Protein AF-A0A2S6C9X0-F1 (afdb_monomer_lite)

InterPro domains:
  IPR000760 Inositol monophosphatase-like [PF00459] (546-853)
  IPR011701 Major facilitator superfamily [PF07690] (64-456)
  IPR020846 Major facilitator superfamily domain [PS50850] (59-496)
  IPR036259 MFS transporter superfamily [G3DSA:1.20.1250.20] (53-494)
  IPR036259 MFS transporter superfamily [SSF103473] (44-491)

Foldseek 3Di:
DDDDDDPPDDDDDDDDDDPDDDDDPDQDAPPVGHGFPPGFQPPDPQQLQPDDPVLLVLLLVLLLLLLLLLQLLLQLLQLVLVVVCVQAVDDLLLSLLLNQLLLLLLLCQLQQQQQLCLFFFLLQSLLQLLVQLLVLLVQLLPDNHSVSNSVSSNSNSNSSNSSQQSVLVLLVLRDIPVCSVVSVLSSVVSNLCSNLVSLLVSLVLCVVNSSVSSVVSSVSSVVSSVSSLPRNWTRDFLRVQSVCVVDPPQDDDPVLPPDDDDQQGTPRDPSDTSGTRRNADRDDSNVLVVLLVVVVLLVLLCLLLCLLQQLALLCVSLVSNCLCVLPVVDGSNVSSVLSVLLVLLQVCLSVPPLPPVQVVQQCVVCVVVVNDRDLLSLLVQLQQLLVLLLQLLLQLLVCSVVVHDSVSNSPSSSSNSNSSNSSVSSSLSSQCRLCVQANSSSSSSSSSSNSNSSSVNSNVSVVQCVVPHRNVSSNVSSCSSNVPSVVSSVCCSVCVVVSSVVSDDDDDGPSVNPPPCVVSVLVCVVPPPPDPDDDDDQDPCNVLVQLLVLLQLLLLVLLLVLLCVLQVPPDPDDPPDDDSQLLSQLLSQQQNQQFNCLQVVPDDDDGAAALVVCVVDVPSLVSSVVSNVVSQVLQCVQDVRGHGQPDSVRSSVRGDHHDGAPLSSVSWWEWDWDFDDDPQDTQKIKIFTQFADQPDPDGARVRTDNPARAKMWMDGPPPFIWIFGRHSSSDTGDIDGAALVLQPDDLVPDQAEEAPPDDQAPQVLVVQLCVVSVHDPPRGHDRHPCPHQWGQQDQCVSVHSSQRNQVRSQKDKAALVRHRQGSVCDRRSVVGGTMGMGGNNCSVVSSVSSNVSCVPDPDDDRDD

pLDDT: mean 76.99, std 19.54, range [21.64, 98.31]

Secondary structure (DSSP, 8-state):
--------PPPP-PPP--SS--------B-TTSPBPSSPP-TT-TTSGGGS-HHHHHHHHHHHHHHHHHHHHHHHTTSTTHHHHHHHHT--HHHHHHHHHHHHHHHHHHHHHHHHHHHHH-HHHHHHHHHHHHHHHHHHHHT--SHHHHHHHHHHHHHHHTHHHHHHHHHHHHHS-HHHHHHHHHHHHHHHHHHHHHHHHHHHHHTTT-HHHHHHHHHHHHHHHHHHHHHH-------HHHHHHHHSTT----TTS-SS-SS---GGGS-SS--SPPTTS-PPPTTHHHHHHHHHTTSTHHHHHHHHHIIIIITHHHHHHHHHHHHTTTS-HHHHHHTTHHHHHHHHHIIIIIIIIIHHHHHHHHHHHTTT---GGGGGGGHHHHHHHHHHHHHHHHHHHHTT--HHHHHHHHHHHHHHHHHHHHHHHHHHHHH-GGGHHHHHHHHHHHHHHHHHHTHHHHHHHHHHHHHHHHHHHHHHHIIIIIHHHHHHHHHHHHHHHHHT---S---TTT--THHHHHHHHHTT---PPPPPPPPPTTHHHHHHHHHHHHHHHHHHHHHHHHHHHSTT---TTS--HHHHHHHHHHHHHHHHHHHH-TT-----SS-HHHHHH-HHHHHHHHHHHHHHHHHHHHH-TT----SSHHHHTTS-------TTGGGT----EEEEEEETTEEEEEEEEETT--TT-SS-BTTB--SSS--EEEEEETTTEEEEEE--TTSPPPPPEEPP-GGGG--GGGPPPEE-TT-SSS-HHHHHHHHHHTT--SSSEE---GGG-SEESS--GGGGTTHHHHHHHTTEEEE-TTSPPP-TTSTTTTTT---EEEEETTTHHHHHHHHHHHHTTSPPPPPP-

Radius of gyration: 34.02 Å; chains: 1; bounding box: 78×55×102 Å

Sequence (864 aa):
MVDDKSEKKSSIVEGPDTEAGLVSSEVLVDKNGFILFPVPVQGDALDPLNWSSFQKHTILGIVMALYFMFTYITTTTVPAFPELQEQFDATLEQINWTVAIPALGLAIGPLIWSSPADIVGRRPIMIIGTIMAIAATIGAAEANDYSGYMAARFFQGLGCSPAASVGLAIINDMFFEYERGQKVGLWVLALDLGLLLGPLIGGFIDLVSSTWIQWLTAILLGVILVAEVAFMPETLYPRDLMLSKKTPGMVVSEKVSATQEEVRRTKSLPFVNVTPLPGMKHPKVWDTVIRFCKTFKFAVVPISIMVYCFGWYWWMLSVITLIPVAYASYSPQIQGLLFIGLIVGTLFSEIFCSGRLSDWLVAKLAARANSTKTPEMRIWLLYPAAVLTSVGLVLWGVSIENNYHWMVGQVAFALFGAGIQMGNTIVAAYVLDAYPMQSMSVIVFYAVLLNLSAFIDPFFIVPWVNSVGFTWTFAGHAMITASFCIPAFALLQKFGGGLRAWSGKLDWVNPEFDHEIVETIAERTALSASIDYIPTMSSRLQAELDVACAAVQHCAMLTKQLQRQTVSQDSQISKSDFSPVTVGDFASQALLTSAVHAVFSSDNFLAEESADDLRENAALLDKVWELTESAKPAFEANTPALSTPGSKDELLKFLDWGDGTATFLRGQQYAINCAMLIDGREEIGIIGCPNVVLDSSTVREDVIDELGLGLMIYAVRGEGTFVRPMQANGELAAATKIERHGDETSLDSLIWSDCSTYTSTILELHQKVAAKLNSPWPGVDLFSSLMKYTSWRSNLWDHAGGILVFEESGGKVTDLEGKPIDFTTGRKMASNYGLVCAPSSVHGQVLQLAQDVIKGHPPIPYSK

Structure (mmCIF, N/CA/C/O backbone):
data_AF-A0A2S6C9X0-F1
#
_entry.id   AF-A0A2S6C9X0-F1
#
loop_
_atom_site.group_PDB
_atom_site.id
_atom_site.type_symbol
_atom_site.label_atom_id
_atom_site.label_alt_id
_atom_site.label_comp_id
_atom_site.label_asym_id
_atom_site.label_entity_id
_atom_site.label_seq_id
_atom_site.pdbx_PDB_ins_code
_atom_site.Cartn_x
_atom_site.Cartn_y
_atom_site.Cartn_z
_atom_site.occupancy
_atom_site.B_iso_or_equiv
_atom_site.auth_seq_id
_atom_site.auth_comp_id
_atom_site.auth_asym_id
_atom_site.auth_atom_id
_atom_site.pdbx_PDB_model_num
ATOM 1 N N . MET A 1 1 ? -8.395 -31.772 -11.621 1.00 34.84 1 MET A N 1
ATOM 2 C CA . MET A 1 1 ? -9.368 -32.744 -11.086 1.00 34.84 1 MET A CA 1
ATOM 3 C C . MET A 1 1 ? -8.788 -33.331 -9.803 1.00 34.84 1 MET A C 1
ATOM 5 O O . MET A 1 1 ? -8.206 -34.400 -9.855 1.00 34.84 1 MET A O 1
ATOM 9 N N . VAL A 1 2 ? -8.851 -32.575 -8.702 1.00 22.75 2 VAL A N 1
ATOM 10 C CA . VAL A 1 2 ? -8.657 -33.035 -7.314 1.00 22.75 2 VAL A CA 1
ATOM 11 C C . VAL A 1 2 ? -9.437 -32.050 -6.430 1.00 22.75 2 VAL A C 1
ATOM 13 O O . VAL A 1 2 ? -9.105 -30.870 -6.391 1.00 22.75 2 VAL A O 1
ATOM 16 N N . ASP A 1 3 ? -10.515 -32.573 -5.850 1.00 21.64 3 ASP A N 1
ATOM 17 C CA . ASP A 1 3 ? -11.286 -32.175 -4.663 1.00 21.64 3 ASP A CA 1
ATOM 18 C C . ASP A 1 3 ? -11.790 -30.736 -4.474 1.00 21.64 3 ASP A C 1
ATOM 20 O O . ASP A 1 3 ? -11.310 -29.935 -3.675 1.00 21.64 3 ASP A O 1
ATOM 24 N N . ASP A 1 4 ? -12.919 -30.519 -5.142 1.00 26.50 4 ASP A N 1
ATOM 25 C CA . ASP A 1 4 ? -13.954 -29.522 -4.900 1.00 26.50 4 ASP A CA 1
ATOM 26 C C . ASP A 1 4 ? -14.881 -29.967 -3.743 1.00 26.50 4 ASP A C 1
ATOM 28 O O . ASP A 1 4 ? -15.932 -30.556 -3.980 1.00 26.50 4 ASP A O 1
ATOM 32 N N . LYS A 1 5 ? -14.462 -29.778 -2.478 1.00 23.80 5 LYS A N 1
ATOM 33 C CA . LYS A 1 5 ? -15.326 -29.857 -1.272 1.00 23.80 5 LYS A CA 1
ATOM 34 C C . LYS A 1 5 ? -14.754 -29.042 -0.102 1.00 23.80 5 LYS A C 1
ATOM 36 O O . LYS A 1 5 ? -14.202 -29.598 0.843 1.00 23.80 5 LYS A O 1
ATOM 41 N N . SER A 1 6 ? -14.921 -27.720 -0.116 1.00 24.42 6 SER A N 1
ATOM 42 C CA . SER A 1 6 ? -14.942 -26.939 1.136 1.00 24.42 6 SER A CA 1
ATOM 43 C C . SER A 1 6 ? -15.765 -25.650 1.019 1.00 24.42 6 SER A C 1
ATOM 45 O O . SER A 1 6 ? -15.303 -24.558 1.337 1.00 24.42 6 SER A O 1
ATOM 47 N N . GLU A 1 7 ? -17.033 -25.773 0.617 1.00 27.70 7 GLU A N 1
ATOM 48 C CA . GLU A 1 7 ? -18.043 -24.772 0.981 1.00 27.70 7 GLU A CA 1
ATOM 49 C C . GLU A 1 7 ? -18.211 -24.780 2.509 1.00 27.70 7 GLU A C 1
ATOM 51 O O . GLU A 1 7 ? -18.922 -25.592 3.101 1.00 27.70 7 GLU A O 1
ATOM 56 N N . LYS A 1 8 ? -17.467 -23.897 3.175 1.00 28.12 8 LYS A N 1
ATOM 57 C CA . LYS A 1 8 ? -17.522 -23.677 4.620 1.00 28.12 8 LYS A CA 1
ATOM 58 C C . LYS A 1 8 ? -18.750 -22.818 4.942 1.00 28.12 8 LYS A C 1
ATOM 60 O O . LYS A 1 8 ? -18.651 -21.598 4.941 1.00 28.12 8 LYS A O 1
ATOM 65 N N . LYS A 1 9 ? -19.881 -23.467 5.239 1.00 23.17 9 LYS A N 1
ATOM 66 C CA . LYS A 1 9 ? -21.084 -22.832 5.807 1.00 23.17 9 LYS A CA 1
ATOM 67 C C . LYS A 1 9 ? -20.733 -22.007 7.057 1.00 23.17 9 LYS A C 1
ATOM 69 O O . LYS A 1 9 ? -20.018 -22.499 7.935 1.00 23.17 9 LYS A O 1
ATOM 74 N N . SER A 1 10 ? -21.221 -20.770 7.110 1.00 27.06 10 SER A N 1
ATOM 75 C CA . SER A 1 10 ? -21.378 -19.979 8.331 1.00 27.06 10 SER A CA 1
ATOM 76 C C . SER A 1 10 ? -22.458 -20.630 9.200 1.00 27.06 10 SER A C 1
ATOM 78 O O . SER A 1 10 ? -23.474 -21.096 8.683 1.00 27.06 10 SER A O 1
ATOM 80 N N . SER A 1 11 ? -22.220 -20.739 10.504 1.00 23.69 11 SER A N 1
ATOM 81 C CA . SER A 1 11 ? -23.207 -21.247 11.458 1.00 23.69 11 SER A CA 1
ATOM 82 C C . SER A 1 11 ? -24.067 -20.093 11.959 1.00 23.69 11 SER A C 1
ATOM 84 O O . SER A 1 11 ? -23.537 -19.132 12.508 1.00 23.69 11 SER A O 1
ATOM 86 N N . ILE A 1 12 ? -25.376 -20.216 11.762 1.00 26.98 12 ILE A N 1
ATOM 87 C CA . ILE A 1 12 ? -26.405 -19.402 12.408 1.00 26.98 12 ILE A CA 1
ATOM 88 C C . ILE A 1 12 ? -26.583 -19.990 13.811 1.00 26.98 12 ILE A C 1
ATOM 90 O O . ILE A 1 12 ? -26.762 -21.203 13.939 1.00 26.98 12 ILE A O 1
ATOM 94 N N . VAL A 1 13 ? -26.474 -19.170 14.854 1.00 25.27 13 VAL A N 1
ATOM 95 C CA . VAL A 1 13 ? -26.898 -19.560 16.203 1.00 25.27 13 VAL A CA 1
ATOM 96 C C . VAL A 1 13 ? -28.331 -19.067 16.346 1.00 25.27 13 VAL A C 1
ATOM 98 O O . VAL A 1 13 ? -28.554 -17.890 16.603 1.00 25.27 13 VAL A O 1
ATOM 101 N N . GLU A 1 14 ? -29.296 -19.952 16.103 1.00 23.58 14 GLU A N 1
ATOM 102 C CA . GLU A 1 14 ? -30.698 -19.687 16.430 1.00 23.58 14 GLU A CA 1
ATOM 103 C C . GLU A 1 14 ? -30.837 -19.720 17.959 1.00 23.58 14 GLU A C 1
ATOM 105 O O . GLU A 1 14 ? -30.531 -20.728 18.603 1.00 23.58 14 GLU A O 1
ATOM 110 N N . GLY A 1 15 ? -31.242 -18.596 18.552 1.00 26.34 15 GLY A N 1
ATOM 111 C CA . GLY A 1 15 ? -31.710 -18.566 19.937 1.00 26.34 15 GLY A CA 1
ATOM 112 C C . GLY A 1 15 ? -33.043 -19.319 20.070 1.00 26.34 15 GLY A C 1
ATOM 113 O O . GLY A 1 15 ? -33.746 -19.486 19.074 1.00 26.34 15 GLY A O 1
ATOM 114 N N . PRO A 1 16 ? -33.402 -19.802 21.271 1.00 24.20 16 PRO A N 1
ATOM 115 C CA . PRO A 1 16 ? -34.617 -20.584 21.460 1.00 24.20 16 PRO A CA 1
ATOM 116 C C . PRO A 1 16 ? -35.869 -19.752 21.151 1.00 24.20 16 PRO A C 1
ATOM 118 O O . PRO A 1 16 ? -36.017 -18.628 21.639 1.00 24.20 16 PRO A O 1
ATOM 121 N N . ASP A 1 17 ? -36.767 -20.346 20.361 1.00 26.38 17 ASP A N 1
ATOM 122 C CA . ASP A 1 17 ? -38.061 -19.797 19.959 1.00 26.38 17 ASP A CA 1
ATOM 123 C C . ASP A 1 17 ? -38.821 -19.218 21.160 1.00 26.38 17 ASP A C 1
ATOM 125 O O . ASP A 1 17 ? -39.280 -19.941 22.048 1.00 26.38 17 ASP A O 1
ATOM 129 N N . THR A 1 18 ? -38.984 -17.897 21.176 1.00 26.91 18 THR A N 1
ATOM 130 C CA . THR A 1 18 ? -39.890 -17.197 22.088 1.00 26.91 18 THR A CA 1
ATOM 131 C C . THR A 1 18 ? -40.857 -16.351 21.266 1.00 26.91 18 THR A C 1
ATOM 133 O O . THR A 1 18 ? -40.469 -15.520 20.448 1.00 26.91 18 THR A O 1
ATOM 136 N N . GLU A 1 19 ? -42.150 -16.622 21.449 1.00 28.06 19 GLU A N 1
ATOM 137 C CA . GLU A 1 19 ? -43.272 -15.945 20.803 1.00 28.06 19 GLU A CA 1
ATOM 138 C C . GLU A 1 19 ? -43.364 -14.471 21.246 1.00 28.06 19 GLU A C 1
ATOM 140 O O . GLU A 1 19 ? -44.147 -14.125 22.122 1.00 28.06 19 GLU A O 1
ATOM 145 N N . ALA A 1 20 ? -42.581 -13.579 20.640 1.00 25.59 20 ALA A N 1
ATOM 146 C CA . ALA A 1 20 ? -42.848 -12.140 20.597 1.00 25.59 20 ALA A CA 1
ATOM 147 C C . ALA A 1 20 ? -41.994 -11.500 19.492 1.00 25.59 20 ALA A C 1
ATOM 149 O O . ALA A 1 20 ? -40.774 -11.614 19.488 1.00 25.59 20 ALA A O 1
ATOM 150 N N . GLY A 1 21 ? -42.634 -10.836 18.526 1.00 26.52 21 GLY A N 1
ATOM 151 C CA . GLY A 1 21 ? -41.985 -10.270 17.341 1.00 26.52 21 GLY A CA 1
ATOM 152 C C . GLY A 1 21 ? -41.055 -9.084 17.621 1.00 26.52 21 GLY A C 1
ATOM 153 O O . GLY A 1 21 ? -41.432 -7.940 17.374 1.00 26.52 21 GLY A O 1
ATOM 154 N N . LEU A 1 22 ? -39.824 -9.362 18.049 1.00 23.64 22 LEU A N 1
ATOM 155 C CA . LEU A 1 22 ? -38.699 -8.428 18.065 1.00 23.64 22 LEU A CA 1
ATOM 156 C C . LEU A 1 22 ? -37.602 -8.974 17.145 1.00 23.64 22 LEU A C 1
ATOM 158 O O . LEU A 1 22 ? -37.009 -10.016 17.400 1.00 23.64 22 LEU A O 1
ATOM 162 N N . VAL A 1 23 ? -37.370 -8.279 16.031 1.00 22.80 23 VAL A N 1
ATOM 163 C CA . VAL A 1 23 ? -36.321 -8.610 15.059 1.00 22.80 23 VAL A CA 1
ATOM 164 C C . VAL A 1 23 ? -34.971 -8.290 15.702 1.00 22.80 23 VAL A C 1
ATOM 166 O O . VAL A 1 23 ? -34.564 -7.131 15.741 1.00 22.80 23 VAL A O 1
ATOM 169 N N . SER A 1 24 ? -34.291 -9.303 16.237 1.00 24.12 24 SER A N 1
ATOM 170 C CA . SER A 1 24 ? -32.910 -9.195 16.705 1.00 24.12 24 SER A CA 1
ATOM 171 C C . SER A 1 24 ? -32.002 -8.819 15.533 1.00 24.12 24 SER A C 1
ATOM 173 O O . SER A 1 24 ? -31.955 -9.531 14.530 1.00 24.12 24 SER A O 1
ATOM 175 N N . SER A 1 25 ? -31.266 -7.712 15.635 1.00 31.23 25 SER A N 1
ATOM 176 C CA . SER A 1 25 ? -30.176 -7.415 14.705 1.00 31.23 25 SER A CA 1
ATOM 177 C C . SER A 1 25 ? -29.037 -8.404 14.953 1.00 31.23 25 SER A C 1
ATOM 179 O O . SER A 1 25 ? -28.223 -8.216 15.854 1.00 31.23 25 SER A O 1
ATOM 181 N N . GLU A 1 26 ? -29.011 -9.484 14.179 1.00 36.56 26 GLU A N 1
ATOM 182 C CA . GLU A 1 26 ? -27.964 -10.503 14.207 1.00 36.56 26 GLU A CA 1
ATOM 183 C C . GLU A 1 26 ? -26.608 -9.880 13.816 1.00 36.56 26 GLU A C 1
ATOM 185 O O . GLU A 1 26 ? -26.361 -9.537 12.657 1.00 36.56 26 GLU A O 1
ATOM 190 N N . VAL A 1 27 ? -25.701 -9.711 14.780 1.00 40.56 27 VAL A N 1
ATOM 191 C CA . VAL A 1 27 ? -24.323 -9.278 14.506 1.00 40.56 27 VAL A CA 1
ATOM 192 C C . VAL A 1 27 ? -23.575 -10.456 13.885 1.00 40.56 27 VAL A C 1
ATOM 194 O O . VAL A 1 27 ? -23.504 -11.532 14.474 1.00 40.56 27 VAL A O 1
ATOM 197 N N . LEU A 1 28 ? -23.038 -10.281 12.675 1.00 43.66 28 LEU A N 1
ATOM 198 C CA . LEU A 1 28 ? -22.287 -11.337 11.997 1.00 43.66 28 LEU A CA 1
ATOM 199 C C . LEU A 1 28 ? -20.870 -11.431 12.555 1.00 43.66 28 LEU A C 1
ATOM 201 O O . LEU A 1 28 ? -20.101 -10.466 12.535 1.00 43.66 28 LEU A O 1
ATOM 205 N N . VAL A 1 29 ? -20.540 -12.634 13.005 1.00 41.12 29 VAL A N 1
ATOM 206 C CA . VAL A 1 29 ? -19.302 -12.956 13.697 1.00 41.12 29 VAL A CA 1
ATOM 207 C C . VAL A 1 29 ? -18.523 -13.994 12.878 1.00 41.12 29 VAL A C 1
ATOM 209 O O . VAL A 1 29 ? -19.108 -14.944 12.354 1.00 41.12 29 VAL A O 1
ATOM 212 N N . ASP A 1 30 ? -17.208 -13.826 12.726 1.00 37.47 30 ASP A N 1
ATOM 213 C CA . ASP A 1 30 ? -16.324 -14.854 12.166 1.00 37.47 30 ASP A CA 1
ATOM 214 C C . ASP A 1 30 ? -16.319 -16.106 13.069 1.00 37.47 30 ASP A C 1
ATOM 216 O O . ASP A 1 30 ? -16.697 -16.065 14.238 1.00 37.47 30 ASP A O 1
ATOM 220 N N . LYS A 1 31 ? -15.824 -17.236 12.556 1.00 32.28 31 LYS A N 1
ATOM 221 C CA . LYS A 1 31 ? -15.702 -18.530 13.257 1.00 32.28 31 LYS A CA 1
ATOM 222 C C . LYS A 1 31 ? -14.973 -18.459 14.600 1.00 32.28 31 LYS A C 1
ATOM 224 O O . LYS A 1 31 ? -15.088 -19.385 15.395 1.00 32.28 31 LYS A O 1
ATOM 229 N N . ASN A 1 32 ? -14.216 -17.389 14.818 1.00 30.72 32 ASN A N 1
ATOM 230 C CA . ASN A 1 32 ? -13.437 -17.132 16.020 1.00 30.72 32 ASN A CA 1
ATOM 231 C C . ASN A 1 32 ? -14.095 -16.126 16.982 1.00 30.72 32 ASN A C 1
ATOM 233 O O . ASN A 1 32 ? -13.467 -15.762 17.970 1.00 30.72 32 ASN A O 1
ATOM 237 N N . GLY A 1 33 ? -15.316 -15.652 16.715 1.00 31.66 33 GLY A N 1
ATOM 238 C CA . GLY A 1 33 ? -15.999 -14.724 17.620 1.00 31.66 33 GLY A CA 1
ATOM 239 C C . GLY A 1 33 ? -15.795 -13.228 17.318 1.00 31.66 33 GLY A C 1
ATOM 240 O O . GLY A 1 33 ? -16.262 -12.401 18.092 1.00 31.66 33 GLY A O 1
ATOM 241 N N . PHE A 1 34 ? -15.148 -12.855 16.203 1.00 36.00 34 PHE A N 1
ATOM 242 C CA . PHE A 1 34 ? -14.900 -11.448 15.840 1.00 36.00 34 PHE A CA 1
ATOM 243 C C . PHE A 1 34 ? -15.981 -10.856 14.931 1.00 36.00 34 PHE A C 1
ATOM 245 O O . PHE A 1 34 ? -16.369 -11.482 13.948 1.00 36.00 34 PHE A O 1
ATOM 252 N N . ILE A 1 35 ? -16.420 -9.629 15.214 1.00 45.12 35 ILE A N 1
ATOM 253 C CA . ILE A 1 35 ? -17.378 -8.888 14.380 1.00 45.12 35 ILE A CA 1
ATOM 254 C C . ILE A 1 35 ? -16.759 -8.623 13.000 1.00 45.12 35 ILE A C 1
ATOM 256 O O . ILE A 1 35 ? -15.622 -8.161 12.896 1.00 45.12 35 ILE A O 1
ATOM 260 N N . LEU A 1 36 ? -17.501 -8.911 11.929 1.00 54.44 36 LEU A N 1
ATOM 261 C CA . LEU A 1 36 ? -17.053 -8.616 10.567 1.00 54.44 36 LEU A CA 1
ATOM 262 C C . LEU A 1 36 ? -17.067 -7.102 10.307 1.00 54.44 36 LEU A C 1
ATOM 264 O O . LEU A 1 36 ? -18.121 -6.470 10.367 1.00 54.44 36 LEU A O 1
ATOM 268 N N . PHE A 1 37 ? -15.908 -6.539 9.953 1.00 52.69 37 PHE A N 1
ATOM 269 C CA . PHE A 1 37 ? -15.769 -5.146 9.529 1.00 52.69 37 PHE A CA 1
ATOM 270 C C . PHE A 1 37 ? -15.320 -5.067 8.054 1.00 52.69 37 PHE A C 1
ATOM 272 O O . PHE A 1 37 ? -14.370 -5.761 7.660 1.00 52.69 37 PHE A O 1
ATOM 279 N N . PRO A 1 38 ? -15.976 -4.255 7.199 1.00 64.88 38 PRO A N 1
ATOM 280 C CA . PRO A 1 38 ? -17.223 -3.519 7.439 1.00 64.88 38 PRO A CA 1
ATOM 281 C C . PRO A 1 38 ? -18.454 -4.439 7.566 1.00 64.88 38 PRO A C 1
ATOM 283 O O . PRO A 1 38 ? -18.488 -5.528 6.990 1.00 64.88 38 PRO A O 1
ATOM 286 N N . VAL A 1 39 ? -19.475 -3.980 8.302 1.00 67.44 39 VAL A N 1
ATOM 287 C CA . VAL A 1 39 ? -20.704 -4.749 8.573 1.00 67.44 39 VAL A CA 1
ATOM 288 C C . VAL A 1 39 ? -21.544 -4.870 7.291 1.00 67.44 39 VAL A C 1
ATOM 290 O O . VAL A 1 39 ? -21.937 -3.846 6.721 1.00 67.44 39 VAL A O 1
ATOM 293 N N . PRO A 1 40 ? -21.841 -6.090 6.808 1.00 77.00 40 PRO A N 1
ATOM 294 C CA . PRO A 1 40 ? -22.650 -6.272 5.611 1.00 77.00 40 PRO A CA 1
ATOM 295 C C . PRO A 1 40 ? -24.136 -6.033 5.904 1.00 77.00 40 PRO A C 1
ATOM 297 O O . PRO A 1 40 ? -24.645 -6.359 6.977 1.00 77.00 40 PRO A O 1
ATOM 300 N N . VAL A 1 41 ? -24.873 -5.517 4.918 1.00 74.00 41 VAL A N 1
ATOM 301 C CA . VAL A 1 41 ? -26.328 -5.362 5.037 1.00 74.00 41 VAL A CA 1
ATOM 302 C C . VAL A 1 41 ? -27.001 -6.724 4.844 1.00 74.00 41 VAL A C 1
ATOM 304 O O . VAL A 1 41 ? -27.122 -7.218 3.722 1.00 74.00 41 VAL A O 1
ATOM 307 N N . GLN A 1 42 ? -27.465 -7.338 5.934 1.00 66.25 42 GLN A N 1
ATOM 308 C CA . GLN A 1 42 ? -28.049 -8.685 5.913 1.00 66.25 42 GLN A CA 1
ATOM 309 C C . GLN A 1 42 ? -29.235 -8.817 4.950 1.00 66.25 42 GLN A C 1
ATOM 311 O O . GLN A 1 42 ? -30.137 -7.982 4.946 1.00 66.25 42 GLN A O 1
ATOM 316 N N . GLY A 1 43 ? -29.255 -9.874 4.136 1.00 65.94 43 GLY A N 1
ATOM 317 C CA . GLY A 1 43 ? -30.356 -10.171 3.213 1.00 65.94 43 GLY A CA 1
ATOM 318 C C . GLY A 1 43 ? -30.457 -9.256 1.985 1.00 65.94 43 GLY A C 1
ATOM 319 O O . GLY A 1 43 ? -31.348 -9.460 1.164 1.00 65.94 43 GLY A O 1
ATOM 320 N N . ASP A 1 44 ? -29.564 -8.269 1.819 1.00 78.12 44 ASP A N 1
ATOM 321 C CA . ASP A 1 44 ? -29.490 -7.487 0.582 1.00 78.12 44 ASP A CA 1
ATOM 322 C C . ASP A 1 44 ? -28.477 -8.111 -0.395 1.00 78.12 44 ASP A C 1
ATOM 324 O O . ASP A 1 44 ? -27.261 -8.042 -0.201 1.00 78.12 44 ASP A O 1
ATOM 328 N N . ALA A 1 45 ? -28.987 -8.724 -1.468 1.00 78.69 45 ALA A N 1
ATOM 329 C CA . ALA A 1 45 ? -28.180 -9.313 -2.542 1.00 78.69 45 ALA A CA 1
ATOM 330 C C . ALA A 1 45 ? -27.440 -8.260 -3.400 1.00 78.69 45 ALA A C 1
ATOM 332 O O . ALA A 1 45 ? -26.595 -8.609 -4.236 1.00 78.69 45 ALA A O 1
ATOM 333 N N . LEU A 1 46 ? -27.771 -6.976 -3.226 1.00 84.19 46 LEU A N 1
ATOM 334 C CA . LEU A 1 46 ? -27.140 -5.845 -3.899 1.00 84.19 46 LEU A CA 1
ATOM 335 C C . LEU A 1 46 ? -25.876 -5.353 -3.180 1.00 84.19 46 LEU A C 1
ATOM 337 O O . LEU A 1 46 ? -25.089 -4.656 -3.824 1.00 84.19 46 LEU A O 1
ATOM 341 N N . ASP A 1 47 ? -25.639 -5.736 -1.919 1.00 85.81 47 ASP A N 1
ATOM 342 C CA . ASP A 1 47 ? -24.396 -5.416 -1.203 1.00 85.81 47 ASP A CA 1
ATOM 343 C C . ASP A 1 47 ? -23.226 -6.258 -1.759 1.00 85.81 47 ASP A C 1
ATOM 345 O O . ASP A 1 47 ? -23.292 -7.494 -1.725 1.00 85.81 47 ASP A O 1
ATOM 349 N N . PRO A 1 48 ? -22.141 -5.632 -2.257 1.00 86.62 48 PRO A N 1
ATOM 350 C CA . PRO A 1 48 ? -20.973 -6.347 -2.763 1.00 86.62 48 PRO A CA 1
ATOM 351 C C . PRO A 1 48 ? -20.321 -7.301 -1.759 1.00 86.62 48 PRO A C 1
ATOM 353 O O . PRO A 1 48 ? -19.736 -8.304 -2.173 1.00 86.62 48 PRO A O 1
ATOM 356 N N . LEU A 1 49 ? -20.448 -7.045 -0.451 1.00 86.50 49 LEU A N 1
ATOM 357 C CA . LEU A 1 49 ? -19.924 -7.942 0.585 1.00 86.50 49 LEU A CA 1
ATOM 358 C C . LEU A 1 49 ? -20.636 -9.302 0.590 1.00 86.50 49 LEU A C 1
ATOM 360 O O . LEU A 1 49 ? -20.002 -10.310 0.899 1.00 86.50 49 LEU A O 1
ATOM 364 N N . ASN A 1 50 ? -21.902 -9.352 0.166 1.00 86.50 50 ASN A N 1
ATOM 365 C CA . ASN A 1 50 ? -22.717 -10.568 0.131 1.00 86.50 50 ASN A CA 1
ATOM 366 C C . ASN A 1 50 ? -22.599 -11.353 -1.189 1.00 86.50 50 ASN A C 1
ATOM 368 O O . ASN A 1 50 ? -23.244 -12.388 -1.356 1.00 86.50 50 ASN A O 1
ATOM 372 N N . TRP A 1 51 ? -21.817 -10.879 -2.166 1.00 89.69 51 TRP A N 1
ATOM 373 C CA . TRP A 1 51 ? -21.678 -11.573 -3.449 1.00 89.69 51 TRP A CA 1
ATOM 374 C C . TRP A 1 51 ? -20.919 -12.897 -3.331 1.00 89.69 51 TRP A C 1
ATOM 376 O O . TRP A 1 51 ? -20.070 -13.083 -2.459 1.00 89.69 51 TRP A O 1
ATOM 386 N N . SER A 1 52 ? -21.195 -13.820 -4.259 1.00 90.62 52 SER A N 1
ATOM 387 C CA . SER A 1 52 ? -20.524 -15.120 -4.287 1.00 90.62 52 SER A CA 1
ATOM 388 C C . SER A 1 52 ? -19.016 -14.967 -4.498 1.00 90.62 52 SER A C 1
ATOM 390 O O . SER A 1 52 ? -18.551 -14.070 -5.208 1.00 90.62 52 SER A O 1
ATOM 392 N N . SER A 1 53 ? -18.239 -15.887 -3.919 1.00 87.81 53 SER A N 1
ATOM 393 C CA . SER A 1 53 ? -16.776 -15.878 -4.041 1.00 87.81 53 SER A CA 1
ATOM 394 C C . SER A 1 53 ? -16.322 -15.868 -5.505 1.00 87.81 53 SER A C 1
ATOM 396 O O . SER A 1 53 ? -15.430 -15.102 -5.865 1.00 87.81 53 SER A O 1
ATOM 398 N N . PHE A 1 54 ? -16.985 -16.639 -6.375 1.00 91.12 54 PHE A N 1
ATOM 399 C CA . PHE A 1 54 ? -16.693 -16.653 -7.810 1.00 91.12 54 PHE A CA 1
ATOM 400 C C . PHE A 1 54 ? -16.867 -15.270 -8.452 1.00 91.12 54 PHE A C 1
ATOM 402 O O . PHE A 1 54 ? -15.998 -14.825 -9.203 1.00 91.12 54 PHE A O 1
ATOM 409 N N . GLN A 1 55 ? -17.944 -14.553 -8.114 1.00 92.69 55 GLN A N 1
ATOM 410 C CA . GLN A 1 55 ? -18.188 -13.208 -8.632 1.00 92.69 55 GLN A CA 1
ATOM 411 C C . GLN A 1 55 ? -17.111 -12.225 -8.143 1.00 92.69 55 GLN A C 1
ATOM 413 O O . GLN A 1 55 ? -16.520 -11.520 -8.959 1.00 92.69 55 GLN A O 1
ATOM 418 N N . LYS A 1 56 ? -16.798 -12.218 -6.838 1.00 93.00 56 LYS A N 1
ATOM 419 C CA . LYS A 1 56 ? -15.765 -11.336 -6.262 1.00 93.00 56 LYS A CA 1
ATOM 420 C C . LYS A 1 56 ? -14.387 -11.566 -6.890 1.00 93.00 56 LYS A C 1
ATOM 422 O O . LYS A 1 56 ? -13.705 -10.610 -7.247 1.00 93.00 56 LYS A O 1
ATOM 427 N N . HIS A 1 57 ? -13.987 -12.827 -7.062 1.00 94.06 57 HIS A N 1
ATOM 428 C CA . HIS A 1 57 ? -12.689 -13.172 -7.651 1.00 94.06 57 HIS A CA 1
ATOM 429 C C . HIS A 1 57 ? -12.632 -12.906 -9.160 1.00 94.06 57 HIS A C 1
ATOM 431 O O . HIS A 1 57 ? -11.568 -12.557 -9.665 1.00 94.06 57 HIS A O 1
ATOM 437 N N . THR A 1 58 ? -13.759 -12.997 -9.872 1.00 95.56 58 THR A N 1
ATOM 438 C CA . THR A 1 58 ? -13.833 -12.593 -11.285 1.00 95.56 58 THR A CA 1
ATOM 439 C C . THR A 1 58 ? -13.594 -11.089 -11.429 1.00 95.56 58 THR A C 1
ATOM 441 O O . THR A 1 58 ? -12.764 -10.678 -12.235 1.00 95.56 58 THR A O 1
ATOM 444 N N . ILE A 1 59 ? -14.254 -10.266 -10.603 1.00 95.38 59 ILE A N 1
ATOM 445 C CA . ILE A 1 59 ? -14.060 -8.806 -10.608 1.00 95.38 59 ILE A CA 1
ATOM 446 C C . ILE A 1 59 ? -12.624 -8.454 -10.207 1.00 95.38 59 ILE A C 1
ATOM 448 O O . ILE A 1 59 ? -11.987 -7.642 -10.873 1.00 95.38 59 ILE A O 1
ATOM 452 N N . LEU A 1 60 ? -12.086 -9.107 -9.172 1.00 95.19 60 LEU A N 1
ATOM 453 C CA . LEU A 1 60 ? -10.687 -8.946 -8.776 1.00 95.19 60 LEU A CA 1
ATOM 454 C C . LEU A 1 60 ? -9.734 -9.254 -9.941 1.00 95.19 60 LEU A C 1
ATOM 456 O O . LEU A 1 60 ? -8.826 -8.472 -10.194 1.00 95.19 60 LEU A O 1
ATOM 460 N N . GLY A 1 61 ? -9.961 -10.344 -10.679 1.00 96.31 61 GLY A N 1
ATOM 461 C CA . GLY A 1 61 ? -9.155 -10.706 -11.846 1.00 96.31 61 GLY A CA 1
ATOM 462 C C . GLY A 1 61 ? -9.184 -9.649 -12.955 1.00 96.31 61 GLY A C 1
ATOM 463 O O . GLY A 1 61 ? -8.144 -9.360 -13.537 1.00 96.31 61 GLY A O 1
ATOM 464 N N . ILE A 1 62 ? -10.340 -9.027 -13.206 1.00 96.50 62 ILE A N 1
ATOM 465 C CA . ILE A 1 62 ? -10.483 -7.932 -14.184 1.00 96.50 62 ILE A CA 1
ATOM 466 C C . ILE A 1 62 ? -9.695 -6.698 -13.734 1.00 96.50 62 ILE A C 1
ATOM 468 O O . ILE A 1 62 ? -8.901 -6.158 -14.502 1.00 96.50 62 ILE A O 1
ATOM 472 N N . VAL A 1 63 ? -9.862 -6.289 -12.472 1.00 95.44 63 VAL A N 1
ATOM 473 C CA . VAL A 1 63 ? -9.143 -5.144 -11.892 1.00 95.44 63 VAL A CA 1
ATOM 474 C C . VAL A 1 63 ? -7.630 -5.382 -11.906 1.00 95.44 63 VAL A C 1
ATOM 476 O O . VAL A 1 63 ? -6.867 -4.491 -12.275 1.00 95.44 63 VAL A O 1
ATOM 479 N N . MET A 1 64 ? -7.188 -6.595 -11.565 1.00 95.94 64 MET A N 1
ATOM 480 C CA . MET A 1 64 ? -5.785 -7.005 -11.650 1.00 95.94 64 MET A CA 1
ATOM 481 C C . MET A 1 64 ? -5.268 -6.995 -13.090 1.00 95.94 64 MET A C 1
ATOM 483 O O . MET A 1 64 ? -4.155 -6.538 -13.318 1.00 95.94 64 MET A O 1
ATOM 487 N N . ALA A 1 65 ? -6.053 -7.458 -14.066 1.00 96.94 65 ALA A N 1
ATOM 488 C CA . ALA A 1 65 ? -5.652 -7.454 -15.471 1.00 96.94 65 ALA A CA 1
ATOM 489 C C . ALA A 1 65 ? -5.472 -6.027 -16.010 1.00 96.94 65 ALA A C 1
ATOM 491 O O . ALA A 1 65 ? -4.487 -5.754 -16.692 1.00 96.94 65 ALA A O 1
ATOM 492 N N . LEU A 1 66 ? -6.361 -5.090 -15.664 1.00 96.31 66 LEU A N 1
ATOM 493 C CA . LEU A 1 66 ? -6.174 -3.689 -16.049 1.00 96.31 66 LEU A CA 1
ATOM 494 C C . LEU A 1 66 ? -4.974 -3.057 -15.326 1.00 96.31 66 LEU A C 1
ATOM 496 O O . LEU A 1 66 ? -4.234 -2.276 -15.923 1.00 96.31 66 LEU A O 1
ATOM 500 N N . TYR A 1 67 ? -4.727 -3.424 -14.066 1.00 94.81 67 TYR A N 1
ATOM 501 C CA . TYR A 1 67 ? -3.566 -2.928 -13.325 1.00 94.81 67 TYR A CA 1
ATOM 502 C C . TYR A 1 67 ? -2.240 -3.541 -13.793 1.00 94.81 67 TYR A C 1
ATOM 504 O O . TYR A 1 67 ? -1.212 -2.877 -13.761 1.00 94.81 67 TYR A O 1
ATOM 512 N N . PHE A 1 68 ? -2.259 -4.755 -14.343 1.00 96.44 68 PHE A N 1
ATOM 513 C CA . PHE A 1 68 ? -1.148 -5.289 -15.129 1.00 96.44 68 PHE A CA 1
ATOM 514 C C . PHE A 1 68 ? -0.907 -4.435 -16.380 1.00 96.44 68 PHE A C 1
ATOM 516 O O . PHE A 1 68 ? 0.230 -4.060 -16.670 1.00 96.44 68 PHE A O 1
ATOM 523 N N . MET A 1 69 ? -1.976 -4.056 -17.094 1.00 96.81 69 MET A N 1
ATOM 524 C CA . MET A 1 69 ? -1.853 -3.182 -18.265 1.00 96.81 69 MET A CA 1
ATOM 525 C C . MET A 1 69 ? -1.279 -1.802 -17.916 1.00 96.81 69 MET A C 1
ATOM 527 O O . MET A 1 69 ? -0.576 -1.232 -18.744 1.00 96.81 69 MET A O 1
ATOM 531 N N . PHE A 1 70 ? -1.512 -1.292 -16.701 1.00 93.56 70 PHE A N 1
ATOM 532 C CA . PHE A 1 70 ? -1.009 -0.001 -16.211 1.00 93.56 70 PHE A CA 1
ATOM 533 C C . PHE A 1 70 ? 0.503 0.179 -16.432 1.00 93.56 70 PHE A C 1
ATOM 535 O O . PHE A 1 70 ? 0.922 1.202 -16.961 1.00 93.56 70 PHE A O 1
ATOM 542 N N . THR A 1 71 ? 1.326 -0.806 -16.069 1.00 92.00 71 THR A N 1
ATOM 543 C CA . THR A 1 71 ? 2.793 -0.769 -16.254 1.00 92.00 71 THR A CA 1
ATOM 544 C C . THR A 1 71 ? 3.266 -1.521 -17.493 1.00 92.00 71 THR A C 1
ATOM 546 O O . THR A 1 71 ? 4.326 -1.207 -18.033 1.00 92.00 71 THR A O 1
ATOM 549 N N . TYR A 1 72 ? 2.484 -2.476 -17.999 1.00 95.62 72 TYR A N 1
ATOM 550 C CA . TYR A 1 72 ? 2.791 -3.161 -19.255 1.00 95.62 72 TYR A CA 1
ATOM 551 C C . TYR A 1 72 ? 2.897 -2.174 -20.422 1.00 95.62 72 TYR A C 1
ATOM 553 O O . TYR A 1 72 ? 3.863 -2.219 -21.184 1.00 95.62 72 TYR A O 1
ATOM 561 N N . ILE A 1 73 ? 1.957 -1.224 -20.530 1.00 94.75 73 ILE A N 1
ATOM 562 C CA . ILE A 1 73 ? 1.978 -0.237 -21.618 1.00 94.75 73 ILE A CA 1
ATOM 563 C C . ILE A 1 73 ? 3.248 0.613 -21.600 1.00 94.75 73 ILE A C 1
ATOM 565 O O . ILE A 1 73 ? 3.711 1.031 -22.657 1.00 94.75 73 ILE A O 1
ATOM 569 N N . THR A 1 74 ? 3.829 0.898 -20.432 1.00 92.38 74 THR A N 1
ATOM 570 C CA . THR A 1 74 ? 4.984 1.798 -20.356 1.00 92.38 74 THR A CA 1
ATOM 571 C C . THR A 1 74 ? 6.225 1.115 -20.915 1.00 92.38 74 THR A C 1
ATOM 573 O O . THR A 1 74 ? 6.964 1.735 -21.671 1.00 92.38 74 THR A O 1
ATOM 576 N N . THR A 1 75 ? 6.401 -0.174 -20.632 1.00 93.19 75 THR A N 1
ATOM 577 C CA . THR A 1 75 ? 7.652 -0.911 -20.857 1.00 93.19 75 THR A CA 1
ATOM 578 C C . THR A 1 75 ? 7.622 -1.879 -22.037 1.00 93.19 75 THR A C 1
ATOM 580 O O . THR A 1 75 ? 8.680 -2.265 -22.530 1.00 93.19 75 THR A O 1
ATOM 583 N N . THR A 1 76 ? 6.449 -2.257 -22.552 1.00 94.25 76 THR A N 1
ATOM 584 C CA . THR A 1 76 ? 6.344 -3.258 -23.627 1.00 94.25 76 THR A CA 1
ATOM 585 C C . THR A 1 76 ? 7.070 -2.888 -24.923 1.00 94.25 76 THR A C 1
ATOM 587 O O . THR A 1 76 ? 7.404 -3.779 -25.697 1.00 94.25 76 THR A O 1
ATOM 590 N N . THR A 1 77 ? 7.331 -1.605 -25.177 1.00 92.19 77 THR A N 1
ATOM 591 C CA . THR A 1 77 ? 8.006 -1.126 -26.396 1.00 92.19 77 THR A CA 1
ATOM 592 C C . THR A 1 77 ? 9.525 -1.055 -26.263 1.00 92.19 77 THR A C 1
ATOM 594 O O . THR A 1 77 ? 10.193 -0.688 -27.221 1.00 92.19 77 THR A O 1
ATOM 597 N N . VAL A 1 78 ? 10.081 -1.371 -25.089 1.00 93.00 78 VAL A N 1
ATOM 598 C CA . VAL A 1 78 ? 11.513 -1.202 -24.793 1.00 93.00 78 VAL A CA 1
ATOM 599 C C . VAL A 1 78 ? 12.421 -1.994 -25.745 1.00 93.00 78 VAL A C 1
ATOM 601 O O . VAL A 1 78 ? 13.338 -1.394 -26.300 1.00 93.00 78 VAL A O 1
ATOM 604 N N . PRO A 1 79 ? 12.187 -3.291 -26.018 1.00 91.62 79 PRO A N 1
ATOM 605 C CA . PRO A 1 79 ? 13.025 -4.036 -26.966 1.00 91.62 79 PRO A CA 1
ATOM 606 C C . PRO A 1 79 ? 12.980 -3.490 -28.402 1.00 91.62 79 PRO A C 1
ATOM 608 O O . PRO A 1 79 ? 13.964 -3.614 -29.120 1.00 91.62 79 PRO A O 1
ATOM 611 N N . ALA A 1 80 ? 11.883 -2.822 -28.774 1.00 90.69 80 ALA A N 1
ATOM 612 C CA . ALA A 1 80 ? 11.658 -2.240 -30.098 1.00 90.69 80 ALA A CA 1
ATOM 613 C C . ALA A 1 80 ? 12.314 -0.860 -30.287 1.00 90.69 80 ALA A C 1
ATOM 615 O O . ALA A 1 80 ? 12.099 -0.196 -31.300 1.00 90.69 80 ALA A O 1
ATOM 616 N N . PHE A 1 81 ? 13.085 -0.372 -29.307 1.00 91.69 81 PHE A N 1
ATOM 617 C CA . PHE A 1 81 ? 13.717 0.947 -29.371 1.00 91.69 81 PHE A CA 1
ATOM 618 C C . PHE A 1 81 ? 14.543 1.192 -30.643 1.00 91.69 81 PHE A C 1
ATOM 620 O O . PHE A 1 81 ? 14.373 2.268 -31.217 1.00 91.69 81 PHE A O 1
ATOM 627 N N . PRO A 1 82 ? 15.386 0.254 -31.124 1.00 88.56 82 PRO A N 1
ATOM 628 C CA . PRO A 1 82 ? 16.132 0.462 -32.365 1.00 88.56 82 PRO A CA 1
ATOM 629 C C . PRO A 1 82 ? 15.218 0.665 -33.581 1.00 88.56 82 PRO A C 1
ATOM 631 O O . PRO A 1 82 ? 15.460 1.553 -34.394 1.00 88.56 82 PRO A O 1
ATOM 634 N N . GLU A 1 83 ? 14.135 -0.108 -33.675 1.00 88.56 83 GLU A N 1
ATOM 635 C CA . GLU A 1 83 ? 13.177 -0.033 -34.784 1.00 88.56 83 GLU A CA 1
ATOM 636 C C . GLU A 1 83 ? 12.359 1.260 -34.736 1.00 88.56 83 GLU A C 1
ATOM 638 O O . GLU A 1 83 ? 12.155 1.909 -35.758 1.00 88.56 83 GLU A O 1
ATOM 643 N N . LEU A 1 84 ? 11.937 1.683 -33.540 1.00 90.62 84 LEU A N 1
ATOM 644 C CA . LEU A 1 84 ? 11.254 2.964 -33.343 1.00 90.62 84 LEU A CA 1
ATOM 645 C C . LEU A 1 84 ? 12.175 4.151 -33.654 1.00 90.62 84 LEU A C 1
ATOM 647 O O . LEU A 1 84 ? 11.705 5.175 -34.154 1.00 90.62 84 LEU A O 1
ATOM 651 N N . GLN A 1 85 ? 13.475 4.020 -33.373 1.00 91.25 85 GLN A N 1
ATOM 652 C CA . GLN A 1 85 ? 14.476 5.028 -33.709 1.00 91.25 85 GLN A CA 1
ATOM 653 C C . GLN A 1 85 ? 14.576 5.227 -35.224 1.00 91.25 85 GLN A C 1
ATOM 655 O O . GLN A 1 85 ? 14.580 6.365 -35.689 1.00 91.25 85 GLN A O 1
ATOM 660 N N . GLU A 1 86 ? 14.609 4.127 -35.980 1.00 90.19 86 GLU A N 1
ATOM 661 C CA . GLU A 1 86 ? 14.623 4.144 -37.444 1.00 90.19 86 GLU A CA 1
ATOM 662 C C . GLU A 1 86 ? 13.290 4.642 -38.022 1.00 90.19 86 GLU A C 1
ATOM 664 O O . GLU A 1 86 ? 13.284 5.497 -38.905 1.00 90.19 86 GLU A O 1
ATOM 669 N N . GLN A 1 87 ? 12.158 4.166 -37.492 1.00 90.56 87 GLN A N 1
ATOM 670 C CA . GLN A 1 87 ? 10.820 4.523 -37.970 1.00 90.56 87 GLN A CA 1
ATOM 671 C C . GLN A 1 87 ? 10.542 6.027 -37.882 1.00 90.56 87 GLN A C 1
ATOM 673 O O . GLN A 1 87 ? 9.950 6.600 -38.797 1.00 90.56 87 GLN A O 1
ATOM 678 N N . PHE A 1 88 ? 10.929 6.659 -36.773 1.00 92.69 88 PHE A N 1
ATOM 679 C CA . PHE A 1 88 ? 10.622 8.064 -36.506 1.00 92.69 88 PHE A CA 1
ATOM 680 C C . PHE A 1 88 ? 11.789 9.021 -36.770 1.00 92.69 88 PHE A C 1
ATOM 682 O O . PHE A 1 88 ? 11.626 10.218 -36.531 1.00 92.69 88 PHE A O 1
ATOM 689 N N . ASP A 1 89 ? 12.937 8.515 -37.239 1.00 92.69 89 ASP A N 1
ATOM 690 C CA . ASP A 1 89 ? 14.187 9.278 -37.391 1.00 92.69 89 ASP A CA 1
ATOM 691 C C . ASP A 1 89 ? 14.507 10.106 -36.129 1.00 92.69 89 ASP A C 1
ATOM 693 O O . ASP A 1 89 ? 14.748 11.315 -36.160 1.00 92.69 89 ASP A O 1
ATOM 697 N N . ALA A 1 90 ? 14.406 9.446 -34.972 1.00 92.50 90 ALA A N 1
ATOM 698 C CA . ALA A 1 90 ? 14.484 10.075 -33.658 1.00 92.50 90 ALA A CA 1
ATOM 699 C C . ALA A 1 90 ? 15.832 9.803 -32.972 1.00 92.50 90 ALA A C 1
ATOM 701 O O . ALA A 1 90 ? 16.554 8.853 -33.281 1.00 92.50 90 ALA A O 1
ATOM 702 N N . THR A 1 91 ? 16.196 10.628 -31.993 1.00 92.56 91 THR A N 1
ATOM 703 C CA . THR A 1 91 ? 17.380 10.369 -31.161 1.00 92.56 91 THR A CA 1
ATOM 704 C C . THR A 1 91 ? 17.092 9.296 -30.107 1.00 92.56 91 THR A C 1
ATOM 706 O O . THR A 1 91 ? 15.945 9.083 -29.714 1.00 92.56 91 THR A O 1
ATOM 709 N N . LEU A 1 92 ? 18.137 8.651 -29.576 1.00 87.75 92 LEU A N 1
ATOM 710 C CA . LEU A 1 92 ? 17.997 7.698 -28.465 1.00 87.75 92 LEU A CA 1
ATOM 711 C C . LEU A 1 92 ? 17.318 8.333 -27.236 1.00 87.75 92 LEU A C 1
ATOM 713 O O . LEU A 1 92 ? 16.524 7.688 -26.558 1.00 87.75 92 LEU A O 1
ATOM 717 N N . GLU A 1 93 ? 17.595 9.614 -26.972 1.00 89.25 93 GLU A N 1
ATOM 718 C CA . GLU A 1 93 ? 16.939 10.372 -25.901 1.00 89.25 93 GLU A CA 1
ATOM 719 C C . GLU A 1 93 ? 15.432 10.500 -26.143 1.00 89.25 93 GLU A C 1
ATOM 721 O O . GLU A 1 93 ? 14.642 10.239 -25.239 1.00 89.25 93 GLU A O 1
ATOM 726 N N . GLN A 1 94 ? 15.026 10.836 -27.371 1.00 91.50 94 GLN A N 1
ATOM 727 C CA . GLN A 1 94 ? 13.615 10.909 -27.746 1.00 91.50 94 GLN A CA 1
ATOM 728 C C . GLN A 1 94 ? 12.940 9.539 -27.610 1.00 91.50 94 GLN A C 1
ATOM 730 O O . GLN A 1 94 ? 11.898 9.425 -26.972 1.00 91.50 94 GLN A O 1
ATOM 735 N N . ILE A 1 95 ? 13.558 8.466 -28.104 1.00 92.12 95 ILE A N 1
ATOM 736 C CA . ILE A 1 95 ? 12.995 7.118 -27.958 1.00 92.12 95 ILE A CA 1
ATOM 737 C C . ILE A 1 95 ? 12.839 6.714 -26.486 1.00 92.12 95 ILE A C 1
ATOM 739 O O . ILE A 1 95 ? 11.823 6.124 -26.120 1.00 92.12 95 ILE A O 1
ATOM 743 N N . ASN A 1 96 ? 13.747 7.119 -25.602 1.00 90.38 96 ASN A N 1
ATOM 744 C CA . ASN A 1 96 ? 13.576 6.907 -24.165 1.00 90.38 96 ASN A CA 1
ATOM 745 C C . ASN A 1 96 ? 12.344 7.623 -23.583 1.00 90.38 96 ASN A C 1
ATOM 747 O O . ASN A 1 96 ? 11.685 7.092 -22.683 1.00 90.38 96 ASN A O 1
ATOM 751 N N . TRP A 1 97 ? 11.965 8.790 -24.115 1.00 91.25 97 TRP A N 1
ATOM 752 C CA . TRP A 1 97 ? 10.748 9.489 -23.686 1.00 91.25 97 TRP A CA 1
ATOM 753 C C . TRP A 1 97 ? 9.473 8.703 -24.008 1.00 91.25 97 TRP A C 1
ATOM 755 O O . TRP A 1 97 ? 8.448 8.908 -23.356 1.00 91.25 97 TRP A O 1
ATOM 765 N N . THR A 1 98 ? 9.527 7.743 -24.936 1.00 91.62 98 THR A N 1
ATOM 766 C CA . THR A 1 98 ? 8.380 6.885 -25.272 1.00 91.62 98 THR A CA 1
ATOM 767 C C . THR A 1 98 ? 7.890 6.053 -24.081 1.00 91.62 98 THR A C 1
ATOM 769 O O . THR A 1 98 ? 6.722 5.666 -24.066 1.00 91.62 98 THR A O 1
ATOM 772 N N . VAL A 1 99 ? 8.744 5.804 -23.078 1.00 91.94 99 VAL A N 1
ATOM 773 C CA . VAL A 1 99 ? 8.397 5.147 -21.802 1.00 91.94 99 VAL A CA 1
ATOM 774 C C . VAL A 1 99 ? 7.952 6.171 -20.754 1.00 91.94 99 VAL A C 1
ATOM 776 O O . VAL A 1 99 ? 7.028 5.910 -19.984 1.00 91.94 99 VAL A O 1
ATOM 779 N N . ALA A 1 100 ? 8.560 7.360 -20.762 1.00 92.88 100 ALA A N 1
ATOM 780 C CA . ALA A 1 100 ? 8.274 8.440 -19.820 1.00 92.88 100 ALA A CA 1
ATOM 781 C C . ALA A 1 100 ? 6.874 9.050 -19.998 1.00 92.88 100 ALA A C 1
ATOM 783 O O . ALA A 1 100 ? 6.149 9.271 -19.029 1.00 92.88 100 ALA A O 1
ATOM 784 N N . ILE A 1 101 ? 6.476 9.347 -21.236 1.00 95.56 101 ILE A N 1
ATOM 785 C CA . ILE A 1 101 ? 5.240 10.089 -21.527 1.00 95.56 101 ILE A CA 1
ATOM 786 C C . ILE A 1 101 ? 3.962 9.355 -21.066 1.00 95.56 101 ILE A C 1
ATOM 788 O O . ILE A 1 101 ? 3.104 10.000 -20.455 1.00 95.56 101 ILE A O 1
ATOM 792 N N . PRO A 1 102 ? 3.809 8.029 -21.254 1.00 95.25 102 PRO A N 1
ATOM 793 C CA . PRO A 1 102 ? 2.725 7.281 -20.619 1.00 95.25 102 PRO A CA 1
ATOM 794 C C . PRO A 1 102 ? 2.742 7.376 -19.091 1.00 95.25 102 PRO A C 1
ATOM 796 O O . PRO A 1 102 ? 1.681 7.524 -18.489 1.00 95.25 102 PRO A O 1
ATOM 799 N N . ALA A 1 103 ? 3.923 7.340 -18.459 1.00 94.25 103 ALA A N 1
ATOM 800 C CA . ALA A 1 103 ? 4.049 7.471 -17.006 1.00 94.25 103 ALA A CA 1
ATOM 801 C C . ALA A 1 103 ? 3.530 8.830 -16.505 1.00 94.25 103 ALA A C 1
ATOM 803 O O . ALA A 1 103 ? 2.889 8.892 -15.459 1.00 94.25 103 ALA A O 1
ATOM 804 N N . LEU A 1 104 ? 3.678 9.905 -17.288 1.00 95.75 104 LEU A N 1
ATOM 805 C CA . LEU A 1 104 ? 3.048 11.194 -16.981 1.00 95.75 104 LEU A CA 1
ATOM 806 C C . LEU A 1 104 ? 1.513 11.101 -16.982 1.00 95.75 104 LEU A C 1
ATOM 808 O O . LEU A 1 104 ? 0.860 11.621 -16.076 1.00 95.75 104 LEU A O 1
ATOM 812 N N . GLY A 1 105 ? 0.931 10.413 -17.969 1.00 95.81 105 GLY A N 1
ATOM 813 C CA . GLY A 1 105 ? -0.508 10.136 -18.004 1.00 95.81 105 GLY A CA 1
ATOM 814 C C . GLY A 1 105 ? -0.971 9.331 -16.783 1.00 95.81 105 GLY A C 1
ATOM 815 O O . GLY A 1 105 ? -1.983 9.665 -16.165 1.00 95.81 105 GLY A O 1
ATOM 816 N N . LEU A 1 106 ? -0.185 8.329 -16.380 1.00 94.56 106 LEU A N 1
ATOM 817 C CA . LEU A 1 106 ? -0.422 7.506 -15.188 1.00 94.56 106 LEU A CA 1
ATOM 818 C C . LEU A 1 106 ? -0.254 8.284 -13.873 1.00 94.56 106 LEU A C 1
ATOM 820 O O . LEU A 1 106 ? -0.924 7.965 -12.896 1.00 94.56 106 LEU A O 1
ATOM 824 N N . ALA A 1 107 ? 0.590 9.319 -13.839 1.00 94.19 107 ALA A N 1
ATOM 825 C CA . ALA A 1 107 ? 0.753 10.199 -12.681 1.00 94.19 107 ALA A CA 1
ATOM 826 C C . ALA A 1 107 ? -0.425 11.172 -12.526 1.00 94.19 107 ALA A C 1
ATOM 828 O O . ALA A 1 107 ? -0.900 11.405 -11.418 1.00 94.19 107 ALA A O 1
ATOM 829 N N . ILE A 1 108 ? -0.924 11.736 -13.628 1.00 94.88 108 ILE A N 1
ATOM 830 C CA . ILE A 1 108 ? -2.050 12.685 -13.608 1.00 94.88 108 ILE A CA 1
ATOM 831 C C . ILE A 1 108 ? -3.382 11.958 -13.377 1.00 94.88 108 ILE A C 1
ATOM 833 O O . ILE A 1 108 ? -4.280 12.469 -12.707 1.00 94.88 108 ILE A O 1
ATOM 837 N N . GLY A 1 109 ? -3.507 10.747 -13.907 1.00 92.81 109 GLY A N 1
ATOM 838 C CA . GLY A 1 109 ? -4.731 9.963 -13.905 1.00 92.81 109 GLY A CA 1
ATOM 839 C C . GLY A 1 109 ? -5.432 9.791 -12.553 1.00 92.81 109 GLY A C 1
ATOM 840 O O . GLY A 1 109 ? -6.608 10.147 -12.454 1.00 92.81 109 GLY A O 1
ATOM 841 N N . PRO A 1 110 ? -4.762 9.315 -11.486 1.00 90.88 110 PRO A N 1
ATOM 842 C CA . PRO A 1 110 ? -5.380 9.136 -10.173 1.00 90.88 110 PRO A CA 1
ATOM 843 C C . PRO A 1 110 ? -6.021 10.412 -9.616 1.00 90.88 110 PRO A C 1
ATOM 845 O O . PRO A 1 110 ? -7.054 10.329 -8.949 1.00 90.88 110 PRO A O 1
ATOM 848 N N . LEU A 1 111 ? -5.455 11.585 -9.929 1.00 91.88 111 LEU A N 1
ATOM 849 C CA . LEU A 1 111 ? -5.984 12.888 -9.519 1.00 91.88 111 LEU A CA 1
ATOM 850 C C . LEU A 1 111 ? -7.276 13.257 -10.259 1.00 91.88 111 LEU A C 1
ATOM 852 O O . LEU A 1 111 ? -8.120 13.948 -9.693 1.00 91.88 111 LEU A O 1
ATOM 856 N N . ILE A 1 112 ? -7.428 12.791 -11.502 1.00 92.50 112 ILE A N 1
ATOM 857 C CA . ILE A 1 112 ? -8.596 13.055 -12.348 1.00 92.50 112 ILE A CA 1
ATOM 858 C C . ILE A 1 112 ? -9.710 12.042 -12.085 1.00 92.50 112 ILE A C 1
ATOM 860 O O . ILE A 1 112 ? -10.863 12.438 -11.960 1.00 92.50 112 ILE A O 1
ATOM 864 N N . TRP A 1 113 ? -9.397 10.748 -11.993 1.00 90.81 113 TRP A N 1
ATOM 865 C CA . TRP A 1 113 ? -10.411 9.686 -11.990 1.00 90.81 113 TRP A CA 1
ATOM 866 C C . TRP A 1 113 ? -11.001 9.369 -10.616 1.00 90.81 113 TRP A C 1
ATOM 868 O O . TRP A 1 113 ? -12.136 8.901 -10.542 1.00 90.81 113 TRP A O 1
ATOM 878 N N . SER A 1 114 ? -10.275 9.639 -9.526 1.00 88.12 114 SER A N 1
ATOM 879 C CA . SER A 1 114 ? -10.695 9.240 -8.174 1.00 88.12 114 SER A CA 1
ATOM 880 C C . SER A 1 114 ? -11.981 9.937 -7.704 1.00 88.12 114 SER A C 1
ATOM 882 O O . SER A 1 114 ? -12.927 9.243 -7.344 1.00 88.12 114 SER A O 1
ATOM 884 N N . SER A 1 115 ? -12.073 11.275 -7.749 1.00 87.88 115 SER A N 1
ATOM 885 C CA . SER A 1 115 ? -13.300 11.971 -7.313 1.00 87.88 115 SER A CA 1
ATOM 886 C C . SER A 1 115 ? -14.518 11.649 -8.197 1.00 87.88 115 SER A C 1
ATOM 888 O O . SER A 1 115 ? -15.574 11.346 -7.645 1.00 87.88 115 SER A O 1
ATOM 890 N N . PRO A 1 116 ? -14.431 11.637 -9.546 1.00 89.62 116 PRO A N 1
ATOM 891 C CA . PRO A 1 116 ? -15.538 11.189 -10.392 1.00 89.62 116 PRO A CA 1
ATOM 892 C C . PRO A 1 116 ? -16.005 9.762 -10.097 1.00 89.62 116 PRO A C 1
ATOM 894 O O . PRO A 1 116 ? -17.207 9.509 -10.155 1.00 89.62 116 PRO A O 1
ATOM 897 N N . ALA A 1 117 ? -15.099 8.849 -9.733 1.00 88.88 117 ALA A N 1
ATOM 898 C CA . ALA A 1 117 ? -15.467 7.484 -9.364 1.00 88.88 117 ALA A CA 1
ATOM 899 C C . ALA A 1 117 ? -16.276 7.416 -8.062 1.00 88.88 117 ALA A C 1
ATOM 901 O O . ALA A 1 117 ? -17.113 6.526 -7.924 1.00 88.88 117 ALA A O 1
ATOM 902 N N . ASP A 1 118 ? -16.047 8.327 -7.109 1.00 85.06 118 ASP A N 1
ATOM 903 C CA . ASP A 1 118 ? -16.854 8.450 -5.880 1.00 85.06 118 ASP A CA 1
ATOM 904 C C . ASP A 1 118 ? -18.230 9.092 -6.144 1.00 85.06 118 ASP A C 1
ATOM 906 O O . ASP A 1 118 ? -19.168 8.920 -5.365 1.00 85.06 118 ASP A O 1
ATOM 910 N N . ILE A 1 119 ? -18.363 9.849 -7.238 1.00 86.06 119 ILE A N 1
ATOM 911 C CA . ILE A 1 119 ? -19.598 10.557 -7.595 1.00 86.06 119 ILE A CA 1
ATOM 912 C C . ILE A 1 119 ? -20.498 9.678 -8.465 1.00 86.06 119 ILE A C 1
ATOM 914 O O . ILE A 1 119 ? -21.650 9.438 -8.116 1.00 86.06 119 ILE A O 1
ATOM 918 N N . VAL A 1 120 ? -19.983 9.222 -9.607 1.00 87.31 120 VAL A N 1
ATOM 919 C CA . VAL A 1 120 ? -20.751 8.546 -10.668 1.00 87.31 120 VAL A CA 1
ATOM 920 C C . VAL A 1 120 ? -20.749 7.022 -10.497 1.00 87.31 120 VAL A C 1
ATOM 922 O O . VAL A 1 120 ? -21.682 6.352 -10.940 1.00 87.31 120 VAL A O 1
ATOM 925 N N . GLY A 1 121 ? -19.730 6.477 -9.829 1.00 88.44 121 GLY A N 1
ATOM 926 C CA . GLY A 1 121 ? -19.546 5.043 -9.603 1.00 88.44 121 GLY A CA 1
ATOM 927 C C . GLY A 1 121 ? -18.221 4.509 -10.134 1.00 88.44 121 GLY A C 1
ATOM 928 O O . GLY A 1 121 ? -17.533 5.158 -10.926 1.00 88.44 121 GLY A O 1
ATOM 929 N N . ARG A 1 122 ? -17.849 3.305 -9.688 1.00 91.00 122 ARG A N 1
ATOM 930 C CA . ARG A 1 122 ? -16.580 2.656 -10.044 1.00 91.00 122 ARG A CA 1
ATOM 931 C C . ARG A 1 122 ? -16.595 2.159 -11.485 1.00 91.00 122 ARG A C 1
ATOM 933 O O . ARG A 1 122 ? -15.621 2.337 -12.215 1.00 91.00 122 ARG A O 1
ATOM 940 N N . ARG A 1 123 ? -17.707 1.558 -11.916 1.00 92.19 123 ARG A N 1
ATOM 941 C CA . ARG A 1 123 ? -17.796 0.860 -13.206 1.00 92.19 123 ARG A CA 1
ATOM 942 C C . ARG A 1 123 ? -17.697 1.804 -14.415 1.00 92.19 123 ARG A C 1
ATOM 944 O O . ARG A 1 123 ? -16.898 1.507 -15.303 1.00 92.19 123 ARG A O 1
ATOM 951 N N . PRO A 1 124 ? -18.449 2.923 -14.498 1.00 92.31 124 PRO A N 1
ATOM 952 C CA . PRO A 1 124 ? -18.376 3.812 -15.658 1.00 92.31 124 PRO A CA 1
ATOM 953 C C . PRO A 1 124 ? -16.976 4.392 -15.862 1.00 92.31 124 PRO A C 1
ATOM 955 O O . PRO A 1 124 ? -16.520 4.508 -16.994 1.00 92.31 124 PRO A O 1
ATOM 958 N N . ILE A 1 125 ? -16.279 4.713 -14.768 1.00 93.94 125 ILE A N 1
ATOM 959 C CA . ILE A 1 125 ? -14.929 5.280 -14.818 1.00 93.94 125 ILE A CA 1
ATOM 960 C C . ILE A 1 125 ? -13.904 4.265 -15.330 1.00 93.94 125 ILE A C 1
ATOM 962 O O . ILE A 1 125 ? -13.080 4.627 -16.167 1.00 93.94 125 ILE A O 1
ATOM 966 N N . MET A 1 126 ? -13.989 3.003 -14.897 1.00 94.44 126 MET A N 1
ATOM 967 C CA . MET A 1 126 ? -13.139 1.928 -15.427 1.00 94.44 126 MET A CA 1
ATOM 968 C C . MET A 1 126 ? -13.358 1.749 -16.935 1.00 94.44 126 MET A C 1
ATOM 970 O O . MET A 1 126 ? -12.410 1.859 -17.704 1.00 94.44 126 MET A O 1
ATOM 974 N N . ILE A 1 127 ? -14.617 1.624 -17.373 1.00 95.50 127 ILE A N 1
ATOM 975 C CA . ILE A 1 127 ? -14.965 1.438 -18.793 1.00 95.50 127 ILE A CA 1
ATOM 976 C C . ILE A 1 127 ? -14.497 2.620 -19.657 1.00 95.50 127 ILE A C 1
ATOM 978 O O . ILE A 1 127 ? -13.916 2.415 -20.721 1.00 95.50 127 ILE A O 1
ATOM 982 N N . ILE A 1 128 ? -14.741 3.864 -19.225 1.00 95.56 128 ILE A N 1
ATOM 983 C CA . ILE A 1 128 ? -14.319 5.065 -19.968 1.00 95.56 128 ILE A CA 1
ATOM 984 C C . ILE A 1 128 ? -12.792 5.128 -20.066 1.00 95.56 128 ILE A C 1
ATOM 986 O O . ILE A 1 128 ? -12.265 5.420 -21.142 1.00 95.56 128 ILE A O 1
ATOM 990 N N . GLY A 1 129 ? -12.086 4.826 -18.972 1.00 96.06 129 GLY A N 1
ATOM 991 C CA . GLY A 1 129 ? -10.628 4.737 -18.958 1.00 96.06 129 GLY A CA 1
ATOM 992 C C . GLY A 1 129 ? -10.108 3.701 -19.952 1.00 96.06 129 GLY A C 1
ATOM 993 O O . GLY A 1 129 ? -9.290 4.034 -20.811 1.00 96.06 129 GLY A O 1
ATOM 994 N N . THR A 1 130 ? -10.651 2.482 -19.915 1.00 97.25 130 THR A N 1
ATOM 995 C CA . THR A 1 130 ? -10.270 1.388 -20.817 1.00 97.25 130 THR A CA 1
ATOM 996 C C . THR A 1 130 ? -10.563 1.728 -22.283 1.00 97.25 130 THR A C 1
ATOM 998 O O . THR A 1 130 ? -9.711 1.509 -23.142 1.00 97.25 130 THR A O 1
ATOM 1001 N N . ILE A 1 131 ? -11.714 2.337 -22.599 1.00 97.81 131 ILE A N 1
ATOM 1002 C CA . ILE A 1 131 ? -12.030 2.806 -23.963 1.00 97.81 131 ILE A CA 1
ATOM 1003 C C . ILE A 1 131 ? -11.015 3.854 -24.431 1.00 97.81 131 ILE A C 1
ATOM 1005 O O . ILE A 1 131 ? -10.527 3.776 -25.561 1.00 97.81 131 ILE A O 1
ATOM 1009 N N . MET A 1 132 ? -10.673 4.816 -23.570 1.00 97.75 132 MET A N 1
ATOM 1010 C CA . MET A 1 132 ? -9.668 5.829 -23.886 1.00 97.75 132 MET A CA 1
ATOM 1011 C C . MET A 1 132 ? -8.289 5.197 -24.107 1.00 97.75 132 MET A C 1
ATOM 1013 O O . MET A 1 132 ? -7.608 5.561 -25.063 1.00 97.75 132 MET A O 1
ATOM 1017 N N . ALA A 1 133 ? -7.905 4.213 -23.288 1.00 97.62 133 ALA A N 1
ATOM 1018 C CA . ALA A 1 133 ? -6.663 3.469 -23.454 1.00 97.62 133 ALA A CA 1
ATOM 1019 C C . ALA A 1 133 ? -6.630 2.705 -24.786 1.00 97.62 133 ALA A C 1
ATOM 1021 O O . ALA A 1 133 ? -5.620 2.760 -25.482 1.00 97.62 133 ALA A O 1
ATOM 1022 N N . ILE A 1 134 ? -7.724 2.048 -25.189 1.00 98.31 134 ILE A N 1
ATOM 1023 C CA . ILE A 1 134 ? -7.825 1.348 -26.482 1.00 98.31 134 ILE A CA 1
ATOM 1024 C C . ILE A 1 134 ? -7.694 2.337 -27.641 1.00 98.31 134 ILE A C 1
ATOM 1026 O O . ILE A 1 134 ? -6.867 2.128 -28.526 1.00 98.31 134 ILE A O 1
ATOM 1030 N N . ALA A 1 135 ? -8.470 3.425 -27.629 1.00 98.12 135 ALA A N 1
ATOM 1031 C CA . ALA A 1 135 ? -8.440 4.430 -28.690 1.00 98.12 135 ALA A CA 1
ATOM 1032 C C . ALA A 1 135 ? -7.044 5.054 -28.837 1.00 98.12 135 ALA A C 1
ATOM 1034 O O . ALA A 1 135 ? -6.534 5.190 -29.948 1.00 98.12 135 ALA A O 1
ATOM 1035 N N . ALA A 1 136 ? -6.400 5.368 -27.712 1.00 97.75 136 ALA A N 1
ATOM 1036 C CA . ALA A 1 136 ? -5.039 5.877 -27.683 1.00 97.75 136 ALA A CA 1
ATOM 1037 C C . ALA A 1 136 ? -4.012 4.830 -28.147 1.00 97.75 136 ALA A C 1
ATOM 1039 O O . ALA A 1 136 ? -3.096 5.164 -28.886 1.00 97.75 136 ALA A O 1
ATOM 1040 N N . THR A 1 137 ? -4.183 3.555 -27.792 1.00 97.19 137 THR A N 1
ATOM 1041 C CA . THR A 1 137 ? -3.297 2.468 -28.246 1.00 97.19 137 THR A CA 1
ATOM 1042 C C . THR A 1 137 ? -3.389 2.256 -29.759 1.00 97.19 137 THR A C 1
ATOM 1044 O O . THR A 1 137 ? -2.365 2.112 -30.419 1.00 97.19 137 THR A O 1
ATOM 1047 N N . ILE A 1 138 ? -4.599 2.294 -30.329 1.00 97.31 138 ILE A N 1
ATOM 1048 C CA . ILE A 1 138 ? -4.803 2.230 -31.785 1.00 97.31 138 ILE A CA 1
ATOM 1049 C C . ILE A 1 138 ? -4.174 3.456 -32.458 1.00 97.31 138 ILE A C 1
ATOM 1051 O O . ILE A 1 138 ? -3.474 3.320 -33.457 1.00 97.31 138 ILE A O 1
ATOM 1055 N N . GLY A 1 139 ? -4.355 4.647 -31.876 1.00 96.12 139 GLY A N 1
ATOM 1056 C CA . GLY A 1 139 ? -3.700 5.866 -32.351 1.00 96.12 139 GLY A CA 1
ATOM 1057 C C . GLY A 1 139 ? -2.171 5.780 -32.322 1.00 96.12 139 GLY A C 1
ATOM 1058 O O . GLY A 1 139 ? -1.522 6.296 -33.223 1.00 96.12 139 GLY A O 1
ATOM 1059 N N . ALA A 1 140 ? -1.595 5.095 -31.331 1.00 94.75 140 ALA A N 1
ATOM 1060 C CA . ALA A 1 140 ? -0.157 4.858 -31.245 1.00 94.75 140 ALA A CA 1
ATOM 1061 C C . ALA A 1 140 ? 0.329 3.837 -32.291 1.00 94.75 140 ALA A C 1
ATOM 1063 O O . ALA A 1 140 ? 1.426 3.992 -32.817 1.00 94.75 140 ALA A O 1
ATOM 1064 N N . ALA A 1 141 ? -0.472 2.816 -32.609 1.00 93.88 141 ALA A N 1
ATOM 1065 C CA . ALA A 1 141 ? -0.140 1.816 -33.627 1.00 93.88 141 ALA A CA 1
ATOM 1066 C C . ALA A 1 141 ? -0.105 2.400 -35.053 1.00 93.88 141 ALA A C 1
ATOM 1068 O O . ALA A 1 141 ? 0.709 1.979 -35.868 1.00 93.88 141 ALA A O 1
ATOM 1069 N N . GLU A 1 142 ? -0.974 3.374 -35.332 1.00 94.31 142 GLU A N 1
ATOM 1070 C CA . GLU A 1 142 ? -1.151 4.018 -36.647 1.00 94.31 142 GLU A CA 1
ATOM 1071 C C . GLU A 1 142 ? -0.441 5.384 -36.758 1.00 94.31 142 GLU A C 1
ATOM 1073 O O . GLU A 1 142 ? -0.636 6.133 -37.721 1.00 94.31 142 GLU A O 1
ATOM 1078 N N . ALA A 1 143 ? 0.359 5.759 -35.757 1.00 92.88 143 ALA A N 1
ATOM 1079 C CA . ALA A 1 143 ? 1.048 7.042 -35.744 1.00 92.88 143 ALA A CA 1
ATOM 1080 C C . ALA A 1 143 ? 2.149 7.091 -36.817 1.00 92.88 143 ALA A C 1
ATOM 1082 O O . ALA A 1 143 ? 3.079 6.287 -36.814 1.00 92.88 143 ALA A O 1
ATOM 1083 N N . ASN A 1 144 ? 2.065 8.084 -37.706 1.00 89.12 144 ASN A N 1
ATOM 1084 C CA . ASN A 1 144 ? 3.052 8.311 -38.772 1.00 89.12 144 ASN A CA 1
ATOM 1085 C C . ASN A 1 144 ? 4.141 9.313 -38.368 1.00 89.12 144 ASN A C 1
ATOM 1087 O O . ASN A 1 144 ? 5.147 9.458 -39.056 1.00 89.12 144 ASN A O 1
ATOM 1091 N N . ASP A 1 145 ? 3.927 10.030 -37.269 1.00 93.00 145 ASP A N 1
ATOM 1092 C CA . ASP A 1 145 ? 4.808 11.062 -36.758 1.00 93.00 145 ASP A CA 1
ATOM 1093 C C . ASP A 1 145 ? 5.086 10.850 -35.267 1.00 93.00 145 ASP A C 1
ATOM 1095 O O . ASP A 1 145 ? 4.240 10.385 -34.497 1.00 93.00 145 ASP A O 1
ATOM 1099 N N . TYR A 1 146 ? 6.287 11.239 -34.845 1.00 93.56 146 TYR A N 1
ATOM 1100 C CA . TYR A 1 146 ? 6.730 11.072 -33.465 1.00 93.56 146 TYR A CA 1
ATOM 1101 C C . TYR A 1 146 ? 5.832 11.821 -32.463 1.00 93.56 146 TYR A C 1
ATOM 1103 O O . TYR A 1 146 ? 5.540 11.320 -31.377 1.00 93.56 146 TYR A O 1
ATOM 1111 N N . SER A 1 147 ? 5.351 13.018 -32.820 1.00 94.06 147 SER A N 1
ATOM 1112 C CA . SER A 1 147 ? 4.483 13.821 -31.949 1.00 94.06 147 SER A CA 1
ATOM 1113 C C . SER A 1 147 ? 3.102 13.189 -31.758 1.00 94.06 147 SER A C 1
ATOM 1115 O O . SER A 1 147 ? 2.631 13.110 -30.622 1.00 94.06 147 SER A O 1
ATOM 1117 N N . GLY A 1 148 ? 2.481 12.695 -32.833 1.00 94.75 148 GLY A N 1
ATOM 1118 C CA . GLY A 1 148 ? 1.248 11.912 -32.782 1.00 94.75 148 GLY A CA 1
ATOM 1119 C C . GLY A 1 148 ? 1.400 10.652 -31.931 1.00 94.75 148 GLY A C 1
ATOM 1120 O O . GLY A 1 148 ? 0.564 10.401 -31.058 1.00 94.75 148 GLY A O 1
ATOM 1121 N N . TYR A 1 149 ? 2.514 9.928 -32.091 1.00 95.00 149 TYR A N 1
ATOM 1122 C CA . TYR A 1 149 ? 2.843 8.774 -31.253 1.00 95.00 149 TYR A CA 1
ATOM 1123 C C . TYR A 1 149 ? 2.939 9.168 -29.769 1.00 95.00 149 TYR A C 1
ATOM 1125 O O . TYR A 1 149 ? 2.295 8.549 -28.926 1.00 95.00 149 TYR A O 1
ATOM 1133 N N . MET A 1 150 ? 3.650 10.248 -29.424 1.00 95.25 150 MET A N 1
ATOM 1134 C CA . MET A 1 150 ? 3.767 10.716 -28.032 1.00 95.25 150 MET A CA 1
ATOM 1135 C C . MET A 1 150 ? 2.429 11.151 -27.425 1.00 95.25 150 MET A C 1
ATOM 1137 O O . MET A 1 150 ? 2.138 10.821 -26.273 1.00 95.25 150 MET A O 1
ATOM 1141 N N . ALA A 1 151 ? 1.591 11.859 -28.184 1.00 96.62 151 ALA A N 1
ATOM 1142 C CA . ALA A 1 151 ? 0.264 12.255 -27.722 1.00 96.62 151 ALA A CA 1
ATOM 1143 C C . ALA A 1 151 ? -0.606 11.025 -27.421 1.00 96.62 151 ALA A C 1
ATOM 1145 O O . ALA A 1 151 ? -1.227 10.942 -26.360 1.00 96.62 151 ALA A O 1
ATOM 1146 N N . ALA A 1 152 ? -0.594 10.034 -28.314 1.00 96.94 152 ALA A N 1
ATOM 1147 C CA . ALA A 1 152 ? -1.285 8.769 -28.112 1.00 96.94 152 ALA A CA 1
ATOM 1148 C C . ALA A 1 152 ? -0.767 8.033 -26.861 1.00 96.94 152 ALA A C 1
ATOM 1150 O O . ALA A 1 152 ? -1.551 7.610 -26.015 1.00 96.94 152 ALA A O 1
ATOM 1151 N N . ARG A 1 153 ? 0.554 7.978 -26.667 1.00 95.31 153 ARG A N 1
ATOM 1152 C CA . ARG A 1 153 ? 1.203 7.379 -25.487 1.00 95.31 153 ARG A CA 1
ATOM 1153 C C . ARG A 1 153 ? 0.779 8.047 -24.170 1.00 95.31 153 ARG A C 1
ATOM 1155 O O . ARG A 1 153 ? 0.535 7.347 -23.188 1.00 95.31 153 ARG A O 1
ATOM 1162 N N . PHE A 1 154 ? 0.612 9.371 -24.148 1.00 97.25 154 PHE A N 1
ATOM 1163 C CA . PHE A 1 154 ? 0.100 10.097 -22.977 1.00 97.25 154 PHE A CA 1
ATOM 1164 C C . PHE A 1 154 ? -1.334 9.679 -22.616 1.00 97.25 154 PHE A C 1
ATOM 1166 O O . PHE A 1 154 ? -1.612 9.324 -21.467 1.00 97.25 154 PHE A O 1
ATOM 1173 N N . PHE A 1 155 ? -2.246 9.682 -23.595 1.00 97.44 155 PHE A N 1
ATOM 1174 C CA . PHE A 1 155 ? -3.645 9.302 -23.367 1.00 97.44 155 PHE A CA 1
ATOM 1175 C C . PHE A 1 155 ? -3.811 7.811 -23.056 1.00 97.44 155 PHE A C 1
ATOM 1177 O O . PHE A 1 155 ? -4.715 7.447 -22.304 1.00 97.44 155 PHE A O 1
ATOM 1184 N N . GLN A 1 156 ? -2.914 6.959 -23.560 1.00 96.94 156 GLN A N 1
ATOM 1185 C CA . GLN A 1 156 ? -2.852 5.543 -23.204 1.00 96.94 156 GLN A CA 1
ATOM 1186 C C . GLN A 1 156 ? -2.582 5.371 -21.702 1.00 96.94 156 GLN A C 1
ATOM 1188 O O . GLN A 1 156 ? -3.316 4.653 -21.024 1.00 96.94 156 GLN A O 1
ATOM 1193 N N . GLY A 1 157 ? -1.595 6.099 -21.163 1.00 96.12 157 GLY A N 1
ATOM 1194 C CA . GLY A 1 157 ? -1.325 6.147 -19.724 1.00 96.12 157 GLY A CA 1
ATOM 1195 C C . GLY A 1 157 ? -2.502 6.696 -18.921 1.00 96.12 157 GLY A C 1
ATOM 1196 O O . GLY A 1 157 ? -2.954 6.084 -17.954 1.00 96.12 157 GLY A O 1
ATOM 1197 N N . LEU A 1 158 ? -3.073 7.819 -19.363 1.00 96.44 158 LEU A N 1
ATOM 1198 C CA . LEU A 1 158 ? -4.228 8.416 -18.696 1.00 96.44 158 LEU A CA 1
ATOM 1199 C C . LEU A 1 158 ? -5.435 7.458 -18.658 1.00 96.44 158 LEU A C 1
ATOM 1201 O O . LEU A 1 158 ? -6.184 7.465 -17.681 1.00 96.44 158 LEU A O 1
ATOM 1205 N N . GLY A 1 159 ? -5.609 6.616 -19.679 1.00 96.12 159 GLY A N 1
ATOM 1206 C CA . GLY A 1 159 ? -6.718 5.667 -19.797 1.00 96.12 159 GLY A CA 1
ATOM 1207 C C . GLY A 1 159 ? -6.589 4.451 -18.892 1.00 96.12 159 GLY A C 1
ATOM 1208 O O . GLY A 1 159 ? -7.572 4.053 -18.279 1.00 96.12 159 GLY A O 1
ATOM 1209 N N . CYS A 1 160 ? -5.380 3.908 -18.729 1.00 95.75 160 CYS A N 1
ATOM 1210 C CA . CYS A 1 160 ? -5.140 2.786 -17.814 1.00 95.75 160 CYS A CA 1
ATOM 1211 C C . CYS A 1 160 ? -5.114 3.205 -16.334 1.00 95.75 160 CYS A C 1
ATOM 1213 O O . CYS A 1 160 ? -5.226 2.368 -15.439 1.00 95.75 160 CYS A O 1
ATOM 1215 N N . SER A 1 161 ? -4.974 4.500 -16.053 1.00 94.00 161 SER A N 1
ATOM 1216 C CA . SER A 1 161 ? -4.786 5.002 -14.692 1.00 94.00 161 SER A CA 1
ATOM 1217 C C . SER A 1 161 ? -5.910 4.751 -13.664 1.00 94.00 161 SER A C 1
ATOM 1219 O O . SER A 1 161 ? -5.564 4.621 -12.483 1.00 94.00 161 SER A O 1
ATOM 1221 N N . PRO A 1 162 ? -7.213 4.612 -14.019 1.00 93.12 162 PRO A N 1
ATOM 1222 C CA . PRO A 1 162 ? -8.251 4.229 -13.058 1.00 93.12 162 PRO A CA 1
ATOM 1223 C C . PRO A 1 162 ? -7.951 2.917 -12.331 1.00 93.12 162 PRO A C 1
ATOM 1225 O O . PRO A 1 162 ? -8.358 2.751 -11.182 1.00 93.12 162 PRO A O 1
ATOM 1228 N N . ALA A 1 163 ? -7.181 2.016 -12.950 1.00 91.62 163 ALA A N 1
ATOM 1229 C CA . ALA A 1 163 ? -6.781 0.754 -12.341 1.00 91.62 163 ALA A CA 1
ATOM 1230 C C . ALA A 1 163 ? -6.039 0.932 -11.006 1.00 91.62 163 ALA A C 1
ATOM 1232 O O . ALA A 1 163 ? -6.162 0.070 -10.142 1.00 91.62 163 ALA A O 1
ATOM 1233 N N . ALA A 1 164 ? -5.311 2.044 -10.826 1.00 87.44 164 ALA A N 1
ATOM 1234 C CA . ALA A 1 164 ? -4.547 2.333 -9.613 1.00 87.44 164 ALA A CA 1
ATOM 1235 C C . ALA A 1 164 ? -5.422 2.826 -8.448 1.00 87.44 164 ALA A C 1
ATOM 1237 O O . ALA A 1 164 ? -5.298 2.345 -7.327 1.00 87.44 164 ALA A O 1
ATOM 1238 N N . SER A 1 165 ? -6.299 3.805 -8.685 1.00 86.56 165 SER A N 1
ATOM 1239 C CA . SER A 1 165 ? -7.098 4.425 -7.616 1.00 86.56 165 SER A CA 1
ATOM 1240 C C . SER A 1 165 ? -8.467 3.769 -7.454 1.00 86.56 165 SER A C 1
ATOM 1242 O O . SER A 1 165 ? -8.851 3.380 -6.352 1.00 86.56 165 SER A O 1
ATOM 1244 N N . VAL A 1 166 ? -9.198 3.608 -8.557 1.00 90.50 166 VAL A N 1
ATOM 1245 C CA . VAL A 1 166 ? -10.538 3.008 -8.568 1.00 90.50 166 VAL A CA 1
ATOM 1246 C C . VAL A 1 166 ? -10.445 1.503 -8.333 1.00 90.50 166 VAL A C 1
ATOM 1248 O O . VAL A 1 166 ? -11.264 0.956 -7.601 1.00 90.50 166 VAL A O 1
ATOM 1251 N N . GLY A 1 167 ? -9.415 0.844 -8.877 1.00 90.56 167 GLY A N 1
ATOM 1252 C CA . GLY A 1 167 ? -9.162 -0.581 -8.650 1.00 90.56 167 GLY A CA 1
ATOM 1253 C C . GLY A 1 167 ? -9.036 -0.940 -7.168 1.00 90.56 167 GLY A C 1
ATOM 1254 O O . GLY A 1 167 ? -9.699 -1.866 -6.700 1.00 90.56 167 GLY A O 1
ATOM 1255 N N . LEU A 1 168 ? -8.270 -0.157 -6.402 1.00 86.69 168 LEU A N 1
ATOM 1256 C CA . LEU A 1 168 ? -8.167 -0.342 -4.955 1.00 86.69 168 LEU A CA 1
ATOM 1257 C C . LEU A 1 168 ? -9.499 -0.080 -4.237 1.00 86.69 168 LEU A C 1
ATOM 1259 O O . LEU A 1 168 ? -9.873 -0.846 -3.351 1.00 86.69 168 LEU A O 1
ATOM 1263 N N . ALA A 1 169 ? -10.241 0.957 -4.640 1.00 87.19 169 ALA A N 1
ATOM 1264 C CA . ALA A 1 169 ? -11.566 1.238 -4.084 1.00 87.19 169 ALA A CA 1
ATOM 1265 C C . ALA A 1 169 ? -12.533 0.054 -4.285 1.00 87.19 169 ALA A C 1
ATOM 1267 O O . ALA A 1 169 ? -13.253 -0.321 -3.369 1.00 87.19 169 ALA A O 1
ATOM 1268 N N . ILE A 1 170 ? -12.490 -0.603 -5.447 1.00 91.69 170 ILE A N 1
ATOM 1269 C CA . ILE A 1 170 ? -13.308 -1.790 -5.738 1.00 91.69 170 ILE A CA 1
ATOM 1270 C C . ILE A 1 170 ? -12.935 -2.969 -4.828 1.00 91.69 170 ILE A C 1
ATOM 1272 O O . ILE A 1 170 ? -13.818 -3.666 -4.328 1.00 91.69 170 ILE A O 1
ATOM 1276 N N . ILE A 1 171 ? -11.640 -3.200 -4.578 1.00 89.75 171 ILE A N 1
ATOM 1277 C CA . ILE A 1 171 ? -11.191 -4.223 -3.615 1.00 89.75 171 ILE A CA 1
ATOM 1278 C C . ILE A 1 171 ? -11.739 -3.893 -2.223 1.00 89.75 171 ILE A C 1
ATOM 1280 O O . ILE A 1 171 ? -12.251 -4.774 -1.527 1.00 89.75 171 ILE A O 1
ATOM 1284 N N . ASN A 1 172 ? -11.685 -2.615 -1.854 1.00 84.38 172 ASN A N 1
ATOM 1285 C CA . ASN A 1 172 ? -12.184 -2.112 -0.587 1.00 84.38 172 ASN A CA 1
ATOM 1286 C C . ASN A 1 172 ? -13.705 -2.269 -0.428 1.00 84.38 172 ASN A C 1
ATOM 1288 O O . ASN A 1 172 ? -14.157 -2.537 0.686 1.00 84.38 172 ASN A O 1
ATOM 1292 N N . ASP A 1 173 ? -14.466 -2.162 -1.518 1.00 86.88 173 ASP A N 1
ATOM 1293 C CA . ASP A 1 173 ? -15.925 -2.280 -1.535 1.00 86.88 173 ASP A CA 1
ATOM 1294 C C . ASP A 1 173 ? -16.423 -3.734 -1.376 1.00 86.88 173 ASP A C 1
ATOM 1296 O O . ASP A 1 173 ? -17.547 -3.940 -0.908 1.00 86.88 173 ASP A O 1
ATOM 1300 N N . MET A 1 174 ? -15.625 -4.738 -1.777 1.00 89.88 174 MET A N 1
ATOM 1301 C CA . MET A 1 174 ? -16.062 -6.142 -1.927 1.00 89.88 174 MET A CA 1
ATOM 1302 C C . MET A 1 174 ? -15.529 -7.127 -0.875 1.00 89.88 174 MET A C 1
ATOM 1304 O O . MET A 1 174 ? -16.139 -8.187 -0.679 1.00 89.88 174 MET A O 1
ATOM 1308 N N . PHE A 1 175 ? -14.389 -6.838 -0.245 1.00 87.69 175 PHE A N 1
ATOM 1309 C CA . PHE A 1 175 ? -13.686 -7.768 0.647 1.00 87.69 175 PHE A CA 1
ATOM 1310 C C . PHE A 1 175 ? -13.624 -7.252 2.088 1.00 87.69 175 PHE A C 1
ATOM 1312 O O . PHE A 1 175 ? -13.465 -6.052 2.319 1.00 87.69 175 PHE A O 1
ATOM 1319 N N . PHE A 1 176 ? -13.716 -8.175 3.048 1.00 80.62 176 PHE A N 1
ATOM 1320 C CA . PHE A 1 176 ? -13.605 -7.868 4.477 1.00 80.62 176 PHE A CA 1
ATOM 1321 C C . PHE A 1 176 ? -12.165 -7.528 4.874 1.00 80.62 176 PHE A C 1
ATOM 1323 O O . PHE A 1 176 ? -11.215 -7.954 4.216 1.00 80.62 176 PHE A O 1
ATOM 1330 N N . GLU A 1 177 ? -11.988 -6.807 5.982 1.00 68.69 177 GLU A N 1
ATOM 1331 C CA . GLU A 1 177 ? -10.678 -6.316 6.430 1.00 68.69 177 GLU A CA 1
ATOM 1332 C C . GLU A 1 177 ? -9.628 -7.430 6.603 1.00 68.69 177 GLU A C 1
ATOM 1334 O O . GLU A 1 177 ? -8.499 -7.292 6.127 1.00 68.69 177 GLU A O 1
ATOM 1339 N N . TYR A 1 178 ? -10.013 -8.574 7.181 1.00 70.62 178 TYR A N 1
ATOM 1340 C CA . TYR A 1 178 ? -9.100 -9.695 7.447 1.00 70.62 178 TYR A CA 1
ATOM 1341 C C . TYR A 1 178 ? -8.529 -10.349 6.174 1.00 70.62 178 TYR A C 1
ATOM 1343 O O . TYR A 1 178 ? -7.428 -10.897 6.196 1.00 70.62 178 TYR A O 1
ATOM 1351 N N . GLU A 1 179 ? -9.262 -10.311 5.055 1.00 78.44 179 GLU A N 1
ATOM 1352 C CA . GLU A 1 179 ? -8.818 -10.859 3.765 1.00 78.44 179 GLU A CA 1
ATOM 1353 C C . GLU A 1 179 ? -8.322 -9.774 2.798 1.00 78.44 179 GLU A C 1
ATOM 1355 O O . GLU A 1 179 ? -7.599 -10.084 1.845 1.00 78.44 179 GLU A O 1
ATOM 1360 N N . ARG A 1 180 ? -8.648 -8.498 3.056 1.00 74.44 180 ARG A N 1
ATOM 1361 C CA . ARG A 1 180 ? -8.299 -7.349 2.209 1.00 74.44 180 ARG A CA 1
ATOM 1362 C C . ARG A 1 180 ? -6.794 -7.260 1.973 1.00 74.44 180 ARG A C 1
ATOM 1364 O O . ARG A 1 180 ? -6.383 -7.100 0.826 1.00 74.44 180 ARG A O 1
ATOM 1371 N N . GLY A 1 181 ? -5.975 -7.428 3.014 1.00 70.69 181 GLY A N 1
ATOM 1372 C CA . GLY A 1 181 ? -4.512 -7.351 2.897 1.00 70.69 181 GLY A CA 1
ATOM 1373 C C . GLY A 1 181 ? -3.941 -8.314 1.848 1.00 70.69 181 GLY A C 1
ATOM 1374 O O . GLY A 1 181 ? -3.116 -7.923 1.023 1.00 70.69 181 GLY A O 1
ATOM 1375 N N . GLN A 1 182 ? -4.452 -9.551 1.795 1.00 79.88 182 GLN A N 1
ATOM 1376 C CA . GLN A 1 182 ? -4.040 -10.532 0.787 1.00 79.88 182 GLN A CA 1
ATOM 1377 C C . GLN A 1 182 ? -4.450 -10.104 -0.631 1.00 79.88 182 GLN A C 1
ATOM 1379 O O . GLN A 1 182 ? -3.672 -10.266 -1.572 1.00 79.88 182 GLN A O 1
ATOM 1384 N N . LYS A 1 183 ? -5.670 -9.579 -0.806 1.00 85.62 183 LYS A N 1
ATOM 1385 C CA . LYS A 1 183 ? -6.177 -9.169 -2.128 1.00 85.62 183 LYS A CA 1
ATOM 1386 C C . LYS A 1 183 ? -5.444 -7.941 -2.661 1.00 85.62 183 LYS A C 1
ATOM 1388 O O . LYS A 1 183 ? -5.119 -7.907 -3.844 1.00 85.62 183 LYS A O 1
ATOM 1393 N N . VAL A 1 184 ? -5.127 -6.986 -1.788 1.00 82.94 184 VAL A N 1
ATOM 1394 C CA . VAL A 1 184 ? -4.285 -5.830 -2.123 1.00 82.94 184 VAL A CA 1
ATOM 1395 C C . VAL A 1 184 ? -2.891 -6.289 -2.553 1.00 82.94 184 VAL A C 1
ATOM 1397 O O . VAL A 1 184 ? -2.403 -5.819 -3.574 1.00 82.94 184 VAL A O 1
ATOM 1400 N N . GLY A 1 185 ? -2.286 -7.261 -1.859 1.00 79.50 185 GLY A N 1
ATOM 1401 C CA . GLY A 1 185 ? -0.994 -7.832 -2.262 1.00 79.50 185 GLY A CA 1
ATOM 1402 C C . GLY A 1 185 ? -1.018 -8.482 -3.653 1.00 79.50 185 GLY A C 1
ATOM 1403 O O . GLY A 1 185 ? -0.134 -8.230 -4.467 1.00 79.50 185 GLY A O 1
ATOM 1404 N N . LEU A 1 186 ? -2.058 -9.265 -3.973 1.00 85.81 186 LEU A N 1
ATOM 1405 C CA . LEU A 1 186 ? -2.236 -9.835 -5.320 1.00 85.81 186 LEU A CA 1
ATOM 1406 C C . LEU A 1 186 ? -2.396 -8.753 -6.393 1.00 85.81 186 LEU A C 1
ATOM 1408 O O . LEU A 1 186 ? -1.886 -8.899 -7.501 1.00 85.81 186 LEU A O 1
ATOM 1412 N N . TRP A 1 187 ? -3.103 -7.676 -6.066 1.00 88.31 187 TRP A N 1
ATOM 1413 C CA . TRP A 1 187 ? -3.273 -6.543 -6.960 1.00 88.31 187 TRP A CA 1
ATOM 1414 C C . TRP A 1 187 ? -1.952 -5.807 -7.209 1.00 88.31 187 TRP A C 1
ATOM 1416 O O . TRP A 1 187 ? -1.586 -5.648 -8.367 1.00 88.31 187 TRP A O 1
ATOM 1426 N N . VAL A 1 188 ? -1.173 -5.478 -6.174 1.00 84.44 188 VAL A N 1
ATOM 1427 C CA . VAL A 1 188 ? 0.172 -4.882 -6.330 1.00 84.44 188 VAL A CA 1
ATOM 1428 C C . VAL A 1 188 ? 1.090 -5.771 -7.176 1.00 84.44 188 VAL A C 1
ATOM 1430 O O . VAL A 1 188 ? 1.742 -5.281 -8.096 1.00 84.44 188 VAL A O 1
ATOM 1433 N N . LEU A 1 189 ? 1.051 -7.089 -6.963 1.00 85.38 189 LEU A N 1
ATOM 1434 C CA . LEU A 1 189 ? 1.819 -8.047 -7.760 1.00 85.38 189 LEU A CA 1
ATOM 1435 C C . LEU A 1 189 ? 1.503 -7.964 -9.265 1.00 85.38 189 LEU A C 1
ATOM 1437 O O . LEU A 1 189 ? 2.390 -8.178 -10.091 1.00 85.38 189 LEU A O 1
ATOM 1441 N N . ALA A 1 190 ? 0.258 -7.656 -9.644 1.00 91.81 190 ALA A N 1
ATOM 1442 C CA . ALA A 1 190 ? -0.110 -7.492 -11.048 1.00 91.81 190 ALA A CA 1
ATOM 1443 C C . ALA A 1 190 ? 0.615 -6.300 -11.696 1.00 91.81 190 ALA A C 1
ATOM 1445 O O . ALA A 1 190 ? 1.061 -6.420 -12.838 1.00 91.81 190 ALA A O 1
ATOM 1446 N N . LEU A 1 191 ? 0.791 -5.195 -10.963 1.00 90.38 191 LEU A N 1
ATOM 1447 C CA . LEU A 1 191 ? 1.560 -4.034 -11.421 1.00 90.38 191 LEU A CA 1
ATOM 1448 C C . LEU A 1 191 ? 3.042 -4.375 -11.615 1.00 90.38 191 LEU A C 1
ATOM 1450 O O . LEU A 1 191 ? 3.624 -4.016 -12.642 1.00 90.38 191 LEU A O 1
ATOM 1454 N N . ASP A 1 192 ? 3.647 -5.102 -10.679 1.00 88.50 192 ASP A N 1
ATOM 1455 C CA . ASP A 1 192 ? 5.060 -5.482 -10.786 1.00 88.50 192 ASP A CA 1
ATOM 1456 C C . ASP A 1 192 ? 5.286 -6.447 -11.959 1.00 88.50 192 ASP A C 1
ATOM 1458 O O . ASP A 1 192 ? 6.234 -6.307 -12.735 1.00 88.50 192 ASP A O 1
ATOM 1462 N N . LEU A 1 193 ? 4.366 -7.398 -12.151 1.00 90.75 193 LEU A N 1
ATOM 1463 C CA . LEU A 1 193 ? 4.395 -8.305 -13.294 1.00 90.75 193 LEU A CA 1
ATOM 1464 C C . LEU A 1 193 ? 4.201 -7.571 -14.621 1.00 90.75 193 LEU A C 1
ATOM 1466 O O . LEU A 1 193 ? 4.890 -7.908 -15.578 1.00 90.75 193 LEU A O 1
ATOM 1470 N N . GLY A 1 194 ? 3.318 -6.573 -14.692 1.00 93.50 194 GLY A N 1
ATOM 1471 C CA . GLY A 1 194 ? 3.125 -5.755 -15.894 1.00 93.50 194 GLY A CA 1
ATOM 1472 C C . GLY A 1 194 ? 4.412 -5.063 -16.331 1.00 93.50 194 GLY A C 1
ATOM 1473 O O . GLY A 1 194 ? 4.801 -5.153 -17.496 1.00 93.50 194 GLY A O 1
ATOM 1474 N N . LEU A 1 195 ? 5.122 -4.464 -15.372 1.00 92.00 195 LEU A N 1
ATOM 1475 C CA . LEU A 1 195 ? 6.366 -3.730 -15.604 1.00 92.00 195 LEU A CA 1
ATOM 1476 C C . LEU A 1 195 ? 7.474 -4.623 -16.179 1.00 92.00 195 LEU A C 1
ATOM 1478 O O . LEU A 1 195 ? 8.263 -4.185 -17.012 1.00 92.00 195 LEU A O 1
ATOM 1482 N N . LEU A 1 196 ? 7.556 -5.869 -15.711 1.00 91.31 196 LEU A N 1
ATOM 1483 C CA . LEU A 1 196 ? 8.665 -6.767 -16.033 1.00 91.31 196 LEU A CA 1
ATOM 1484 C C . LEU A 1 196 ? 8.347 -7.740 -17.175 1.00 91.31 196 LEU A C 1
ATOM 1486 O O . LEU A 1 196 ? 9.231 -8.077 -17.961 1.00 91.31 196 LEU A O 1
ATOM 1490 N N . LEU A 1 197 ? 7.092 -8.184 -17.295 1.00 94.75 197 LEU A N 1
ATOM 1491 C CA . LEU A 1 197 ? 6.642 -9.009 -18.418 1.00 94.75 197 LEU A CA 1
ATOM 1492 C C . LEU A 1 197 ? 6.416 -8.186 -19.686 1.00 94.75 197 LEU A C 1
ATOM 1494 O O . LEU A 1 197 ? 6.462 -8.766 -20.768 1.00 94.75 197 LEU A O 1
ATOM 1498 N N . GLY A 1 198 ? 6.222 -6.868 -19.577 1.00 94.50 198 GLY A N 1
ATOM 1499 C CA . GLY A 1 198 ? 6.115 -5.958 -20.718 1.00 94.50 198 GLY A CA 1
ATOM 1500 C C . GLY A 1 198 ? 7.252 -6.141 -21.723 1.00 94.50 198 GLY A C 1
ATOM 1501 O O . GLY A 1 198 ? 6.991 -6.604 -22.833 1.00 94.50 198 GLY A O 1
ATOM 1502 N N . PRO A 1 199 ? 8.513 -5.854 -21.358 1.00 94.06 199 PRO A N 1
ATOM 1503 C CA . PRO A 1 199 ? 9.652 -6.025 -22.256 1.00 94.06 199 PRO A CA 1
ATOM 1504 C C . PRO A 1 199 ? 9.872 -7.479 -22.679 1.00 94.06 199 PRO A C 1
ATOM 1506 O O . PRO A 1 199 ? 10.278 -7.736 -23.809 1.00 94.06 199 PRO A O 1
ATOM 1509 N N . LEU A 1 200 ? 9.582 -8.446 -21.801 1.00 94.88 200 LEU A N 1
ATOM 1510 C CA . LEU A 1 200 ? 9.692 -9.859 -22.151 1.00 94.88 200 LEU A CA 1
ATOM 1511 C C . LEU A 1 200 ? 8.757 -10.192 -23.314 1.00 94.88 200 LEU A C 1
ATOM 1513 O O . LEU A 1 200 ? 9.219 -10.709 -24.322 1.00 94.88 200 LEU A O 1
ATOM 1517 N N . ILE A 1 201 ? 7.468 -9.864 -23.208 1.00 95.44 201 ILE A N 1
ATOM 1518 C CA . ILE A 1 201 ? 6.480 -10.100 -24.268 1.00 95.44 201 ILE A CA 1
ATOM 1519 C C . ILE A 1 201 ? 6.815 -9.250 -25.497 1.00 95.44 201 ILE A C 1
ATOM 1521 O O . ILE A 1 201 ? 6.830 -9.772 -26.611 1.00 95.44 201 ILE A O 1
ATOM 1525 N N . GLY A 1 202 ? 7.146 -7.974 -25.289 1.00 93.50 202 GLY A N 1
ATOM 1526 C CA . GLY A 1 202 ? 7.534 -7.030 -26.332 1.00 93.50 202 GLY A CA 1
ATOM 1527 C C . GLY A 1 202 ? 8.618 -7.583 -27.248 1.00 93.50 202 GLY A C 1
ATOM 1528 O O . GLY A 1 202 ? 8.420 -7.610 -28.454 1.00 93.50 202 GLY A O 1
ATOM 1529 N N . GLY A 1 203 ? 9.697 -8.139 -26.690 1.00 93.06 203 GLY A N 1
ATOM 1530 C CA . GLY A 1 203 ? 10.824 -8.656 -27.475 1.00 93.06 203 GLY A CA 1
ATOM 1531 C C . GLY A 1 203 ? 10.483 -9.850 -28.372 1.00 93.06 203 GLY A C 1
ATOM 1532 O O . GLY A 1 203 ? 11.145 -10.060 -29.385 1.00 93.06 203 GLY A O 1
ATOM 1533 N N . PHE A 1 204 ? 9.450 -10.632 -28.041 1.00 94.44 204 PHE A N 1
ATOM 1534 C CA . PHE A 1 204 ? 8.960 -11.704 -28.919 1.00 94.44 204 PHE A CA 1
ATOM 1535 C C . PHE A 1 204 ? 8.007 -11.187 -29.997 1.00 94.44 204 PHE A C 1
ATOM 1537 O O . PHE A 1 204 ? 8.018 -11.704 -31.111 1.00 94.44 204 PHE A O 1
ATOM 1544 N N . ILE A 1 205 ? 7.173 -10.199 -29.671 1.00 94.56 205 ILE A N 1
ATOM 1545 C CA . ILE A 1 205 ? 6.219 -9.612 -30.622 1.00 94.56 205 ILE A CA 1
ATOM 1546 C C . ILE A 1 205 ? 6.932 -8.726 -31.646 1.00 94.56 205 ILE A C 1
ATOM 1548 O O . ILE A 1 205 ? 6.517 -8.682 -32.804 1.00 94.56 205 ILE A O 1
ATOM 1552 N N . ASP A 1 206 ? 8.045 -8.114 -31.250 1.00 90.75 206 ASP A N 1
ATOM 1553 C CA . ASP A 1 206 ? 8.919 -7.322 -32.117 1.00 90.75 206 ASP A CA 1
ATOM 1554 C C . ASP A 1 206 ? 9.433 -8.120 -33.327 1.00 90.75 206 ASP A C 1
ATOM 1556 O O . ASP A 1 206 ? 9.580 -7.580 -34.414 1.00 90.75 206 ASP A O 1
ATOM 1560 N N . LEU A 1 207 ? 9.567 -9.451 -33.199 1.00 88.31 207 LEU A N 1
ATOM 1561 C CA . LEU A 1 207 ? 9.913 -10.337 -34.322 1.00 88.31 207 LEU A CA 1
ATOM 1562 C C . LEU A 1 207 ? 8.910 -10.275 -35.487 1.00 88.31 207 LEU A C 1
ATOM 1564 O O . LEU A 1 207 ? 9.240 -10.679 -36.602 1.00 88.31 207 LEU A O 1
ATOM 1568 N N . VAL A 1 208 ? 7.673 -9.846 -35.219 1.00 89.12 208 VAL A N 1
ATOM 1569 C CA . VAL A 1 208 ? 6.650 -9.612 -36.242 1.00 89.12 208 VAL A CA 1
ATOM 1570 C C . VAL A 1 208 ? 6.750 -8.177 -36.757 1.00 89.12 208 VAL A C 1
ATOM 1572 O O . VAL A 1 208 ? 6.805 -7.977 -37.969 1.00 89.12 208 VAL A O 1
ATOM 1575 N N . SER A 1 209 ? 6.722 -7.197 -35.848 1.00 87.88 209 SER A N 1
ATOM 1576 C CA . SER A 1 209 ? 6.980 -5.768 -36.089 1.00 87.88 209 SER A CA 1
ATOM 1577 C C . SER A 1 209 ? 6.796 -4.982 -34.786 1.00 87.88 209 SER A C 1
ATOM 1579 O O . SER A 1 209 ? 5.863 -5.266 -34.027 1.00 87.88 209 SER A O 1
ATOM 1581 N N . SER A 1 210 ? 7.560 -3.903 -34.605 1.00 86.25 210 SER A N 1
ATOM 1582 C CA . SER A 1 210 ? 7.338 -2.883 -33.568 1.00 86.25 210 SER A CA 1
ATOM 1583 C C . SER A 1 210 ? 5.881 -2.397 -33.435 1.00 86.25 210 SER A C 1
ATOM 1585 O O . SER A 1 210 ? 5.382 -2.180 -32.328 1.00 86.25 210 SER A O 1
ATOM 1587 N N . THR A 1 211 ? 5.141 -2.280 -34.545 1.00 89.69 211 THR A N 1
ATOM 1588 C CA . THR A 1 211 ? 3.728 -1.845 -34.548 1.00 89.69 211 THR A CA 1
ATOM 1589 C C . THR A 1 211 ? 2.787 -2.881 -33.927 1.00 89.69 211 THR A C 1
ATOM 1591 O O . THR A 1 211 ? 1.803 -2.530 -33.270 1.00 89.69 211 THR A O 1
ATOM 1594 N N . TRP A 1 212 ? 3.102 -4.174 -34.069 1.00 93.12 212 TRP A N 1
ATOM 1595 C CA . TRP A 1 212 ? 2.296 -5.271 -33.527 1.00 93.12 212 TRP A CA 1
ATOM 1596 C C . TRP A 1 212 ? 2.289 -5.308 -31.999 1.00 93.12 212 TRP A C 1
ATOM 1598 O O . TRP A 1 212 ? 1.343 -5.833 -31.410 1.00 93.12 212 TRP A O 1
ATOM 1608 N N . ILE A 1 213 ? 3.279 -4.692 -31.350 1.00 93.62 213 ILE A N 1
ATOM 1609 C CA . ILE A 1 213 ? 3.305 -4.515 -29.895 1.00 93.62 213 ILE A CA 1
ATOM 1610 C C . ILE A 1 213 ? 2.089 -3.694 -29.437 1.00 93.62 213 ILE A C 1
ATOM 1612 O O . ILE A 1 213 ? 1.394 -4.070 -28.486 1.00 93.62 213 ILE A O 1
ATOM 1616 N N . GLN A 1 214 ? 1.768 -2.609 -30.149 1.00 94.50 214 GLN A N 1
ATOM 1617 C CA . GLN A 1 214 ? 0.591 -1.790 -29.846 1.00 94.50 214 GLN A CA 1
ATOM 1618 C C . GLN A 1 214 ? -0.708 -2.518 -30.216 1.00 94.50 214 GLN A C 1
ATOM 1620 O O . GLN A 1 214 ? -1.672 -2.473 -29.454 1.00 94.50 214 GLN A O 1
ATOM 1625 N N . TRP A 1 215 ? -0.737 -3.276 -31.317 1.00 96.50 215 TRP A N 1
ATOM 1626 C CA . TRP A 1 215 ? -1.912 -4.085 -31.670 1.00 96.50 215 TRP A CA 1
ATOM 1627 C C . TRP A 1 215 ? -2.235 -5.158 -30.631 1.00 96.50 215 TRP A C 1
ATOM 1629 O O . TRP A 1 215 ? -3.395 -5.298 -30.241 1.00 96.50 215 TRP A O 1
ATOM 1639 N N . LEU A 1 216 ? -1.228 -5.875 -30.122 1.00 96.19 216 LEU A N 1
ATOM 1640 C CA . LEU A 1 216 ? -1.426 -6.827 -29.030 1.00 96.19 216 LEU A CA 1
ATOM 1641 C C . LEU A 1 216 ? -1.957 -6.120 -27.779 1.00 96.19 216 LEU A C 1
ATOM 1643 O O . LEU A 1 216 ? -2.914 -6.588 -27.166 1.00 96.19 216 LEU A O 1
ATOM 1647 N N . THR A 1 217 ? -1.382 -4.967 -27.438 1.00 96.19 217 THR A N 1
ATOM 1648 C CA . THR A 1 217 ? -1.835 -4.140 -26.313 1.00 96.19 217 THR A CA 1
ATOM 1649 C C . THR A 1 217 ? -3.314 -3.755 -26.460 1.00 96.19 217 THR A C 1
ATOM 1651 O O . THR A 1 217 ? -4.086 -3.898 -25.510 1.00 96.19 217 THR A O 1
ATOM 1654 N N . ALA A 1 218 ? -3.741 -3.337 -27.656 1.00 97.56 218 ALA A N 1
ATOM 1655 C CA . ALA A 1 218 ? -5.133 -2.991 -27.944 1.00 97.56 218 ALA A CA 1
ATOM 1656 C C . ALA A 1 218 ? -6.068 -4.207 -27.837 1.00 97.56 218 ALA A C 1
ATOM 1658 O O . ALA A 1 218 ? -7.170 -4.082 -27.305 1.00 97.56 218 ALA A O 1
ATOM 1659 N N . ILE A 1 219 ? -5.629 -5.387 -28.292 1.00 97.75 219 ILE A N 1
ATOM 1660 C CA . ILE A 1 219 ? -6.386 -6.642 -28.162 1.00 97.75 219 ILE A CA 1
ATOM 1661 C C . ILE A 1 219 ? -6.578 -7.001 -26.686 1.00 97.75 219 ILE A C 1
ATOM 1663 O O . ILE A 1 219 ? -7.700 -7.296 -26.275 1.00 97.75 219 ILE A O 1
ATOM 1667 N N . LEU A 1 220 ? -5.515 -6.944 -25.878 1.00 97.62 220 LEU A N 1
ATOM 1668 C CA . LEU A 1 220 ? -5.580 -7.244 -24.444 1.00 97.62 220 LEU A CA 1
ATOM 1669 C C . LEU A 1 220 ? -6.529 -6.286 -23.713 1.00 97.62 220 LEU A C 1
ATOM 1671 O O . LEU A 1 220 ? -7.402 -6.738 -22.973 1.00 97.62 220 LEU A O 1
ATOM 1675 N N . LEU A 1 221 ? -6.429 -4.979 -23.980 1.00 98.19 221 LEU A N 1
ATOM 1676 C CA . LEU A 1 221 ? -7.361 -3.988 -23.436 1.00 98.19 221 LEU A CA 1
ATOM 1677 C C . LEU A 1 221 ? -8.800 -4.218 -23.923 1.00 98.19 221 LEU A C 1
ATOM 1679 O O . LEU A 1 221 ? -9.735 -4.073 -23.143 1.00 98.19 221 LEU A O 1
ATOM 1683 N N . GLY A 1 222 ? -8.997 -4.624 -25.180 1.00 98.00 222 GLY A N 1
ATOM 1684 C CA . GLY A 1 222 ? -10.311 -4.969 -25.725 1.00 98.00 222 GLY A CA 1
ATOM 1685 C C . GLY A 1 222 ? -10.950 -6.173 -25.026 1.00 98.00 222 GLY A C 1
ATOM 1686 O O . GLY A 1 222 ? -12.140 -6.146 -24.716 1.00 98.00 222 GLY A O 1
ATOM 1687 N N . VAL A 1 223 ? -10.163 -7.207 -24.715 1.00 98.19 223 VAL A N 1
ATOM 1688 C CA . VAL A 1 223 ? -10.624 -8.358 -23.920 1.00 98.19 223 VAL A CA 1
ATOM 1689 C C . VAL A 1 223 ? -11.012 -7.920 -22.506 1.00 98.19 223 VAL A C 1
ATOM 1691 O O . VAL A 1 223 ? -12.061 -8.335 -22.011 1.00 98.19 223 VAL A O 1
ATOM 1694 N N . ILE A 1 224 ? -10.214 -7.050 -21.879 1.00 97.62 224 ILE A N 1
ATOM 1695 C CA . ILE A 1 224 ? -10.526 -6.482 -20.559 1.00 97.62 224 ILE A CA 1
ATOM 1696 C C . ILE A 1 224 ? -11.821 -5.666 -20.619 1.00 97.62 224 ILE A C 1
ATOM 1698 O O . ILE A 1 224 ? -12.698 -5.887 -19.791 1.00 97.62 224 ILE A O 1
ATOM 1702 N N . LEU A 1 225 ? -12.008 -4.818 -21.635 1.00 97.69 225 LEU A N 1
ATOM 1703 C CA . LEU A 1 225 ? -13.235 -4.039 -21.823 1.00 97.69 225 LEU A CA 1
ATOM 1704 C C . LEU A 1 225 ? -14.471 -4.941 -21.938 1.00 97.69 225 LEU A C 1
ATOM 1706 O O . LEU A 1 225 ? -15.495 -4.679 -21.309 1.00 97.69 225 LEU A O 1
ATOM 1710 N N . VAL A 1 226 ? -14.388 -6.022 -22.720 1.00 97.69 226 VAL A N 1
ATOM 1711 C CA . VAL A 1 226 ? -15.482 -7.001 -22.825 1.00 97.69 226 VAL A CA 1
ATOM 1712 C C . VAL A 1 226 ? -15.770 -7.630 -21.460 1.00 97.69 226 VAL A C 1
ATOM 1714 O O . VAL A 1 226 ? -16.936 -7.784 -21.096 1.00 97.69 226 VAL A O 1
ATOM 1717 N N . ALA A 1 227 ? -14.735 -7.950 -20.680 1.00 96.31 227 ALA A N 1
ATOM 1718 C CA . ALA A 1 227 ? -14.897 -8.505 -19.343 1.00 96.31 227 ALA A CA 1
ATOM 1719 C C . ALA A 1 227 ? -15.509 -7.497 -18.346 1.00 96.31 227 ALA A C 1
ATOM 1721 O O . ALA A 1 227 ? -16.404 -7.870 -17.588 1.00 96.31 227 ALA A O 1
ATOM 1722 N N . GLU A 1 228 ? -15.106 -6.224 -18.380 1.00 94.88 228 GLU A N 1
ATOM 1723 C CA . GLU A 1 228 ? -15.690 -5.133 -17.581 1.00 94.88 228 GLU A CA 1
ATOM 1724 C C . GLU A 1 228 ? -17.179 -4.932 -17.906 1.00 94.88 228 GLU A C 1
ATOM 1726 O O . GLU A 1 228 ? -18.036 -4.824 -17.026 1.00 94.88 228 GLU A O 1
ATOM 1731 N N . VAL A 1 229 ? -17.522 -4.936 -19.193 1.00 94.31 229 VAL A N 1
ATOM 1732 C CA . VAL A 1 229 ? -18.903 -4.804 -19.675 1.00 94.31 229 VAL A CA 1
ATOM 1733 C C . VAL A 1 229 ? -19.747 -6.012 -19.253 1.00 94.31 229 VAL A C 1
ATOM 1735 O O . VAL A 1 229 ? -20.883 -5.822 -18.814 1.00 94.31 229 VAL A O 1
ATOM 1738 N N . ALA A 1 230 ? -19.214 -7.233 -19.353 1.00 93.62 230 ALA A N 1
ATOM 1739 C CA . ALA A 1 230 ? -19.971 -8.465 -19.129 1.00 93.62 230 ALA A CA 1
ATOM 1740 C C . ALA A 1 230 ? -20.080 -8.889 -17.654 1.00 93.62 230 ALA A C 1
ATOM 1742 O O . ALA A 1 230 ? -21.136 -9.364 -17.237 1.00 93.62 230 ALA A O 1
ATOM 1743 N N . PHE A 1 231 ? -19.012 -8.741 -16.864 1.00 92.88 231 PHE A N 1
ATOM 1744 C CA . PHE A 1 231 ? -18.891 -9.388 -15.549 1.00 92.88 231 PHE A CA 1
ATOM 1745 C C . PHE A 1 231 ? -18.736 -8.422 -14.373 1.00 92.88 231 PHE A C 1
ATOM 1747 O O . PHE A 1 231 ? -18.846 -8.858 -13.226 1.00 92.88 231 PHE A O 1
ATOM 1754 N N . MET A 1 232 ? -18.502 -7.130 -14.622 1.00 91.19 232 MET A N 1
ATOM 1755 C CA . MET A 1 232 ? -18.266 -6.143 -13.570 1.00 91.19 232 MET A CA 1
ATOM 1756 C C . MET A 1 232 ? -19.496 -5.246 -13.353 1.00 91.19 232 MET A C 1
ATOM 1758 O O . MET A 1 232 ? -19.677 -4.266 -14.075 1.00 91.19 232 MET A O 1
ATOM 1762 N N . PRO A 1 233 ? -20.376 -5.552 -12.381 1.00 90.38 233 PRO A N 1
ATOM 1763 C CA . PRO A 1 233 ? -21.417 -4.624 -11.945 1.00 90.38 233 PRO A CA 1
ATOM 1764 C C . PRO A 1 233 ? -20.825 -3.453 -11.146 1.00 90.38 233 PRO A C 1
ATOM 1766 O O . PRO A 1 233 ? -19.667 -3.481 -10.737 1.00 90.38 233 PRO A O 1
ATOM 1769 N N . GLU A 1 234 ? -21.642 -2.428 -10.895 1.00 91.12 234 GLU A N 1
ATOM 1770 C CA . GLU A 1 234 ? -21.264 -1.338 -9.990 1.00 91.12 234 GLU A CA 1
ATOM 1771 C C . GLU A 1 234 ? -21.044 -1.875 -8.568 1.00 91.12 234 GLU A C 1
ATOM 1773 O O . GLU A 1 234 ? -21.871 -2.652 -8.079 1.00 91.12 234 GLU A O 1
ATOM 1778 N N . THR A 1 235 ? -19.940 -1.474 -7.929 1.00 89.88 235 THR A N 1
ATOM 1779 C CA . THR A 1 235 ? -19.530 -1.941 -6.594 1.00 89.88 235 THR A CA 1
ATOM 1780 C C . THR A 1 235 ? -19.754 -0.897 -5.510 1.00 89.88 235 THR A C 1
ATOM 1782 O O . THR A 1 235 ? -19.834 -1.269 -4.345 1.00 89.88 235 THR A O 1
ATOM 1785 N N . LEU A 1 236 ? -19.902 0.389 -5.848 1.00 86.38 236 LEU A N 1
ATOM 1786 C CA . LEU A 1 236 ? -20.160 1.404 -4.833 1.00 86.38 236 LEU A CA 1
ATOM 1787 C C . LEU A 1 236 ? -21.572 1.227 -4.259 1.00 86.38 236 LEU A C 1
ATOM 1789 O O . LEU A 1 236 ? -22.571 1.311 -4.980 1.00 86.38 236 LEU A O 1
ATOM 1793 N N . TYR A 1 237 ? -21.651 0.971 -2.954 1.00 84.12 237 TYR A N 1
ATOM 1794 C CA . TYR A 1 237 ? -22.898 0.657 -2.261 1.00 84.12 237 TYR A CA 1
ATOM 1795 C C . TYR A 1 237 ? -23.123 1.610 -1.074 1.00 84.12 237 TYR A C 1
ATOM 1797 O O . TYR A 1 237 ? -22.234 1.720 -0.227 1.00 84.12 237 TYR A O 1
ATOM 1805 N N . PRO A 1 238 ? -24.298 2.275 -0.966 1.00 81.25 238 PRO A N 1
ATOM 1806 C CA . PRO A 1 238 ? -24.610 3.205 0.124 1.00 81.25 238 PRO A CA 1
ATOM 1807 C C . PRO A 1 238 ? -24.959 2.448 1.412 1.00 81.25 238 PRO A C 1
ATOM 1809 O O . PRO A 1 238 ? -26.113 2.402 1.841 1.00 81.25 238 PRO A O 1
ATOM 1812 N N . ARG A 1 239 ? -23.945 1.812 2.004 1.00 77.81 239 ARG A N 1
ATOM 1813 C CA . ARG A 1 239 ? -24.056 0.869 3.126 1.00 77.81 239 ARG A CA 1
ATOM 1814 C C . ARG A 1 239 ? -24.662 1.532 4.372 1.00 77.81 239 ARG A C 1
ATOM 1816 O O . ARG A 1 239 ? -25.634 1.022 4.919 1.00 77.81 239 ARG A O 1
ATOM 1823 N N . ASP A 1 240 ? -24.213 2.736 4.704 1.00 69.00 240 ASP A N 1
ATOM 1824 C CA . ASP A 1 240 ? -24.683 3.539 5.844 1.00 69.00 240 ASP A CA 1
ATOM 1825 C C . ASP A 1 240 ? -26.168 3.933 5.757 1.00 69.00 240 ASP A C 1
ATOM 1827 O O . ASP A 1 240 ? -26.943 3.779 6.708 1.00 69.00 240 ASP A O 1
ATOM 1831 N N . LEU A 1 241 ? -26.608 4.390 4.580 1.00 71.25 241 LEU A N 1
ATOM 1832 C CA . LEU A 1 241 ? -28.016 4.708 4.320 1.00 71.25 241 LEU A CA 1
ATOM 1833 C C . LEU A 1 241 ? -28.912 3.466 4.438 1.00 71.25 241 LEU A C 1
ATOM 1835 O O . LEU A 1 241 ? -30.107 3.558 4.706 1.00 71.25 241 LEU A O 1
ATOM 1839 N N . MET A 1 242 ? -28.347 2.291 4.189 1.00 72.38 242 MET A N 1
ATOM 1840 C CA . MET A 1 242 ? -29.081 1.033 4.168 1.00 72.38 242 MET A CA 1
ATOM 1841 C C . MET A 1 242 ? -29.185 0.388 5.537 1.00 72.38 242 MET A C 1
ATOM 1843 O O . MET A 1 242 ? -30.248 -0.129 5.881 1.00 72.38 242 MET A O 1
ATOM 1847 N N . LEU A 1 243 ? -28.118 0.480 6.326 1.00 68.56 243 LEU A N 1
ATOM 1848 C CA . LEU A 1 243 ? -28.125 0.104 7.732 1.00 68.56 243 LEU A CA 1
ATOM 1849 C C . LEU A 1 243 ? -29.098 0.997 8.515 1.00 68.56 243 LEU A C 1
ATOM 1851 O O . LEU A 1 243 ? -29.986 0.477 9.183 1.00 68.56 243 LEU A O 1
ATOM 1855 N N . SER A 1 244 ? -29.049 2.321 8.323 1.00 65.50 244 SER A N 1
ATOM 1856 C CA . SER A 1 244 ? -29.989 3.253 8.976 1.00 65.50 244 SER A CA 1
ATOM 1857 C C . SER A 1 244 ? -31.463 3.006 8.631 1.00 65.50 244 SER A C 1
ATOM 1859 O O . SER A 1 244 ? -32.330 3.208 9.476 1.00 65.50 244 SER A O 1
ATOM 1861 N N . LYS A 1 245 ? -31.776 2.524 7.419 1.00 65.81 245 LYS A N 1
ATOM 1862 C CA . LYS A 1 245 ? -33.151 2.155 7.033 1.00 65.81 245 LYS A CA 1
ATOM 1863 C C . LYS A 1 245 ? -33.639 0.844 7.656 1.00 65.81 245 LYS A C 1
ATOM 1865 O O . LYS A 1 245 ? -34.848 0.670 7.784 1.00 65.81 245 LYS A O 1
ATOM 1870 N N . LYS A 1 246 ? -32.736 -0.083 7.990 1.00 60.91 246 LYS A N 1
ATOM 1871 C CA . LYS A 1 246 ? -33.076 -1.381 8.601 1.00 60.91 246 LYS A CA 1
ATOM 1872 C C . LYS A 1 246 ? -33.160 -1.330 10.122 1.00 60.91 246 LYS A C 1
ATOM 1874 O O . LYS A 1 246 ? -33.874 -2.146 10.693 1.00 60.91 246 LYS A O 1
ATOM 1879 N N . THR A 1 247 ? -32.500 -0.365 10.755 1.00 46.91 247 THR A N 1
ATOM 1880 C CA . THR A 1 247 ? -32.559 -0.158 12.205 1.00 46.91 247 THR A CA 1
ATOM 1881 C C . THR A 1 247 ? -33.572 0.950 12.530 1.00 46.91 247 THR A C 1
ATOM 1883 O O . THR A 1 247 ? -33.240 2.133 12.394 1.00 46.91 247 THR A O 1
ATOM 1886 N N . PRO A 1 248 ? -34.823 0.633 12.930 1.00 35.94 248 PRO A N 1
ATOM 1887 C CA . PRO A 1 248 ? -35.791 1.655 13.312 1.00 35.94 248 PRO A CA 1
ATOM 1888 C C . PRO A 1 248 ? -35.251 2.448 14.507 1.00 35.94 248 PRO A C 1
ATOM 1890 O O . PRO A 1 248 ? -35.043 1.901 15.583 1.00 35.94 248 PRO A O 1
ATOM 1893 N N . GLY A 1 249 ? -34.995 3.743 14.297 1.00 37.72 249 GLY A N 1
ATOM 1894 C CA . GLY A 1 249 ? -34.447 4.628 15.324 1.00 37.72 249 GLY A CA 1
ATOM 1895 C C . GLY A 1 249 ? -33.028 5.137 15.072 1.00 37.72 249 GLY A C 1
ATOM 1896 O O . GLY A 1 249 ? -32.452 5.675 16.002 1.00 37.72 249 GLY A O 1
ATOM 1897 N N . MET A 1 250 ? -32.451 5.048 13.870 1.00 34.84 250 MET A N 1
ATOM 1898 C CA . MET A 1 250 ? -31.195 5.741 13.526 1.00 34.84 250 MET A CA 1
ATOM 1899 C C . MET A 1 250 ? -31.508 7.061 12.787 1.00 34.84 250 MET A C 1
ATOM 1901 O O . MET A 1 250 ? -31.899 7.046 11.622 1.00 34.84 250 MET A O 1
ATOM 1905 N N . VAL A 1 251 ? -31.399 8.218 13.459 1.00 32.41 251 VAL A N 1
ATOM 1906 C CA . VAL A 1 251 ? -31.587 9.533 12.805 1.00 32.41 251 VAL A CA 1
ATOM 1907 C C . VAL A 1 251 ? -30.284 9.922 12.123 1.00 32.41 251 VAL A C 1
ATOM 1909 O O . VAL A 1 251 ? -29.306 10.239 12.790 1.00 32.41 251 VAL A O 1
ATOM 1912 N N . VAL A 1 252 ? -30.291 9.920 10.792 1.00 36.31 252 VAL A N 1
ATOM 1913 C CA . VAL A 1 252 ? -29.258 10.564 9.975 1.00 36.31 252 VAL A CA 1
ATOM 1914 C C . VAL A 1 252 ? -29.703 11.997 9.681 1.00 36.31 252 VAL A C 1
ATOM 1916 O O . VAL A 1 252 ? -30.883 12.240 9.423 1.00 36.31 252 VAL A O 1
ATOM 1919 N N . SER A 1 253 ? -28.743 12.925 9.728 1.00 34.00 253 SER A N 1
ATOM 1920 C CA . SER A 1 253 ? -28.863 14.352 9.404 1.00 34.00 253 SER A CA 1
ATOM 1921 C C . SER A 1 253 ? -29.920 14.655 8.327 1.00 34.00 253 SER A C 1
ATOM 1923 O O . SER A 1 253 ? -29.920 14.097 7.226 1.00 34.00 253 SER A O 1
ATOM 1925 N N . GLU A 1 254 ? -30.810 15.591 8.659 1.00 31.91 254 GLU A N 1
ATOM 1926 C CA . GLU A 1 254 ? -32.074 15.955 7.996 1.00 31.91 254 GLU A CA 1
ATOM 1927 C C . GLU A 1 254 ? -31.953 16.322 6.496 1.00 31.91 254 GLU A C 1
ATOM 1929 O O . GLU A 1 254 ? -32.952 16.438 5.789 1.00 31.91 254 GLU A O 1
ATOM 1934 N N . LYS A 1 255 ? -30.733 16.452 5.957 1.00 34.50 255 LYS A N 1
ATOM 1935 C CA . LYS A 1 255 ? -30.477 16.827 4.555 1.00 34.50 255 LYS A CA 1
ATOM 1936 C C . LYS A 1 255 ? -30.548 15.686 3.534 1.00 34.50 255 LYS A C 1
ATOM 1938 O O . LYS A 1 255 ? -30.591 15.983 2.344 1.00 34.50 255 LYS A O 1
ATOM 1943 N N . VAL A 1 256 ? -30.598 14.418 3.952 1.00 38.88 256 VAL A N 1
ATOM 1944 C CA . VAL A 1 256 ? -30.772 13.266 3.029 1.00 38.88 256 VAL A CA 1
ATOM 1945 C C . VAL A 1 256 ? -32.226 12.762 3.004 1.00 38.88 256 VAL A C 1
ATOM 1947 O O . VAL A 1 256 ? -32.603 11.959 2.154 1.00 38.88 256 VAL A O 1
ATOM 1950 N N . SER A 1 257 ? -33.078 13.266 3.905 1.00 31.03 257 SER A N 1
ATOM 1951 C CA . SER A 1 257 ? -34.404 12.692 4.176 1.00 31.03 257 SER A CA 1
ATOM 1952 C C . SER A 1 257 ? -35.528 13.170 3.244 1.00 31.03 257 SER A C 1
ATOM 1954 O O . SER A 1 257 ? -36.652 12.674 3.306 1.00 31.03 257 SER A O 1
ATOM 1956 N N . ALA A 1 258 ? -35.263 14.106 2.334 1.00 33.62 258 ALA A N 1
ATOM 1957 C CA . ALA A 1 258 ? -36.293 14.586 1.423 1.00 33.62 258 ALA A CA 1
ATOM 1958 C C . ALA A 1 258 ? -36.228 13.850 0.072 1.00 33.62 258 ALA A C 1
ATOM 1960 O O . ALA A 1 258 ? -35.386 14.159 -0.766 1.00 33.62 258 ALA A O 1
ATOM 1961 N N . THR A 1 259 ? -37.201 12.956 -0.164 1.00 34.88 259 THR A N 1
ATOM 1962 C CA . THR A 1 259 ? -37.831 12.650 -1.478 1.00 34.88 259 THR A CA 1
ATOM 1963 C C . THR A 1 259 ? -37.405 11.467 -2.372 1.00 34.88 259 THR A C 1
ATOM 1965 O O . THR A 1 259 ? -37.607 11.584 -3.576 1.00 34.88 259 THR A O 1
ATOM 1968 N N . GLN A 1 260 ? -36.963 10.290 -1.893 1.00 38.47 260 GLN A N 1
ATOM 1969 C CA . GLN A 1 260 ? -36.940 9.107 -2.796 1.00 38.47 260 GLN A CA 1
ATOM 1970 C C . GLN A 1 260 ? -37.432 7.779 -2.184 1.00 38.47 260 GLN A C 1
ATOM 1972 O O . GLN A 1 260 ? -36.825 7.223 -1.263 1.00 38.47 260 GLN A O 1
ATOM 1977 N N . GLU A 1 261 ? -38.521 7.268 -2.781 1.00 46.84 261 GLU A N 1
ATOM 1978 C CA . GLU A 1 261 ? -38.874 5.844 -2.924 1.00 46.84 261 GLU A CA 1
ATOM 1979 C C . GLU A 1 261 ? -37.630 5.005 -3.299 1.00 46.84 261 GLU A C 1
ATOM 1981 O O . GLU A 1 261 ? -36.688 5.550 -3.866 1.00 46.84 261 GLU A O 1
ATOM 1986 N N . GLU A 1 262 ? -37.604 3.709 -2.945 1.00 58.38 262 GLU A N 1
ATOM 1987 C CA . GLU A 1 262 ? -36.522 2.726 -3.197 1.00 58.38 262 GLU A CA 1
ATOM 1988 C C . GLU A 1 262 ? -35.297 3.243 -3.983 1.00 58.38 262 GLU A C 1
ATOM 1990 O O . GLU A 1 262 ? -35.259 3.256 -5.214 1.00 58.38 262 GLU A O 1
ATOM 1995 N N . VAL A 1 263 ? -34.252 3.650 -3.254 1.00 67.81 263 VAL A N 1
ATOM 1996 C CA . VAL A 1 263 ? -32.982 4.087 -3.853 1.00 67.81 263 VAL A CA 1
ATOM 1997 C C . VAL A 1 263 ? -32.414 2.945 -4.704 1.00 67.81 263 VAL A C 1
ATOM 1999 O O . VAL A 1 263 ? -32.116 1.877 -4.170 1.00 67.81 263 VAL A O 1
ATOM 2002 N N . ARG A 1 264 ? -32.255 3.160 -6.018 1.00 72.94 264 ARG A N 1
ATOM 2003 C CA . ARG A 1 264 ? -31.608 2.198 -6.931 1.00 72.94 264 ARG A CA 1
ATOM 2004 C C . ARG A 1 264 ? -30.118 2.070 -6.594 1.00 72.94 264 ARG A C 1
ATOM 2006 O O . ARG A 1 264 ? -29.441 3.079 -6.423 1.00 72.94 264 ARG A O 1
ATOM 2013 N N . ARG A 1 265 ? -29.603 0.839 -6.504 1.00 80.31 265 ARG A N 1
ATOM 2014 C CA . ARG A 1 265 ? -28.239 0.504 -6.031 1.00 80.31 265 ARG A CA 1
ATOM 2015 C C . ARG A 1 265 ? -27.578 -0.582 -6.880 1.00 80.31 265 ARG A C 1
ATOM 2017 O O . ARG A 1 265 ? -28.272 -1.481 -7.365 1.00 80.31 265 ARG A O 1
ATOM 2024 N N . THR A 1 266 ? -26.252 -0.507 -7.023 1.00 80.44 266 THR A N 1
ATOM 2025 C CA . THR A 1 266 ? -25.384 -1.521 -7.662 1.00 80.44 266 THR A CA 1
ATOM 2026 C C . THR A 1 266 ? -26.014 -2.185 -8.901 1.00 80.44 266 THR A C 1
ATOM 2028 O O . THR A 1 266 ? -26.133 -1.543 -9.943 1.00 80.44 266 THR A O 1
ATOM 2031 N N . LYS A 1 267 ? -26.463 -3.448 -8.811 1.00 77.38 267 LYS A N 1
ATOM 2032 C CA . LYS A 1 267 ? -26.995 -4.232 -9.950 1.00 77.38 267 LYS A CA 1
ATOM 2033 C C . LYS A 1 267 ? -28.331 -3.713 -10.507 1.00 77.38 267 LYS A C 1
ATOM 2035 O O . LYS A 1 267 ? -28.701 -4.085 -11.614 1.00 77.38 267 LYS A O 1
ATOM 2040 N N . SER A 1 268 ? -29.051 -2.873 -9.761 1.00 74.19 268 SER A N 1
ATOM 2041 C CA . SER A 1 268 ? -30.330 -2.274 -10.189 1.00 74.19 268 SER A CA 1
ATOM 2042 C C . SER A 1 268 ? -30.174 -0.933 -10.924 1.00 74.19 268 SER A C 1
ATOM 2044 O O . SER A 1 268 ? -31.165 -0.337 -11.354 1.00 74.19 268 SER A O 1
ATOM 2046 N N . LEU A 1 269 ? -28.940 -0.441 -11.074 1.00 78.44 269 LEU A N 1
ATOM 2047 C CA . LEU A 1 269 ? -28.638 0.766 -11.840 1.00 78.44 269 LEU A CA 1
ATOM 2048 C C . LEU A 1 269 ? -28.666 0.493 -13.353 1.00 78.44 269 LEU A C 1
ATOM 2050 O O . LEU A 1 269 ? -28.395 -0.630 -13.788 1.00 78.44 269 LEU A O 1
ATOM 2054 N N . PRO A 1 270 ? -28.975 1.511 -14.181 1.00 74.81 270 PRO A N 1
ATOM 2055 C CA . PRO A 1 270 ? -28.866 1.380 -15.627 1.00 74.81 270 PRO A CA 1
ATOM 2056 C C . PRO A 1 270 ? -27.430 1.030 -16.029 1.00 74.81 270 PRO A C 1
ATOM 2058 O O . PRO A 1 270 ? -26.469 1.453 -15.390 1.00 74.81 270 PRO A O 1
ATOM 2061 N N . PHE A 1 271 ? -27.297 0.278 -17.125 1.00 69.62 271 PHE A N 1
ATOM 2062 C CA . PHE A 1 271 ? -26.009 -0.216 -17.618 1.00 69.62 271 PHE A CA 1
ATOM 2063 C C . PHE A 1 271 ? -24.971 0.903 -17.804 1.00 69.62 271 PHE A C 1
ATOM 2065 O O . PHE A 1 271 ? -23.805 0.727 -17.462 1.00 69.62 271 PHE A O 1
ATOM 2072 N N . VAL A 1 272 ? -25.420 2.063 -18.293 1.00 69.19 272 VAL A N 1
ATOM 2073 C CA . VAL A 1 272 ? -24.648 3.307 -18.316 1.00 69.19 272 VAL A CA 1
ATOM 2074 C C . VAL A 1 272 ? -25.301 4.274 -17.335 1.00 69.19 272 VAL A C 1
ATOM 2076 O O . VAL A 1 272 ? -26.356 4.839 -17.628 1.00 69.19 272 VAL A O 1
ATOM 2079 N N . ASN A 1 273 ? -24.689 4.453 -16.166 1.00 74.06 273 ASN A N 1
ATOM 2080 C CA . ASN A 1 273 ? -25.086 5.483 -15.215 1.00 74.06 273 ASN A CA 1
ATOM 2081 C C . ASN A 1 273 ? -24.076 6.635 -15.268 1.00 74.06 273 ASN A C 1
ATOM 2083 O O . ASN A 1 273 ? -22.895 6.430 -15.013 1.00 74.06 273 ASN A O 1
ATOM 2087 N N . VAL A 1 274 ? -24.542 7.834 -15.621 1.00 72.94 274 VAL A N 1
ATOM 2088 C CA . VAL A 1 274 ? -23.729 9.069 -15.653 1.00 72.94 274 VAL A CA 1
ATOM 2089 C C . VAL A 1 274 ? -24.187 10.050 -14.565 1.00 72.94 274 VAL A C 1
ATOM 2091 O O . VAL A 1 274 ? -23.572 11.090 -14.345 1.00 72.94 274 VAL A O 1
ATOM 2094 N N . THR A 1 275 ? -25.279 9.730 -13.866 1.00 77.38 275 THR A N 1
ATOM 2095 C CA . THR A 1 275 ? -25.792 10.553 -12.770 1.00 77.38 275 THR A CA 1
ATOM 2096 C C . THR A 1 275 ? -25.100 10.206 -11.452 1.00 77.38 275 THR A C 1
ATOM 2098 O O . THR A 1 275 ? -24.769 9.034 -11.251 1.00 77.38 275 THR A O 1
ATOM 2101 N N . PRO A 1 276 ? -24.898 11.190 -10.551 1.00 80.00 276 PRO A N 1
ATOM 2102 C CA . PRO A 1 276 ? -24.373 10.931 -9.216 1.00 80.00 276 PRO A CA 1
ATOM 2103 C C . PRO A 1 276 ? -25.153 9.821 -8.504 1.00 80.00 276 PRO A C 1
ATOM 2105 O O . PRO A 1 276 ? -26.385 9.782 -8.570 1.00 80.00 276 PRO A O 1
ATOM 2108 N N . LEU A 1 277 ? -24.432 8.899 -7.868 1.00 77.88 277 LEU A N 1
ATOM 2109 C CA . LEU A 1 277 ? -25.013 7.726 -7.226 1.00 77.88 277 LEU A CA 1
ATOM 2110 C C . LEU A 1 277 ? -25.942 8.123 -6.069 1.00 77.88 277 LEU A C 1
ATOM 2112 O O . LEU A 1 277 ? -25.499 8.756 -5.110 1.00 77.88 277 LEU A O 1
ATOM 2116 N N . PRO A 1 278 ? -27.224 7.732 -6.111 1.00 69.69 278 PRO A N 1
ATOM 2117 C CA . PRO A 1 278 ? -28.187 8.183 -5.122 1.00 69.69 278 PRO A CA 1
ATOM 2118 C C . PRO A 1 278 ? -27.877 7.589 -3.738 1.00 69.69 278 PRO A C 1
ATOM 2120 O O . PRO A 1 278 ? -27.593 6.399 -3.600 1.00 69.69 278 PRO A O 1
ATOM 2123 N N . GLY A 1 279 ? -27.953 8.428 -2.701 1.00 62.50 279 GLY A N 1
ATOM 2124 C CA . GLY A 1 279 ? -27.732 8.026 -1.308 1.00 62.50 279 GLY A CA 1
ATOM 2125 C C . GLY A 1 279 ? -26.278 8.054 -0.820 1.00 62.50 279 GLY A C 1
ATOM 2126 O O . GLY A 1 279 ? -26.031 7.622 0.301 1.00 62.50 279 GLY A O 1
ATOM 2127 N N . MET A 1 280 ? -25.339 8.564 -1.624 1.00 71.19 280 MET A N 1
ATOM 2128 C CA . MET A 1 280 ? -23.932 8.752 -1.245 1.00 71.19 280 MET A CA 1
ATOM 2129 C C . MET A 1 280 ? -23.615 10.230 -0.971 1.00 71.19 280 MET A C 1
ATOM 2131 O O . MET A 1 280 ? -24.145 11.127 -1.629 1.00 71.19 280 MET A O 1
ATOM 2135 N N . LYS A 1 281 ? -22.703 10.504 -0.029 1.00 69.75 281 LYS A N 1
ATOM 2136 C CA . LYS A 1 281 ? -22.127 11.845 0.161 1.00 69.75 281 LYS A CA 1
ATOM 2137 C C . LYS A 1 281 ? -21.075 12.073 -0.923 1.00 69.75 281 LYS A C 1
ATOM 2139 O O . LYS A 1 281 ? -20.030 11.428 -0.933 1.00 69.75 281 LYS A O 1
ATOM 2144 N N . HIS A 1 282 ? -21.359 12.974 -1.856 1.00 76.38 282 HIS A N 1
ATOM 2145 C CA . HIS A 1 282 ? -20.470 13.218 -2.988 1.00 76.38 282 HIS A CA 1
ATOM 2146 C C . HIS A 1 282 ? -19.390 14.252 -2.645 1.00 76.38 282 HIS A C 1
ATOM 2148 O O . HIS A 1 282 ? -19.734 15.388 -2.296 1.00 76.38 282 HIS A O 1
ATOM 2154 N N . PRO A 1 283 ? -18.094 13.909 -2.771 1.00 78.31 283 PRO A N 1
ATOM 2155 C CA . PRO A 1 283 ? -17.037 14.908 -2.734 1.00 78.31 283 PRO A CA 1
ATOM 2156 C C . PRO A 1 283 ? -17.134 15.826 -3.960 1.00 78.31 283 PRO A C 1
ATOM 2158 O O . PRO A 1 283 ? -17.750 15.492 -4.976 1.00 78.31 283 PRO A O 1
ATOM 2161 N N . LYS A 1 284 ? -16.508 17.001 -3.893 1.00 83.12 284 LYS A N 1
ATOM 2162 C CA . LYS A 1 284 ? -16.351 17.850 -5.079 1.00 83.12 284 LYS A CA 1
ATOM 2163 C C . LYS A 1 284 ? -15.330 17.208 -6.017 1.00 83.12 284 LYS A C 1
ATOM 2165 O O . LYS A 1 284 ? -14.380 16.577 -5.568 1.00 83.12 284 LYS A O 1
ATOM 2170 N N . VAL A 1 285 ? -15.468 17.430 -7.324 1.00 82.06 285 VAL A N 1
ATOM 2171 C CA . VAL A 1 285 ? -14.583 16.824 -8.344 1.00 82.06 285 VAL A CA 1
ATOM 2172 C C . VAL A 1 285 ? -13.097 17.173 -8.176 1.00 82.06 285 VAL A C 1
ATOM 2174 O O . VAL A 1 285 ? -12.239 16.443 -8.653 1.00 82.06 285 VAL A O 1
ATOM 2177 N N . TRP A 1 286 ? -12.779 18.275 -7.493 1.00 82.00 286 TRP A N 1
ATOM 2178 C CA . TRP A 1 286 ? -11.411 18.715 -7.202 1.00 82.00 286 TRP A CA 1
ATOM 2179 C C . TRP A 1 286 ? -10.905 18.288 -5.814 1.00 82.00 286 TRP A C 1
ATOM 2181 O O . TRP A 1 286 ? -9.769 18.607 -5.460 1.00 82.00 286 TRP A O 1
ATOM 2191 N N . ASP A 1 287 ? -11.702 17.573 -5.014 1.00 83.00 287 ASP A N 1
ATOM 2192 C CA . ASP A 1 287 ? -11.316 17.210 -3.647 1.00 83.00 287 ASP A CA 1
ATOM 2193 C C . ASP A 1 287 ? -10.108 16.271 -3.619 1.00 83.00 287 ASP A C 1
ATOM 2195 O O . ASP A 1 287 ? -9.260 16.434 -2.744 1.00 83.00 287 ASP A O 1
ATOM 2199 N N . THR A 1 288 ? -9.958 15.353 -4.582 1.00 85.69 288 THR A N 1
ATOM 2200 C CA . THR A 1 288 ? -8.752 14.508 -4.669 1.00 85.69 288 THR A CA 1
ATOM 2201 C C . THR A 1 288 ? -7.488 15.356 -4.854 1.00 85.69 288 THR A C 1
ATOM 2203 O O . THR A 1 288 ? -6.491 15.115 -4.175 1.00 85.69 288 THR A O 1
ATOM 2206 N N . VAL A 1 289 ? -7.529 16.399 -5.692 1.00 89.00 289 VAL A N 1
ATOM 2207 C CA . VAL A 1 289 ? -6.392 17.320 -5.889 1.00 89.00 289 VAL A CA 1
ATOM 2208 C C . VAL A 1 289 ? -6.105 18.109 -4.613 1.00 89.00 289 VAL A C 1
ATOM 2210 O O . VAL A 1 289 ? -4.954 18.237 -4.200 1.00 89.00 289 VAL A O 1
ATOM 2213 N N . ILE A 1 290 ? -7.147 18.604 -3.940 1.00 87.44 290 ILE A N 1
ATOM 2214 C CA . ILE A 1 290 ? -6.981 19.317 -2.669 1.00 87.44 290 ILE A CA 1
ATOM 2215 C C . ILE A 1 290 ? -6.373 18.394 -1.608 1.00 87.44 290 ILE A C 1
ATOM 2217 O O . ILE A 1 290 ? -5.459 18.810 -0.898 1.00 87.44 290 ILE A O 1
ATOM 2221 N N . ARG A 1 291 ? -6.850 17.148 -1.498 1.00 86.38 291 ARG A N 1
ATOM 2222 C CA . ARG A 1 291 ? -6.322 16.150 -0.558 1.00 86.38 291 ARG A CA 1
ATOM 2223 C C . ARG A 1 291 ? -4.872 15.820 -0.864 1.00 86.38 291 ARG A C 1
ATOM 2225 O O . ARG A 1 291 ? -4.076 15.858 0.060 1.00 86.38 291 ARG A O 1
ATOM 2232 N N . PHE A 1 292 ? -4.516 15.622 -2.133 1.00 90.12 292 PHE A N 1
ATOM 2233 C CA . PHE A 1 292 ? -3.129 15.438 -2.559 1.00 90.12 292 PHE A CA 1
ATOM 2234 C C . PHE A 1 292 ? -2.229 16.585 -2.074 1.00 90.12 292 PHE A C 1
ATOM 2236 O O . PHE A 1 292 ? -1.206 16.344 -1.436 1.00 90.12 292 PHE A O 1
ATOM 2243 N N . CYS A 1 293 ? -2.640 17.839 -2.286 1.00 90.19 293 CYS A N 1
ATOM 2244 C CA . CYS A 1 293 ? -1.892 19.001 -1.800 1.00 90.19 293 CYS A CA 1
ATOM 2245 C C . CYS A 1 293 ? -1.829 19.059 -0.268 1.00 90.19 293 CYS A C 1
ATOM 2247 O O . CYS A 1 293 ? -0.802 19.418 0.306 1.00 90.19 293 CYS A O 1
ATOM 2249 N N . LYS A 1 294 ? -2.915 18.692 0.417 1.00 86.88 294 LYS A N 1
ATOM 2250 C CA . LYS A 1 294 ? -2.940 18.614 1.878 1.00 86.88 294 LYS A CA 1
ATOM 2251 C C . LYS A 1 294 ? -2.059 17.484 2.419 1.00 86.88 294 LYS A C 1
ATOM 2253 O O . LYS A 1 294 ? -1.561 17.631 3.533 1.00 86.88 294 LYS A O 1
ATOM 2258 N N . THR A 1 295 ? -1.808 16.419 1.651 1.00 88.62 295 THR A N 1
ATOM 2259 C CA . THR A 1 295 ? -0.959 15.295 2.074 1.00 88.62 295 THR A CA 1
ATOM 2260 C C . THR A 1 295 ? 0.480 15.733 2.373 1.00 88.62 295 THR A C 1
ATOM 2262 O O . THR A 1 295 ? 1.129 15.154 3.239 1.00 88.62 295 THR A O 1
ATOM 2265 N N . PHE A 1 296 ? 0.960 16.828 1.772 1.00 89.69 296 PHE A N 1
ATOM 2266 C CA . PHE A 1 296 ? 2.262 17.416 2.112 1.00 89.69 296 PHE A CA 1
ATOM 2267 C C . PHE A 1 296 ? 2.381 17.882 3.571 1.00 89.69 296 PHE A C 1
ATOM 2269 O O . PHE A 1 296 ? 3.497 18.027 4.066 1.00 89.69 296 PHE A O 1
ATOM 2276 N N . LYS A 1 297 ? 1.262 18.094 4.281 1.00 86.12 297 LYS A N 1
ATOM 2277 C CA . LYS A 1 297 ? 1.286 18.405 5.718 1.00 86.12 297 LYS A CA 1
ATOM 2278 C C . LYS A 1 297 ? 1.744 17.220 6.571 1.00 86.12 297 LYS A C 1
ATOM 2280 O O . LYS A 1 297 ? 2.289 17.439 7.646 1.00 86.12 297 LYS A O 1
ATOM 2285 N N . PHE A 1 298 ? 1.552 15.986 6.105 1.00 85.81 298 PHE A N 1
ATOM 2286 C CA . PHE A 1 298 ? 1.952 14.780 6.825 1.00 85.81 298 PHE A CA 1
ATOM 2287 C C . PHE A 1 298 ? 3.443 14.509 6.647 1.00 85.81 298 PHE A C 1
ATOM 2289 O O . PHE A 1 298 ? 3.773 13.566 5.952 1.00 85.81 298 PHE A O 1
ATOM 2296 N N . ALA A 1 299 ? 4.350 15.296 7.231 1.00 88.50 299 ALA A N 1
ATOM 2297 C CA . ALA A 1 299 ? 5.781 15.326 6.871 1.00 88.50 299 ALA A CA 1
ATOM 2298 C C . ALA A 1 299 ? 6.459 13.951 6.648 1.00 88.50 299 ALA A C 1
ATOM 2300 O O . ALA A 1 299 ? 7.270 13.802 5.736 1.00 88.50 299 ALA A O 1
ATOM 2301 N N . VAL A 1 300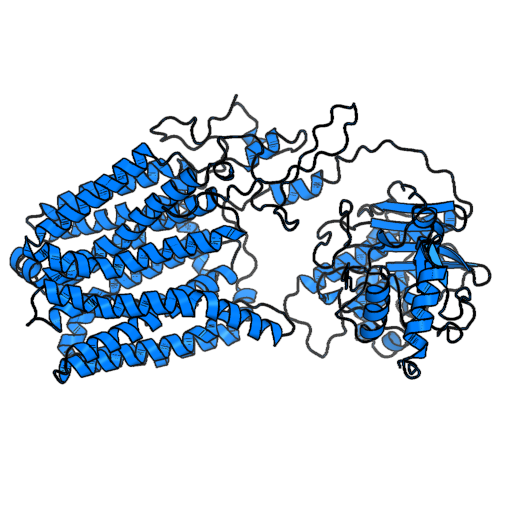 ? 6.093 12.922 7.417 1.00 90.50 300 VAL A N 1
ATOM 2302 C CA . VAL A 1 300 ? 6.585 11.544 7.235 1.00 90.50 300 VAL A CA 1
ATOM 2303 C C . VAL A 1 300 ? 6.239 10.946 5.860 1.00 90.50 300 VAL A C 1
ATOM 2305 O O . VAL A 1 300 ? 7.078 10.276 5.256 1.00 90.50 300 VAL A O 1
ATOM 2308 N N . VAL A 1 301 ? 5.039 11.210 5.341 1.00 91.19 301 VAL A N 1
ATOM 2309 C CA . VAL A 1 301 ? 4.522 10.722 4.052 1.00 91.19 301 VAL A CA 1
ATOM 2310 C C . VAL A 1 301 ? 5.343 11.246 2.860 1.00 91.19 301 VAL A C 1
ATOM 2312 O O . VAL A 1 301 ? 5.953 10.426 2.177 1.00 91.19 301 VAL A O 1
ATOM 2315 N N . PRO A 1 302 ? 5.449 12.566 2.587 1.00 92.81 302 PRO A N 1
ATOM 2316 C CA . PRO A 1 302 ? 6.232 13.063 1.471 1.00 92.81 302 PRO A CA 1
ATOM 2317 C C . PRO A 1 302 ? 7.721 12.768 1.645 1.00 92.81 302 PRO A C 1
ATOM 2319 O O . PRO A 1 302 ? 8.355 12.435 0.655 1.00 92.81 302 PRO A O 1
ATOM 2322 N N . ILE A 1 303 ? 8.292 12.811 2.858 1.00 93.75 303 ILE A N 1
ATOM 2323 C CA . ILE A 1 303 ? 9.722 12.502 3.033 1.00 93.75 303 ILE A CA 1
ATOM 2324 C C . ILE A 1 303 ? 10.002 11.044 2.651 1.00 93.75 303 ILE A C 1
ATOM 2326 O O . ILE A 1 303 ? 10.882 10.794 1.831 1.00 93.75 303 ILE A O 1
ATOM 2330 N N . SER A 1 304 ? 9.250 10.081 3.195 1.00 93.56 304 SER A N 1
ATOM 2331 C CA . SER A 1 304 ? 9.466 8.658 2.892 1.00 93.56 304 SER A CA 1
ATOM 2332 C C . SER A 1 304 ? 9.240 8.341 1.412 1.00 93.56 304 SER A C 1
ATOM 2334 O O . SER A 1 304 ? 10.084 7.700 0.782 1.00 93.56 304 SER A O 1
ATOM 2336 N N . ILE A 1 305 ? 8.149 8.850 0.835 1.00 94.31 305 ILE A N 1
ATOM 2337 C CA . ILE A 1 305 ? 7.786 8.593 -0.559 1.00 94.31 305 ILE A CA 1
ATOM 2338 C C . ILE A 1 305 ? 8.750 9.284 -1.518 1.00 94.31 305 ILE A C 1
ATOM 2340 O O . ILE A 1 305 ? 9.166 8.656 -2.483 1.00 94.31 305 ILE A O 1
ATOM 2344 N N . MET A 1 306 ? 9.148 10.536 -1.278 1.00 94.38 306 MET A N 1
ATOM 2345 C CA . MET A 1 306 ? 10.077 11.233 -2.172 1.00 94.38 306 MET A CA 1
ATOM 2346 C C . MET A 1 306 ? 11.477 10.621 -2.122 1.00 94.38 306 MET A C 1
ATOM 2348 O O . MET A 1 306 ? 12.091 10.441 -3.171 1.00 94.38 306 MET A O 1
ATOM 2352 N N . VAL A 1 307 ? 11.971 10.255 -0.932 1.00 94.69 307 VAL A N 1
ATOM 2353 C CA . VAL A 1 307 ? 13.272 9.579 -0.785 1.00 94.69 307 VAL A CA 1
ATOM 2354 C C . VAL A 1 307 ? 13.273 8.244 -1.523 1.00 94.69 307 VAL A C 1
ATOM 2356 O O . VAL A 1 307 ? 14.246 7.933 -2.208 1.00 94.69 307 VAL A O 1
ATOM 2359 N N . TYR A 1 308 ? 12.191 7.469 -1.419 1.00 94.44 308 TYR A N 1
ATOM 2360 C CA . TYR A 1 308 ? 12.065 6.219 -2.157 1.00 94.44 308 TYR A CA 1
ATOM 2361 C C . TYR A 1 308 ? 11.907 6.459 -3.662 1.00 94.44 308 TYR A C 1
ATOM 2363 O O . TYR A 1 308 ? 12.745 6.019 -4.441 1.00 94.44 308 TYR A O 1
ATOM 2371 N N . CYS A 1 309 ? 10.874 7.195 -4.079 1.00 93.25 309 CYS A N 1
ATOM 2372 C CA . CYS A 1 309 ? 10.509 7.358 -5.484 1.00 93.25 309 CYS A CA 1
ATOM 2373 C C . CYS A 1 309 ? 11.609 8.041 -6.290 1.00 93.25 309 CYS A C 1
ATOM 2375 O O . CYS A 1 309 ? 11.900 7.577 -7.387 1.00 93.25 309 CYS A O 1
ATOM 2377 N N . PHE A 1 310 ? 12.223 9.104 -5.754 1.00 91.69 310 PHE A N 1
ATOM 2378 C CA . PHE A 1 310 ? 13.216 9.894 -6.481 1.00 91.69 310 PHE A CA 1
ATOM 2379 C C . PHE A 1 310 ? 14.674 9.550 -6.141 1.00 91.69 310 PHE A C 1
ATOM 2381 O O . PHE A 1 310 ? 15.572 9.868 -6.912 1.00 91.69 310 PHE A O 1
ATOM 2388 N N . GLY A 1 311 ? 14.937 8.922 -4.995 1.00 90.94 311 GLY A N 1
ATOM 2389 C CA . GLY A 1 311 ? 16.297 8.534 -4.608 1.00 90.94 311 GLY A CA 1
ATOM 2390 C C . GLY A 1 311 ? 16.652 7.084 -4.930 1.00 90.94 311 GLY A C 1
ATOM 2391 O O . GLY A 1 311 ? 17.837 6.760 -5.009 1.00 90.94 311 GLY A O 1
ATOM 2392 N N . TRP A 1 312 ? 15.652 6.209 -5.091 1.00 92.81 312 TRP A N 1
ATOM 2393 C CA . TRP A 1 312 ? 15.865 4.762 -5.147 1.00 92.81 312 TRP A CA 1
ATOM 2394 C C . TRP A 1 312 ? 15.055 4.061 -6.248 1.00 92.81 312 TRP A C 1
ATOM 2396 O O . TRP A 1 312 ? 15.651 3.459 -7.137 1.00 92.81 312 TRP A O 1
ATOM 2406 N N . TYR A 1 313 ? 13.721 4.143 -6.238 1.00 90.06 313 TYR A N 1
ATOM 2407 C CA . TYR A 1 313 ? 12.867 3.515 -7.258 1.00 90.06 313 TYR A CA 1
ATOM 2408 C C . TYR A 1 313 ? 13.087 4.099 -8.653 1.00 90.06 313 TYR A C 1
ATOM 2410 O O . TYR A 1 313 ? 12.995 3.368 -9.634 1.00 90.06 313 TYR A O 1
ATOM 2418 N N . TRP A 1 314 ? 13.426 5.393 -8.725 1.00 87.38 314 TRP A N 1
ATOM 2419 C CA . TRP A 1 314 ? 13.807 6.110 -9.946 1.00 87.38 314 TRP A CA 1
ATOM 2420 C C . TRP A 1 314 ? 14.693 5.238 -10.858 1.00 87.38 314 TRP A C 1
ATOM 2422 O O . TRP A 1 314 ? 14.451 5.149 -12.059 1.00 87.38 314 TRP A O 1
ATOM 2432 N N . TRP A 1 315 ? 15.655 4.508 -10.281 1.00 89.12 315 TRP A N 1
ATOM 2433 C CA . TRP A 1 315 ? 16.640 3.702 -11.012 1.00 89.12 315 TRP A CA 1
ATOM 2434 C C . TRP A 1 315 ? 16.073 2.473 -11.731 1.00 89.12 315 TRP A C 1
ATOM 2436 O O . TRP A 1 315 ? 16.762 1.873 -12.557 1.00 89.12 315 TRP A O 1
ATOM 2446 N N . MET A 1 316 ? 14.833 2.074 -11.432 1.00 91.50 316 MET A N 1
ATOM 2447 C CA . MET A 1 316 ? 14.172 0.938 -12.076 1.00 91.50 316 MET A CA 1
ATOM 2448 C C . MET A 1 316 ? 14.034 1.161 -13.583 1.00 91.50 316 MET A C 1
ATOM 2450 O O . MET A 1 316 ? 14.417 0.294 -14.372 1.00 91.50 316 MET A O 1
ATOM 2454 N N . LEU A 1 317 ? 13.544 2.335 -13.995 1.00 90.00 317 LEU A N 1
ATOM 2455 C CA . LEU A 1 317 ? 13.413 2.649 -15.417 1.00 90.00 317 LEU A CA 1
ATOM 2456 C C . LEU A 1 317 ? 14.762 2.864 -16.100 1.00 90.00 317 LEU A C 1
ATOM 2458 O O . LEU A 1 317 ? 14.893 2.513 -17.275 1.00 90.00 317 LEU A O 1
ATOM 2462 N N . SER A 1 318 ? 15.778 3.322 -15.369 1.00 91.19 318 SER A N 1
ATOM 2463 C CA . SER A 1 318 ? 17.124 3.492 -15.910 1.00 91.19 318 SER A CA 1
ATOM 2464 C C . SER A 1 318 ? 17.678 2.153 -16.386 1.00 91.19 318 SER A C 1
ATOM 2466 O O . SER A 1 318 ? 18.235 2.052 -17.475 1.00 91.19 318 SER A O 1
ATOM 2468 N N . VAL A 1 319 ? 17.487 1.101 -15.581 1.00 92.81 319 VAL A N 1
ATOM 2469 C CA . VAL A 1 319 ? 17.887 -0.261 -15.945 1.00 92.81 319 VAL A CA 1
ATOM 2470 C C . VAL A 1 319 ? 17.054 -0.779 -17.113 1.00 92.81 319 VAL A C 1
ATOM 2472 O O . VAL A 1 319 ? 17.623 -1.246 -18.096 1.00 92.81 319 VAL A O 1
ATOM 2475 N N . ILE A 1 320 ? 15.724 -0.663 -17.037 1.00 92.44 320 ILE A N 1
ATOM 2476 C CA . ILE A 1 320 ? 14.817 -1.175 -18.074 1.00 92.44 320 ILE A CA 1
ATOM 2477 C C . ILE A 1 320 ? 15.141 -0.568 -19.445 1.00 92.44 320 ILE A C 1
ATOM 2479 O O . ILE A 1 320 ? 15.331 -1.304 -20.410 1.00 92.44 320 ILE A O 1
ATOM 2483 N N . THR A 1 321 ? 15.234 0.760 -19.533 1.00 92.19 321 THR A N 1
ATOM 2484 C CA . THR A 1 321 ? 15.415 1.481 -20.805 1.00 92.19 321 THR A CA 1
ATOM 2485 C C . THR A 1 321 ? 16.807 1.308 -21.410 1.00 92.19 321 THR A C 1
ATOM 2487 O O . THR A 1 321 ? 16.958 1.407 -22.626 1.00 92.19 321 THR A O 1
ATOM 2490 N N . LEU A 1 322 ? 17.825 1.003 -20.599 1.00 92.50 322 LEU A N 1
ATOM 2491 C CA . LEU A 1 322 ? 19.195 0.810 -21.078 1.00 92.50 322 LEU A CA 1
ATOM 2492 C C . LEU A 1 322 ? 19.541 -0.631 -21.452 1.00 92.50 322 LEU A C 1
ATOM 2494 O O . LEU A 1 322 ? 20.586 -0.834 -22.062 1.00 92.50 322 LEU A O 1
ATOM 2498 N N . ILE A 1 323 ? 18.709 -1.631 -21.144 1.00 92.56 323 ILE A N 1
ATOM 2499 C CA . ILE A 1 323 ? 18.973 -3.025 -21.545 1.00 92.56 323 ILE A CA 1
ATOM 2500 C C . ILE A 1 323 ? 19.177 -3.169 -23.068 1.00 92.56 323 ILE A C 1
ATOM 2502 O O . ILE A 1 323 ? 20.191 -3.759 -23.451 1.00 92.56 323 ILE A O 1
ATOM 2506 N N . PRO A 1 324 ? 18.316 -2.613 -23.947 1.00 90.25 324 PRO A N 1
ATOM 2507 C CA . PRO A 1 324 ? 18.520 -2.698 -25.397 1.00 90.25 324 PRO A CA 1
ATOM 2508 C C . PRO A 1 324 ? 19.832 -2.057 -25.861 1.00 90.25 324 PRO A C 1
ATOM 2510 O O . PRO A 1 324 ? 20.493 -2.564 -26.762 1.00 90.25 324 PRO A O 1
ATOM 2513 N N . VAL A 1 325 ? 20.245 -0.967 -25.207 1.00 89.69 325 VAL A N 1
ATOM 2514 C CA . VAL A 1 325 ? 21.485 -0.241 -25.520 1.00 89.69 325 VAL A CA 1
ATOM 2515 C C . VAL A 1 325 ? 22.713 -1.014 -25.028 1.00 89.69 325 VAL A C 1
ATOM 2517 O O . VAL A 1 325 ? 23.690 -1.170 -25.755 1.00 89.69 325 VAL A O 1
ATOM 2520 N N . ALA A 1 326 ? 22.658 -1.538 -23.803 1.00 91.06 326 ALA A N 1
ATOM 2521 C CA . ALA A 1 326 ? 23.731 -2.302 -23.173 1.00 91.06 326 ALA A CA 1
ATOM 2522 C C . ALA A 1 326 ? 24.005 -3.632 -23.893 1.00 91.06 326 ALA A C 1
ATOM 2524 O O . ALA A 1 326 ? 25.139 -4.108 -23.926 1.00 91.06 326 ALA A O 1
ATOM 2525 N N . TYR A 1 327 ? 22.962 -4.223 -24.478 1.00 91.75 327 TYR A N 1
ATOM 2526 C CA . TYR A 1 327 ? 22.999 -5.499 -25.187 1.00 91.75 327 TYR A CA 1
ATOM 2527 C C . TYR A 1 327 ? 22.612 -5.336 -26.664 1.00 91.75 327 TYR A C 1
ATOM 2529 O O . TYR A 1 327 ? 21.947 -6.200 -27.235 1.00 91.75 327 TYR A O 1
ATOM 2537 N N . ALA A 1 328 ? 23.065 -4.251 -27.300 1.00 88.12 328 ALA A N 1
ATOM 2538 C CA . ALA A 1 328 ? 22.724 -3.909 -28.685 1.00 88.12 328 ALA A CA 1
ATOM 2539 C C . ALA A 1 328 ? 23.116 -4.980 -29.724 1.00 88.12 328 ALA A C 1
ATOM 2541 O O . ALA A 1 328 ? 22.559 -5.020 -30.815 1.00 88.12 328 ALA A O 1
ATOM 2542 N N . SER A 1 329 ? 24.067 -5.865 -29.402 1.00 89.06 329 SER A N 1
ATOM 2543 C CA . SER A 1 329 ? 24.471 -6.985 -30.265 1.00 89.06 329 SER A CA 1
ATOM 2544 C C . SER A 1 329 ? 23.508 -8.178 -30.239 1.00 89.06 329 SER A C 1
ATOM 2546 O O . SER A 1 329 ? 23.609 -9.065 -31.087 1.00 89.06 329 SER A O 1
ATOM 2548 N N . TYR A 1 330 ? 22.600 -8.229 -29.267 1.00 90.94 330 TYR A N 1
ATOM 2549 C CA . TYR A 1 330 ? 21.624 -9.300 -29.112 1.00 90.94 330 TYR A CA 1
ATOM 2550 C C . TYR A 1 330 ? 20.317 -8.950 -29.824 1.00 90.94 330 TYR A C 1
ATOM 2552 O O . TYR A 1 330 ? 19.931 -7.787 -29.890 1.00 90.94 330 TYR A O 1
ATOM 2560 N N . SER A 1 331 ? 19.612 -9.966 -30.330 1.00 90.69 331 SER A N 1
ATOM 2561 C CA . SER A 1 331 ? 18.299 -9.767 -30.954 1.00 90.69 331 SER A CA 1
ATOM 2562 C C . SER A 1 331 ? 17.246 -9.296 -29.935 1.00 90.69 331 SER A C 1
ATOM 2564 O O . SER A 1 331 ? 17.369 -9.636 -28.751 1.00 90.69 331 SER A O 1
ATOM 2566 N N . PRO A 1 332 ? 16.173 -8.603 -30.370 1.00 88.31 332 PRO A N 1
ATOM 2567 C CA . PRO A 1 332 ? 15.105 -8.126 -29.480 1.00 88.31 332 PRO A CA 1
ATOM 2568 C C . PRO A 1 332 ? 14.496 -9.223 -28.595 1.00 88.31 332 PRO A C 1
ATOM 2570 O O . PRO A 1 332 ? 14.264 -9.016 -27.404 1.00 88.31 332 PRO A O 1
ATOM 2573 N N . GLN A 1 333 ? 14.341 -10.441 -29.128 1.00 91.69 333 GLN A N 1
ATOM 2574 C CA . GLN A 1 333 ? 13.887 -11.605 -28.359 1.00 91.69 333 GLN A CA 1
ATOM 2575 C C . GLN A 1 333 ? 14.812 -11.913 -27.174 1.00 91.69 333 GLN A C 1
ATOM 2577 O O . GLN A 1 333 ? 14.344 -12.185 -26.068 1.00 91.69 333 GLN A O 1
ATOM 2582 N N . ILE A 1 334 ? 16.131 -11.894 -27.392 1.00 92.12 334 ILE A N 1
ATOM 2583 C CA . ILE A 1 334 ? 17.098 -12.162 -26.325 1.00 92.12 334 ILE A CA 1
ATOM 2584 C C . ILE A 1 334 ? 17.105 -11.002 -25.333 1.00 92.12 334 ILE A C 1
ATOM 2586 O O . ILE A 1 334 ? 17.116 -11.252 -24.131 1.00 92.12 334 ILE A O 1
ATOM 2590 N N . GLN A 1 335 ? 17.030 -9.757 -25.808 1.00 91.19 335 GLN A N 1
ATOM 2591 C CA . GLN A 1 335 ? 16.912 -8.586 -24.938 1.00 91.19 335 GLN A CA 1
ATOM 2592 C C . GLN A 1 335 ? 15.678 -8.683 -24.025 1.00 91.19 335 GLN A C 1
ATOM 2594 O O . GLN A 1 335 ? 15.797 -8.444 -22.826 1.00 91.19 335 GLN A O 1
ATOM 2599 N N . GLY A 1 336 ? 14.532 -9.140 -24.543 1.00 91.31 336 GLY A N 1
ATOM 2600 C CA . GLY A 1 336 ? 13.333 -9.429 -23.747 1.00 91.31 336 GLY A CA 1
ATOM 2601 C C . GLY A 1 336 ? 13.541 -10.533 -22.698 1.00 91.31 336 GLY A C 1
ATOM 2602 O O . GLY A 1 336 ? 13.068 -10.420 -21.567 1.00 91.31 336 GLY A O 1
ATOM 2603 N N . LEU A 1 337 ? 14.311 -11.581 -23.012 1.00 93.25 337 LEU A N 1
ATOM 2604 C CA . LEU A 1 337 ? 14.650 -12.640 -22.048 1.00 93.25 337 LEU A CA 1
ATOM 2605 C C . LEU A 1 337 ? 15.558 -12.153 -20.907 1.00 93.25 337 LEU A C 1
ATOM 2607 O O . LEU A 1 337 ? 15.538 -12.744 -19.826 1.00 93.25 337 LEU A O 1
ATOM 2611 N N . LEU A 1 338 ? 16.319 -11.069 -21.096 1.00 92.81 338 LEU A N 1
ATOM 2612 C CA . LEU A 1 338 ? 17.196 -10.529 -20.050 1.00 92.81 338 LEU A CA 1
ATOM 2613 C C . LEU A 1 338 ? 16.425 -9.941 -18.855 1.00 92.81 338 LEU A C 1
ATOM 2615 O O . LEU A 1 338 ? 17.021 -9.749 -17.794 1.00 92.81 338 LEU A O 1
ATOM 2619 N N . PHE A 1 339 ? 15.116 -9.716 -18.985 1.00 93.06 339 PHE A N 1
ATOM 2620 C CA . PHE A 1 339 ? 14.249 -9.261 -17.896 1.00 93.06 339 PHE A CA 1
ATOM 2621 C C . PHE A 1 339 ? 13.880 -10.379 -16.907 1.00 93.06 339 PHE A C 1
ATOM 2623 O O . PHE A 1 339 ? 13.394 -10.089 -15.815 1.00 93.06 339 PHE A O 1
ATOM 2630 N N . ILE A 1 340 ? 14.159 -11.651 -17.226 1.00 94.44 340 ILE A N 1
ATOM 2631 C CA . ILE A 1 340 ? 13.889 -12.787 -16.327 1.00 94.44 340 ILE A CA 1
ATOM 2632 C C . ILE A 1 340 ? 14.627 -12.627 -14.995 1.00 94.44 340 ILE A C 1
ATOM 2634 O O . ILE A 1 340 ? 14.042 -12.900 -13.949 1.00 94.44 340 ILE A O 1
ATOM 2638 N N . GLY A 1 341 ? 15.875 -12.143 -15.008 1.00 93.88 341 GLY A N 1
ATOM 2639 C CA . GLY A 1 341 ? 16.621 -11.849 -13.785 1.00 93.88 341 GLY A CA 1
ATOM 2640 C C . GLY A 1 341 ? 15.868 -10.887 -12.863 1.00 93.88 341 GLY A C 1
ATOM 2641 O O . GLY A 1 341 ? 15.710 -11.187 -11.681 1.00 93.88 341 GLY A O 1
ATOM 2642 N N . LEU A 1 342 ? 15.324 -9.791 -13.412 1.00 93.75 342 LEU A N 1
ATOM 2643 C CA . LEU A 1 342 ? 14.493 -8.844 -12.659 1.00 93.75 342 LEU A CA 1
ATOM 2644 C C . LEU A 1 342 ? 13.251 -9.545 -12.097 1.00 93.75 342 LEU A C 1
ATOM 2646 O O . LEU A 1 342 ? 13.029 -9.488 -10.894 1.00 93.75 342 LEU A O 1
ATOM 2650 N N . ILE A 1 343 ? 12.503 -10.278 -12.932 1.00 93.62 343 ILE A N 1
ATOM 2651 C CA . ILE A 1 343 ? 11.279 -10.999 -12.527 1.00 93.62 343 ILE A CA 1
ATOM 2652 C C . ILE A 1 343 ? 11.550 -11.946 -11.356 1.00 93.62 343 ILE A C 1
ATOM 2654 O O . ILE A 1 343 ? 10.823 -11.931 -10.365 1.00 93.62 343 ILE A O 1
ATOM 2658 N N . VAL A 1 344 ? 12.595 -12.770 -11.456 1.00 94.75 344 VAL A N 1
ATOM 2659 C CA . VAL A 1 344 ? 12.947 -13.740 -10.412 1.00 94.75 344 VAL A CA 1
ATOM 2660 C C . VAL A 1 344 ? 13.298 -13.026 -9.109 1.00 94.75 344 VAL A C 1
ATOM 2662 O O . VAL A 1 344 ? 12.832 -13.447 -8.051 1.00 94.75 344 VAL A O 1
ATOM 2665 N N . GLY A 1 345 ? 14.074 -11.941 -9.180 1.00 93.94 345 GLY A N 1
ATOM 2666 C CA . GLY A 1 345 ? 14.422 -11.125 -8.019 1.00 93.94 345 GLY A CA 1
ATOM 2667 C C . GLY A 1 345 ? 13.197 -10.538 -7.320 1.00 93.94 345 GLY A C 1
ATOM 2668 O O . GLY A 1 345 ? 13.030 -10.727 -6.116 1.00 93.94 345 GLY A O 1
ATOM 2669 N N . THR A 1 346 ? 12.325 -9.882 -8.086 1.00 91.69 346 THR A N 1
ATOM 2670 C CA . THR A 1 346 ? 11.108 -9.211 -7.605 1.00 91.69 346 THR A CA 1
ATOM 2671 C C . THR A 1 346 ? 10.092 -10.201 -7.024 1.00 91.69 346 THR A C 1
ATOM 2673 O O . THR A 1 346 ? 9.540 -9.973 -5.952 1.00 91.69 346 THR A O 1
ATOM 2676 N N . LEU A 1 347 ? 9.866 -11.348 -7.676 1.00 90.62 347 LEU A N 1
ATOM 2677 C CA . LEU A 1 347 ? 8.951 -12.375 -7.161 1.00 90.62 347 LEU A CA 1
ATOM 2678 C C . LEU A 1 347 ? 9.484 -13.040 -5.893 1.00 90.62 347 LEU A C 1
ATOM 2680 O O . LEU A 1 347 ? 8.726 -13.307 -4.959 1.00 90.62 347 LEU A O 1
ATOM 2684 N N . PHE A 1 348 ? 10.788 -13.321 -5.855 1.00 91.25 348 PHE A N 1
ATOM 2685 C CA . PHE A 1 348 ? 11.416 -13.919 -4.685 1.00 91.25 348 PHE A CA 1
ATOM 2686 C C . PHE A 1 348 ? 11.303 -12.996 -3.467 1.00 91.25 348 PHE A C 1
ATOM 2688 O O . PHE A 1 348 ? 10.888 -13.441 -2.394 1.00 91.25 348 PHE A O 1
ATOM 2695 N N . SER A 1 349 ? 11.628 -11.712 -3.620 1.00 90.62 349 SER A N 1
ATOM 2696 C CA . SER A 1 349 ? 11.508 -10.759 -2.519 1.00 90.62 349 SER A CA 1
ATOM 2697 C C . SER A 1 349 ? 10.062 -10.569 -2.076 1.00 90.62 349 SER A C 1
ATOM 2699 O O . SER A 1 349 ? 9.813 -10.595 -0.874 1.00 90.62 349 SER A O 1
ATOM 2701 N N . GLU A 1 350 ? 9.102 -10.459 -2.993 1.00 86.06 350 GLU A N 1
ATOM 2702 C CA . GLU A 1 350 ? 7.704 -10.237 -2.616 1.00 86.06 350 GLU A CA 1
ATOM 2703 C C . GLU A 1 350 ? 7.136 -11.409 -1.796 1.00 86.06 350 GLU A C 1
ATOM 2705 O O . GLU A 1 350 ? 6.551 -11.216 -0.727 1.00 86.06 350 GLU A O 1
ATOM 2710 N N . ILE A 1 351 ? 7.396 -12.647 -2.231 1.00 84.94 351 ILE A N 1
ATOM 2711 C CA . ILE A 1 351 ? 6.874 -13.857 -1.580 1.00 84.94 351 ILE A CA 1
ATOM 2712 C C . ILE A 1 351 ? 7.550 -14.119 -0.226 1.00 84.94 351 ILE A C 1
ATOM 2714 O O . ILE A 1 351 ? 6.883 -14.494 0.746 1.00 84.94 351 ILE A O 1
ATOM 2718 N N . PHE A 1 352 ? 8.876 -13.976 -0.150 1.00 84.25 352 PHE A N 1
ATOM 2719 C CA . PHE A 1 352 ? 9.646 -14.411 1.019 1.00 84.25 352 PHE A CA 1
ATOM 2720 C C . PHE A 1 352 ? 10.031 -13.266 1.959 1.00 84.25 352 PHE A C 1
ATOM 2722 O O . PHE A 1 352 ? 10.036 -13.457 3.178 1.00 84.25 352 PHE A O 1
ATOM 2729 N N . CYS A 1 353 ? 10.349 -12.089 1.422 1.00 78.62 353 CYS A N 1
ATOM 2730 C CA . CYS A 1 353 ? 10.919 -10.977 2.180 1.00 78.62 353 CYS A CA 1
ATOM 2731 C C . CYS A 1 353 ? 9.878 -9.908 2.553 1.00 78.62 353 CYS A C 1
ATOM 2733 O O . CYS A 1 353 ? 9.861 -9.449 3.694 1.00 78.62 353 CYS A O 1
ATOM 2735 N N . SER A 1 354 ? 9.004 -9.519 1.627 1.00 70.94 354 SER A N 1
ATOM 2736 C CA . SER A 1 354 ? 8.108 -8.371 1.810 1.00 70.94 354 SER A CA 1
ATOM 2737 C C . SER A 1 354 ? 6.918 -8.664 2.730 1.00 70.94 354 SER A C 1
ATOM 2739 O O . SER A 1 354 ? 6.569 -7.817 3.547 1.00 70.94 354 SER A O 1
ATOM 2741 N N . GLY A 1 355 ? 6.335 -9.867 2.659 1.00 71.25 355 GLY A N 1
ATOM 2742 C CA . GLY A 1 355 ? 5.237 -10.279 3.545 1.00 71.25 35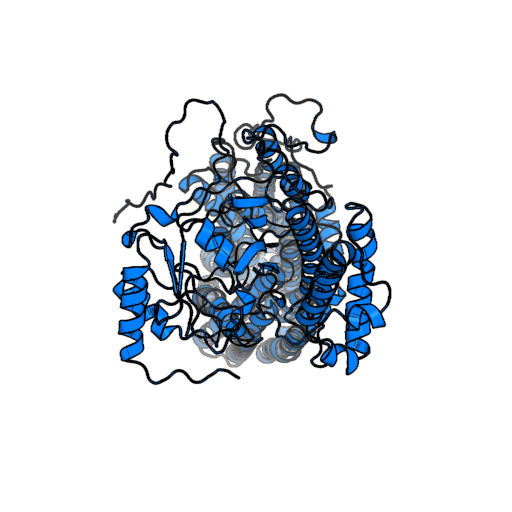5 GLY A CA 1
ATOM 2743 C C . GLY A 1 355 ? 5.729 -10.916 4.848 1.00 71.25 355 GLY A C 1
ATOM 2744 O O . GLY A 1 355 ? 5.843 -10.275 5.891 1.00 71.25 355 GLY A O 1
ATOM 2745 N N . ARG A 1 356 ? 6.061 -12.212 4.787 1.00 77.25 356 ARG A N 1
ATOM 2746 C CA . ARG A 1 356 ? 6.332 -13.035 5.983 1.00 77.25 356 ARG A CA 1
ATOM 2747 C C . ARG A 1 356 ? 7.499 -12.534 6.830 1.00 77.25 356 ARG A C 1
ATOM 2749 O O . ARG A 1 356 ? 7.402 -12.532 8.054 1.00 77.25 356 ARG A O 1
ATOM 2756 N N . LEU A 1 357 ? 8.607 -12.149 6.196 1.00 82.06 357 LEU A N 1
ATOM 2757 C CA . LEU A 1 357 ? 9.795 -11.686 6.916 1.00 82.06 357 LEU A CA 1
ATOM 2758 C C . LEU A 1 357 ? 9.572 -10.303 7.549 1.00 82.06 357 LEU A C 1
ATOM 2760 O O . LEU A 1 357 ? 10.035 -10.084 8.667 1.00 82.06 357 LEU A O 1
ATOM 2764 N N . SER A 1 358 ? 8.843 -9.407 6.876 1.00 81.88 358 SER A N 1
ATOM 2765 C CA . SER A 1 358 ? 8.445 -8.096 7.410 1.00 81.88 358 SER A CA 1
ATOM 2766 C C . SER A 1 358 ? 7.594 -8.229 8.662 1.00 81.88 358 SER A C 1
ATOM 2768 O O . SER A 1 358 ? 7.969 -7.712 9.717 1.00 81.88 358 SER A O 1
ATOM 2770 N N . ASP A 1 359 ? 6.515 -9.005 8.596 1.00 80.38 359 ASP A N 1
ATOM 2771 C CA . ASP A 1 359 ? 5.613 -9.162 9.736 1.00 80.38 359 ASP A CA 1
ATOM 2772 C C . ASP A 1 359 ? 6.281 -9.910 10.896 1.00 80.38 359 ASP A C 1
ATOM 2774 O O . ASP A 1 359 ? 6.133 -9.518 12.055 1.00 80.38 359 ASP A O 1
ATOM 2778 N N . TRP A 1 360 ? 7.101 -10.925 10.602 1.00 84.38 360 TRP A N 1
ATOM 2779 C CA . TRP A 1 360 ? 7.911 -11.598 11.619 1.00 84.38 360 TRP A CA 1
ATOM 2780 C C . TRP A 1 360 ? 8.890 -10.642 12.310 1.00 84.38 360 TRP A C 1
ATOM 2782 O O . TRP A 1 360 ? 9.041 -10.688 13.534 1.00 84.38 360 TRP A O 1
ATOM 2792 N N . LEU A 1 361 ? 9.560 -9.768 11.549 1.00 85.06 361 LEU A N 1
ATOM 2793 C CA . LEU A 1 361 ? 10.511 -8.811 12.107 1.00 85.06 361 LEU A CA 1
ATOM 2794 C C . LEU A 1 361 ? 9.801 -7.793 13.000 1.00 85.06 361 LEU A C 1
ATOM 2796 O O . LEU A 1 361 ? 10.267 -7.546 14.111 1.00 85.06 361 LEU A O 1
ATOM 2800 N N . VAL A 1 362 ? 8.669 -7.246 12.548 1.00 82.94 362 VAL A N 1
ATOM 2801 C CA . VAL A 1 362 ? 7.852 -6.318 13.341 1.00 82.94 362 VAL A CA 1
ATOM 2802 C C . VAL A 1 362 ? 7.366 -6.991 14.621 1.00 82.94 362 VAL A C 1
ATOM 2804 O O . VAL A 1 362 ? 7.553 -6.426 15.692 1.00 82.94 362 VAL A O 1
ATOM 2807 N N . ALA A 1 363 ? 6.835 -8.216 14.549 1.00 79.50 363 ALA A N 1
ATOM 2808 C CA . ALA A 1 363 ? 6.385 -8.957 15.729 1.00 79.50 363 ALA A CA 1
ATOM 2809 C C . ALA A 1 363 ? 7.527 -9.190 16.733 1.00 79.50 363 ALA A C 1
ATOM 2811 O O . ALA A 1 363 ? 7.367 -8.995 17.937 1.00 79.50 363 ALA A O 1
ATOM 2812 N N . LYS A 1 364 ? 8.718 -9.546 16.241 1.00 84.62 364 LYS A N 1
ATOM 2813 C CA . LYS A 1 364 ? 9.903 -9.760 17.078 1.00 84.62 364 LYS A CA 1
ATOM 2814 C C . LYS A 1 364 ? 10.430 -8.467 17.707 1.00 84.62 364 LYS A C 1
ATOM 2816 O O . LYS A 1 364 ? 10.899 -8.498 18.844 1.00 84.62 364 LYS A O 1
ATOM 2821 N N . LEU A 1 365 ? 10.408 -7.353 16.975 1.00 84.12 365 LEU A N 1
ATOM 2822 C CA . LEU A 1 365 ? 10.822 -6.045 17.487 1.00 84.12 365 LEU A CA 1
ATOM 2823 C C . LEU A 1 365 ? 9.807 -5.495 18.492 1.00 84.12 365 LEU A C 1
ATOM 2825 O O . LEU A 1 365 ? 10.220 -5.026 19.549 1.00 84.12 365 LEU A O 1
ATOM 2829 N N . ALA A 1 366 ? 8.510 -5.649 18.223 1.00 79.62 366 ALA A N 1
ATOM 2830 C CA . ALA A 1 366 ? 7.437 -5.292 19.144 1.00 79.62 366 ALA A CA 1
ATOM 2831 C C . ALA A 1 366 ? 7.543 -6.093 20.449 1.00 79.62 366 ALA A C 1
ATOM 2833 O O . ALA A 1 366 ? 7.547 -5.505 21.525 1.00 79.62 366 ALA A O 1
ATOM 2834 N N . ALA A 1 367 ? 7.768 -7.411 20.376 1.00 77.00 367 ALA A N 1
ATOM 2835 C CA . ALA A 1 367 ? 7.972 -8.250 21.561 1.00 77.00 367 ALA A CA 1
ATOM 2836 C C . ALA A 1 367 ? 9.177 -7.812 22.421 1.00 77.00 367 ALA A C 1
ATOM 2838 O O . ALA A 1 367 ? 9.175 -7.993 23.634 1.00 77.00 367 ALA A O 1
ATOM 2839 N N . ARG A 1 368 ? 10.210 -7.212 21.812 1.00 76.00 368 ARG A N 1
ATOM 2840 C CA . ARG A 1 368 ? 11.369 -6.644 22.528 1.00 76.00 368 ARG A CA 1
ATOM 2841 C C . ARG A 1 368 ? 11.121 -5.235 23.071 1.00 76.00 368 ARG A C 1
ATOM 2843 O O . ARG A 1 368 ? 11.852 -4.804 23.956 1.00 76.00 368 ARG A O 1
ATOM 2850 N N . ALA A 1 369 ? 10.126 -4.530 22.542 1.00 71.75 369 ALA A N 1
ATOM 2851 C CA . ALA A 1 369 ? 9.739 -3.175 22.916 1.00 71.75 369 ALA A CA 1
ATOM 2852 C C . ALA A 1 369 ? 8.435 -3.171 23.738 1.00 71.75 369 ALA A C 1
ATOM 2854 O O . ALA A 1 369 ? 7.535 -2.369 23.487 1.00 71.75 369 ALA A O 1
ATOM 2855 N N . ASN A 1 370 ? 8.312 -4.092 24.701 1.00 66.75 370 ASN A N 1
ATOM 2856 C CA . ASN A 1 370 ? 7.140 -4.221 25.577 1.00 66.75 370 ASN A CA 1
ATOM 2857 C C . ASN A 1 370 ? 5.798 -4.330 24.819 1.00 66.75 370 ASN A C 1
ATOM 2859 O O . ASN A 1 370 ? 4.797 -3.766 25.247 1.00 66.75 370 ASN A O 1
ATOM 2863 N N . SER A 1 371 ? 5.783 -5.025 23.678 1.00 62.44 371 SER A N 1
ATOM 2864 C CA . SER A 1 371 ? 4.607 -5.225 22.813 1.00 62.44 371 SER A CA 1
ATOM 2865 C C . SER A 1 371 ? 4.021 -3.951 22.188 1.00 62.44 371 SER A C 1
ATOM 2867 O O . SER A 1 371 ? 2.920 -3.986 21.646 1.00 62.44 371 SER A O 1
ATOM 2869 N N . THR A 1 372 ? 4.760 -2.838 22.184 1.00 64.25 372 THR A N 1
ATOM 2870 C CA . THR A 1 372 ? 4.352 -1.625 21.459 1.00 64.25 372 THR A CA 1
ATOM 2871 C C . THR A 1 372 ? 4.707 -1.755 19.978 1.00 64.25 372 THR A C 1
ATOM 2873 O O . THR A 1 372 ? 5.867 -1.947 19.615 1.00 64.25 372 THR A O 1
ATOM 2876 N N . LYS A 1 373 ? 3.707 -1.688 19.092 1.00 73.62 373 LYS A N 1
ATOM 2877 C CA . LYS A 1 373 ? 3.918 -1.733 17.639 1.00 73.62 373 LYS A CA 1
ATOM 2878 C C . LYS A 1 373 ? 4.051 -0.307 17.113 1.00 73.62 373 LYS A C 1
ATOM 2880 O O . LYS A 1 373 ? 3.072 0.429 17.087 1.00 73.62 373 LYS A O 1
ATOM 2885 N N . THR A 1 374 ? 5.244 0.073 16.662 1.00 83.88 374 THR A N 1
ATOM 2886 C CA . THR A 1 374 ? 5.457 1.358 15.982 1.00 83.88 374 THR A CA 1
ATOM 2887 C C . THR A 1 374 ? 5.675 1.148 14.478 1.00 83.88 374 THR A C 1
ATOM 2889 O O . THR A 1 374 ? 6.366 0.195 14.095 1.00 83.88 374 THR A O 1
ATOM 2892 N N . PRO A 1 375 ? 5.117 2.005 13.596 1.00 83.62 375 PRO A N 1
ATOM 2893 C CA . PRO A 1 375 ? 5.318 1.904 12.145 1.00 83.62 375 PRO A CA 1
ATOM 2894 C C . PRO A 1 375 ? 6.802 1.882 11.745 1.00 83.62 375 PRO A C 1
ATOM 2896 O O . PRO A 1 375 ? 7.203 1.169 10.826 1.00 83.62 375 PRO A O 1
ATOM 2899 N N . GLU A 1 376 ? 7.649 2.608 12.481 1.00 89.56 376 GLU A N 1
ATOM 2900 C CA . GLU A 1 376 ? 9.086 2.741 12.227 1.00 89.56 376 GLU A CA 1
ATOM 2901 C C . GLU A 1 376 ? 9.853 1.408 12.345 1.00 89.56 376 GLU A C 1
ATOM 2903 O O . GLU A 1 376 ? 10.946 1.278 11.792 1.00 89.56 376 GLU A O 1
ATOM 2908 N N . MET A 1 377 ? 9.286 0.382 12.997 1.00 88.62 377 MET A N 1
ATOM 2909 C CA . MET A 1 377 ? 9.892 -0.956 13.065 1.00 88.62 377 MET A CA 1
ATOM 2910 C C . MET A 1 377 ? 10.050 -1.608 11.686 1.00 88.62 377 MET A C 1
ATOM 2912 O O . MET A 1 377 ? 10.979 -2.395 11.496 1.00 88.62 377 MET A O 1
ATOM 2916 N N . ARG A 1 378 ? 9.198 -1.261 10.709 1.00 87.19 378 ARG A N 1
ATOM 2917 C CA . ARG A 1 378 ? 9.282 -1.791 9.337 1.00 87.19 378 ARG A CA 1
ATOM 2918 C C . ARG A 1 378 ? 10.516 -1.301 8.580 1.00 87.19 378 ARG A C 1
ATOM 2920 O O . ARG A 1 378 ? 11.044 -2.030 7.742 1.00 87.19 378 ARG A O 1
ATOM 2927 N N . ILE A 1 379 ? 11.021 -0.109 8.915 1.00 90.69 379 ILE A N 1
ATOM 2928 C CA . ILE A 1 379 ? 12.144 0.542 8.216 1.00 90.69 379 ILE A CA 1
ATOM 2929 C C . ILE A 1 379 ? 13.427 -0.301 8.279 1.00 90.69 379 ILE A C 1
ATOM 2931 O O . ILE A 1 379 ? 14.261 -0.218 7.383 1.00 90.69 379 ILE A O 1
ATOM 2935 N N . TRP A 1 380 ? 13.576 -1.190 9.265 1.00 91.00 380 TRP A N 1
ATOM 2936 C CA . TRP A 1 380 ? 14.749 -2.062 9.380 1.00 91.00 380 TRP A CA 1
ATOM 2937 C C . TRP A 1 380 ? 15.033 -2.923 8.144 1.00 91.00 380 TRP A C 1
ATOM 2939 O O . TRP A 1 380 ? 16.199 -3.209 7.867 1.00 91.00 380 TRP A O 1
ATOM 2949 N N . LEU A 1 381 ? 14.008 -3.327 7.389 1.00 90.31 381 LEU A N 1
ATOM 2950 C CA . LEU A 1 381 ? 14.210 -4.103 6.163 1.00 90.31 381 LEU A CA 1
ATOM 2951 C C . LEU A 1 381 ? 14.658 -3.246 4.965 1.00 90.31 381 LEU A C 1
ATOM 2953 O O . LEU A 1 381 ? 15.141 -3.806 3.981 1.00 90.31 381 LEU A O 1
ATOM 2957 N N . LEU A 1 382 ? 14.584 -1.910 5.047 1.00 91.94 382 LEU A N 1
ATOM 2958 C CA . LEU A 1 382 ? 15.065 -1.022 3.982 1.00 91.94 382 LEU A CA 1
ATOM 2959 C C . LEU A 1 382 ? 16.592 -1.025 3.866 1.00 91.94 382 LEU A C 1
ATOM 2961 O O . LEU A 1 382 ? 17.118 -0.915 2.764 1.00 91.94 382 LEU A O 1
ATOM 2965 N N . TYR A 1 383 ? 17.328 -1.208 4.963 1.00 92.88 383 TYR A N 1
ATOM 2966 C CA . TYR A 1 383 ? 18.794 -1.241 4.918 1.00 92.88 383 TYR A CA 1
ATOM 2967 C C . TYR A 1 383 ? 19.359 -2.400 4.083 1.00 92.88 383 TYR A C 1
ATOM 2969 O O . TYR A 1 383 ? 20.130 -2.131 3.159 1.00 92.88 383 TYR A O 1
ATOM 2977 N N . PRO A 1 384 ? 18.999 -3.678 4.337 1.00 93.31 384 PRO A N 1
ATOM 2978 C CA . PRO A 1 384 ? 19.477 -4.771 3.495 1.00 93.31 384 PRO A CA 1
ATOM 2979 C C . PRO A 1 384 ? 18.981 -4.642 2.048 1.00 93.31 384 PRO A C 1
ATOM 2981 O O . PRO A 1 384 ? 19.733 -4.951 1.126 1.00 93.31 384 PRO A O 1
ATOM 2984 N N . ALA A 1 385 ? 17.770 -4.123 1.830 1.00 93.69 385 ALA A N 1
ATOM 2985 C CA . ALA A 1 385 ? 17.239 -3.864 0.494 1.00 93.69 385 ALA A CA 1
ATOM 2986 C C . ALA A 1 385 ? 18.071 -2.827 -0.288 1.00 93.69 385 ALA A C 1
ATOM 2988 O O . ALA A 1 385 ? 18.381 -3.033 -1.467 1.00 93.69 385 ALA A O 1
ATOM 2989 N N . ALA A 1 386 ? 18.497 -1.739 0.362 1.00 93.81 386 ALA A N 1
ATOM 2990 C CA . ALA A 1 386 ? 19.328 -0.702 -0.254 1.00 93.81 386 ALA A CA 1
ATOM 2991 C C . ALA A 1 386 ? 20.715 -1.234 -0.628 1.00 93.81 386 ALA A C 1
ATOM 2993 O O . ALA A 1 386 ? 21.242 -0.916 -1.696 1.00 93.81 386 ALA A O 1
ATOM 2994 N N . VAL A 1 387 ? 21.287 -2.092 0.222 1.00 94.06 387 VAL A N 1
ATOM 2995 C CA . VAL A 1 387 ? 22.560 -2.770 -0.054 1.00 94.06 387 VAL A CA 1
ATOM 2996 C C . VAL A 1 387 ? 22.428 -3.711 -1.252 1.00 94.06 387 VAL A C 1
ATOM 2998 O O . VAL A 1 387 ? 23.246 -3.629 -2.165 1.00 94.06 387 VAL A O 1
ATOM 3001 N N . LEU A 1 388 ? 21.390 -4.554 -1.297 1.00 94.69 388 LEU A N 1
ATOM 3002 C CA . LEU A 1 388 ? 21.137 -5.456 -2.431 1.00 94.69 388 LEU A CA 1
ATOM 3003 C C . LEU A 1 388 ? 20.981 -4.689 -3.749 1.00 94.69 388 LEU A C 1
ATOM 3005 O O . LEU A 1 388 ? 21.613 -5.046 -4.743 1.00 94.69 388 LEU A O 1
ATOM 3009 N N . THR A 1 389 ? 20.218 -3.592 -3.727 1.00 95.38 389 THR A N 1
ATOM 3010 C CA . THR A 1 389 ? 20.048 -2.707 -4.890 1.00 95.38 389 THR A CA 1
ATOM 3011 C C . THR A 1 389 ? 21.391 -2.149 -5.356 1.00 95.38 389 THR A C 1
ATOM 3013 O O . THR A 1 389 ? 21.732 -2.240 -6.534 1.00 95.38 389 THR A O 1
ATOM 3016 N N . SER A 1 390 ? 22.174 -1.602 -4.424 1.00 95.06 390 SER A N 1
ATOM 3017 C CA . SER A 1 390 ? 23.460 -0.961 -4.714 1.00 95.06 390 SER A CA 1
ATOM 3018 C C . SER A 1 390 ? 24.462 -1.949 -5.317 1.00 95.06 390 SER A C 1
ATOM 3020 O O . SER A 1 390 ? 25.135 -1.633 -6.296 1.00 95.06 390 SER A O 1
ATOM 3022 N N . VAL A 1 391 ? 24.530 -3.169 -4.769 1.00 96.19 391 VAL A N 1
ATOM 3023 C CA . VAL A 1 391 ? 25.385 -4.245 -5.291 1.00 96.19 391 VAL A CA 1
ATOM 3024 C C . VAL A 1 391 ? 24.939 -4.665 -6.691 1.00 96.19 391 VAL A C 1
ATOM 3026 O O . VAL A 1 391 ? 25.787 -4.802 -7.570 1.00 96.19 391 VAL A O 1
ATOM 3029 N N . GLY A 1 392 ? 23.631 -4.826 -6.918 1.00 96.38 392 GLY A N 1
ATOM 3030 C CA . GLY A 1 392 ? 23.080 -5.165 -8.232 1.00 96.38 392 GLY A CA 1
ATOM 3031 C C . GLY A 1 392 ? 23.427 -4.129 -9.306 1.00 96.38 392 GLY A C 1
ATOM 3032 O O . GLY A 1 392 ? 23.921 -4.492 -10.370 1.00 96.38 392 GLY A O 1
ATOM 3033 N N . LEU A 1 393 ? 23.266 -2.836 -9.008 1.00 95.25 393 LEU A N 1
ATOM 3034 C CA . LEU A 1 393 ? 23.580 -1.749 -9.945 1.00 95.25 393 LEU A CA 1
ATOM 3035 C C . LEU A 1 393 ? 25.068 -1.712 -10.317 1.00 95.25 393 LEU A C 1
ATOM 3037 O O . LEU A 1 393 ? 25.407 -1.712 -11.502 1.00 95.25 393 LEU A O 1
ATOM 3041 N N . VAL A 1 394 ? 25.965 -1.731 -9.323 1.00 96.31 394 VAL A N 1
ATOM 3042 C CA . VAL A 1 394 ? 27.421 -1.718 -9.568 1.00 96.31 394 VAL A CA 1
ATOM 3043 C C . VAL A 1 394 ? 27.844 -2.947 -10.367 1.00 96.31 394 VAL A C 1
ATOM 3045 O O . VAL A 1 394 ? 28.598 -2.822 -11.332 1.00 96.31 394 VAL A O 1
ATOM 3048 N N . LEU A 1 395 ? 27.349 -4.130 -9.989 1.00 96.69 395 LEU A N 1
ATOM 3049 C CA . LEU A 1 395 ? 27.692 -5.379 -10.660 1.00 96.69 395 LEU A CA 1
ATOM 3050 C C . LEU A 1 395 ? 27.273 -5.355 -12.132 1.00 96.69 395 LEU A C 1
ATOM 3052 O O . LEU A 1 395 ? 28.040 -5.798 -12.986 1.00 96.69 395 LEU A O 1
ATOM 3056 N N . TRP A 1 396 ? 26.094 -4.806 -12.438 1.00 95.88 396 TRP A N 1
ATOM 3057 C CA . TRP A 1 396 ? 25.643 -4.681 -13.817 1.00 95.88 396 TRP A CA 1
ATOM 3058 C C . TRP A 1 396 ? 26.489 -3.685 -14.617 1.00 95.88 396 TRP A C 1
ATOM 3060 O O . TRP A 1 396 ? 26.980 -4.042 -15.687 1.00 95.88 396 TRP A O 1
ATOM 3070 N N . GLY A 1 397 ? 26.745 -2.486 -14.081 1.00 95.38 397 GLY A N 1
ATOM 3071 C CA . GLY A 1 397 ? 27.573 -1.478 -14.755 1.00 95.38 397 GLY A CA 1
ATOM 3072 C C . GLY A 1 397 ? 28.971 -2.001 -15.112 1.00 95.38 397 GLY A C 1
ATOM 3073 O O . GLY A 1 397 ? 29.386 -1.922 -16.268 1.00 95.38 397 GLY A O 1
ATOM 3074 N N . VAL A 1 398 ? 29.646 -2.636 -14.145 1.00 96.00 398 VAL A N 1
ATOM 3075 C CA . VAL A 1 398 ? 30.966 -3.269 -14.335 1.00 96.00 398 VAL A CA 1
ATOM 3076 C C . VAL A 1 398 ? 30.902 -4.415 -15.347 1.00 96.00 398 VAL A C 1
ATOM 3078 O O . VAL A 1 398 ? 31.838 -4.598 -16.129 1.00 96.00 398 VAL A O 1
ATOM 3081 N N . SER A 1 399 ? 29.818 -5.196 -15.332 1.00 95.38 399 SER A N 1
ATOM 3082 C CA . SER A 1 399 ? 29.623 -6.324 -16.246 1.00 95.38 399 SER A CA 1
ATOM 3083 C C . SER A 1 399 ? 29.525 -5.879 -17.702 1.00 95.38 399 SER A C 1
ATOM 3085 O O . SER A 1 399 ? 30.059 -6.574 -18.565 1.00 95.38 399 SER A O 1
ATOM 3087 N N . ILE A 1 400 ? 28.838 -4.768 -17.981 1.00 94.25 400 ILE A N 1
ATOM 3088 C CA . ILE A 1 400 ? 28.692 -4.241 -19.343 1.00 94.25 400 ILE A CA 1
ATOM 3089 C C . ILE A 1 400 ? 30.028 -3.707 -19.855 1.00 94.25 400 ILE A C 1
ATOM 3091 O O . ILE A 1 400 ? 30.472 -4.094 -20.932 1.00 94.25 400 ILE A O 1
ATOM 3095 N N . GLU A 1 401 ? 30.716 -2.882 -19.067 1.00 91.50 401 GLU A N 1
ATOM 3096 C CA . GLU A 1 401 ? 31.951 -2.227 -19.512 1.00 91.50 401 GLU A CA 1
ATOM 3097 C C . GLU A 1 401 ? 33.111 -3.212 -19.723 1.00 91.50 401 GLU A C 1
ATOM 3099 O O . GLU A 1 401 ? 33.862 -3.102 -20.692 1.00 91.50 401 GLU A O 1
ATOM 3104 N N . ASN A 1 402 ? 33.219 -4.237 -18.872 1.00 92.38 402 ASN A N 1
ATOM 3105 C CA . ASN A 1 402 ? 34.240 -5.280 -19.008 1.00 92.38 402 ASN A CA 1
ATOM 3106 C C . ASN A 1 402 ? 33.821 -6.449 -19.913 1.00 92.38 402 ASN A C 1
ATOM 3108 O O . ASN A 1 402 ? 34.565 -7.424 -20.020 1.00 92.38 402 ASN A O 1
ATOM 3112 N N . ASN A 1 403 ? 32.653 -6.376 -20.565 1.00 90.50 403 ASN A N 1
ATOM 3113 C CA . ASN A 1 403 ? 32.128 -7.429 -21.441 1.00 90.50 403 ASN A CA 1
ATOM 3114 C C . ASN A 1 403 ? 32.078 -8.816 -20.768 1.00 90.50 403 ASN A C 1
ATOM 3116 O O . ASN A 1 403 ? 32.464 -9.833 -21.350 1.00 90.50 403 ASN A O 1
ATOM 3120 N N . TYR A 1 404 ? 31.623 -8.871 -19.515 1.00 94.12 404 TYR A N 1
ATOM 3121 C CA . TYR A 1 404 ? 31.452 -10.137 -18.805 1.00 94.12 404 TYR A CA 1
ATOM 3122 C C . TYR A 1 404 ? 30.314 -10.977 -19.395 1.00 94.12 404 TYR A C 1
ATOM 3124 O O . TYR A 1 404 ? 29.435 -10.491 -20.106 1.00 94.12 404 TYR A O 1
ATOM 3132 N N . HIS A 1 405 ? 30.320 -12.273 -19.073 1.00 93.19 405 HIS A N 1
ATOM 3133 C CA . HIS A 1 405 ? 29.279 -13.198 -19.512 1.00 93.19 405 HIS A CA 1
ATOM 3134 C C . HIS A 1 405 ? 27.890 -12.714 -19.056 1.00 93.19 405 HIS A C 1
ATOM 3136 O O . HIS A 1 405 ? 27.710 -12.366 -17.890 1.00 93.19 405 HIS A O 1
ATOM 3142 N N . TRP A 1 406 ? 26.891 -12.753 -19.947 1.00 89.44 406 TRP A N 1
ATOM 3143 C CA . TRP A 1 406 ? 25.540 -12.197 -19.735 1.00 89.44 406 TRP A CA 1
ATOM 3144 C C . TRP A 1 406 ? 24.846 -12.674 -18.445 1.00 89.44 406 TRP A C 1
ATOM 3146 O O . TRP A 1 406 ? 24.044 -11.948 -17.860 1.00 89.44 406 TRP A O 1
ATOM 3156 N N . MET A 1 407 ? 25.191 -13.873 -17.963 1.00 94.19 407 MET A N 1
ATOM 3157 C CA . MET A 1 407 ? 24.693 -14.424 -16.696 1.00 94.19 407 MET A CA 1
ATOM 3158 C C . MET A 1 407 ? 25.050 -13.554 -15.478 1.00 94.19 407 MET A C 1
ATOM 3160 O O . MET A 1 407 ? 24.275 -13.491 -14.528 1.00 94.19 407 MET A O 1
ATOM 3164 N N . VAL A 1 408 ? 26.184 -12.843 -15.505 1.00 95.19 408 VAL A N 1
ATOM 3165 C CA . VAL A 1 408 ? 26.539 -11.879 -14.449 1.00 95.19 408 VAL A CA 1
ATOM 3166 C C . VAL A 1 408 ? 25.508 -10.751 -14.395 1.00 95.19 408 VAL A C 1
ATOM 3168 O O . VAL A 1 408 ? 25.057 -10.393 -13.309 1.00 95.19 408 VAL A O 1
ATOM 3171 N N . GLY A 1 409 ? 25.055 -10.272 -15.558 1.00 93.56 409 GLY A N 1
ATOM 3172 C CA . GLY A 1 409 ? 23.956 -9.312 -15.663 1.00 93.56 409 GLY A CA 1
ATOM 3173 C C . GLY A 1 409 ? 22.646 -9.849 -15.084 1.00 93.56 409 GLY A C 1
ATOM 3174 O O . GLY A 1 409 ? 21.979 -9.140 -14.344 1.00 93.56 409 GLY A O 1
ATOM 3175 N N . GLN A 1 410 ? 22.307 -11.121 -15.317 1.00 94.94 410 GLN A N 1
ATOM 3176 C CA . GLN A 1 410 ? 21.089 -11.721 -14.747 1.00 94.94 410 GLN A CA 1
ATOM 3177 C C . GLN A 1 410 ? 21.112 -11.799 -13.220 1.00 94.94 410 GLN A C 1
ATOM 3179 O O . GLN A 1 410 ? 20.110 -11.499 -12.573 1.00 94.94 410 GLN A O 1
ATOM 3184 N N . VAL A 1 411 ? 22.255 -12.167 -12.635 1.00 96.50 411 VAL A N 1
ATOM 3185 C CA . VAL A 1 411 ? 22.425 -12.156 -11.175 1.00 96.50 411 VAL A CA 1
ATOM 3186 C C . VAL A 1 411 ? 22.339 -10.726 -10.641 1.00 96.50 411 VAL A C 1
ATOM 3188 O O . VAL A 1 411 ? 21.673 -10.489 -9.635 1.00 96.50 411 VAL A O 1
ATOM 3191 N N . ALA A 1 412 ? 22.955 -9.764 -11.331 1.00 96.56 412 ALA A N 1
ATOM 3192 C CA . ALA A 1 412 ? 22.884 -8.351 -10.976 1.00 96.56 412 ALA A CA 1
ATOM 3193 C C . ALA A 1 412 ? 21.438 -7.825 -10.987 1.00 96.56 412 ALA A C 1
ATOM 3195 O O . ALA A 1 412 ? 21.006 -7.188 -10.026 1.00 96.56 412 ALA A O 1
ATOM 3196 N N . PHE A 1 413 ? 20.666 -8.172 -12.018 1.00 95.56 413 PHE A N 1
ATOM 3197 C CA . PHE A 1 413 ? 19.247 -7.853 -12.126 1.00 95.56 413 PHE A CA 1
ATOM 3198 C C . PHE A 1 413 ? 18.403 -8.510 -11.035 1.00 95.56 413 PHE A C 1
ATOM 3200 O O . PHE A 1 413 ? 17.545 -7.845 -10.467 1.00 95.56 413 PHE A O 1
ATOM 3207 N N . ALA A 1 414 ? 18.664 -9.769 -10.680 1.00 96.56 414 ALA A N 1
ATOM 3208 C CA . ALA A 1 414 ? 17.937 -10.427 -9.597 1.00 96.56 414 ALA A CA 1
ATOM 3209 C C . ALA A 1 414 ? 18.178 -9.747 -8.240 1.00 96.56 414 ALA A C 1
ATOM 3211 O O . ALA A 1 414 ? 17.234 -9.529 -7.483 1.00 96.56 414 ALA A O 1
ATOM 3212 N N . LEU A 1 415 ? 19.423 -9.357 -7.946 1.00 96.62 415 LEU A N 1
ATOM 3213 C CA . LEU A 1 415 ? 19.756 -8.610 -6.727 1.00 96.62 415 LEU A CA 1
ATOM 3214 C C . LEU A 1 415 ? 19.108 -7.220 -6.717 1.00 96.62 415 LEU A C 1
ATOM 3216 O O . LEU A 1 415 ? 18.544 -6.807 -5.703 1.00 96.62 415 LEU A O 1
ATOM 3220 N N . PHE A 1 416 ? 19.162 -6.523 -7.853 1.00 95.75 416 PHE A N 1
ATOM 3221 C CA . PHE A 1 416 ? 18.558 -5.207 -8.025 1.00 95.75 416 PHE A CA 1
ATOM 3222 C C . PHE A 1 416 ? 17.031 -5.243 -7.868 1.00 95.75 416 PHE A C 1
ATOM 3224 O O . PHE A 1 416 ? 16.490 -4.516 -7.037 1.00 95.75 416 PHE A O 1
ATOM 3231 N N . GLY A 1 417 ? 16.348 -6.128 -8.601 1.00 93.44 417 GLY A N 1
ATOM 3232 C CA . GLY A 1 417 ? 14.894 -6.296 -8.543 1.00 93.44 417 GLY A CA 1
ATOM 3233 C C . GLY A 1 417 ? 14.413 -6.700 -7.149 1.00 93.44 417 GLY A C 1
ATOM 3234 O O . GLY A 1 417 ? 13.456 -6.123 -6.636 1.00 93.44 417 GLY A O 1
ATOM 3235 N N . ALA A 1 418 ? 15.138 -7.604 -6.477 1.00 94.00 418 ALA A N 1
ATOM 3236 C CA . ALA A 1 418 ? 14.835 -7.975 -5.097 1.00 94.00 418 ALA A CA 1
ATOM 3237 C C . ALA A 1 418 ? 14.916 -6.770 -4.143 1.00 94.00 418 ALA A C 1
ATOM 3239 O O . ALA A 1 418 ? 14.000 -6.552 -3.350 1.00 94.00 418 ALA A O 1
ATOM 3240 N N . GLY A 1 419 ? 15.986 -5.972 -4.234 1.00 93.81 419 GLY A N 1
ATOM 3241 C CA . GLY A 1 419 ? 16.193 -4.799 -3.385 1.00 93.81 419 GLY A CA 1
ATOM 3242 C C . GLY A 1 419 ? 15.159 -3.691 -3.608 1.00 93.81 419 GLY A C 1
ATOM 3243 O O . GLY A 1 419 ? 14.602 -3.176 -2.638 1.00 93.81 419 GLY A O 1
ATOM 3244 N N . ILE A 1 420 ? 14.852 -3.364 -4.867 1.00 92.25 420 ILE A N 1
ATOM 3245 C CA . ILE A 1 420 ? 13.832 -2.361 -5.214 1.00 92.25 420 ILE A CA 1
ATOM 3246 C C . ILE A 1 420 ? 12.461 -2.778 -4.686 1.00 92.25 420 ILE A C 1
ATOM 3248 O O . ILE A 1 420 ? 11.796 -1.971 -4.032 1.00 92.25 420 ILE A O 1
ATOM 3252 N N . GLN A 1 421 ? 12.071 -4.035 -4.910 1.00 91.06 421 GLN A N 1
ATOM 3253 C CA . GLN A 1 421 ? 10.764 -4.546 -4.506 1.00 91.06 421 GLN A CA 1
ATOM 3254 C C . GLN A 1 421 ? 10.588 -4.575 -2.991 1.00 91.06 421 GLN A C 1
ATOM 3256 O O . GLN A 1 421 ? 9.560 -4.134 -2.486 1.00 91.06 421 GLN A O 1
ATOM 3261 N N . MET A 1 422 ? 11.603 -5.034 -2.247 1.00 91.06 422 MET A N 1
ATOM 3262 C CA . MET A 1 422 ? 11.570 -4.954 -0.784 1.00 91.06 422 MET A CA 1
ATOM 3263 C C . MET A 1 422 ? 11.323 -3.511 -0.344 1.00 91.06 422 MET A C 1
ATOM 3265 O O . MET A 1 422 ? 10.465 -3.260 0.499 1.00 91.06 422 MET A O 1
ATOM 3269 N N . GLY A 1 423 ? 12.038 -2.556 -0.948 1.00 90.88 423 GLY A N 1
ATOM 3270 C CA . GLY A 1 423 ? 11.851 -1.140 -0.661 1.00 90.88 423 GLY A CA 1
ATOM 3271 C C . GLY A 1 423 ? 10.428 -0.646 -0.927 1.00 90.88 423 GLY A C 1
ATOM 3272 O O . GLY A 1 423 ? 9.864 0.027 -0.065 1.00 90.88 423 GLY A O 1
ATOM 3273 N N . ASN A 1 424 ? 9.838 -1.036 -2.062 1.00 88.50 424 ASN A N 1
ATOM 3274 C CA . ASN A 1 424 ? 8.482 -0.656 -2.475 1.00 88.50 424 ASN A CA 1
ATOM 3275 C C . ASN A 1 424 ? 7.465 -1.063 -1.407 1.00 88.50 424 ASN A C 1
ATOM 3277 O O . ASN A 1 424 ? 6.759 -0.225 -0.841 1.00 88.50 424 ASN A O 1
ATOM 3281 N N . THR A 1 425 ? 7.454 -2.352 -1.069 1.00 87.44 425 THR A N 1
ATOM 3282 C CA . THR A 1 425 ? 6.449 -2.930 -0.178 1.00 87.44 425 THR A CA 1
ATOM 3283 C C . THR A 1 425 ? 6.595 -2.418 1.253 1.00 87.44 425 THR A C 1
ATOM 3285 O O . THR A 1 425 ? 5.597 -2.136 1.918 1.00 87.44 425 THR A O 1
ATOM 3288 N N . ILE A 1 426 ? 7.829 -2.219 1.734 1.00 89.06 426 ILE A N 1
ATOM 3289 C CA . ILE A 1 426 ? 8.074 -1.684 3.080 1.00 89.06 426 ILE A CA 1
ATOM 3290 C C . ILE A 1 426 ? 7.649 -0.222 3.186 1.00 89.06 426 ILE A C 1
ATOM 3292 O O . ILE A 1 426 ? 7.020 0.144 4.178 1.00 89.06 426 ILE A O 1
ATOM 3296 N N . VAL A 1 427 ? 7.988 0.614 2.198 1.00 91.25 427 VAL A N 1
ATOM 3297 C CA . VAL A 1 427 ? 7.597 2.030 2.204 1.00 91.25 427 VAL A CA 1
ATOM 3298 C C . VAL A 1 427 ? 6.080 2.136 2.127 1.00 91.25 427 VAL A C 1
ATOM 3300 O O . VAL A 1 427 ? 5.494 2.788 2.985 1.00 91.25 427 VAL A O 1
ATOM 3303 N N . ALA A 1 428 ? 5.429 1.430 1.199 1.00 86.69 428 ALA A N 1
ATOM 3304 C CA . ALA A 1 428 ? 3.971 1.425 1.090 1.00 86.69 428 ALA A CA 1
ATOM 3305 C C . ALA A 1 428 ? 3.287 1.021 2.412 1.00 86.69 428 ALA A C 1
ATOM 3307 O O . ALA A 1 428 ? 2.405 1.733 2.894 1.00 86.69 428 ALA A O 1
ATOM 3308 N N . ALA A 1 429 ? 3.742 -0.064 3.050 1.00 85.38 429 ALA A N 1
ATOM 3309 C CA . ALA A 1 429 ? 3.214 -0.508 4.340 1.00 85.38 429 ALA A CA 1
ATOM 3310 C C . ALA A 1 429 ? 3.504 0.484 5.480 1.00 85.38 429 ALA A C 1
ATOM 3312 O O . ALA A 1 429 ? 2.647 0.713 6.329 1.00 85.38 429 ALA A O 1
ATOM 3313 N N . TYR A 1 430 ? 4.691 1.099 5.503 1.00 89.25 430 TYR A N 1
ATOM 3314 C CA . TYR A 1 430 ? 5.067 2.092 6.511 1.00 89.25 430 TYR A CA 1
ATOM 3315 C C . TYR A 1 430 ? 4.155 3.318 6.474 1.00 89.25 430 TYR A C 1
ATOM 3317 O O . TYR A 1 430 ? 3.682 3.761 7.519 1.00 89.25 430 TYR A O 1
ATOM 3325 N N . VAL A 1 431 ? 3.891 3.861 5.283 1.00 88.19 431 VAL A N 1
ATOM 3326 C CA . VAL A 1 431 ? 3.068 5.068 5.161 1.00 88.19 431 VAL A CA 1
ATOM 3327 C C . VAL A 1 431 ? 1.597 4.781 5.497 1.00 88.19 431 VAL A C 1
ATOM 3329 O O . VAL A 1 431 ? 0.932 5.626 6.096 1.00 88.19 431 VAL A O 1
ATOM 3332 N N . LEU A 1 432 ? 1.106 3.577 5.187 1.00 81.56 432 LEU A N 1
ATOM 3333 C CA . LEU A 1 432 ? -0.233 3.131 5.580 1.00 81.56 432 LEU A CA 1
ATOM 3334 C C . LEU A 1 432 ? -0.374 2.928 7.088 1.00 81.56 432 LEU A C 1
ATOM 3336 O O . LEU A 1 432 ? -1.328 3.432 7.677 1.00 81.56 432 LEU A O 1
ATOM 3340 N N . ASP A 1 433 ? 0.596 2.267 7.720 1.00 82.44 433 ASP A N 1
ATOM 3341 C CA . ASP A 1 433 ? 0.612 2.081 9.174 1.00 82.44 433 ASP A CA 1
ATOM 3342 C C . ASP A 1 433 ? 0.790 3.420 9.918 1.00 82.44 433 ASP A C 1
ATOM 3344 O O . ASP A 1 433 ? 0.338 3.568 11.052 1.00 82.44 433 ASP A O 1
ATOM 3348 N N . ALA A 1 434 ? 1.437 4.414 9.297 1.00 85.19 434 ALA A N 1
ATOM 3349 C CA . ALA A 1 434 ? 1.611 5.746 9.874 1.00 85.19 434 ALA A CA 1
ATOM 3350 C C . ALA A 1 434 ? 0.311 6.573 9.909 1.00 85.19 434 ALA A C 1
ATOM 3352 O O . ALA A 1 434 ? 0.138 7.350 10.851 1.00 85.19 434 ALA A O 1
ATOM 3353 N N . TYR A 1 435 ? -0.574 6.420 8.911 1.00 84.19 435 TYR A N 1
ATOM 3354 C CA . TYR A 1 435 ? -1.824 7.187 8.759 1.00 84.19 435 TYR A CA 1
ATOM 3355 C C . TYR A 1 435 ? -2.986 6.326 8.207 1.00 84.19 435 TYR A C 1
ATOM 3357 O O . TYR A 1 435 ? -3.436 6.539 7.075 1.00 84.19 435 TYR A O 1
ATOM 3365 N N . PRO A 1 436 ? -3.526 5.376 8.996 1.00 74.19 436 PRO A N 1
ATOM 3366 C CA . PRO A 1 436 ? -4.534 4.419 8.523 1.00 74.19 436 PRO A CA 1
ATOM 3367 C C . PRO A 1 436 ? -5.859 5.080 8.095 1.00 74.19 436 PRO A C 1
ATOM 3369 O O . PRO A 1 436 ? -6.455 4.683 7.091 1.00 74.19 436 PRO A O 1
ATOM 3372 N N . MET A 1 437 ? -6.278 6.149 8.784 1.00 70.88 437 MET A N 1
ATOM 3373 C CA . MET A 1 437 ? -7.532 6.879 8.514 1.00 70.88 437 MET A CA 1
ATOM 3374 C C . MET A 1 437 ? -7.531 7.648 7.181 1.00 70.88 437 MET A C 1
ATOM 3376 O O . MET A 1 437 ? -8.588 7.995 6.655 1.00 70.88 437 MET A O 1
ATOM 3380 N N . GLN A 1 438 ? -6.350 7.933 6.621 1.00 78.06 438 GLN A N 1
ATOM 3381 C CA . GLN A 1 438 ? -6.180 8.646 5.350 1.00 78.06 438 GLN A CA 1
ATOM 3382 C C . GLN A 1 438 ? -5.569 7.757 4.255 1.00 78.06 438 GLN A C 1
ATOM 3384 O O . GLN A 1 438 ? -5.077 8.269 3.246 1.00 78.06 438 GLN A O 1
ATOM 3389 N N . SER A 1 439 ? -5.647 6.432 4.417 1.00 73.38 439 SER A N 1
ATOM 3390 C CA . SER A 1 439 ? -5.041 5.418 3.541 1.00 73.38 439 SER A CA 1
ATOM 3391 C C . SER A 1 439 ? -5.236 5.672 2.038 1.00 73.38 439 SER A C 1
ATOM 3393 O O . SER A 1 439 ? -4.247 5.724 1.309 1.00 73.38 439 SER A O 1
ATOM 3395 N N . MET A 1 440 ? -6.458 5.934 1.553 1.00 74.00 440 MET A N 1
ATOM 3396 C CA . MET A 1 440 ? -6.677 6.209 0.117 1.00 74.00 440 MET A CA 1
ATOM 3397 C C . MET A 1 440 ? -5.967 7.477 -0.378 1.00 74.00 440 MET A C 1
ATOM 3399 O O . MET A 1 440 ? -5.356 7.466 -1.444 1.00 74.00 440 MET A O 1
ATOM 3403 N N . SER A 1 441 ? -5.997 8.569 0.394 1.00 81.94 441 SER A N 1
ATOM 3404 C CA . SER A 1 441 ? -5.319 9.821 0.021 1.00 81.94 441 SER A CA 1
ATOM 3405 C C . SER A 1 441 ? -3.794 9.649 -0.008 1.00 81.94 441 SER A C 1
ATOM 3407 O O . SER A 1 441 ? -3.120 10.196 -0.881 1.00 81.94 441 SER A O 1
ATOM 3409 N N . VAL A 1 442 ? -3.258 8.858 0.925 1.00 85.94 442 VAL A N 1
ATOM 3410 C CA . VAL A 1 442 ? -1.840 8.490 0.996 1.00 85.94 442 VAL A CA 1
ATOM 3411 C C . VAL A 1 442 ? -1.424 7.625 -0.197 1.00 85.94 442 VAL A C 1
ATOM 3413 O O . VAL A 1 442 ? -0.390 7.889 -0.806 1.00 85.94 442 VAL A O 1
ATOM 3416 N N . ILE A 1 443 ? -2.229 6.631 -0.577 1.00 82.62 443 ILE A N 1
ATOM 3417 C CA . ILE A 1 443 ? -1.931 5.757 -1.721 1.00 82.62 443 ILE A CA 1
ATOM 3418 C C . ILE A 1 443 ? -2.006 6.524 -3.037 1.00 82.62 443 ILE A C 1
ATOM 3420 O O . ILE A 1 443 ? -1.136 6.356 -3.887 1.00 82.62 443 ILE A O 1
ATOM 3424 N N . VAL A 1 444 ? -2.999 7.402 -3.213 1.00 86.81 444 VAL A N 1
ATOM 3425 C CA . VAL A 1 444 ? -3.058 8.278 -4.394 1.00 86.81 444 VAL A CA 1
ATOM 3426 C C . VAL A 1 444 ? -1.802 9.144 -4.464 1.00 86.81 444 VAL A C 1
ATOM 3428 O O . VAL A 1 444 ? -1.194 9.253 -5.525 1.00 86.81 444 VAL A O 1
ATOM 3431 N N . PHE A 1 445 ? -1.362 9.707 -3.336 1.00 91.19 445 PHE A N 1
ATOM 3432 C CA . PHE A 1 445 ? -0.121 10.474 -3.274 1.00 91.19 445 PHE A CA 1
ATOM 3433 C C . PHE A 1 445 ? 1.108 9.631 -3.653 1.00 91.19 445 PHE A C 1
ATOM 3435 O O . PHE A 1 445 ? 1.933 10.079 -4.450 1.00 91.19 445 PHE A O 1
ATOM 3442 N N . TYR A 1 446 ? 1.192 8.397 -3.147 1.00 90.25 446 TYR A N 1
ATOM 3443 C CA . TYR A 1 446 ? 2.235 7.440 -3.507 1.00 90.25 446 TYR A CA 1
ATOM 3444 C C . TYR A 1 446 ? 2.253 7.145 -5.009 1.00 90.25 446 TYR A C 1
ATOM 3446 O O . TYR A 1 446 ? 3.280 7.324 -5.656 1.00 90.25 446 TYR A O 1
ATOM 3454 N N . ALA A 1 447 ? 1.106 6.775 -5.580 1.00 88.62 447 ALA A N 1
ATOM 3455 C CA . ALA A 1 447 ? 0.976 6.436 -6.991 1.00 88.62 447 ALA A CA 1
ATOM 3456 C C . ALA A 1 447 ? 1.350 7.611 -7.910 1.00 88.62 447 ALA A C 1
ATOM 3458 O O . ALA A 1 447 ? 2.039 7.412 -8.909 1.00 88.62 447 ALA A O 1
ATOM 3459 N N . VAL A 1 448 ? 0.938 8.837 -7.572 1.00 93.19 448 VAL A N 1
ATOM 3460 C CA . VAL A 1 448 ? 1.284 10.039 -8.348 1.00 93.19 448 VAL A CA 1
ATOM 3461 C C . VAL A 1 448 ? 2.797 10.266 -8.345 1.00 93.19 448 VAL A C 1
ATOM 3463 O O . VAL A 1 448 ? 3.378 10.458 -9.410 1.00 93.19 448 VAL A O 1
ATOM 3466 N N . LEU A 1 449 ? 3.453 10.220 -7.178 1.00 94.50 449 LEU A N 1
ATOM 3467 C CA . LEU A 1 449 ? 4.899 10.458 -7.087 1.00 94.50 449 LEU A CA 1
ATOM 3468 C C . LEU A 1 449 ? 5.737 9.327 -7.691 1.00 94.50 449 LEU A C 1
ATOM 3470 O O . LEU A 1 449 ? 6.761 9.613 -8.308 1.00 94.50 449 LEU A O 1
ATOM 3474 N N . LEU A 1 450 ? 5.288 8.077 -7.565 1.00 91.50 450 LEU A N 1
ATOM 3475 C CA . LEU A 1 450 ? 5.929 6.916 -8.180 1.00 91.50 450 LEU A CA 1
ATOM 3476 C C . LEU A 1 450 ? 5.931 7.027 -9.712 1.00 91.50 450 LEU A C 1
ATOM 3478 O O . LEU A 1 450 ? 6.952 6.825 -10.362 1.00 91.50 450 LEU A O 1
ATOM 3482 N N . ASN A 1 451 ? 4.794 7.400 -10.305 1.00 92.44 451 ASN A N 1
ATOM 3483 C CA . ASN A 1 451 ? 4.701 7.574 -11.755 1.00 92.44 451 ASN A CA 1
ATOM 3484 C C . ASN A 1 451 ? 5.382 8.863 -12.234 1.00 92.44 451 ASN A C 1
ATOM 3486 O O . ASN A 1 451 ? 5.905 8.912 -13.345 1.00 92.44 451 ASN A O 1
ATOM 3490 N N . LEU A 1 452 ? 5.428 9.903 -11.396 1.00 94.12 452 LEU A N 1
ATOM 3491 C CA . LEU A 1 452 ? 6.169 11.120 -11.710 1.00 94.12 452 LEU A CA 1
ATOM 3492 C C . LEU A 1 452 ? 7.682 10.872 -11.721 1.00 94.12 452 LEU A C 1
ATOM 3494 O O . LEU A 1 452 ? 8.364 11.402 -12.594 1.00 94.12 452 LEU A O 1
ATOM 3498 N N . SER A 1 453 ? 8.217 10.051 -10.809 1.00 92.50 453 SER A N 1
ATOM 3499 C CA . SER A 1 453 ? 9.635 9.677 -10.868 1.00 92.50 453 SER A CA 1
ATOM 3500 C C . SER A 1 453 ? 9.947 8.842 -12.111 1.00 92.50 453 SER A C 1
ATOM 3502 O O . SER A 1 453 ? 10.935 9.115 -12.790 1.00 92.50 453 SER A O 1
ATOM 3504 N N . ALA A 1 454 ? 9.052 7.925 -12.486 1.00 91.44 454 ALA A N 1
ATOM 3505 C CA . ALA A 1 454 ? 9.130 7.176 -13.739 1.00 91.44 454 ALA A CA 1
ATOM 3506 C C . ALA A 1 454 ? 9.067 8.074 -14.998 1.00 91.44 454 ALA A C 1
ATOM 3508 O O . ALA A 1 454 ? 9.737 7.812 -15.992 1.00 91.44 454 ALA A O 1
ATOM 3509 N N . PHE A 1 455 ? 8.302 9.166 -14.977 1.00 93.19 455 PHE A N 1
ATOM 3510 C CA . PHE A 1 455 ? 8.310 10.141 -16.071 1.00 93.19 455 PHE A CA 1
ATOM 3511 C C . PHE A 1 455 ? 9.653 10.878 -16.176 1.00 93.19 455 PHE A C 1
ATOM 3513 O O . PHE A 1 455 ? 10.146 11.101 -17.276 1.00 93.19 455 PHE A O 1
ATOM 3520 N N . ILE A 1 456 ? 10.246 11.279 -15.052 1.00 92.00 456 ILE A N 1
ATOM 3521 C CA . ILE A 1 456 ? 11.424 12.152 -15.064 1.00 92.00 456 ILE A CA 1
ATOM 3522 C C . ILE A 1 456 ? 12.697 11.376 -15.438 1.00 92.00 456 ILE A C 1
ATOM 3524 O O . ILE A 1 456 ? 13.545 11.925 -16.139 1.00 92.00 456 ILE A O 1
ATOM 3528 N N . ASP A 1 457 ? 12.825 10.107 -15.040 1.00 90.12 457 ASP A N 1
ATOM 3529 C CA . ASP A 1 457 ? 14.055 9.323 -15.225 1.00 90.12 457 ASP A CA 1
ATOM 3530 C C . ASP A 1 457 ? 14.611 9.260 -16.660 1.00 90.12 457 ASP A C 1
ATOM 3532 O O . ASP A 1 457 ? 15.779 9.628 -16.862 1.00 90.12 457 ASP A O 1
ATOM 3536 N N . PRO A 1 458 ? 13.821 8.873 -17.683 1.00 89.38 458 PRO A N 1
ATOM 3537 C CA . PRO A 1 458 ? 14.372 8.600 -19.008 1.00 89.38 458 PRO A CA 1
ATOM 3538 C C . PRO A 1 458 ? 14.981 9.829 -19.700 1.00 89.38 458 PRO A C 1
ATOM 3540 O O . PRO A 1 458 ? 15.731 9.673 -20.663 1.00 89.38 458 PRO A O 1
ATOM 3543 N N . PHE A 1 459 ? 14.711 11.042 -19.199 1.00 89.19 459 PHE A N 1
ATOM 3544 C CA . PHE A 1 459 ? 15.300 12.291 -19.691 1.00 89.19 459 PHE A CA 1
ATOM 3545 C C . PHE A 1 459 ? 16.777 12.475 -19.305 1.00 89.19 459 PHE A C 1
ATOM 3547 O O . PHE A 1 459 ? 17.488 13.202 -19.994 1.00 89.19 459 PHE A O 1
ATOM 3554 N N . PHE A 1 460 ? 17.254 11.845 -18.226 1.00 87.06 460 PHE A N 1
ATOM 3555 C CA . PHE A 1 460 ? 18.603 12.089 -17.688 1.00 87.06 460 PHE A CA 1
ATOM 3556 C C . PHE A 1 460 ? 19.582 10.950 -17.956 1.00 87.06 460 PHE A C 1
ATOM 3558 O O . PHE A 1 460 ? 20.791 11.176 -18.049 1.00 87.06 460 PHE A O 1
ATOM 3565 N N . ILE A 1 461 ? 19.074 9.724 -18.073 1.00 90.88 461 ILE A N 1
ATOM 3566 C CA . ILE A 1 461 ? 19.914 8.532 -18.017 1.00 90.88 461 ILE A CA 1
ATOM 3567 C C . ILE A 1 461 ? 20.858 8.385 -19.223 1.00 90.88 461 ILE A C 1
ATOM 3569 O O . ILE A 1 461 ? 22.034 8.064 -19.051 1.00 90.88 461 ILE A O 1
ATOM 3573 N N . VAL A 1 462 ? 20.384 8.676 -20.439 1.00 90.25 462 VAL A N 1
ATOM 3574 C CA . VAL A 1 462 ? 21.194 8.565 -21.669 1.00 90.25 462 VAL A CA 1
ATOM 3575 C C . VAL A 1 462 ? 22.335 9.587 -21.697 1.00 90.25 462 VAL A C 1
ATOM 3577 O O . VAL A 1 462 ? 23.482 9.165 -21.869 1.00 90.25 462 VAL A O 1
ATOM 3580 N N . PRO A 1 463 ? 22.096 10.894 -21.455 1.00 91.06 463 PRO A N 1
ATOM 3581 C CA . PRO A 1 463 ? 23.180 11.867 -21.324 1.00 91.06 463 PRO A CA 1
ATOM 3582 C C . PRO A 1 463 ? 24.220 11.472 -20.271 1.00 91.06 463 PRO A C 1
ATOM 3584 O O . PRO A 1 463 ? 25.422 11.643 -20.487 1.00 91.06 463 PRO A O 1
ATOM 3587 N N . TRP A 1 464 ? 23.778 10.905 -19.143 1.00 92.31 464 TRP A N 1
ATOM 3588 C CA . TRP A 1 464 ? 24.684 10.490 -18.078 1.00 92.31 464 TRP A CA 1
ATOM 3589 C C . TRP A 1 464 ? 25.589 9.339 -18.530 1.00 92.31 464 TRP A C 1
ATOM 3591 O O . TRP A 1 464 ? 26.812 9.473 -18.447 1.00 92.31 464 TRP A O 1
ATOM 3601 N N . VAL A 1 465 ? 25.031 8.258 -19.084 1.00 92.38 465 VAL A N 1
ATOM 3602 C CA . VAL A 1 465 ? 25.836 7.137 -19.605 1.00 92.38 465 VAL A CA 1
ATOM 3603 C C . VAL A 1 465 ? 26.798 7.598 -20.698 1.00 92.38 465 VAL A C 1
ATOM 3605 O O . VAL A 1 465 ? 27.965 7.214 -20.676 1.00 92.38 465 VAL A O 1
ATOM 3608 N N . ASN A 1 466 ? 26.361 8.477 -21.603 1.00 91.44 466 ASN A N 1
ATOM 3609 C CA . ASN A 1 466 ? 27.219 9.012 -22.665 1.00 91.44 466 ASN A CA 1
ATOM 3610 C C . ASN A 1 466 ? 28.409 9.827 -22.125 1.00 91.44 466 ASN A C 1
ATOM 3612 O O . ASN A 1 466 ? 29.439 9.920 -22.791 1.00 91.44 466 ASN A O 1
ATOM 3616 N N . SER A 1 467 ? 28.283 10.417 -20.932 1.00 93.44 467 SER A N 1
ATOM 3617 C CA . SER A 1 467 ? 29.323 11.265 -20.334 1.00 93.44 467 SER A CA 1
ATOM 3618 C C . SER A 1 467 ? 30.394 10.501 -19.545 1.00 93.44 467 SER A C 1
ATOM 3620 O O . SER A 1 467 ? 31.558 10.897 -19.580 1.00 93.44 467 SER A O 1
ATOM 3622 N N . VAL A 1 468 ? 30.025 9.431 -18.827 1.00 94.25 468 VAL A N 1
ATOM 3623 C CA . VAL A 1 468 ? 30.931 8.732 -17.884 1.00 94.25 468 VAL A CA 1
ATOM 3624 C C . VAL A 1 468 ? 30.976 7.210 -18.049 1.00 94.25 468 VAL A C 1
ATOM 3626 O O . VAL A 1 468 ? 31.776 6.557 -17.381 1.00 94.25 468 VAL A O 1
ATOM 3629 N N . GLY A 1 469 ? 30.155 6.638 -18.932 1.00 93.75 469 GLY A N 1
ATOM 3630 C CA . GLY A 1 469 ? 30.071 5.197 -19.162 1.00 93.75 469 GLY A CA 1
ATOM 3631 C C . GLY A 1 469 ? 29.212 4.438 -18.143 1.00 93.75 469 GLY A C 1
ATOM 3632 O O . GLY A 1 469 ? 28.797 4.962 -17.109 1.00 93.75 469 GLY A O 1
ATOM 3633 N N . PHE A 1 470 ? 28.951 3.161 -18.440 1.00 93.62 470 PHE A N 1
ATOM 3634 C CA . PHE A 1 470 ? 28.041 2.308 -17.668 1.00 93.62 470 PHE A CA 1
ATOM 3635 C C . PHE A 1 470 ? 28.485 2.115 -16.211 1.00 93.62 470 PHE A C 1
ATOM 3637 O O . PHE A 1 470 ? 27.661 2.272 -15.306 1.00 93.62 470 PHE A O 1
ATOM 3644 N N . THR A 1 471 ? 29.763 1.807 -15.948 1.00 94.38 471 THR A N 1
ATOM 3645 C CA . THR A 1 471 ? 30.219 1.530 -14.574 1.00 94.38 471 THR A CA 1
ATOM 3646 C C . THR A 1 471 ? 30.001 2.726 -13.665 1.00 94.38 471 THR A C 1
ATOM 3648 O O . THR A 1 471 ? 29.410 2.582 -12.597 1.00 94.38 471 THR A O 1
ATOM 3651 N N . TRP A 1 472 ? 30.447 3.912 -14.080 1.00 94.88 472 TRP A N 1
ATOM 3652 C CA . TRP A 1 472 ? 30.367 5.102 -13.237 1.00 94.88 472 TRP A CA 1
ATOM 3653 C C . TRP A 1 472 ? 28.948 5.645 -13.106 1.00 94.88 472 TRP A C 1
ATOM 3655 O O . TRP A 1 472 ? 28.601 6.126 -12.028 1.00 94.88 472 TRP A O 1
ATOM 3665 N N . THR A 1 473 ? 28.103 5.506 -14.131 1.00 94.50 473 THR A N 1
ATOM 3666 C CA . THR A 1 473 ? 26.682 5.851 -14.015 1.00 94.50 473 THR A CA 1
ATOM 3667 C C . THR A 1 473 ? 25.989 4.977 -12.967 1.00 94.50 473 THR A C 1
ATOM 3669 O O . THR A 1 473 ? 25.404 5.500 -12.019 1.00 94.50 473 THR A O 1
ATOM 3672 N N . PHE A 1 474 ? 26.109 3.648 -13.048 1.00 94.56 474 PHE A N 1
ATOM 3673 C CA . PHE A 1 474 ? 25.441 2.750 -12.095 1.00 94.56 474 PHE A CA 1
ATOM 3674 C C . PHE A 1 474 ? 26.104 2.689 -10.715 1.00 94.56 474 PHE A C 1
ATOM 3676 O O . PHE A 1 474 ? 25.408 2.516 -9.712 1.00 94.56 474 PHE A O 1
ATOM 3683 N N . ALA A 1 475 ? 27.413 2.934 -10.623 1.00 94.25 475 ALA A N 1
ATOM 3684 C CA . ALA A 1 475 ? 28.064 3.205 -9.346 1.00 94.25 475 ALA A CA 1
ATOM 3685 C C . ALA A 1 475 ? 27.559 4.514 -8.721 1.00 94.25 475 ALA A C 1
ATOM 3687 O O . ALA A 1 475 ? 27.344 4.560 -7.512 1.00 94.25 475 ALA A O 1
ATOM 3688 N N . GLY A 1 476 ? 27.298 5.548 -9.527 1.00 93.50 476 GLY A N 1
ATOM 3689 C CA . GLY A 1 476 ? 26.635 6.782 -9.103 1.00 93.50 476 GLY A CA 1
ATOM 3690 C C . GLY A 1 476 ? 25.281 6.517 -8.446 1.00 93.50 476 GLY A C 1
ATOM 3691 O O . GLY A 1 476 ? 25.050 6.941 -7.314 1.00 93.50 476 GLY A O 1
ATOM 3692 N N . HIS A 1 477 ? 24.426 5.732 -9.103 1.00 92.25 477 HIS A N 1
ATOM 3693 C CA . HIS A 1 477 ? 23.125 5.320 -8.563 1.00 92.25 477 HIS A CA 1
ATOM 3694 C C . HIS A 1 477 ? 23.239 4.554 -7.239 1.00 92.25 477 HIS A C 1
ATOM 3696 O O . HIS A 1 477 ? 22.515 4.834 -6.279 1.00 92.25 477 HIS A O 1
ATOM 3702 N N . ALA A 1 478 ? 24.183 3.614 -7.157 1.00 94.00 478 ALA A N 1
ATOM 3703 C CA . ALA A 1 478 ? 24.456 2.868 -5.935 1.00 94.00 478 ALA A CA 1
ATOM 3704 C C . ALA A 1 478 ? 24.950 3.779 -4.800 1.00 94.00 478 ALA A C 1
ATOM 3706 O O . ALA A 1 478 ? 24.499 3.646 -3.664 1.00 94.00 478 ALA A O 1
ATOM 3707 N N . MET A 1 479 ? 25.822 4.748 -5.097 1.00 94.00 479 MET A N 1
ATOM 3708 C CA . MET A 1 479 ? 26.275 5.736 -4.117 1.00 94.00 479 MET A CA 1
ATOM 3709 C C . MET A 1 479 ? 25.126 6.615 -3.629 1.00 94.00 479 MET A C 1
ATOM 3711 O O . MET A 1 479 ? 25.033 6.843 -2.429 1.00 94.00 479 MET A O 1
ATOM 3715 N N . ILE A 1 480 ? 24.222 7.064 -4.503 1.00 92.44 480 ILE A N 1
ATOM 3716 C CA . ILE A 1 480 ? 23.039 7.835 -4.089 1.00 92.44 480 ILE A CA 1
ATOM 3717 C C . ILE A 1 480 ? 22.140 6.974 -3.194 1.00 92.44 480 ILE A C 1
ATOM 3719 O O . ILE A 1 480 ? 21.795 7.381 -2.087 1.00 92.44 480 ILE A O 1
ATOM 3723 N N . THR A 1 481 ? 21.838 5.745 -3.605 1.00 90.88 481 THR A N 1
ATOM 3724 C CA . THR A 1 481 ? 20.995 4.830 -2.819 1.00 90.88 481 THR A CA 1
ATOM 3725 C C . THR A 1 481 ? 21.608 4.555 -1.436 1.00 90.88 481 THR A C 1
ATOM 3727 O O . THR A 1 481 ? 20.935 4.653 -0.409 1.00 90.88 481 THR A O 1
ATOM 3730 N N . ALA A 1 482 ? 22.912 4.278 -1.373 1.00 89.06 482 ALA A N 1
ATOM 3731 C CA . ALA A 1 482 ? 23.595 3.956 -0.125 1.00 89.06 482 ALA A CA 1
ATOM 3732 C C . ALA A 1 482 ? 23.916 5.182 0.750 1.00 89.06 482 ALA A C 1
ATOM 3734 O O . ALA A 1 482 ? 23.857 5.092 1.971 1.00 89.06 482 ALA A O 1
ATOM 3735 N N . SER A 1 483 ? 24.276 6.325 0.163 1.00 87.94 483 SER A N 1
ATOM 3736 C CA . SER A 1 483 ? 24.740 7.514 0.902 1.00 87.94 483 SER A CA 1
ATOM 3737 C C . SER A 1 483 ? 23.659 8.566 1.133 1.00 87.94 483 SER A C 1
ATOM 3739 O O . SER A 1 483 ? 23.808 9.374 2.043 1.00 87.94 483 SER A O 1
ATOM 3741 N N . PHE A 1 484 ? 22.569 8.564 0.363 1.00 91.25 484 PHE A N 1
ATOM 3742 C CA . PHE A 1 484 ? 21.441 9.478 0.562 1.00 91.25 484 PHE A CA 1
ATOM 3743 C C . PHE A 1 484 ? 20.217 8.765 1.151 1.00 91.25 484 PHE A C 1
ATOM 3745 O O . PHE A 1 484 ? 19.727 9.177 2.204 1.00 91.25 484 PHE A O 1
ATOM 3752 N N . CYS A 1 485 ? 19.749 7.666 0.544 1.00 92.31 485 CYS A N 1
ATOM 3753 C CA . CYS A 1 485 ? 18.509 7.021 0.994 1.00 92.31 485 CYS A CA 1
ATOM 3754 C C . CYS A 1 485 ? 18.659 6.332 2.358 1.00 92.31 485 CYS A C 1
ATOM 3756 O O . CYS A 1 485 ? 17.788 6.498 3.211 1.00 92.31 485 CYS A O 1
ATOM 3758 N N . ILE A 1 486 ? 19.760 5.608 2.609 1.00 92.50 486 ILE A N 1
ATOM 3759 C CA . ILE A 1 486 ? 19.987 4.942 3.908 1.00 92.50 486 ILE A CA 1
ATOM 3760 C C . ILE A 1 486 ? 19.995 5.955 5.068 1.00 92.50 486 ILE A C 1
ATOM 3762 O O . ILE A 1 486 ? 19.231 5.753 6.016 1.00 92.50 486 ILE A O 1
ATOM 3766 N N . PRO A 1 487 ? 20.774 7.059 5.031 1.00 93.44 487 PRO A N 1
ATOM 3767 C CA . PRO A 1 487 ? 20.711 8.062 6.092 1.00 93.44 487 PRO A CA 1
ATOM 3768 C C . PRO A 1 487 ? 19.341 8.728 6.222 1.00 93.44 487 PRO A C 1
ATOM 3770 O O . PRO A 1 487 ? 18.891 8.954 7.342 1.00 93.44 487 PRO A O 1
ATOM 3773 N N . ALA A 1 488 ? 18.651 9.008 5.113 1.00 93.38 488 ALA A N 1
ATOM 3774 C CA . ALA A 1 488 ? 17.316 9.602 5.154 1.00 93.38 488 ALA A CA 1
ATOM 3775 C C . ALA A 1 488 ? 16.298 8.689 5.864 1.00 93.38 488 ALA A C 1
ATOM 3777 O O . ALA A 1 488 ? 15.558 9.150 6.736 1.00 93.38 488 ALA A O 1
ATOM 3778 N N . PHE A 1 489 ? 16.310 7.384 5.575 1.00 94.00 489 PHE A N 1
ATOM 3779 C CA . PHE A 1 489 ? 15.472 6.418 6.287 1.00 94.00 489 PHE A CA 1
ATOM 3780 C C . PHE A 1 489 ? 15.910 6.200 7.737 1.00 94.00 489 PHE A C 1
ATOM 3782 O O . PHE A 1 489 ? 15.051 6.045 8.600 1.00 94.00 489 PHE A O 1
ATOM 3789 N N . ALA A 1 490 ? 17.206 6.278 8.047 1.00 92.94 490 ALA A N 1
ATOM 3790 C CA . ALA A 1 490 ? 17.686 6.242 9.429 1.00 92.94 490 ALA A CA 1
ATOM 3791 C C . ALA A 1 490 ? 17.215 7.454 10.247 1.00 92.94 490 ALA A C 1
ATOM 3793 O O . ALA A 1 490 ? 16.834 7.315 11.413 1.00 92.94 490 ALA A O 1
ATOM 3794 N N . LEU A 1 491 ? 17.183 8.640 9.633 1.00 93.19 491 LEU A N 1
ATOM 3795 C CA . LEU A 1 491 ? 16.606 9.836 10.242 1.00 93.19 491 LEU A CA 1
ATOM 3796 C C . LEU A 1 491 ? 15.099 9.672 10.458 1.00 93.19 491 LEU A C 1
ATOM 3798 O O . LEU A 1 491 ? 14.624 9.959 11.555 1.00 93.19 491 LEU A O 1
ATOM 3802 N N . LEU A 1 492 ? 14.359 9.150 9.476 1.00 91.94 492 LEU A N 1
ATOM 3803 C CA . LEU A 1 492 ? 12.935 8.833 9.640 1.00 91.94 492 LEU A CA 1
ATOM 3804 C C . LEU A 1 492 ? 12.691 7.781 10.724 1.00 91.94 492 LEU A C 1
ATOM 3806 O O . LEU A 1 492 ? 11.758 7.915 11.504 1.00 91.94 492 LEU A O 1
ATOM 3810 N N . GLN A 1 493 ? 13.543 6.768 10.836 1.00 91.56 493 GLN A N 1
ATOM 3811 C CA . GLN A 1 493 ? 13.408 5.752 11.872 1.00 91.56 493 GLN A CA 1
ATOM 3812 C C . GLN A 1 493 ? 13.591 6.339 13.276 1.00 91.56 493 GLN A C 1
ATOM 3814 O O . GLN A 1 493 ? 12.913 5.926 14.213 1.00 91.56 493 GLN A O 1
ATOM 3819 N N . LYS A 1 494 ? 14.502 7.306 13.432 1.00 90.69 494 LYS A N 1
ATOM 3820 C CA . LYS A 1 494 ? 14.777 7.946 14.722 1.00 90.69 494 LYS A CA 1
ATOM 3821 C C . LYS A 1 494 ? 13.773 9.049 15.071 1.00 90.69 494 LYS A C 1
ATOM 3823 O O . LYS A 1 494 ? 13.405 9.180 16.233 1.00 90.69 494 LYS A O 1
ATOM 3828 N N . PHE A 1 495 ? 13.367 9.857 14.093 1.00 90.75 495 PHE A N 1
ATOM 3829 C CA . PHE A 1 495 ? 12.566 11.070 14.301 1.00 90.75 495 PHE A CA 1
ATOM 3830 C C . PHE A 1 495 ? 11.123 10.962 13.787 1.00 90.75 495 PHE A C 1
ATOM 3832 O O . PHE A 1 495 ? 10.349 11.898 13.968 1.00 90.75 495 PHE A O 1
ATOM 3839 N N . GLY A 1 496 ? 10.736 9.835 13.182 1.00 86.50 496 GLY A N 1
ATOM 3840 C CA . GLY A 1 496 ? 9.421 9.621 12.570 1.00 86.50 496 GLY A CA 1
ATOM 3841 C C . GLY A 1 496 ? 8.267 9.849 13.538 1.00 86.50 496 GLY A C 1
ATOM 3842 O O . GLY A 1 496 ? 7.369 10.627 13.229 1.00 86.50 496 GLY A O 1
ATOM 3843 N N . GLY A 1 497 ? 8.343 9.288 14.750 1.00 85.94 497 GLY A N 1
ATOM 3844 C CA . GLY A 1 497 ? 7.337 9.524 15.793 1.00 85.94 497 GLY A CA 1
ATOM 3845 C C . GLY A 1 497 ? 7.178 11.010 16.144 1.00 85.94 497 GLY A C 1
ATOM 3846 O O . GLY A 1 497 ? 6.060 11.512 16.214 1.00 85.94 497 GLY A O 1
ATOM 3847 N N . GLY A 1 498 ? 8.289 11.746 16.254 1.00 84.81 498 GLY A N 1
ATOM 3848 C CA . GLY A 1 498 ? 8.271 13.190 16.512 1.00 84.81 498 GLY A CA 1
ATOM 3849 C C . GLY A 1 498 ? 7.690 14.009 15.353 1.00 84.81 498 GLY A C 1
ATOM 3850 O O . GLY A 1 498 ? 6.926 14.943 15.582 1.00 84.81 498 GLY A O 1
ATOM 3851 N N . LEU A 1 499 ? 7.990 13.637 14.104 1.00 85.81 499 LEU A N 1
ATOM 3852 C CA . LEU A 1 499 ? 7.410 14.269 12.912 1.00 85.81 499 LEU A CA 1
ATOM 3853 C C . LEU A 1 499 ? 5.898 14.022 12.806 1.00 85.81 499 LEU A C 1
ATOM 3855 O O . LEU A 1 499 ? 5.161 14.917 12.384 1.00 85.81 499 LEU A O 1
ATOM 3859 N N . ARG A 1 500 ? 5.422 12.837 13.213 1.00 86.62 500 ARG A N 1
ATOM 3860 C CA . ARG A 1 500 ? 3.983 12.535 13.277 1.00 86.62 500 ARG A CA 1
ATOM 3861 C C . ARG A 1 500 ? 3.290 13.369 14.349 1.00 86.62 500 ARG A C 1
ATOM 3863 O O . ARG A 1 500 ? 2.279 13.992 14.041 1.00 86.62 500 ARG A O 1
ATOM 3870 N N . ALA A 1 501 ? 3.873 13.461 15.544 1.00 81.81 501 ALA A N 1
ATOM 3871 C CA . ALA A 1 501 ? 3.354 14.305 16.620 1.00 81.81 501 ALA A CA 1
ATOM 3872 C C . ALA A 1 501 ? 3.297 15.792 16.217 1.00 81.81 501 ALA A C 1
ATOM 3874 O O . ALA A 1 501 ? 2.312 16.472 16.490 1.00 81.81 501 ALA A O 1
ATOM 3875 N N . TRP A 1 502 ? 4.313 16.285 15.497 1.00 81.44 502 TRP A N 1
ATOM 3876 C CA . TRP A 1 502 ? 4.349 17.662 14.987 1.00 81.44 502 TRP A CA 1
ATOM 3877 C C . TRP A 1 502 ? 3.280 17.953 13.924 1.00 81.44 502 TRP A C 1
ATOM 3879 O O . TRP A 1 502 ? 2.773 19.070 13.850 1.00 81.44 502 TRP A O 1
ATOM 3889 N N . SER A 1 503 ? 2.916 16.954 13.114 1.00 69.38 503 SER A N 1
ATOM 3890 C CA . SER A 1 503 ? 1.942 17.117 12.024 1.00 69.38 503 SER A CA 1
ATOM 3891 C C . SER A 1 503 ? 0.487 17.282 12.517 1.00 69.38 503 SER A C 1
ATOM 3893 O O . SER A 1 503 ? -0.370 17.673 11.724 1.00 69.38 503 SER A O 1
ATOM 3895 N N . GLY A 1 504 ? 0.210 17.042 13.809 1.00 59.06 504 GLY A N 1
ATOM 3896 C CA . GLY A 1 504 ? -1.110 17.200 14.439 1.00 59.06 504 GLY A CA 1
ATOM 3897 C C . GLY A 1 504 ? -2.157 16.149 14.025 1.00 59.06 504 GLY A C 1
ATOM 3898 O O . GLY A 1 504 ? -1.909 15.313 13.157 1.00 59.06 504 GLY A O 1
ATOM 3899 N N . LYS A 1 505 ? -3.346 16.187 14.652 1.00 54.44 505 LYS A N 1
ATOM 3900 C CA . LYS A 1 505 ? -4.555 15.460 14.201 1.00 54.44 505 LYS A CA 1
ATOM 3901 C C . LYS A 1 505 ? -5.298 16.335 13.184 1.00 54.44 505 LYS A C 1
ATOM 3903 O O . LYS A 1 505 ? -5.369 17.544 13.379 1.00 54.44 505 LYS A O 1
ATOM 3908 N N . LEU A 1 506 ? -5.799 15.759 12.089 1.00 53.97 506 LEU A N 1
ATOM 3909 C CA . LEU A 1 506 ? -6.333 16.536 10.962 1.00 53.97 506 LEU A CA 1
ATOM 3910 C C . LEU A 1 506 ? -7.856 16.491 10.866 1.00 53.97 506 LEU A C 1
ATOM 3912 O O . LEU A 1 506 ? -8.475 15.476 11.162 1.00 53.97 506 LEU A O 1
ATOM 3916 N N . ASP A 1 507 ? -8.412 17.584 10.341 1.00 57.34 507 ASP A N 1
ATOM 3917 C CA . ASP A 1 507 ? -9.851 17.867 10.240 1.00 57.34 507 ASP A CA 1
ATOM 3918 C C . ASP A 1 507 ? -10.614 17.044 9.185 1.00 57.34 507 ASP A C 1
ATOM 3920 O O . ASP A 1 507 ? -11.817 17.236 9.028 1.00 57.34 507 ASP A O 1
ATOM 3924 N N . TRP A 1 508 ? -9.943 16.208 8.377 1.00 62.22 508 TRP A N 1
ATOM 3925 C CA . TRP A 1 508 ? -10.622 15.437 7.328 1.00 62.22 508 TRP A CA 1
ATOM 3926 C C . TRP A 1 508 ? -10.278 13.952 7.362 1.00 62.22 508 TRP A C 1
ATOM 3928 O O . TRP A 1 508 ? -9.125 13.532 7.508 1.00 62.22 508 TRP A O 1
ATOM 3938 N N . VAL A 1 509 ? -11.322 13.170 7.134 1.00 59.81 509 VAL A N 1
ATOM 3939 C CA . VAL A 1 509 ? -11.298 11.725 6.956 1.00 59.81 509 VAL A CA 1
ATOM 3940 C C . VAL A 1 509 ? -11.743 11.436 5.514 1.00 59.81 509 VAL A C 1
ATOM 3942 O O . VAL A 1 509 ? -12.412 12.266 4.886 1.00 59.81 509 VAL A O 1
ATOM 3945 N N . ASN A 1 510 ? -11.298 10.328 4.909 1.00 59.06 510 ASN A N 1
ATOM 3946 C CA . ASN A 1 510 ? -11.797 9.969 3.576 1.00 59.06 510 ASN A CA 1
ATOM 3947 C C . ASN A 1 510 ? -13.327 9.769 3.641 1.00 59.06 510 ASN A C 1
ATOM 3949 O O . ASN A 1 510 ? -13.801 9.258 4.645 1.00 59.06 510 ASN A O 1
ATOM 3953 N N . PRO A 1 511 ? -14.103 10.087 2.588 1.00 50.56 511 PRO A N 1
ATOM 3954 C CA . PRO A 1 511 ? -15.566 9.967 2.582 1.00 50.56 511 PRO A CA 1
ATOM 3955 C C . PRO A 1 511 ? -16.086 8.575 2.942 1.00 50.56 511 PRO A C 1
ATOM 3957 O O . PRO A 1 511 ? -17.189 8.447 3.450 1.00 50.56 511 PRO A O 1
ATOM 3960 N N . GLU A 1 512 ? -15.287 7.546 2.666 1.00 47.78 512 GLU A N 1
ATOM 3961 C CA . GLU A 1 512 ? -15.568 6.147 3.001 1.00 47.78 512 GLU A CA 1
ATOM 3962 C C . GLU A 1 512 ? -15.485 5.844 4.510 1.00 47.78 512 GLU A C 1
ATOM 3964 O O . GLU A 1 512 ? -16.024 4.834 4.939 1.00 47.78 512 GLU A O 1
ATOM 3969 N N . PHE A 1 513 ? -14.812 6.707 5.281 1.00 49.88 513 PHE A N 1
ATOM 3970 C CA . PHE A 1 513 ? -14.618 6.629 6.734 1.00 49.88 513 PHE A CA 1
ATOM 3971 C C . PHE A 1 513 ? -15.170 7.873 7.467 1.00 49.88 513 PHE A C 1
ATOM 3973 O O . PHE A 1 513 ? -15.115 7.937 8.693 1.00 49.88 513 PHE A O 1
ATOM 3980 N N . ASP A 1 514 ? -15.675 8.877 6.733 1.00 50.12 514 ASP A N 1
ATOM 3981 C CA . ASP A 1 514 ? -16.334 10.096 7.233 1.00 50.12 514 ASP A CA 1
ATOM 3982 C C . ASP A 1 514 ? -17.756 9.745 7.693 1.00 50.12 514 ASP A C 1
ATOM 3984 O O . ASP A 1 514 ? -18.767 10.194 7.147 1.00 50.12 514 ASP A O 1
ATOM 3988 N N . HIS A 1 515 ? -17.816 8.840 8.664 1.00 47.88 515 HIS A N 1
ATOM 3989 C CA . HIS A 1 515 ? -19.036 8.413 9.305 1.00 47.88 515 HIS A CA 1
ATOM 3990 C C . HIS A 1 515 ? -19.344 9.402 10.435 1.00 47.88 515 HIS A C 1
ATOM 3992 O O . HIS A 1 515 ? -18.888 9.222 11.561 1.00 47.88 515 HIS A O 1
ATOM 3998 N N . GLU A 1 516 ? -20.232 10.371 10.188 1.00 36.28 516 GLU A N 1
ATOM 3999 C CA . GLU A 1 516 ? -20.984 11.033 11.280 1.00 36.28 516 GLU A CA 1
ATOM 4000 C C . GLU A 1 516 ? -21.742 9.999 12.151 1.00 36.28 516 GLU A C 1
ATOM 4002 O O . GLU A 1 516 ? -22.218 10.313 13.233 1.00 36.28 516 GLU A O 1
ATOM 4007 N N . ILE A 1 517 ? -21.814 8.741 11.702 1.00 34.25 517 ILE A N 1
ATOM 4008 C CA . ILE A 1 517 ? -22.506 7.614 12.324 1.00 34.25 517 ILE A CA 1
ATOM 4009 C C . ILE A 1 517 ? -21.688 6.935 13.441 1.00 34.25 517 ILE A C 1
ATOM 4011 O O . ILE A 1 517 ? -22.290 6.290 14.298 1.00 34.25 517 ILE A O 1
ATOM 4015 N N . VAL A 1 518 ? -20.358 7.094 13.515 1.00 30.88 518 VAL A N 1
ATOM 4016 C CA . VAL A 1 518 ? -19.587 6.478 14.622 1.00 30.88 518 VAL A CA 1
ATOM 4017 C C . VAL A 1 518 ? -19.861 7.188 15.956 1.00 30.88 518 VAL A C 1
ATOM 4019 O O . VAL A 1 518 ? -19.920 6.526 16.989 1.00 30.88 518 VAL A O 1
ATOM 4022 N N . GLU A 1 519 ? -20.170 8.488 15.939 1.00 28.16 519 GLU A N 1
ATOM 4023 C CA . GLU A 1 519 ? -20.686 9.188 17.126 1.00 28.16 519 GLU A CA 1
ATOM 4024 C C . GLU A 1 519 ? -22.162 8.835 17.406 1.00 28.16 519 GLU A C 1
ATOM 4026 O O . GLU A 1 519 ? -22.547 8.661 18.559 1.00 28.16 519 GLU A O 1
ATOM 4031 N N . THR A 1 520 ? -22.996 8.616 16.378 1.00 27.12 520 THR A N 1
ATOM 4032 C CA . THR A 1 520 ? -24.442 8.381 16.582 1.00 27.12 520 THR A CA 1
ATOM 4033 C C . THR A 1 520 ? -24.813 6.943 16.971 1.00 27.12 520 THR A C 1
ATOM 4035 O O . THR A 1 520 ? -25.838 6.737 17.624 1.00 27.12 520 THR A O 1
ATOM 4038 N N . ILE A 1 521 ? -24.023 5.930 16.586 1.00 29.64 521 ILE A N 1
ATOM 4039 C CA . ILE A 1 521 ? -24.238 4.536 17.025 1.00 29.64 521 ILE A CA 1
ATOM 4040 C C . ILE A 1 521 ? -23.854 4.385 18.502 1.00 29.64 521 ILE A C 1
ATOM 4042 O O . ILE A 1 521 ? -24.586 3.737 19.254 1.00 29.64 521 ILE A O 1
ATOM 4046 N N . ALA A 1 522 ? -22.780 5.047 18.942 1.00 28.47 522 ALA A N 1
ATOM 4047 C CA . ALA A 1 522 ? -22.393 5.088 20.350 1.00 28.47 522 ALA A CA 1
ATOM 4048 C C . ALA A 1 522 ? -23.459 5.779 21.223 1.00 28.47 522 ALA A C 1
ATOM 4050 O O . ALA A 1 522 ? -23.771 5.299 22.309 1.00 28.47 522 ALA A O 1
ATOM 4051 N N . GLU A 1 523 ? -24.096 6.842 20.718 1.00 26.58 523 GLU A N 1
ATOM 4052 C CA . GLU A 1 523 ? -25.165 7.544 21.442 1.00 26.58 523 GLU A CA 1
ATOM 4053 C C . GLU A 1 523 ? -26.520 6.810 21.451 1.00 26.58 523 GLU A C 1
ATOM 4055 O O . GLU A 1 523 ? -27.301 6.986 22.386 1.00 26.58 523 GLU A O 1
ATOM 4060 N N . ARG A 1 524 ? -26.841 5.983 20.441 1.00 29.84 524 ARG A N 1
ATOM 4061 C CA . ARG A 1 524 ? -28.172 5.341 20.326 1.00 29.84 524 ARG A CA 1
ATOM 4062 C C . ARG A 1 524 ? -28.248 3.898 20.801 1.00 29.84 524 ARG A C 1
ATOM 4064 O O . ARG A 1 524 ? -29.343 3.447 21.137 1.00 29.84 524 ARG A O 1
ATOM 4071 N N . THR A 1 525 ? -27.122 3.197 20.914 1.00 28.80 525 THR A N 1
ATOM 4072 C CA . THR A 1 525 ? -27.104 1.874 21.568 1.00 28.80 525 THR A CA 1
ATOM 4073 C C . THR A 1 525 ? -27.438 2.004 23.066 1.00 28.80 525 THR A C 1
ATOM 4075 O O . THR A 1 525 ? -28.063 1.120 23.638 1.00 28.80 525 THR A O 1
ATOM 4078 N N . ALA A 1 526 ? -27.197 3.181 23.659 1.00 27.27 526 ALA A N 1
ATOM 4079 C CA . ALA A 1 526 ? -27.628 3.541 25.012 1.00 27.27 526 ALA A CA 1
ATOM 4080 C C . ALA A 1 526 ? -29.154 3.744 25.187 1.00 27.27 526 ALA A C 1
ATOM 4082 O O . ALA A 1 526 ? -29.613 3.944 26.309 1.00 27.27 526 ALA A O 1
ATOM 4083 N N . LEU A 1 527 ? -29.956 3.716 24.110 1.00 28.17 527 LEU A N 1
ATOM 4084 C CA . LEU A 1 527 ? -31.358 4.169 24.123 1.00 28.17 527 LEU A CA 1
ATOM 4085 C C . LEU A 1 527 ? -32.398 3.118 23.692 1.00 28.17 527 LEU A C 1
ATOM 4087 O O . LEU A 1 527 ? -33.577 3.455 23.614 1.00 28.17 527 LEU A O 1
ATOM 4091 N N . SER A 1 528 ? -32.012 1.860 23.430 1.00 24.81 528 SER A N 1
ATOM 4092 C CA . SER A 1 528 ? -32.951 0.820 22.946 1.00 24.81 528 SER A CA 1
ATOM 4093 C C . SER A 1 528 ? -33.131 -0.418 23.835 1.00 24.81 528 SER A C 1
ATOM 4095 O O . SER A 1 528 ? -33.867 -1.328 23.462 1.00 24.81 528 SER A O 1
ATOM 4097 N N . ALA A 1 529 ? -32.580 -0.440 25.050 1.00 29.98 529 ALA A N 1
ATOM 4098 C CA . ALA A 1 529 ? -32.869 -1.497 26.020 1.00 29.98 529 ALA A CA 1
ATOM 4099 C C . ALA A 1 529 ? -34.128 -1.166 26.846 1.00 29.98 529 ALA A C 1
ATOM 4101 O O . ALA A 1 529 ? -34.045 -0.768 28.006 1.00 29.98 529 ALA A O 1
ATOM 4102 N N . SER A 1 530 ? -35.317 -1.315 26.257 1.00 27.06 530 SER A N 1
ATOM 4103 C CA . SER A 1 530 ? -36.553 -1.429 27.042 1.00 27.06 530 SER A CA 1
ATOM 4104 C C . SER A 1 530 ? -36.687 -2.874 27.529 1.00 27.06 530 SER A C 1
ATOM 4106 O O . SER A 1 530 ? -37.281 -3.708 26.848 1.00 27.06 530 SER A O 1
ATOM 4108 N N . ILE A 1 531 ? -36.076 -3.169 28.676 1.00 31.38 531 ILE A N 1
ATOM 4109 C CA . ILE A 1 531 ? -36.228 -4.432 29.407 1.00 31.38 531 ILE A CA 1
ATOM 4110 C C . ILE A 1 531 ? -37.298 -4.208 30.479 1.00 31.38 531 ILE A C 1
ATOM 4112 O O . ILE A 1 531 ? -37.270 -3.196 31.178 1.00 31.38 531 ILE A O 1
ATOM 4116 N N . ASP A 1 532 ? -38.264 -5.122 30.570 1.00 25.53 532 ASP A N 1
ATOM 4117 C CA . ASP A 1 532 ? -39.404 -5.015 31.480 1.00 25.53 532 ASP A CA 1
ATOM 4118 C C . ASP A 1 532 ? -38.960 -4.817 32.940 1.00 25.53 532 ASP A C 1
ATOM 4120 O O . ASP A 1 532 ? -38.236 -5.621 33.529 1.00 25.53 532 ASP A O 1
ATOM 4124 N N . TYR A 1 533 ? -39.405 -3.699 33.516 1.00 30.36 533 TYR A N 1
ATOM 4125 C CA . TYR A 1 533 ? -38.987 -3.194 34.819 1.00 30.36 533 TYR A CA 1
ATOM 4126 C C . TYR A 1 533 ? -39.706 -3.910 35.970 1.00 30.36 533 TYR A C 1
ATOM 4128 O O . TYR A 1 533 ? -40.934 -3.866 36.072 1.00 30.36 533 TYR A O 1
ATOM 4136 N N . ILE A 1 534 ? -38.940 -4.472 36.910 1.00 31.97 534 ILE A N 1
ATOM 4137 C CA . ILE A 1 534 ? -39.440 -4.857 38.237 1.00 31.97 534 ILE A CA 1
ATOM 4138 C C . ILE A 1 534 ? -39.038 -3.753 39.232 1.00 31.97 534 ILE A C 1
ATOM 4140 O O . ILE A 1 534 ? -37.851 -3.440 39.325 1.00 31.97 534 ILE A O 1
ATOM 4144 N N . PRO A 1 535 ? -39.973 -3.153 39.994 1.00 33.66 535 PRO A N 1
ATOM 4145 C CA . PRO A 1 535 ? -39.634 -2.169 41.019 1.00 33.66 535 PRO A CA 1
ATOM 4146 C C . PRO A 1 535 ? -38.774 -2.807 42.118 1.00 33.66 535 PRO A C 1
ATOM 4148 O O . PRO A 1 535 ? -39.164 -3.812 42.716 1.00 33.66 535 PRO A O 1
ATOM 4151 N N . THR A 1 536 ? -37.613 -2.219 42.397 1.00 41.22 536 THR A N 1
ATOM 4152 C CA . THR A 1 536 ? -36.707 -2.624 43.476 1.00 41.22 536 THR A CA 1
ATOM 4153 C C . THR A 1 536 ? -37.367 -2.437 44.848 1.00 41.22 536 THR A C 1
ATOM 4155 O O . THR A 1 536 ? -37.922 -1.382 45.156 1.00 41.22 536 THR A O 1
ATOM 4158 N N . MET A 1 537 ? -37.314 -3.472 45.694 1.00 45.56 537 MET A N 1
ATOM 4159 C CA . MET A 1 537 ? -37.637 -3.357 47.122 1.00 45.56 537 MET A CA 1
ATOM 4160 C C . MET A 1 537 ? -36.559 -2.525 47.834 1.00 45.56 537 MET A C 1
ATOM 4162 O O . MET A 1 537 ? -35.385 -2.632 47.490 1.00 45.56 537 MET A O 1
ATOM 4166 N N . SER A 1 538 ? -36.942 -1.708 48.821 1.00 55.12 538 SER A N 1
ATOM 4167 C CA . SER A 1 538 ? -35.996 -0.895 49.600 1.00 55.12 538 SER A CA 1
ATOM 4168 C C . SER A 1 538 ? -35.104 -1.770 50.489 1.00 55.12 538 SER A C 1
ATOM 4170 O O . SER A 1 538 ? -35.633 -2.572 51.264 1.00 55.12 538 SER A O 1
ATOM 4172 N N . SER A 1 539 ? -33.786 -1.575 50.414 1.00 68.31 539 SER A N 1
ATOM 4173 C CA . SER A 1 539 ? -32.788 -2.279 51.231 1.00 68.31 539 SER A CA 1
ATOM 4174 C C . SER A 1 539 ? -32.801 -1.840 52.702 1.00 68.31 539 SER A C 1
ATOM 4176 O O . SER A 1 539 ? -33.227 -0.728 53.029 1.00 68.31 539 SER A O 1
ATOM 4178 N N . ARG A 1 540 ? -32.272 -2.681 53.603 1.00 78.56 540 ARG A N 1
ATOM 4179 C CA . ARG A 1 540 ? -32.012 -2.317 55.011 1.00 78.56 540 ARG A CA 1
ATOM 4180 C C . ARG A 1 540 ? -30.982 -1.189 55.159 1.00 78.56 540 ARG A C 1
ATOM 4182 O O . ARG A 1 540 ? -31.091 -0.416 56.106 1.00 78.56 540 ARG A O 1
ATOM 4189 N N . LEU A 1 541 ? -30.004 -1.116 54.255 1.00 81.06 541 LEU A N 1
ATOM 4190 C CA . LEU A 1 541 ? -28.898 -0.145 54.260 1.00 81.06 541 LEU A CA 1
ATOM 4191 C C . LEU A 1 541 ? -28.982 0.793 53.045 1.00 81.06 541 LEU A C 1
ATOM 4193 O O . LEU A 1 541 ? -27.989 1.090 52.386 1.00 81.06 541 LEU A O 1
ATOM 4197 N N . GLN A 1 542 ? -30.204 1.195 52.682 1.00 80.69 542 GLN A N 1
ATOM 4198 C CA . GLN A 1 542 ? -30.459 1.937 51.446 1.00 80.69 542 GLN A CA 1
ATOM 4199 C C . GLN A 1 542 ? -29.709 3.276 51.394 1.00 80.69 542 GLN A C 1
ATOM 4201 O O . GLN A 1 542 ? -29.200 3.647 50.342 1.00 80.69 542 GLN A O 1
ATOM 4206 N N . ALA A 1 543 ? -29.615 3.986 52.523 1.00 77.06 543 ALA A N 1
ATOM 4207 C CA . ALA A 1 543 ? -28.955 5.288 52.580 1.00 77.06 543 ALA A CA 1
ATOM 4208 C C . ALA A 1 543 ? -27.438 5.163 52.369 1.00 77.06 543 ALA A C 1
ATOM 4210 O O . ALA A 1 543 ? -26.853 5.923 51.602 1.00 77.06 543 ALA A O 1
ATOM 4211 N N . GLU A 1 544 ? -26.812 4.181 53.016 1.00 83.25 544 GLU A N 1
ATOM 4212 C CA . GLU A 1 544 ? -25.395 3.858 52.874 1.00 83.25 544 GLU A CA 1
ATOM 4213 C C . GLU A 1 544 ? -25.083 3.392 51.445 1.00 83.25 544 GLU A C 1
ATOM 4215 O O . GLU A 1 544 ? -24.111 3.845 50.838 1.00 83.25 544 GLU A O 1
ATOM 4220 N N . LEU A 1 545 ? -25.945 2.537 50.886 1.00 83.88 545 LEU A N 1
ATOM 4221 C CA . LEU A 1 545 ? -25.812 2.009 49.533 1.00 83.88 545 LEU A CA 1
ATOM 4222 C C . LEU A 1 545 ? -25.886 3.115 48.474 1.00 83.88 545 LEU A C 1
ATOM 4224 O O . LEU A 1 545 ? -25.038 3.157 47.587 1.00 83.88 545 LEU A O 1
ATOM 4228 N N . ASP A 1 546 ? -26.865 4.018 48.563 1.00 82.75 546 ASP A N 1
ATOM 4229 C CA . ASP A 1 546 ? -27.039 5.087 47.574 1.00 82.75 546 ASP A CA 1
ATOM 4230 C C . ASP A 1 546 ? -25.845 6.054 47.574 1.00 82.75 546 ASP A C 1
ATOM 4232 O O . ASP A 1 546 ? -25.346 6.421 46.508 1.00 82.75 546 ASP A O 1
ATOM 4236 N N . VAL A 1 547 ? -25.328 6.404 48.758 1.00 81.19 547 VAL A N 1
ATOM 4237 C CA . VAL A 1 547 ? -24.135 7.256 48.902 1.00 81.19 547 VAL A CA 1
ATOM 4238 C C . VAL A 1 547 ? -22.896 6.566 48.332 1.00 81.19 547 VAL A C 1
ATOM 4240 O O . VAL A 1 547 ? -22.160 7.171 47.551 1.00 81.19 547 VAL A O 1
ATOM 4243 N N . ALA A 1 548 ? -22.673 5.296 48.677 1.00 83.00 548 ALA A N 1
ATOM 4244 C CA . ALA A 1 548 ? -21.506 4.549 48.221 1.00 83.00 548 ALA A CA 1
ATOM 4245 C C . ALA A 1 548 ? -21.547 4.272 46.706 1.00 83.00 548 ALA A C 1
ATOM 4247 O O . ALA A 1 548 ? -20.540 4.454 46.022 1.00 83.00 548 ALA A O 1
ATOM 4248 N N . CYS A 1 549 ? -22.710 3.917 46.147 1.00 85.75 549 CYS A N 1
ATOM 4249 C CA . CYS A 1 549 ? -22.889 3.763 44.702 1.00 85.75 549 CYS A CA 1
ATOM 4250 C C . CYS A 1 549 ? -22.629 5.081 43.964 1.00 85.75 549 CYS A C 1
ATOM 4252 O O . CYS A 1 549 ? -21.899 5.094 42.972 1.00 85.75 549 CYS A O 1
ATOM 4254 N N . ALA A 1 550 ? -23.178 6.200 44.444 1.00 83.06 550 ALA A N 1
ATOM 4255 C CA . ALA A 1 550 ? -22.950 7.496 43.814 1.00 83.06 550 ALA A CA 1
ATOM 4256 C C . ALA A 1 550 ? -21.458 7.880 43.850 1.00 83.06 550 ALA A C 1
ATOM 4258 O O . ALA A 1 550 ? -20.897 8.270 42.824 1.00 83.06 550 ALA A O 1
ATOM 4259 N N . ALA A 1 551 ? -20.785 7.676 44.988 1.00 82.62 551 ALA A N 1
ATOM 4260 C CA . ALA A 1 551 ? -19.349 7.913 45.120 1.00 82.62 551 ALA A CA 1
ATOM 4261 C C . ALA A 1 551 ? -18.522 7.066 44.131 1.00 82.62 551 ALA A C 1
ATOM 4263 O O . ALA A 1 551 ? -17.682 7.610 43.416 1.00 82.62 551 ALA A O 1
ATOM 4264 N N . VAL A 1 552 ? -18.796 5.758 44.022 1.00 85.44 552 VAL A N 1
ATOM 4265 C CA . VAL A 1 552 ? -18.093 4.858 43.088 1.00 85.44 552 VAL A CA 1
ATOM 4266 C C . VAL A 1 552 ? -18.322 5.261 41.628 1.00 85.44 552 VAL A C 1
ATOM 4268 O O . VAL A 1 552 ? -17.365 5.280 40.854 1.00 85.44 552 VAL A O 1
ATOM 4271 N N . GLN A 1 553 ? -19.546 5.641 41.242 1.00 87.00 553 GLN A N 1
ATOM 4272 C CA . GLN A 1 553 ? -19.840 6.112 39.881 1.00 87.00 553 GLN A CA 1
ATOM 4273 C C . GLN A 1 553 ? -19.040 7.372 39.533 1.00 87.00 553 GLN A C 1
ATOM 4275 O O . GLN A 1 553 ? -18.461 7.467 38.450 1.00 87.00 553 GLN A O 1
ATOM 4280 N N . HIS A 1 554 ? -18.950 8.331 40.450 1.00 81.81 554 HIS A N 1
ATOM 4281 C CA . HIS A 1 554 ? -18.163 9.530 40.196 1.00 81.81 554 HIS A CA 1
ATOM 4282 C C . HIS A 1 554 ? -16.647 9.258 40.194 1.00 81.81 554 HIS A C 1
ATOM 4284 O O . HIS A 1 554 ? -15.925 9.839 39.380 1.00 81.81 554 HIS A O 1
ATOM 4290 N N . CYS A 1 555 ? -16.151 8.330 41.019 1.00 84.19 555 CYS A N 1
ATOM 4291 C CA . CYS A 1 555 ? -14.769 7.850 40.919 1.00 84.19 555 CYS A CA 1
ATOM 4292 C C . CYS A 1 555 ? -14.506 7.160 39.568 1.00 84.19 555 CYS A C 1
ATOM 4294 O O . CYS A 1 555 ? -13.445 7.360 38.972 1.00 84.19 555 CYS A O 1
ATOM 4296 N N . ALA A 1 556 ? -15.474 6.406 39.034 1.00 85.06 556 ALA A N 1
ATOM 4297 C CA . ALA A 1 556 ? -15.396 5.818 37.698 1.00 85.06 556 ALA A CA 1
ATOM 4298 C C . ALA A 1 556 ? -15.295 6.896 36.616 1.00 85.06 556 ALA A C 1
ATOM 4300 O O . ALA A 1 556 ? -14.430 6.805 35.751 1.00 85.06 556 ALA A O 1
ATOM 4301 N N . MET A 1 557 ? -16.100 7.959 36.700 1.00 84.25 557 MET A N 1
ATOM 4302 C CA . MET A 1 557 ? -16.010 9.100 35.782 1.00 84.25 557 MET A CA 1
ATOM 4303 C C . MET A 1 557 ? -14.620 9.746 35.803 1.00 84.25 557 MET A C 1
ATOM 4305 O O . MET A 1 557 ? -14.023 9.960 34.745 1.00 84.25 557 MET A O 1
ATOM 4309 N N . LEU A 1 558 ? -14.087 10.015 36.999 1.00 82.06 558 LEU A N 1
ATOM 4310 C CA . LEU A 1 558 ? -12.783 10.654 37.163 1.00 82.06 558 LEU A CA 1
ATOM 4311 C C . LEU A 1 558 ? -11.644 9.789 36.619 1.00 82.06 558 LEU A C 1
ATOM 4313 O O . LEU A 1 558 ? -10.830 10.246 35.818 1.00 82.06 558 LEU A O 1
ATOM 4317 N N . THR A 1 559 ? -11.582 8.535 37.058 1.00 81.75 559 THR A N 1
ATOM 4318 C CA . THR A 1 559 ? -10.524 7.601 36.656 1.00 81.75 559 THR A CA 1
ATOM 4319 C C . THR A 1 559 ? -10.594 7.310 35.161 1.00 81.75 559 THR A C 1
ATOM 4321 O O . THR A 1 559 ? -9.556 7.256 34.510 1.00 81.75 559 THR A O 1
ATOM 4324 N N . LYS A 1 560 ? -11.794 7.242 34.571 1.00 80.75 560 LYS A N 1
ATOM 4325 C CA . LYS A 1 560 ? -11.981 7.083 33.124 1.00 80.75 560 LYS A CA 1
ATOM 4326 C C . LYS A 1 560 ? -11.466 8.295 32.357 1.00 80.75 560 LYS A C 1
ATOM 4328 O O . LYS A 1 560 ? -10.795 8.152 31.334 1.00 80.75 560 LYS A O 1
ATOM 4333 N N . GLN A 1 561 ? -11.746 9.499 32.855 1.00 80.69 561 GLN A N 1
ATOM 4334 C CA . GLN A 1 561 ? -11.223 10.734 32.281 1.00 80.69 561 GLN A CA 1
ATOM 4335 C C . GLN A 1 561 ? -9.693 10.778 32.364 1.00 80.69 561 GLN A C 1
ATOM 4337 O O . GLN A 1 561 ? -9.042 11.072 31.361 1.00 80.69 561 GLN A O 1
ATOM 4342 N N . LEU A 1 562 ? -9.117 10.434 33.518 1.00 78.12 562 LEU A N 1
ATOM 4343 C CA . LEU A 1 562 ? -7.670 10.366 33.710 1.00 78.12 562 LEU A CA 1
ATOM 4344 C C . LEU A 1 562 ? -7.024 9.305 32.811 1.00 78.12 562 LEU A C 1
ATOM 4346 O O . LEU A 1 562 ? -5.983 9.566 32.207 1.00 78.12 562 LEU A O 1
ATOM 4350 N N . GLN A 1 563 ? -7.651 8.134 32.664 1.00 77.12 563 GLN A N 1
ATOM 4351 C CA . GLN A 1 563 ? -7.192 7.072 31.773 1.00 77.12 563 GLN A CA 1
ATOM 4352 C C . GLN A 1 563 ? -7.176 7.561 30.325 1.00 77.12 563 GLN A C 1
ATOM 4354 O O . GLN A 1 563 ? -6.165 7.426 29.645 1.00 77.12 563 GLN A O 1
ATOM 4359 N N . ARG A 1 564 ? -8.251 8.212 29.862 1.00 74.12 564 ARG A N 1
ATOM 4360 C CA . ARG A 1 564 ? -8.318 8.803 28.517 1.00 74.12 564 ARG A CA 1
ATOM 4361 C C . ARG A 1 564 ? -7.254 9.872 28.313 1.00 74.12 564 ARG A C 1
ATOM 4363 O O . ARG A 1 564 ? -6.585 9.870 27.284 1.00 74.12 564 ARG A O 1
ATOM 4370 N N . GLN A 1 565 ? -7.060 10.765 29.281 1.00 70.00 565 GLN A N 1
ATOM 4371 C CA . GLN A 1 565 ? -6.018 11.792 29.213 1.00 70.00 565 GLN A CA 1
ATOM 4372 C C . GLN A 1 565 ? -4.623 11.163 29.135 1.00 70.00 565 GLN A C 1
ATOM 4374 O O . GLN A 1 565 ? -3.822 11.567 28.297 1.00 70.00 565 GLN A O 1
ATOM 4379 N N . THR A 1 566 ? -4.375 10.115 29.917 1.00 65.12 566 THR A N 1
ATOM 4380 C CA . THR A 1 566 ? -3.097 9.394 29.951 1.00 65.12 566 THR A CA 1
ATOM 4381 C C . THR A 1 566 ? -2.835 8.607 28.666 1.00 65.12 566 THR A C 1
ATOM 4383 O O . THR A 1 566 ? -1.744 8.687 28.114 1.00 65.12 566 THR A O 1
ATOM 4386 N N . VAL A 1 567 ? -3.834 7.883 28.155 1.00 55.91 567 VAL A N 1
ATOM 4387 C CA . VAL A 1 567 ? -3.733 7.076 26.927 1.00 55.91 567 VAL A CA 1
ATOM 4388 C C . VAL A 1 567 ? -3.681 7.965 25.677 1.00 55.91 567 VAL A C 1
ATOM 4390 O O . VAL A 1 567 ? -3.010 7.630 24.708 1.00 55.91 567 VAL A O 1
ATOM 4393 N N . SER A 1 568 ? -4.344 9.127 25.692 1.00 50.50 568 SER A N 1
ATOM 4394 C CA . SER A 1 568 ? -4.310 10.092 24.581 1.00 50.50 568 SER A CA 1
ATOM 4395 C C . SER A 1 568 ? -2.992 10.870 24.471 1.00 50.50 568 SER A C 1
ATOM 4397 O O . SER A 1 568 ? -2.681 11.388 23.394 1.00 50.50 568 SER A O 1
ATOM 4399 N N . GLN A 1 569 ? -2.212 10.946 25.555 1.00 46.47 569 GLN A N 1
ATOM 4400 C 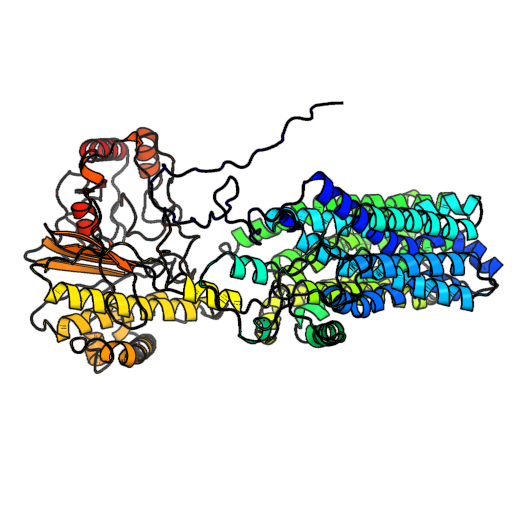CA . GLN A 1 569 ? -0.865 11.510 25.566 1.00 46.47 569 GLN A CA 1
ATOM 4401 C C . GLN A 1 569 ? 0.154 10.434 25.169 1.00 46.47 569 GLN A C 1
ATOM 4403 O O . GLN A 1 569 ? 0.872 9.881 26.002 1.00 46.47 569 GLN A O 1
ATOM 4408 N N . ASP A 1 570 ? 0.248 10.155 23.867 1.00 37.41 570 ASP A N 1
ATOM 4409 C CA . ASP A 1 570 ? 1.348 9.372 23.305 1.00 37.41 570 ASP A CA 1
ATOM 4410 C C . ASP A 1 570 ? 2.698 9.956 23.780 1.00 37.41 570 ASP A C 1
ATOM 4412 O O . ASP A 1 570 ? 3.118 11.040 23.368 1.00 37.41 570 ASP A O 1
ATOM 4416 N N . SER A 1 571 ? 3.436 9.188 24.587 1.00 36.56 571 SER A N 1
ATOM 4417 C CA . SER A 1 571 ? 4.900 9.265 24.745 1.00 36.56 571 SER A CA 1
ATOM 4418 C C . SER A 1 571 ? 5.547 10.443 25.512 1.00 36.56 571 SER A C 1
ATOM 4420 O O . SER A 1 571 ? 6.658 10.845 25.163 1.00 36.56 571 SER A O 1
ATOM 4422 N N . GLN A 1 572 ? 4.967 10.950 26.611 1.00 33.28 572 GLN A N 1
ATOM 4423 C CA . GLN A 1 572 ? 5.659 11.942 27.471 1.00 33.28 572 GLN A CA 1
ATOM 4424 C C . GLN A 1 572 ? 5.596 11.722 28.994 1.00 33.28 572 GLN A C 1
ATOM 4426 O O . GLN A 1 572 ? 5.615 12.683 29.755 1.00 33.28 572 GLN A O 1
ATOM 4431 N N . ILE A 1 573 ? 5.661 10.482 29.484 1.00 32.75 573 ILE A N 1
ATOM 4432 C CA . ILE A 1 573 ? 6.019 10.270 30.900 1.00 32.75 573 ILE A CA 1
ATOM 4433 C C . ILE A 1 573 ? 7.494 9.891 30.975 1.00 32.75 573 ILE A C 1
ATOM 4435 O O . ILE A 1 573 ? 7.905 8.737 30.858 1.00 32.75 573 ILE A O 1
ATOM 4439 N N . SER A 1 574 ? 8.303 10.946 31.085 1.00 31.34 574 SER A N 1
ATOM 4440 C CA . SER A 1 574 ? 9.687 10.901 31.548 1.00 31.34 574 SER A CA 1
ATOM 4441 C C . SER A 1 574 ? 9.781 10.070 32.832 1.00 31.34 574 SER A C 1
ATOM 4443 O O . SER A 1 574 ? 8.900 10.152 33.684 1.00 31.34 574 SER A O 1
ATOM 4445 N N . LYS A 1 575 ? 10.894 9.349 33.032 1.00 30.02 575 LYS A N 1
ATOM 4446 C CA . LYS A 1 575 ? 11.265 8.621 34.270 1.00 30.02 575 LYS A CA 1
ATOM 4447 C C . LYS A 1 575 ? 11.372 9.506 35.540 1.00 30.02 575 LYS A C 1
ATOM 4449 O O . LYS A 1 575 ? 11.993 9.094 36.514 1.00 30.02 575 LYS A O 1
ATOM 4454 N N . SER A 1 576 ? 10.811 10.714 35.530 1.00 38.34 576 SER A N 1
ATOM 4455 C CA . SER A 1 576 ? 10.760 11.667 36.642 1.00 38.34 576 SER A CA 1
ATOM 4456 C C . SER A 1 576 ? 9.341 12.031 37.092 1.00 38.34 576 SER A C 1
ATOM 4458 O O . SER 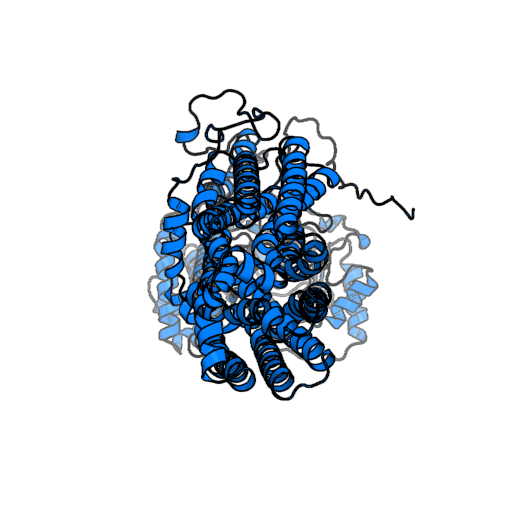A 1 576 ? 9.212 12.660 38.135 1.00 38.34 576 SER A O 1
ATOM 4460 N N . ASP A 1 577 ? 8.300 11.681 36.329 1.00 43.00 577 ASP A N 1
ATOM 4461 C CA . ASP A 1 577 ? 6.908 12.025 36.639 1.00 43.00 577 ASP A CA 1
ATOM 4462 C C . ASP A 1 577 ? 6.154 10.798 37.166 1.00 43.00 577 ASP A C 1
ATOM 4464 O O . ASP A 1 577 ? 6.228 9.717 36.583 1.00 43.00 577 ASP A O 1
ATOM 4468 N N . PHE A 1 578 ? 5.461 10.963 38.296 1.00 57.03 578 PHE A N 1
ATOM 4469 C CA . PHE A 1 578 ? 4.670 9.920 38.961 1.00 57.03 578 PHE A CA 1
ATOM 4470 C C . PHE A 1 578 ? 3.721 9.218 37.986 1.00 57.03 578 PHE A C 1
ATOM 4472 O O . PHE A 1 578 ? 3.166 9.856 37.089 1.00 57.03 578 PHE A O 1
ATOM 4479 N N . SER A 1 579 ? 3.525 7.911 38.177 1.00 64.69 579 SER A N 1
ATOM 4480 C CA . SER A 1 579 ? 2.599 7.130 37.359 1.00 64.69 579 SER A CA 1
ATOM 4481 C C . SER A 1 579 ? 1.189 7.738 37.455 1.00 64.69 579 SER A C 1
ATOM 4483 O O . SER A 1 579 ? 0.698 7.937 38.565 1.00 64.69 579 SER A O 1
ATOM 4485 N N . PRO A 1 580 ? 0.507 8.027 36.335 1.00 68.38 580 PRO A N 1
ATOM 4486 C CA . PRO A 1 580 ? -0.879 8.498 36.330 1.00 68.38 580 PRO A CA 1
ATOM 4487 C C . PRO A 1 580 ? -1.838 7.575 37.077 1.00 68.38 580 PRO A C 1
ATOM 4489 O O . PRO A 1 580 ? -2.852 8.041 37.577 1.00 68.38 580 PRO A O 1
ATOM 4492 N N . VAL A 1 581 ? -1.493 6.290 37.194 1.00 68.44 581 VAL A N 1
ATOM 4493 C CA . VAL A 1 581 ? -2.217 5.324 38.031 1.00 68.44 581 VAL A CA 1
ATOM 4494 C C . VAL A 1 581 ? -2.230 5.786 39.484 1.00 68.44 581 VAL A C 1
ATOM 4496 O O . VAL A 1 581 ? -3.295 6.021 40.030 1.00 68.44 581 VAL A O 1
ATOM 4499 N N . THR A 1 582 ? -1.054 6.085 40.044 1.00 71.81 582 THR A N 1
ATOM 4500 C CA . THR A 1 582 ? -0.890 6.586 41.415 1.00 71.81 582 THR A CA 1
ATOM 4501 C C . THR A 1 582 ? -1.690 7.869 41.655 1.00 71.81 582 THR A C 1
ATOM 4503 O O . THR A 1 582 ? -2.302 8.039 42.702 1.00 71.81 582 THR A O 1
ATOM 4506 N N . VAL A 1 583 ? -1.736 8.781 40.675 1.00 75.00 583 VAL A N 1
ATOM 4507 C CA . VAL A 1 583 ? -2.551 10.008 40.776 1.00 75.00 583 VAL A CA 1
ATOM 4508 C C . VAL A 1 583 ? -4.052 9.681 40.801 1.00 75.00 583 VAL A C 1
ATOM 4510 O O . VAL A 1 583 ? -4.800 10.304 41.554 1.00 75.00 583 VAL A O 1
ATOM 4513 N N . GLY A 1 584 ? -4.489 8.711 39.994 1.00 75.44 584 GLY A N 1
ATOM 4514 C CA . GLY A 1 584 ? -5.871 8.234 39.947 1.00 75.44 584 GLY A CA 1
ATOM 4515 C C . GLY A 1 584 ? -6.308 7.520 41.221 1.00 75.44 584 GLY A C 1
ATOM 4516 O O . GLY A 1 584 ? -7.399 7.802 41.719 1.00 75.44 584 GLY A O 1
ATOM 4517 N N . ASP A 1 585 ? -5.452 6.667 41.780 1.00 72.88 585 ASP A N 1
ATOM 4518 C CA . ASP A 1 585 ? -5.727 5.924 43.012 1.00 72.88 585 ASP A CA 1
ATOM 4519 C C . ASP A 1 585 ? -5.901 6.898 44.187 1.00 72.88 585 ASP A C 1
ATOM 4521 O O . ASP A 1 585 ? -6.962 6.922 44.816 1.00 72.88 585 ASP A O 1
ATOM 4525 N N . PHE A 1 586 ? -4.955 7.830 44.378 1.00 75.88 586 PHE A N 1
ATOM 4526 C CA . PHE A 1 586 ? -5.063 8.873 45.404 1.00 75.88 586 PHE A CA 1
ATOM 4527 C C . PHE A 1 586 ? -6.311 9.751 45.250 1.00 75.88 586 PHE A C 1
ATOM 4529 O O . PHE A 1 586 ? -6.981 10.057 46.239 1.00 75.88 586 PHE A O 1
ATOM 4536 N N . ALA A 1 587 ? -6.646 10.169 44.027 1.00 79.69 587 ALA A N 1
ATOM 4537 C CA . ALA A 1 587 ? -7.808 11.025 43.805 1.00 79.69 587 ALA A CA 1
ATOM 4538 C C . ALA A 1 587 ? -9.133 10.273 44.021 1.00 79.69 587 ALA A C 1
ATOM 4540 O O . ALA A 1 587 ? -10.049 10.806 44.648 1.00 79.69 587 ALA A O 1
ATOM 4541 N N . SER A 1 588 ? -9.234 9.025 43.552 1.00 80.88 588 SER A N 1
ATOM 4542 C CA . SER A 1 588 ? -10.430 8.195 43.741 1.00 80.88 588 SER A CA 1
ATOM 4543 C C . SER A 1 588 ? -10.675 7.869 45.218 1.00 80.88 588 SER A C 1
ATOM 4545 O O . SER A 1 588 ? -11.804 7.984 45.694 1.00 80.88 588 SER A O 1
ATOM 4547 N N . GLN A 1 589 ? -9.616 7.570 45.973 1.00 80.00 589 GLN A N 1
ATOM 4548 C CA . GLN A 1 589 ? -9.687 7.301 47.404 1.00 80.00 589 GLN A CA 1
ATOM 4549 C C . GLN A 1 589 ? -10.073 8.538 48.218 1.00 80.00 589 GLN A C 1
ATOM 4551 O O . GLN A 1 589 ? -10.923 8.451 49.110 1.00 80.00 589 GLN A O 1
ATOM 4556 N N . ALA A 1 590 ? -9.485 9.695 47.901 1.00 78.50 590 ALA A N 1
ATOM 4557 C CA . ALA A 1 590 ? -9.824 10.954 48.556 1.00 78.50 590 ALA A CA 1
ATOM 4558 C C . ALA A 1 590 ? -11.297 11.323 48.330 1.00 78.50 590 ALA A C 1
ATOM 4560 O O . ALA A 1 590 ? -11.979 11.734 49.269 1.00 78.50 590 ALA A O 1
ATOM 4561 N N . LEU A 1 591 ? -11.804 11.138 47.107 1.00 79.00 591 LEU A N 1
ATOM 4562 C CA . LEU A 1 591 ? -13.201 11.409 46.771 1.00 79.00 591 LEU A CA 1
ATOM 4563 C C . LEU A 1 591 ? -14.163 10.442 47.452 1.00 79.00 591 LEU A C 1
ATOM 4565 O O . LEU A 1 591 ? -15.138 10.892 48.049 1.00 79.00 591 LEU A O 1
ATOM 4569 N N . LEU A 1 592 ? -13.878 9.139 47.413 1.00 78.62 592 LEU A N 1
ATOM 4570 C CA . LEU A 1 592 ? -14.730 8.125 48.027 1.00 78.62 592 LEU A CA 1
ATOM 4571 C C . LEU A 1 592 ? -14.818 8.327 49.545 1.00 78.62 592 LEU A C 1
ATOM 4573 O O . LEU A 1 592 ? -15.913 8.381 50.102 1.00 78.62 592 LEU A O 1
ATOM 4577 N N . THR A 1 593 ? -13.678 8.537 50.203 1.00 76.00 593 THR A N 1
ATOM 4578 C CA . THR A 1 593 ? -13.618 8.756 51.656 1.00 76.00 593 THR A CA 1
ATOM 4579 C C . THR A 1 593 ? -14.310 10.058 52.055 1.00 76.00 593 THR A C 1
ATOM 4581 O O . THR A 1 593 ? -15.114 10.073 52.985 1.00 76.00 593 THR A O 1
ATOM 4584 N N . SER A 1 594 ? -14.046 11.149 51.331 1.00 78.38 594 SER A N 1
ATOM 4585 C CA . SER A 1 594 ? -14.671 12.450 51.591 1.00 78.38 594 SER A CA 1
ATOM 4586 C C . SER A 1 594 ? -16.189 12.395 51.420 1.00 78.38 594 SER A C 1
ATOM 4588 O O . SER A 1 594 ? -16.921 12.939 52.243 1.00 78.38 594 SER A O 1
ATOM 4590 N N . ALA A 1 595 ? -16.671 11.709 50.384 1.00 76.62 595 ALA A N 1
ATOM 4591 C CA . ALA A 1 595 ? -18.091 11.596 50.088 1.00 76.62 595 ALA A CA 1
ATOM 4592 C C . ALA A 1 595 ? -18.859 10.820 51.166 1.00 76.62 595 ALA A C 1
ATOM 4594 O O . ALA A 1 595 ? -19.922 11.262 51.598 1.00 76.62 595 ALA A O 1
ATOM 4595 N N . VAL A 1 596 ? -18.310 9.698 51.640 1.00 74.50 596 VAL A N 1
ATOM 4596 C CA . VAL A 1 596 ? -18.954 8.903 52.693 1.00 74.50 596 VAL A CA 1
ATOM 4597 C C . VAL A 1 596 ? -18.829 9.602 54.051 1.00 74.50 596 VAL A C 1
ATOM 4599 O O . VAL A 1 596 ? -19.818 9.691 54.773 1.00 74.50 596 VAL A O 1
ATOM 4602 N N . HIS A 1 597 ? -17.671 10.186 54.383 1.00 76.38 597 HIS A N 1
ATOM 4603 C CA . HIS A 1 597 ? -17.466 10.908 55.647 1.00 76.38 597 HIS A CA 1
ATOM 4604 C C . HIS A 1 597 ? -18.339 12.174 55.765 1.00 76.38 597 HIS A C 1
ATOM 4606 O O . HIS A 1 597 ? -18.684 12.588 56.873 1.00 76.38 597 HIS A O 1
ATOM 4612 N N . ALA A 1 598 ? -18.730 12.787 54.642 1.00 74.69 598 ALA A N 1
ATOM 4613 C CA . ALA A 1 598 ? -19.667 13.914 54.614 1.00 74.69 598 ALA A CA 1
ATOM 4614 C C . ALA A 1 598 ? -21.037 13.562 55.208 1.00 74.69 598 ALA A C 1
ATOM 4616 O O . ALA A 1 598 ? -21.651 14.374 55.902 1.00 74.69 598 ALA A O 1
ATOM 4617 N N . VAL A 1 599 ? -21.503 12.344 54.923 1.00 74.38 599 VAL A N 1
ATOM 4618 C CA . VAL A 1 599 ? -22.808 11.833 55.352 1.00 74.38 599 VAL A CA 1
ATOM 4619 C C . VAL A 1 599 ? -22.690 11.080 56.678 1.00 74.38 599 VAL A C 1
ATOM 4621 O O . VAL A 1 599 ? -23.547 11.221 57.549 1.00 74.38 599 VAL A O 1
ATOM 4624 N N . PHE A 1 600 ? -21.600 10.331 56.859 1.00 79.75 600 PHE A N 1
ATOM 4625 C CA . PHE A 1 600 ? -21.346 9.439 57.988 1.00 79.75 600 PHE A CA 1
ATOM 4626 C C . PHE A 1 600 ? -20.042 9.816 58.708 1.00 79.75 600 PHE A C 1
ATOM 4628 O O . PHE A 1 600 ? -19.051 9.091 58.703 1.00 79.75 600 PHE A O 1
ATOM 4635 N N . SER A 1 601 ? -20.032 10.979 59.364 1.00 73.62 601 SER A N 1
ATOM 4636 C CA . SER A 1 601 ? -18.831 11.538 60.010 1.00 73.62 601 SER A CA 1
ATOM 4637 C C . SER A 1 601 ? -18.318 10.753 61.228 1.00 73.62 601 SER A C 1
ATOM 4639 O O . SER A 1 601 ? -17.280 11.094 61.790 1.00 73.62 601 SER A O 1
ATOM 4641 N N . SER A 1 602 ? -19.086 9.779 61.724 1.00 72.19 602 SER A N 1
ATOM 4642 C CA . SER A 1 602 ? -18.699 8.901 62.838 1.00 72.19 602 SER A CA 1
ATOM 4643 C C . SER A 1 602 ? -17.912 7.669 62.399 1.00 72.19 602 SER A C 1
ATOM 4645 O O . SER A 1 602 ? -17.372 6.967 63.257 1.00 72.19 602 SER A O 1
ATOM 4647 N N . ASP A 1 603 ? -17.884 7.391 61.098 1.00 76.06 603 ASP A N 1
ATOM 4648 C CA . ASP A 1 603 ? -17.389 6.132 60.567 1.00 76.06 603 ASP A CA 1
ATOM 4649 C C . ASP A 1 603 ? -15.883 6.209 60.314 1.00 76.06 603 ASP A C 1
ATOM 4651 O O . ASP A 1 603 ? -15.328 7.252 59.959 1.00 76.06 603 ASP A O 1
ATOM 4655 N N . ASN A 1 604 ? -15.204 5.084 60.534 1.00 70.25 604 ASN A N 1
ATOM 4656 C CA . ASN A 1 604 ? -13.776 4.966 60.272 1.00 70.25 604 ASN A CA 1
ATOM 4657 C C . ASN A 1 604 ? -13.564 4.373 58.884 1.00 70.25 604 ASN A C 1
ATOM 4659 O O . ASN A 1 604 ? -14.237 3.417 58.504 1.00 70.25 604 ASN A O 1
ATOM 4663 N N . PHE A 1 605 ? -12.568 4.892 58.175 1.00 71.50 605 PHE A N 1
ATOM 4664 C CA . PHE A 1 605 ? -12.223 4.438 56.837 1.00 71.50 605 PHE A CA 1
ATOM 4665 C C . PHE A 1 605 ? -10.901 3.690 56.860 1.00 71.50 605 PHE A C 1
ATOM 4667 O O . PHE A 1 605 ? -9.964 4.053 57.576 1.00 71.50 605 PHE A O 1
ATOM 4674 N N . LEU A 1 606 ? -10.845 2.631 56.067 1.00 68.25 606 LEU A N 1
ATOM 4675 C CA . LEU A 1 606 ? -9.625 1.916 55.757 1.00 68.25 606 LEU A CA 1
ATOM 4676 C C . LEU A 1 606 ? -9.490 1.929 54.244 1.00 68.25 606 LEU A C 1
ATOM 4678 O O . LEU A 1 606 ? -10.425 1.553 53.543 1.00 68.25 606 LEU A O 1
ATOM 4682 N N . ALA A 1 607 ? -8.348 2.387 53.763 1.00 63.81 607 ALA A N 1
ATOM 4683 C CA . ALA A 1 607 ? -8.098 2.528 52.347 1.00 63.81 607 ALA A CA 1
ATOM 4684 C C . ALA A 1 607 ? -6.696 2.031 52.002 1.00 63.81 607 ALA A C 1
ATOM 4686 O O . ALA A 1 607 ? -5.910 1.740 52.911 1.00 63.81 607 ALA A O 1
ATOM 4687 N N . GLU A 1 608 ? -6.455 1.871 50.701 1.00 57.47 608 GLU A N 1
ATOM 4688 C CA . GLU A 1 608 ? -5.242 1.249 50.200 1.00 57.47 608 GLU A CA 1
ATOM 4689 C C . GLU A 1 608 ? -4.090 2.225 49.990 1.00 57.47 608 GLU A C 1
ATOM 4691 O O . GLU A 1 608 ? -3.031 1.721 50.192 1.00 57.47 608 GLU A O 1
ATOM 4696 N N . GLU A 1 609 ? -4.184 3.532 49.671 1.00 61.84 609 GLU A N 1
ATOM 4697 C CA . GLU A 1 609 ? -3.011 4.428 49.387 1.00 61.84 609 GLU A CA 1
ATOM 4698 C C . GLU A 1 609 ? -2.611 5.564 50.376 1.00 61.84 609 GLU A C 1
ATOM 4700 O O . GLU A 1 609 ? -3.499 6.308 50.773 1.00 61.84 609 GLU A O 1
ATOM 4705 N N . SER A 1 610 ? -1.310 5.818 50.708 1.00 64.06 610 SER A N 1
ATOM 4706 C CA . SER A 1 610 ? -0.836 6.639 51.882 1.00 64.06 610 SER A CA 1
ATOM 4707 C C . SER A 1 610 ? -0.771 8.127 51.687 1.00 64.06 610 SER A C 1
ATOM 4709 O O . SER A 1 610 ? -0.111 8.615 50.777 1.00 64.06 610 SER A O 1
ATOM 4711 N N . ALA A 1 611 ? -1.258 8.875 52.678 1.00 66.56 611 ALA A N 1
ATOM 4712 C CA . ALA A 1 611 ? -0.956 10.293 52.768 1.00 66.56 611 ALA A CA 1
ATOM 4713 C C . ALA A 1 611 ? 0.548 10.589 52.926 1.00 66.56 611 ALA A C 1
ATOM 4715 O O . ALA A 1 611 ? 0.953 11.713 52.640 1.00 66.56 611 ALA A O 1
ATOM 4716 N N . ASP A 1 612 ? 1.374 9.646 53.394 1.00 68.12 612 ASP A N 1
ATOM 4717 C CA . ASP A 1 612 ? 2.809 9.883 53.615 1.00 68.12 612 ASP A CA 1
ATOM 4718 C C . ASP A 1 612 ? 3.546 10.230 52.313 1.00 68.12 612 ASP A C 1
ATOM 4720 O O . ASP A 1 612 ? 4.287 11.213 52.284 1.00 68.12 612 ASP A O 1
ATOM 4724 N N . ASP A 1 613 ? 3.245 9.543 51.207 1.00 65.06 613 ASP A N 1
ATOM 4725 C CA . ASP A 1 613 ? 3.845 9.835 49.898 1.00 65.06 613 ASP A CA 1
ATOM 4726 C C . ASP A 1 613 ? 3.451 11.230 49.381 1.00 65.06 613 ASP A C 1
ATOM 4728 O O . ASP A 1 613 ? 4.261 11.934 48.774 1.00 65.06 613 ASP A O 1
ATOM 4732 N N . LEU A 1 614 ? 2.226 11.684 49.677 1.00 70.62 614 LEU A N 1
ATOM 4733 C CA . LEU A 1 614 ? 1.776 13.041 49.351 1.00 70.62 614 LEU A CA 1
ATOM 4734 C C . LEU A 1 614 ? 2.382 14.110 50.273 1.00 70.62 614 LEU A C 1
ATOM 4736 O O . LEU A 1 614 ? 2.620 15.235 49.831 1.00 70.62 614 LEU A O 1
ATOM 4740 N N . ARG A 1 615 ? 2.649 13.782 51.546 1.00 75.06 615 ARG A N 1
ATOM 4741 C CA . ARG A 1 615 ? 3.321 14.682 52.505 1.00 75.06 615 ARG A CA 1
ATOM 4742 C C . ARG A 1 615 ? 4.789 14.884 52.149 1.00 75.06 615 ARG A C 1
ATOM 4744 O O . ARG A 1 615 ? 5.309 15.986 52.316 1.00 75.06 615 ARG A O 1
ATOM 4751 N N . GLU A 1 616 ? 5.447 13.841 51.653 1.00 75.25 616 GLU A N 1
ATOM 4752 C CA . GLU A 1 616 ? 6.842 13.891 51.212 1.00 75.25 616 GLU A CA 1
ATOM 4753 C C . GLU A 1 616 ? 6.998 14.522 49.817 1.00 75.25 616 GLU A C 1
ATOM 4755 O O . GLU A 1 616 ? 8.093 14.967 49.458 1.00 75.25 616 GLU A O 1
ATOM 4760 N N . ASN A 1 617 ? 5.909 14.622 49.040 1.00 77.56 617 ASN A N 1
ATOM 4761 C CA . ASN A 1 617 ? 5.951 15.028 47.641 1.00 77.56 617 ASN A CA 1
ATOM 4762 C C . ASN A 1 617 ? 4.909 16.087 47.246 1.00 77.56 617 ASN A C 1
ATOM 4764 O O . ASN A 1 617 ? 3.829 15.789 46.732 1.00 77.56 617 ASN A O 1
ATOM 4768 N N . ALA A 1 618 ? 5.284 17.360 47.392 1.00 79.81 618 ALA A N 1
ATOM 4769 C CA . ALA A 1 618 ? 4.411 18.490 47.064 1.00 79.81 618 ALA A CA 1
ATOM 4770 C C . ALA A 1 618 ? 3.922 18.495 45.599 1.00 79.81 618 ALA A C 1
ATOM 4772 O O . ALA A 1 618 ? 2.780 18.858 45.339 1.00 79.81 618 ALA A O 1
ATOM 4773 N N . ALA A 1 619 ? 4.750 18.050 44.644 1.00 75.00 619 ALA A N 1
ATOM 4774 C CA . ALA A 1 619 ? 4.372 18.018 43.229 1.00 75.00 619 ALA A CA 1
ATOM 4775 C C . ALA A 1 619 ? 3.316 16.941 42.924 1.00 75.00 619 ALA A C 1
ATOM 4777 O O . ALA A 1 619 ? 2.449 17.148 42.075 1.00 75.00 619 ALA A O 1
ATOM 4778 N N . LEU A 1 620 ? 3.376 15.796 43.613 1.00 75.19 620 LEU A N 1
ATOM 4779 C CA . LEU A 1 620 ? 2.353 14.755 43.523 1.00 75.19 620 LEU A CA 1
ATOM 4780 C C . LEU A 1 620 ? 1.042 15.218 44.179 1.00 75.19 620 LEU A C 1
ATOM 4782 O O . LEU A 1 620 ? -0.018 15.080 43.573 1.00 75.19 620 LEU A O 1
ATOM 4786 N N . LEU A 1 621 ? 1.123 15.838 45.362 1.00 79.56 621 LEU A N 1
ATOM 4787 C CA . LEU A 1 621 ? -0.028 16.423 46.057 1.00 79.56 621 LEU A CA 1
ATOM 4788 C C . LEU A 1 621 ? -0.741 17.484 45.206 1.00 79.56 621 LEU A C 1
ATOM 4790 O O . LEU A 1 621 ? -1.969 17.516 45.177 1.00 79.56 621 LEU A O 1
ATOM 4794 N N . ASP A 1 622 ? 0.008 18.325 44.490 1.00 80.69 622 ASP A N 1
ATOM 4795 C CA . ASP A 1 622 ? -0.560 19.334 43.592 1.00 80.69 622 ASP A CA 1
ATOM 4796 C C . ASP A 1 622 ? -1.361 18.697 42.445 1.00 80.69 622 ASP A C 1
ATOM 4798 O O . ASP A 1 622 ? -2.486 19.126 42.192 1.00 80.69 622 ASP A O 1
ATOM 4802 N N . LYS A 1 623 ? -0.834 17.639 41.809 1.00 79.81 623 LYS A N 1
ATOM 4803 C CA . LYS A 1 623 ? -1.530 16.914 40.728 1.00 79.81 623 LYS A CA 1
ATOM 4804 C C . LYS A 1 623 ? -2.785 16.188 41.224 1.00 79.81 623 LYS A C 1
ATOM 4806 O O . LYS A 1 623 ? -3.822 16.242 40.567 1.00 79.81 623 LYS A O 1
ATOM 4811 N N . VAL A 1 624 ? -2.708 15.526 42.381 1.00 80.69 624 VAL A N 1
ATOM 4812 C CA . VAL A 1 624 ? -3.863 14.850 43.002 1.00 80.69 624 VAL A CA 1
ATOM 4813 C C . VAL A 1 624 ? -4.939 15.867 43.387 1.00 80.69 624 VAL A C 1
ATOM 4815 O O . VAL A 1 624 ? -6.124 15.635 43.142 1.00 80.69 624 VAL A O 1
ATOM 4818 N N . TRP A 1 625 ? -4.538 17.011 43.948 1.00 82.69 625 TRP A N 1
ATOM 4819 C CA . TRP A 1 625 ? -5.454 18.092 44.300 1.00 82.69 625 TRP A CA 1
ATOM 4820 C C . TRP A 1 625 ? -6.145 18.680 43.068 1.00 82.69 625 TRP A C 1
ATOM 4822 O O . TRP A 1 625 ? -7.365 18.788 43.070 1.00 82.69 625 TRP A O 1
ATOM 4832 N N . GLU A 1 626 ? -5.398 19.003 42.009 1.00 83.25 626 GLU A N 1
ATOM 4833 C CA . GLU A 1 626 ? -5.956 19.536 40.759 1.00 83.25 626 GLU A CA 1
ATOM 4834 C C . GLU A 1 626 ? -6.987 18.576 40.149 1.00 83.25 626 GLU A C 1
ATOM 4836 O O . GLU A 1 626 ? -8.082 18.991 39.762 1.00 83.25 626 GLU A O 1
ATOM 4841 N N . LEU A 1 627 ? -6.676 17.276 40.130 1.00 80.75 627 LEU A N 1
ATOM 4842 C CA . LEU A 1 627 ? -7.590 16.253 39.631 1.00 80.75 627 LEU A CA 1
ATOM 4843 C C . LEU A 1 627 ? -8.858 16.148 40.499 1.00 80.75 627 LEU A C 1
ATOM 4845 O O . LEU A 1 627 ? -9.969 16.150 39.966 1.00 80.75 627 LEU A O 1
ATOM 4849 N N . THR A 1 628 ? -8.707 16.123 41.824 1.00 80.25 628 THR A N 1
ATOM 4850 C CA . THR A 1 628 ? -9.823 16.074 42.788 1.00 80.25 628 THR A CA 1
ATOM 4851 C C . THR A 1 628 ? -10.710 17.321 42.688 1.00 80.25 628 THR A C 1
ATOM 4853 O O . THR A 1 628 ? -11.936 17.222 42.673 1.00 80.25 628 THR A O 1
ATOM 4856 N N . GLU A 1 629 ? -10.105 18.503 42.560 1.00 81.06 629 GLU A N 1
ATOM 4857 C CA . GLU A 1 629 ? -10.799 19.784 42.414 1.00 81.06 629 GLU A CA 1
ATOM 4858 C C . GLU A 1 629 ? -11.550 19.867 41.079 1.00 81.06 629 GLU A C 1
ATOM 4860 O O . GLU A 1 629 ? -12.680 20.353 41.034 1.00 81.06 629 GLU A O 1
ATOM 4865 N N . SER A 1 630 ? -10.985 19.313 40.001 1.00 77.81 630 SER A N 1
ATOM 4866 C CA . SER A 1 630 ? -11.658 19.250 38.698 1.00 77.81 630 SER A CA 1
ATOM 4867 C C . SER A 1 630 ? -12.931 18.390 38.710 1.00 77.81 630 SER A C 1
ATOM 4869 O O . SER A 1 630 ? -13.860 18.661 37.949 1.00 77.81 630 SER A O 1
ATOM 4871 N N . ALA A 1 631 ? -13.006 17.393 39.601 1.00 72.19 631 ALA A N 1
ATOM 4872 C CA . ALA A 1 631 ? -14.165 16.513 39.754 1.00 72.19 631 ALA A CA 1
ATOM 4873 C C . ALA A 1 631 ? -15.317 17.167 40.539 1.00 72.19 631 ALA A C 1
ATOM 4875 O O . ALA A 1 631 ? -16.473 16.759 40.405 1.00 72.19 631 ALA A O 1
ATOM 4876 N N . LYS A 1 632 ? -15.016 18.199 41.338 1.00 70.69 632 LYS A N 1
ATOM 4877 C CA . LYS A 1 632 ? -15.940 18.845 42.280 1.00 70.69 632 LYS A CA 1
ATOM 4878 C C . LYS A 1 632 ? -17.254 19.340 41.660 1.00 70.69 632 LYS A C 1
ATOM 4880 O O . LYS A 1 632 ? -18.303 19.021 42.218 1.00 70.69 632 LYS A O 1
ATOM 4885 N N . PRO A 1 633 ? -17.268 20.029 40.499 1.00 62.50 633 PRO A N 1
ATOM 4886 C CA . PRO A 1 633 ? -18.519 20.498 39.903 1.00 62.50 633 PRO A CA 1
ATOM 4887 C C . PRO A 1 633 ? -19.466 19.356 39.514 1.00 62.50 633 PRO A C 1
ATOM 4889 O O . PRO A 1 633 ? -20.676 19.508 39.632 1.00 62.50 633 PRO A O 1
ATOM 4892 N N . ALA A 1 634 ? -18.931 18.213 39.071 1.00 62.09 634 ALA A N 1
ATOM 4893 C CA . ALA A 1 634 ? -19.730 17.039 38.717 1.00 62.09 634 ALA A CA 1
ATOM 4894 C C . ALA A 1 634 ? -20.207 16.263 39.958 1.00 62.09 634 ALA A C 1
ATOM 4896 O O . ALA A 1 634 ? -21.304 15.708 39.943 1.00 62.09 634 ALA A O 1
ATOM 4897 N N . PHE A 1 635 ? -19.397 16.252 41.021 1.00 64.31 635 PHE A N 1
ATOM 4898 C CA . PHE A 1 635 ? -19.693 15.610 42.306 1.00 64.31 635 PHE A CA 1
ATOM 4899 C C . PHE A 1 635 ? -20.805 16.331 43.087 1.00 64.31 635 PHE A C 1
ATOM 4901 O O . PHE A 1 635 ? -21.690 15.687 43.642 1.00 64.31 635 PHE A O 1
ATOM 4908 N N . GLU A 1 636 ? -20.781 17.668 43.115 1.00 62.09 636 GLU A N 1
ATOM 4909 C CA . GLU A 1 636 ? -21.694 18.485 43.932 1.00 62.09 636 GLU A CA 1
ATOM 4910 C C . GLU A 1 636 ? -23.010 18.844 43.210 1.00 62.09 636 GLU A C 1
ATOM 4912 O O . GLU A 1 636 ? -24.008 19.143 43.865 1.00 62.09 636 GLU A O 1
ATOM 4917 N N . ALA A 1 637 ? -23.047 18.809 41.870 1.00 53.91 637 ALA A N 1
ATOM 4918 C CA . ALA A 1 637 ? -24.229 19.205 41.094 1.00 53.91 637 ALA A CA 1
ATOM 4919 C C . ALA A 1 637 ? -25.376 18.177 41.108 1.00 53.91 637 ALA A C 1
ATOM 4921 O O . ALA A 1 637 ? -26.534 18.574 40.982 1.00 53.91 637 ALA A O 1
ATOM 4922 N N . ASN A 1 638 ? -25.070 16.881 41.256 1.00 50.34 638 ASN A N 1
ATOM 4923 C CA . ASN A 1 638 ? -26.029 15.800 40.981 1.00 50.34 638 ASN A CA 1
ATOM 4924 C C . ASN A 1 638 ? -26.474 15.008 42.222 1.00 50.34 638 ASN A C 1
ATOM 4926 O O . ASN A 1 638 ? -27.525 14.376 42.183 1.00 50.34 638 ASN A O 1
ATOM 4930 N N . THR A 1 639 ? -25.744 15.088 43.343 1.00 55.19 639 THR A N 1
ATOM 4931 C CA . THR A 1 639 ? -26.126 14.423 44.602 1.00 55.19 639 THR A CA 1
ATOM 4932 C C . THR A 1 639 ? -25.879 15.359 45.797 1.00 55.19 639 THR A C 1
ATOM 4934 O O . THR A 1 639 ? -24.731 15.523 46.203 1.00 55.19 639 THR A O 1
ATOM 4937 N N . PRO A 1 640 ? -26.919 15.947 46.426 1.00 48.34 640 PRO A N 1
ATOM 4938 C CA . PRO A 1 640 ? -26.776 16.946 47.502 1.00 48.34 640 PRO A CA 1
ATOM 4939 C C . PRO A 1 640 ? -26.065 16.467 48.782 1.00 48.34 640 PRO A C 1
ATOM 4941 O O . PRO A 1 640 ? -25.851 17.265 49.691 1.00 48.34 640 PRO A O 1
ATOM 4944 N N . ALA A 1 641 ? -25.770 15.168 48.885 1.00 54.81 641 ALA A N 1
ATOM 4945 C CA . ALA A 1 641 ? -25.174 14.528 50.053 1.00 54.81 641 ALA A CA 1
ATOM 4946 C C . ALA A 1 641 ? -23.656 14.293 49.925 1.00 54.81 641 ALA A C 1
ATOM 4948 O O . ALA A 1 641 ? -23.014 13.998 50.927 1.00 54.81 641 ALA A O 1
ATOM 4949 N N . LEU A 1 642 ? -23.069 14.414 48.728 1.00 63.47 642 LEU A N 1
ATOM 4950 C CA . LEU A 1 642 ? -21.640 14.157 48.523 1.00 63.47 642 LEU A CA 1
ATOM 4951 C C . LEU A 1 642 ? -20.841 15.460 48.661 1.00 63.47 642 LEU A C 1
ATOM 4953 O O . LEU A 1 642 ? -21.219 16.484 48.095 1.00 63.47 642 LEU A O 1
ATOM 4957 N N . SER A 1 643 ? -19.710 15.422 49.373 1.00 63.16 643 SER A N 1
ATOM 4958 C CA . SER A 1 643 ? -18.764 16.544 49.432 1.00 63.16 643 SER A CA 1
ATOM 4959 C C . SER A 1 643 ? -17.352 16.114 49.057 1.00 63.16 643 SER A C 1
ATOM 4961 O O . SER A 1 643 ? -16.896 15.042 49.458 1.00 63.16 643 SER A O 1
ATOM 4963 N N . THR A 1 644 ? -16.636 16.978 48.344 1.00 66.81 644 THR A N 1
ATOM 4964 C CA . THR A 1 644 ? -15.195 16.827 48.070 1.00 66.81 644 THR A CA 1
ATOM 4965 C C . THR A 1 644 ? -14.339 17.506 49.151 1.00 66.81 644 THR A C 1
ATOM 4967 O O . THR A 1 644 ? -14.842 18.437 49.789 1.00 66.81 644 THR A O 1
ATOM 4970 N N . PRO A 1 645 ? -13.050 17.144 49.318 1.00 71.06 645 PRO A N 1
ATOM 4971 C CA . PRO A 1 645 ? -12.165 17.819 50.268 1.00 71.06 645 PRO A CA 1
ATOM 4972 C C . PRO A 1 645 ? -12.085 19.334 50.006 1.00 71.06 645 PRO A C 1
ATOM 4974 O O . PRO A 1 645 ? -11.918 19.776 48.870 1.00 71.06 645 PRO A O 1
ATOM 4977 N N . GLY A 1 646 ? -12.183 20.151 51.055 1.00 70.19 646 GLY A N 1
ATOM 4978 C CA . GLY A 1 646 ? -12.151 21.614 50.978 1.00 70.19 646 GLY A CA 1
ATOM 4979 C C . GLY A 1 646 ? -10.744 22.216 50.961 1.00 70.19 646 GLY A C 1
ATOM 4980 O O . GLY A 1 646 ? -10.585 23.391 50.628 1.00 70.19 646 GLY A O 1
ATOM 4981 N N . SER A 1 647 ? -9.714 21.436 51.303 1.00 79.00 647 SER A N 1
ATOM 4982 C CA . SER A 1 647 ? -8.308 21.863 51.264 1.00 79.00 647 SER A CA 1
ATOM 4983 C C . SER A 1 647 ? -7.338 20.689 51.093 1.00 79.00 647 SER A C 1
ATOM 4985 O O . SER A 1 647 ? -7.675 19.544 51.398 1.00 79.00 647 SER A O 1
ATOM 4987 N N . LYS A 1 648 ? -6.095 20.969 50.674 1.00 77.69 648 LYS A N 1
ATOM 4988 C CA . LYS A 1 648 ? -5.016 19.963 50.598 1.00 77.69 648 LYS A CA 1
ATOM 4989 C C . LYS A 1 648 ? -4.745 19.290 51.949 1.00 77.69 648 LYS A C 1
ATOM 4991 O O . LYS A 1 648 ? -4.524 18.085 51.993 1.00 77.69 648 LYS A O 1
ATOM 4996 N N . ASP A 1 649 ? -4.833 20.041 53.047 1.00 71.06 649 ASP A N 1
ATOM 4997 C CA . ASP A 1 649 ? -4.676 19.508 54.409 1.00 71.06 649 ASP A CA 1
ATOM 4998 C C . ASP A 1 649 ? -5.805 18.546 54.803 1.00 71.06 649 ASP A C 1
ATOM 5000 O O . ASP A 1 649 ? -5.621 17.681 55.657 1.00 71.06 649 ASP A O 1
ATOM 5004 N N . GLU A 1 650 ? -6.984 18.701 54.203 1.00 70.56 650 GLU A N 1
ATOM 5005 C CA . GLU A 1 650 ? -8.114 17.794 54.377 1.00 70.56 650 GLU A CA 1
ATOM 5006 C C . GLU A 1 650 ? -7.959 16.543 53.504 1.00 70.56 650 GLU A C 1
ATOM 5008 O O . GLU A 1 650 ? -8.140 15.437 54.000 1.00 70.56 650 GLU A O 1
ATOM 5013 N N . LEU A 1 651 ? -7.494 16.696 52.258 1.00 68.88 651 LEU A N 1
ATOM 5014 C CA . LEU A 1 651 ? -7.155 15.582 51.364 1.00 68.88 651 LEU A CA 1
ATOM 5015 C C . LEU A 1 651 ? -6.112 14.641 51.996 1.00 68.88 651 LEU A C 1
ATOM 5017 O O . LEU A 1 651 ? -6.281 13.425 51.986 1.00 68.88 651 LEU A O 1
ATOM 5021 N N . LEU A 1 652 ? -5.079 15.199 52.636 1.00 64.88 652 LEU A N 1
ATOM 5022 C CA . LEU A 1 652 ? -4.033 14.445 53.341 1.00 64.88 652 LEU A CA 1
ATOM 5023 C C . LEU A 1 652 ? -4.516 13.684 54.590 1.00 64.88 652 LEU A C 1
ATOM 5025 O O . LEU A 1 652 ? -3.733 12.932 55.177 1.00 64.88 652 LEU A O 1
ATOM 5029 N N . LYS A 1 653 ? -5.755 13.890 55.050 1.00 62.81 653 LYS A N 1
ATOM 5030 C CA . LYS A 1 653 ? -6.346 13.120 56.161 1.00 62.81 653 LYS A CA 1
ATOM 5031 C C . LYS A 1 653 ? -7.076 11.867 55.684 1.00 62.81 653 LYS A C 1
ATOM 5033 O O . LYS A 1 653 ? -7.329 10.992 56.502 1.00 62.81 653 LYS A O 1
ATOM 5038 N N . PHE A 1 654 ? -7.391 11.780 54.393 1.00 61.06 654 PHE A N 1
ATOM 5039 C CA . PHE A 1 654 ? -8.226 10.728 53.818 1.00 61.06 654 PHE A CA 1
ATOM 5040 C C . PHE A 1 654 ? -7.426 9.604 53.128 1.00 61.06 654 PHE A C 1
ATOM 5042 O O . PHE A 1 654 ? -8.011 8.799 52.407 1.00 61.06 654 PHE A O 1
ATOM 5049 N N . LEU A 1 655 ? -6.100 9.533 53.326 1.00 55.41 655 LEU A N 1
ATOM 5050 C CA . LEU A 1 655 ? -5.202 8.634 52.580 1.00 55.41 655 LEU A CA 1
ATOM 5051 C C . LEU A 1 655 ? -4.290 7.765 53.495 1.00 55.41 655 LEU A C 1
ATOM 5053 O O . LEU A 1 655 ? -3.680 8.305 54.418 1.00 55.41 655 LEU A O 1
ATOM 5057 N N . ASP A 1 656 ? -4.167 6.449 53.239 1.00 51.53 656 ASP A N 1
ATOM 5058 C CA . ASP A 1 656 ? -3.266 5.443 53.876 1.00 51.53 656 ASP A CA 1
ATOM 5059 C C . ASP A 1 656 ? -2.750 4.257 52.945 1.00 51.53 656 ASP A C 1
ATOM 5061 O O . ASP A 1 656 ? -3.616 3.737 52.286 1.00 51.53 656 ASP A O 1
ATOM 5065 N N . TRP A 1 657 ? -1.436 3.837 52.925 1.00 33.72 657 TRP A N 1
ATOM 5066 C CA . TRP A 1 657 ? -0.425 3.201 51.930 1.00 33.72 657 TRP A CA 1
ATOM 5067 C C . TRP A 1 657 ? -0.605 2.040 50.891 1.00 33.72 657 TRP A C 1
ATOM 5069 O O . TRP A 1 657 ? -0.874 0.930 51.355 1.00 33.72 657 TRP A O 1
ATOM 5079 N N . GLY A 1 658 ? -0.268 2.201 49.568 1.00 34.53 658 GLY A N 1
ATOM 5080 C CA . GLY A 1 658 ? -0.700 1.258 48.480 1.00 34.53 658 GLY A CA 1
ATOM 5081 C C . GLY A 1 658 ? 0.258 0.785 47.350 1.00 34.53 658 GLY A C 1
ATOM 5082 O O . GLY A 1 658 ? 1.458 0.655 47.598 1.00 34.53 658 GLY A O 1
ATOM 5083 N N . ASP A 1 659 ? -0.287 0.401 46.169 1.00 36.31 659 ASP A N 1
ATOM 5084 C CA . ASP A 1 659 ? 0.372 0.054 44.873 1.00 36.31 659 ASP A CA 1
ATOM 5085 C C . ASP A 1 659 ? -0.634 0.021 43.679 1.00 36.31 659 ASP A C 1
ATOM 5087 O O . ASP A 1 659 ? -1.661 -0.653 43.716 1.00 36.31 659 ASP A O 1
ATOM 5091 N N . GLY A 1 660 ? -0.309 0.687 42.561 1.00 41.84 660 GLY A N 1
ATOM 5092 C CA . GLY A 1 660 ? -1.215 0.892 41.417 1.00 41.84 660 GLY A CA 1
ATOM 5093 C C . GLY A 1 660 ? -1.114 -0.151 40.285 1.00 41.84 660 GLY A C 1
ATOM 5094 O O . GLY A 1 660 ? -0.046 -0.658 39.933 1.00 41.84 660 GLY A O 1
ATOM 5095 N N . THR A 1 661 ? -2.238 -0.443 39.618 1.00 49.25 661 THR A N 1
ATOM 5096 C CA . THR A 1 661 ? -2.347 -1.497 38.584 1.00 49.25 661 THR A CA 1
ATOM 5097 C C . THR A 1 661 ? -1.866 -1.099 37.169 1.00 49.25 661 THR A C 1
ATOM 5099 O O . THR A 1 661 ? -2.229 -0.074 36.593 1.00 49.25 661 THR A O 1
ATOM 5102 N N . ALA A 1 662 ? -1.068 -1.969 36.532 1.00 40.62 662 ALA A N 1
ATOM 5103 C CA . ALA A 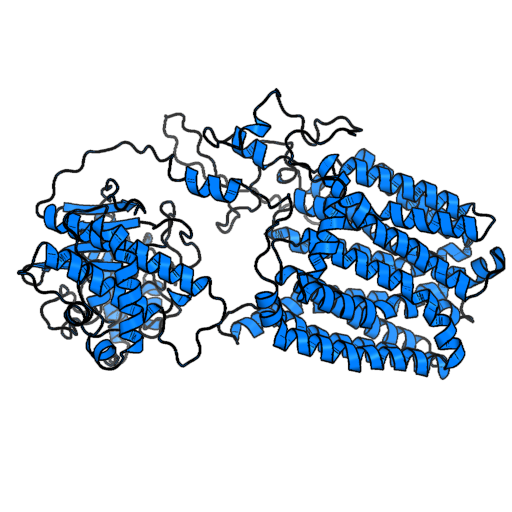1 662 ? -0.428 -1.723 35.228 1.00 40.62 662 ALA A CA 1
ATOM 5104 C C . ALA A 1 662 ? -1.371 -1.686 33.998 1.00 40.62 662 ALA A C 1
ATOM 5106 O O . ALA A 1 662 ? -0.939 -1.244 32.927 1.00 40.62 662 ALA A O 1
ATOM 5107 N N . THR A 1 663 ? -2.627 -2.140 34.103 1.00 44.38 663 THR A N 1
ATOM 5108 C CA . THR A 1 663 ? -3.606 -2.109 32.995 1.00 44.38 663 THR A CA 1
ATOM 5109 C C . THR A 1 663 ? -4.238 -0.752 32.767 1.00 44.38 663 THR A C 1
ATOM 5111 O O . THR A 1 663 ? -4.577 -0.436 31.624 1.00 44.38 663 THR A O 1
ATOM 5114 N N . PHE A 1 664 ? -4.312 0.086 33.804 1.00 51.75 664 PHE A N 1
ATOM 5115 C CA . PHE A 1 664 ? -4.813 1.449 33.679 1.00 51.75 664 PHE A CA 1
ATOM 5116 C C . PHE A 1 664 ? -4.011 2.235 32.627 1.00 51.75 664 PHE A C 1
ATOM 5118 O O . PHE A 1 664 ? -4.593 2.843 31.732 1.00 51.75 664 PHE A O 1
ATOM 5125 N N . LEU A 1 665 ? -2.678 2.102 32.636 1.00 48.47 665 LEU A N 1
ATOM 5126 C CA . LEU A 1 665 ? -1.769 2.735 31.664 1.00 48.47 665 LEU A CA 1
ATOM 5127 C C . LEU A 1 665 ? -1.897 2.201 30.232 1.00 48.47 665 LEU A C 1
ATOM 5129 O O . LEU A 1 665 ? -1.426 2.847 29.300 1.00 48.47 665 LEU A O 1
ATOM 5133 N N . ARG A 1 666 ? -2.489 1.017 30.050 1.00 53.59 666 ARG A N 1
ATOM 5134 C CA . ARG A 1 666 ? -2.679 0.384 28.736 1.00 53.59 666 ARG A CA 1
ATOM 5135 C C . ARG A 1 666 ? -4.081 0.610 28.170 1.00 53.59 666 ARG A C 1
ATOM 5137 O O . ARG A 1 666 ? -4.371 0.098 27.095 1.00 53.59 666 ARG A O 1
ATOM 5144 N N . GLY A 1 667 ? -4.943 1.332 28.890 1.00 57.50 667 GLY A N 1
ATOM 5145 C CA . GLY A 1 667 ? -6.345 1.516 28.515 1.00 57.50 667 GLY A CA 1
ATOM 5146 C C . GLY A 1 667 ? -7.215 0.268 28.699 1.00 57.50 667 GLY A C 1
ATOM 5147 O O . GLY A 1 667 ? -8.321 0.244 28.188 1.00 57.50 667 GLY A O 1
ATOM 5148 N N . GLN A 1 668 ? -6.737 -0.770 29.393 1.00 71.88 668 GLN A N 1
ATOM 5149 C CA . GLN A 1 668 ? -7.430 -2.063 29.518 1.00 71.88 668 GLN A CA 1
ATOM 5150 C C . GLN A 1 668 ? -8.358 -2.104 30.752 1.00 71.88 668 GLN A C 1
ATOM 5152 O O . GLN A 1 668 ? -8.632 -1.054 31.340 1.00 71.88 668 GLN A O 1
ATOM 5157 N N . GLN A 1 669 ? -8.885 -3.271 31.144 1.00 70.25 669 GLN A N 1
ATOM 5158 C CA . GLN A 1 669 ? -9.854 -3.375 32.242 1.00 70.25 669 GLN A CA 1
ATOM 5159 C C . GLN A 1 669 ? -9.230 -2.966 33.590 1.00 70.25 669 GLN A C 1
ATOM 5161 O O . GLN A 1 669 ? -8.085 -3.299 33.916 1.00 70.25 669 GLN A O 1
ATOM 5166 N N . TYR A 1 670 ? -10.009 -2.245 34.393 1.00 73.69 670 TYR A N 1
ATOM 5167 C CA . TYR A 1 670 ? -9.719 -1.921 35.789 1.00 73.69 670 TYR A CA 1
ATOM 5168 C C . TYR A 1 670 ? -11.043 -1.816 36.551 1.00 73.69 670 TYR A C 1
ATOM 5170 O O . TYR A 1 670 ? -12.106 -1.687 35.935 1.00 73.69 670 TYR A O 1
ATOM 5178 N N . ALA A 1 671 ? -10.993 -1.900 37.877 1.00 77.81 671 ALA A N 1
ATOM 5179 C CA . ALA A 1 671 ? -12.180 -1.770 38.704 1.00 77.81 671 ALA A CA 1
ATOM 5180 C C . ALA A 1 671 ? -11.897 -0.958 39.968 1.00 77.81 671 ALA A C 1
ATOM 5182 O O . ALA A 1 671 ? -10.763 -0.873 40.430 1.00 77.81 671 ALA A O 1
ATOM 5183 N N . ILE A 1 672 ? -12.954 -0.336 40.478 1.00 81.12 672 ILE A N 1
ATOM 5184 C CA . ILE A 1 672 ? -12.963 0.486 41.684 1.00 81.12 672 ILE A CA 1
ATOM 5185 C C . ILE A 1 672 ? -13.774 -0.281 42.709 1.00 81.12 672 ILE A C 1
ATOM 5187 O O . ILE A 1 672 ? -14.962 -0.523 42.489 1.00 81.12 672 ILE A O 1
ATOM 5191 N N . ASN A 1 673 ? -13.136 -0.684 43.799 1.00 80.81 673 ASN A N 1
ATOM 5192 C CA . ASN A 1 673 ? -13.758 -1.542 44.790 1.00 80.81 673 ASN A CA 1
ATOM 5193 C C . ASN A 1 673 ? -14.057 -0.771 46.082 1.00 80.81 673 ASN A C 1
ATOM 5195 O O . ASN A 1 673 ? -13.273 0.075 46.509 1.00 80.81 673 ASN A O 1
ATOM 5199 N N . CYS A 1 674 ? -15.207 -1.047 46.689 1.00 82.44 674 CYS A N 1
ATOM 5200 C CA . CYS A 1 674 ? -15.653 -0.430 47.930 1.00 82.44 674 CYS A CA 1
ATOM 5201 C C . CYS A 1 674 ? -16.455 -1.440 48.753 1.00 82.44 674 CYS A C 1
ATOM 5203 O O . CYS A 1 674 ? -17.387 -2.066 48.245 1.00 82.44 674 CYS A O 1
ATOM 5205 N N . ALA A 1 675 ? -16.143 -1.552 50.043 1.00 84.62 675 ALA A N 1
ATOM 5206 C CA . ALA A 1 675 ? -16.840 -2.441 50.964 1.00 84.62 675 ALA A CA 1
ATOM 5207 C C . ALA A 1 675 ? -17.170 -1.741 52.283 1.00 84.62 675 ALA A C 1
ATOM 5209 O O . ALA A 1 675 ? -16.374 -0.961 52.803 1.00 84.62 675 ALA A O 1
ATOM 5210 N N . MET A 1 676 ? -18.335 -2.062 52.847 1.00 83.69 676 MET A N 1
ATOM 5211 C CA . MET A 1 676 ? -18.742 -1.631 54.183 1.00 83.69 676 MET A CA 1
ATOM 5212 C C . MET A 1 676 ? -18.665 -2.812 55.146 1.00 83.69 676 MET A C 1
ATOM 5214 O O . MET A 1 676 ? -19.296 -3.847 54.922 1.00 83.69 676 MET A O 1
ATOM 5218 N N . LEU A 1 677 ? -17.919 -2.636 56.238 1.00 81.12 677 LEU A N 1
ATOM 5219 C CA . LEU A 1 677 ? -17.751 -3.640 57.285 1.00 81.12 677 LEU A CA 1
ATOM 5220 C C . LEU A 1 677 ? -18.525 -3.241 58.548 1.00 81.12 677 LEU A C 1
ATOM 5222 O O . LEU A 1 677 ? -18.296 -2.167 59.096 1.00 81.12 677 LEU A O 1
ATOM 5226 N N . ILE A 1 678 ? -19.373 -4.134 59.061 1.00 83.06 678 ILE A N 1
ATOM 5227 C CA . ILE A 1 678 ? -19.982 -4.019 60.395 1.00 83.06 678 ILE A CA 1
ATOM 5228 C C . ILE A 1 678 ? -19.501 -5.210 61.227 1.00 83.06 678 ILE A C 1
ATOM 5230 O O . ILE A 1 678 ? -19.607 -6.358 60.798 1.00 83.06 678 ILE A O 1
ATOM 5234 N N . ASP A 1 679 ? -18.906 -4.943 62.393 1.00 79.12 679 ASP A N 1
ATOM 5235 C CA . ASP A 1 679 ? -18.332 -5.963 63.289 1.00 79.12 679 ASP A CA 1
ATOM 5236 C C . ASP A 1 679 ? -17.364 -6.943 62.586 1.00 79.12 679 ASP A C 1
ATOM 5238 O O . ASP A 1 679 ? -17.315 -8.138 62.887 1.00 79.12 679 ASP A O 1
ATOM 5242 N N . GLY A 1 680 ? -16.588 -6.438 61.619 1.00 72.75 680 GLY A N 1
ATOM 5243 C CA . GLY A 1 680 ? -15.618 -7.233 60.857 1.00 72.75 680 GLY A CA 1
ATOM 5244 C C . GLY A 1 680 ? -16.221 -8.108 59.754 1.00 72.75 680 GLY A C 1
ATOM 5245 O O . GLY A 1 680 ? -15.529 -8.988 59.243 1.00 72.75 680 GLY A O 1
ATOM 5246 N N . ARG A 1 681 ? -17.489 -7.891 59.383 1.00 79.94 681 ARG A N 1
ATOM 5247 C CA . ARG A 1 681 ? -18.181 -8.600 58.296 1.00 79.94 681 ARG A CA 1
ATOM 5248 C C . ARG A 1 681 ? -18.625 -7.640 57.204 1.00 79.94 681 ARG A C 1
ATOM 5250 O O . ARG A 1 681 ? -19.160 -6.581 57.509 1.00 79.94 681 ARG A O 1
ATOM 5257 N N . GLU A 1 682 ? -18.448 -8.035 55.944 1.00 83.62 682 GLU A N 1
ATOM 5258 C CA . GLU A 1 682 ? -18.923 -7.260 54.789 1.00 83.62 682 GLU A CA 1
ATOM 5259 C C . GLU A 1 682 ? -20.447 -7.254 54.748 1.00 83.62 682 GLU A C 1
ATOM 5261 O O . GLU A 1 682 ? -21.053 -8.312 54.603 1.00 83.62 682 GLU A O 1
ATOM 5266 N N . GLU A 1 683 ? -21.065 -6.086 54.875 1.00 86.94 683 GLU A N 1
ATOM 5267 C CA . GLU A 1 683 ? -22.517 -5.903 54.755 1.00 86.94 683 GLU A CA 1
ATOM 5268 C C . GLU A 1 683 ? -22.906 -5.309 53.394 1.00 86.94 683 GLU A C 1
ATOM 5270 O O . GLU A 1 683 ? -23.979 -5.629 52.881 1.00 86.94 683 GLU A O 1
ATOM 5275 N N . ILE A 1 684 ? -22.017 -4.512 52.786 1.00 87.25 684 ILE A N 1
ATOM 5276 C CA . ILE A 1 684 ? -22.153 -3.968 51.426 1.00 87.25 684 ILE A CA 1
ATOM 5277 C C . ILE A 1 684 ? -20.840 -4.190 50.671 1.00 87.25 684 ILE A C 1
ATOM 5279 O O . ILE A 1 684 ? -19.768 -3.954 51.226 1.00 87.25 684 ILE A O 1
ATOM 5283 N N . GLY A 1 685 ? -20.928 -4.606 49.409 1.00 87.31 685 GLY A N 1
ATOM 5284 C CA . GLY A 1 685 ? -19.798 -4.722 48.486 1.00 87.31 685 GLY A CA 1
ATOM 5285 C C . GLY A 1 685 ? -20.162 -4.115 47.139 1.00 87.31 685 GLY A C 1
ATOM 5286 O O . GLY A 1 685 ? -21.253 -4.377 46.637 1.00 87.31 685 GLY A O 1
ATOM 5287 N N . ILE A 1 686 ? -19.289 -3.280 46.575 1.00 87.00 686 ILE A N 1
ATOM 5288 C CA . ILE A 1 686 ? -19.518 -2.540 45.330 1.00 87.00 686 ILE A CA 1
ATOM 5289 C C . ILE A 1 686 ? -18.257 -2.606 44.472 1.00 87.00 686 ILE A C 1
ATOM 5291 O O . ILE A 1 686 ? -17.183 -2.207 44.910 1.00 87.00 686 ILE A O 1
ATOM 5295 N N . ILE A 1 687 ? -18.417 -3.033 43.223 1.00 86.19 687 ILE A N 1
ATOM 5296 C CA . ILE A 1 687 ? -17.381 -3.042 42.194 1.00 86.19 687 ILE A CA 1
ATOM 5297 C C . ILE A 1 687 ? -17.852 -2.157 41.038 1.00 86.19 687 ILE A C 1
ATOM 5299 O O . ILE A 1 687 ? -18.788 -2.498 40.311 1.00 86.19 687 ILE A O 1
ATOM 5303 N N . GLY A 1 688 ? -17.206 -1.009 40.860 1.00 84.06 688 GLY A N 1
ATOM 5304 C CA . GLY A 1 688 ? -17.335 -0.196 39.655 1.00 84.06 688 GLY A CA 1
ATOM 5305 C C . GLY A 1 688 ? -16.408 -0.730 38.570 1.00 84.06 688 GLY A C 1
ATOM 5306 O O . GLY A 1 688 ? -15.209 -0.846 38.803 1.00 84.06 688 GLY A O 1
ATOM 5307 N N . CYS A 1 689 ? -16.941 -1.023 37.386 1.00 85.88 689 CYS A N 1
ATOM 5308 C CA . CYS A 1 689 ? -16.215 -1.590 36.251 1.00 85.88 689 CYS A CA 1
ATOM 5309 C C . CYS A 1 689 ? -16.281 -0.636 35.045 1.00 85.88 689 CYS A C 1
ATOM 5311 O O . CYS A 1 689 ? -17.108 -0.841 34.149 1.00 85.88 689 CYS A O 1
ATOM 5313 N N . PRO A 1 690 ? -15.428 0.408 34.983 1.00 83.44 690 PRO A N 1
ATOM 5314 C CA . PRO A 1 690 ? -15.613 1.511 34.038 1.00 83.44 690 PRO A CA 1
ATOM 5315 C C . PRO A 1 690 ? -15.414 1.123 32.573 1.00 83.44 690 PRO A C 1
ATOM 5317 O O . PRO A 1 690 ? -15.904 1.818 31.687 1.00 83.44 690 PRO A O 1
ATOM 5320 N N . ASN A 1 691 ? -14.675 0.040 32.316 1.00 81.19 691 ASN A N 1
ATOM 5321 C CA . ASN A 1 691 ? -14.301 -0.432 30.981 1.00 81.19 691 ASN A CA 1
ATOM 5322 C C . ASN A 1 691 ? -15.060 -1.704 30.567 1.00 81.19 691 ASN A C 1
ATOM 5324 O O . ASN A 1 691 ? -14.788 -2.244 29.498 1.00 81.19 691 ASN A O 1
ATOM 5328 N N . VAL A 1 692 ? -16.008 -2.205 31.364 1.00 78.38 692 VAL A N 1
ATOM 5329 C CA . VAL A 1 692 ? -16.766 -3.411 30.996 1.00 78.38 692 VAL A CA 1
ATOM 5330 C C . VAL A 1 692 ? -17.904 -3.047 30.049 1.00 78.38 692 VAL A C 1
ATOM 5332 O O . VAL A 1 692 ? -18.740 -2.208 30.367 1.00 78.38 692 VAL A O 1
ATOM 5335 N N . VAL A 1 693 ? -17.951 -3.711 28.895 1.00 73.00 693 VAL A N 1
ATOM 5336 C CA . VAL A 1 693 ? -19.045 -3.571 27.927 1.00 73.00 693 VAL A CA 1
ATOM 5337 C C . VAL A 1 693 ? -20.300 -4.251 28.475 1.00 73.00 693 VAL A C 1
ATOM 5339 O O . VAL A 1 693 ? -20.271 -5.444 28.773 1.00 73.00 693 VAL A O 1
ATOM 5342 N N . LEU A 1 694 ? -21.393 -3.491 28.577 1.00 62.47 694 LEU A N 1
ATOM 5343 C CA . LEU A 1 694 ? -22.670 -3.914 29.173 1.00 62.47 694 LEU A CA 1
ATOM 5344 C C . LEU A 1 694 ? -23.260 -5.192 28.550 1.00 62.47 694 LEU A C 1
ATOM 5346 O O . LEU A 1 694 ? -23.800 -6.017 29.279 1.00 62.47 694 LEU A O 1
ATOM 5350 N N . ASP A 1 695 ? -23.098 -5.383 27.238 1.00 57.12 695 ASP A N 1
ATOM 5351 C CA . ASP A 1 695 ? -23.692 -6.503 26.490 1.00 57.12 695 ASP A CA 1
ATOM 5352 C C . ASP A 1 695 ? -22.730 -7.687 26.269 1.00 57.12 695 ASP A C 1
ATOM 5354 O O . ASP A 1 695 ? -23.022 -8.604 25.497 1.00 57.12 695 ASP A O 1
ATOM 5358 N N . SER A 1 696 ? -21.552 -7.687 26.903 1.00 57.75 696 SER A N 1
ATOM 5359 C CA . SER A 1 696 ? -20.589 -8.775 26.712 1.00 57.75 696 SER A CA 1
ATOM 5360 C C . SER A 1 696 ? -20.929 -9.993 27.572 1.00 57.75 696 SER A C 1
ATOM 5362 O O . SER A 1 696 ? -21.028 -9.903 28.793 1.00 57.75 696 SER A O 1
ATOM 5364 N N . SER A 1 697 ? -21.003 -11.172 26.950 1.00 54.38 697 SER A N 1
ATOM 5365 C CA . SER A 1 697 ? -21.155 -12.457 27.649 1.00 54.38 697 SER A CA 1
ATOM 5366 C C . SER A 1 697 ? -19.880 -12.913 28.371 1.00 54.38 697 SER A C 1
ATOM 5368 O O . SER A 1 697 ? -19.904 -13.878 29.134 1.00 54.38 697 SER A O 1
ATOM 5370 N N . THR A 1 698 ? -18.738 -12.261 28.130 1.00 59.16 698 THR A N 1
ATOM 5371 C CA . THR A 1 698 ? -17.473 -12.555 28.818 1.00 59.16 698 THR A CA 1
ATOM 5372 C C . THR A 1 698 ? -16.621 -11.294 28.929 1.00 59.16 698 THR A C 1
ATOM 5374 O O . THR A 1 698 ? -16.436 -10.571 27.951 1.00 59.16 698 THR A O 1
ATOM 5377 N N . VAL A 1 699 ? -16.070 -11.019 30.111 1.00 67.06 699 VAL A N 1
ATOM 5378 C CA . VAL A 1 699 ? -15.158 -9.881 30.304 1.00 67.06 699 VAL A CA 1
ATOM 5379 C C . VAL A 1 699 ? -13.775 -10.260 29.776 1.00 67.06 699 VAL A C 1
ATOM 5381 O O . VAL A 1 699 ? -13.270 -11.335 30.093 1.00 67.06 699 VAL A O 1
ATOM 5384 N N . ARG A 1 700 ? -13.167 -9.403 28.949 1.00 66.19 700 ARG A N 1
ATOM 5385 C CA . ARG A 1 700 ? -11.827 -9.618 28.382 1.00 66.19 700 ARG A CA 1
ATOM 5386 C C . ARG A 1 700 ? -11.038 -8.309 28.336 1.00 66.19 700 ARG A C 1
ATOM 5388 O O . ARG A 1 700 ? -11.623 -7.236 28.233 1.00 66.19 700 ARG A O 1
ATOM 5395 N N . GLU A 1 701 ? -9.711 -8.402 28.386 1.00 66.25 701 GLU A N 1
ATOM 5396 C CA . GLU A 1 701 ? -8.810 -7.233 28.359 1.00 66.25 701 GLU A CA 1
ATOM 5397 C C . GLU A 1 701 ? -8.720 -6.541 26.986 1.00 66.25 701 GLU A C 1
ATOM 5399 O O . GLU A 1 701 ? -8.272 -5.399 26.903 1.00 66.25 701 GLU A O 1
ATOM 5404 N N . ASP A 1 702 ? -9.104 -7.230 25.906 1.00 62.84 702 ASP A N 1
ATOM 5405 C CA . ASP A 1 702 ? -9.123 -6.729 24.523 1.00 62.84 702 ASP A CA 1
ATOM 5406 C C . ASP A 1 702 ? -10.474 -6.121 24.108 1.00 62.84 702 ASP A C 1
ATOM 5408 O O . ASP A 1 702 ? -10.578 -5.543 23.028 1.00 62.84 702 ASP A O 1
ATOM 5412 N N . VAL A 1 703 ? -11.497 -6.231 24.961 1.00 67.81 703 VAL A N 1
ATOM 5413 C CA . VAL A 1 703 ? -12.851 -5.720 24.717 1.00 67.81 703 VAL A CA 1
ATOM 5414 C C . VAL A 1 703 ? -13.220 -4.779 25.855 1.00 67.81 703 VAL A C 1
ATOM 5416 O O . VAL A 1 703 ? -13.553 -5.225 26.952 1.00 67.81 703 VAL A O 1
ATOM 5419 N N . ILE A 1 704 ? -13.148 -3.476 25.594 1.00 72.38 704 ILE A N 1
ATOM 5420 C CA . ILE A 1 704 ? -13.415 -2.428 26.579 1.00 72.38 704 ILE A CA 1
ATOM 5421 C C . ILE A 1 704 ? -14.539 -1.505 26.107 1.00 72.38 704 ILE A C 1
ATOM 5423 O O . ILE A 1 704 ? -14.684 -1.231 24.918 1.00 72.38 704 ILE A O 1
ATOM 5427 N N . ASP A 1 705 ? -15.326 -0.997 27.048 1.00 73.25 705 ASP A N 1
ATOM 5428 C CA . ASP A 1 705 ? -16.199 0.143 26.809 1.00 73.25 705 ASP A CA 1
ATOM 5429 C C . ASP A 1 705 ? -15.315 1.387 26.688 1.00 73.25 705 ASP A C 1
ATOM 5431 O O . ASP A 1 705 ? -14.775 1.854 27.683 1.00 73.25 705 ASP A O 1
ATOM 5435 N N . GLU A 1 706 ? -15.090 1.914 25.487 1.00 66.75 706 GLU A N 1
ATOM 5436 C CA . GLU A 1 706 ? -14.215 3.081 25.306 1.00 66.75 706 GLU A CA 1
ATOM 5437 C C . GLU A 1 706 ? -14.911 4.400 25.662 1.00 66.75 706 GLU A C 1
ATOM 5439 O O . GLU A 1 706 ? -14.265 5.335 26.152 1.00 66.75 706 GLU A O 1
ATOM 5444 N N . LEU A 1 707 ? -16.228 4.483 25.442 1.00 64.69 707 LEU A N 1
ATOM 5445 C CA . LEU A 1 707 ? -16.995 5.733 25.411 1.00 64.69 707 LEU A CA 1
ATOM 5446 C C . LEU A 1 707 ? -17.940 5.894 26.607 1.00 64.69 707 LEU A C 1
ATOM 5448 O O . LEU A 1 707 ? -18.068 7.012 27.118 1.00 64.69 707 LEU A O 1
ATOM 5452 N N . GLY A 1 708 ? -18.527 4.807 27.096 1.00 76.56 708 GLY A N 1
ATOM 5453 C CA . GLY A 1 708 ? -19.357 4.786 28.290 1.00 76.56 708 GLY A CA 1
ATOM 5454 C C . GLY A 1 708 ? -18.554 4.707 29.591 1.00 76.56 708 GLY A C 1
ATOM 5455 O O . GLY A 1 708 ? -17.334 4.919 29.640 1.00 76.56 708 GLY A O 1
ATOM 5456 N N . LEU A 1 709 ? -19.288 4.445 30.671 1.00 81.38 709 LEU A N 1
ATOM 5457 C CA . LEU A 1 709 ? -18.762 4.243 32.020 1.00 81.38 709 LEU A CA 1
ATOM 5458 C C . LEU A 1 709 ? -18.924 2.786 32.468 1.00 81.38 709 LEU A C 1
ATOM 5460 O O . LEU A 1 709 ? -18.800 2.511 33.652 1.00 81.38 709 LEU A O 1
ATOM 5464 N N . GLY A 1 710 ? -19.220 1.858 31.557 1.00 86.00 710 GLY A N 1
ATOM 5465 C CA . GLY A 1 710 ? -19.440 0.456 31.875 1.00 86.00 710 GLY A CA 1
ATOM 5466 C C . GLY A 1 710 ? -20.558 0.222 32.893 1.00 86.00 710 GLY A C 1
ATOM 5467 O O . GLY A 1 710 ? -21.652 0.790 32.799 1.00 86.00 710 GLY A O 1
ATOM 5468 N N . LEU A 1 711 ? -20.297 -0.652 33.865 1.00 88.12 711 LEU A N 1
ATOM 5469 C CA . LEU A 1 711 ? -21.302 -1.134 34.812 1.00 88.12 711 LEU A CA 1
ATOM 5470 C C . LEU A 1 711 ? -20.802 -1.139 36.251 1.00 88.12 711 LEU A C 1
ATOM 5472 O O . LEU A 1 711 ? -19.605 -1.171 36.520 1.00 88.12 711 LEU A O 1
ATOM 5476 N N . MET A 1 712 ? -21.747 -1.143 37.178 1.00 87.31 712 MET A N 1
ATOM 5477 C CA . MET A 1 712 ? -21.517 -1.314 38.602 1.00 87.31 712 MET A CA 1
ATOM 5478 C C . MET A 1 712 ? -22.206 -2.588 39.066 1.00 87.31 712 MET A C 1
ATOM 5480 O O . MET A 1 712 ? -23.395 -2.787 38.806 1.00 87.31 712 MET A O 1
ATOM 5484 N N . ILE A 1 713 ? -21.464 -3.425 39.780 1.00 88.75 713 ILE A N 1
ATOM 5485 C CA . ILE A 1 713 ? -21.974 -4.621 40.447 1.00 88.75 713 ILE A CA 1
ATOM 5486 C C . ILE A 1 713 ? -21.949 -4.345 41.942 1.00 88.75 713 ILE A C 1
ATOM 5488 O O . ILE A 1 713 ? -20.941 -3.872 42.457 1.00 88.75 713 ILE A O 1
ATOM 5492 N N . TYR A 1 714 ? -23.032 -4.630 42.650 1.00 89.94 714 TYR A N 1
ATOM 5493 C CA . TYR A 1 714 ? -23.051 -4.500 44.101 1.00 89.94 714 TYR A CA 1
ATOM 5494 C C . TYR A 1 714 ? -23.855 -5.614 44.757 1.00 89.94 714 TYR A C 1
ATOM 5496 O O . TYR A 1 714 ? -24.704 -6.242 44.128 1.00 89.94 714 TYR A O 1
ATOM 5504 N N . ALA A 1 715 ? -23.604 -5.850 46.036 1.00 89.00 715 ALA A N 1
ATOM 5505 C CA . ALA A 1 715 ? -24.356 -6.788 46.849 1.00 89.00 715 ALA A CA 1
ATOM 5506 C C . ALA A 1 715 ? -24.584 -6.225 48.250 1.00 89.00 715 ALA A C 1
ATOM 5508 O O . ALA A 1 715 ? -23.731 -5.526 48.802 1.00 89.00 715 ALA A O 1
ATOM 5509 N N . VAL A 1 716 ? -25.740 -6.564 48.815 1.00 89.94 716 VAL A N 1
ATOM 5510 C CA . VAL A 1 716 ? -26.070 -6.331 50.224 1.00 89.94 716 VAL A CA 1
ATOM 5511 C C . VAL A 1 716 ? -26.303 -7.690 50.862 1.00 89.94 716 VAL A C 1
ATOM 5513 O O . VAL A 1 716 ? -27.027 -8.526 50.307 1.00 89.94 716 VAL A O 1
ATOM 5516 N N . ARG A 1 717 ? -25.678 -7.930 52.016 1.00 87.75 717 ARG A N 1
ATOM 5517 C CA . ARG A 1 717 ? -25.721 -9.240 52.670 1.00 87.75 717 ARG A CA 1
ATOM 5518 C C . ARG A 1 717 ? -27.165 -9.679 52.934 1.00 87.75 717 ARG A C 1
ATOM 5520 O O . ARG A 1 717 ? -27.932 -8.985 53.596 1.00 87.75 717 ARG A O 1
ATOM 5527 N N . GLY A 1 718 ? -27.526 -10.857 52.431 1.00 86.62 718 GLY A N 1
ATOM 5528 C CA . GLY A 1 718 ? -28.860 -11.448 52.537 1.00 86.62 718 GLY A CA 1
ATOM 5529 C C . GLY A 1 718 ? -29.900 -10.922 51.539 1.00 86.62 718 GLY A C 1
ATOM 5530 O O . GLY A 1 718 ? -31.005 -11.463 51.492 1.00 86.62 718 GLY A O 1
ATOM 5531 N N . GLU A 1 719 ? -29.578 -9.911 50.727 1.00 87.81 719 GLU A N 1
ATOM 5532 C CA . GLU A 1 719 ? -30.492 -9.343 49.725 1.00 87.81 719 GLU A CA 1
ATOM 5533 C C . GLU A 1 719 ? -30.134 -9.765 48.289 1.00 87.81 719 GLU A C 1
ATOM 5535 O O . GLU A 1 719 ? -30.999 -9.716 47.407 1.00 87.81 719 GLU A O 1
ATOM 5540 N N . GLY A 1 720 ? -28.920 -10.276 48.061 1.00 88.06 720 GLY A N 1
ATOM 5541 C CA . GLY A 1 720 ? -28.425 -10.758 46.770 1.00 88.06 720 GLY A CA 1
ATOM 5542 C C . GLY A 1 720 ? -27.522 -9.761 46.035 1.00 88.06 720 GLY A C 1
ATOM 5543 O O . GLY A 1 720 ? -27.231 -8.670 46.528 1.00 88.06 720 GLY A O 1
ATOM 5544 N N . THR A 1 721 ? -27.094 -10.152 44.833 1.00 87.12 721 THR A N 1
ATOM 5545 C CA . THR A 1 721 ? -26.237 -9.348 43.949 1.00 87.12 721 THR A CA 1
ATOM 5546 C C . THR A 1 721 ? -27.069 -8.620 42.899 1.00 87.12 721 THR A C 1
ATOM 5548 O O . THR A 1 721 ? -28.049 -9.154 42.380 1.00 87.12 721 THR A O 1
ATOM 5551 N N . PHE A 1 722 ? -26.665 -7.404 42.560 1.00 88.31 722 PHE A N 1
ATOM 5552 C CA . PHE A 1 722 ? -27.336 -6.524 41.620 1.00 88.31 722 PHE A CA 1
ATOM 5553 C C . PHE A 1 722 ? -26.331 -5.890 40.655 1.00 88.31 722 PHE A C 1
ATOM 5555 O O . PHE A 1 722 ? -25.171 -5.670 41.000 1.00 88.31 722 PHE A O 1
ATOM 5562 N N . VAL A 1 723 ? -26.796 -5.548 39.456 1.00 87.25 723 VAL A N 1
ATOM 5563 C CA . VAL A 1 723 ? -26.027 -4.837 38.431 1.00 87.25 723 VAL A CA 1
ATOM 5564 C C . VAL A 1 723 ? -26.785 -3.603 37.953 1.00 87.25 723 VAL A C 1
ATOM 5566 O O . VAL A 1 723 ? -28.007 -3.638 37.806 1.00 87.25 723 VAL A O 1
ATOM 5569 N N . ARG A 1 724 ? -26.073 -2.501 37.710 1.00 88.50 724 ARG A N 1
ATOM 5570 C CA . ARG A 1 724 ? -26.624 -1.294 37.076 1.00 88.50 724 ARG A CA 1
ATOM 5571 C C . ARG A 1 724 ? -25.611 -0.657 36.112 1.00 88.50 724 ARG A C 1
ATOM 5573 O O . ARG A 1 724 ? -24.417 -0.685 36.410 1.00 88.50 724 ARG A O 1
ATOM 5580 N N . PRO A 1 725 ? -26.046 -0.061 34.989 1.00 86.25 725 PRO A N 1
ATOM 5581 C CA . PRO A 1 725 ? -25.181 0.781 34.161 1.00 86.25 725 PRO A CA 1
ATOM 5582 C C . PRO A 1 725 ? -24.711 2.024 34.924 1.00 86.25 725 PRO A C 1
ATOM 5584 O O . PRO A 1 725 ? -25.492 2.605 35.679 1.00 86.25 725 PRO A O 1
ATOM 5587 N N . MET A 1 726 ? -23.466 2.458 34.707 1.00 85.75 726 MET A N 1
ATOM 5588 C CA . MET A 1 726 ? -22.985 3.739 35.240 1.00 85.75 726 MET A CA 1
ATOM 5589 C C . MET A 1 726 ? -23.239 4.872 34.238 1.00 85.75 726 MET A C 1
ATOM 5591 O O . MET A 1 726 ? -23.050 4.697 33.034 1.00 85.75 726 MET A O 1
ATOM 5595 N N . GLN A 1 727 ? -23.678 6.038 34.720 1.00 79.81 727 GLN A N 1
ATOM 5596 C CA . GLN A 1 727 ? -24.120 7.153 33.874 1.00 79.81 727 GLN A CA 1
ATOM 5597 C C . GLN A 1 727 ? -23.337 8.446 34.133 1.00 79.81 727 GLN A C 1
ATOM 5599 O O . GLN A 1 727 ? -22.986 8.783 35.261 1.00 79.81 727 GLN A O 1
ATOM 5604 N N . ALA A 1 728 ? -23.072 9.202 33.063 1.00 73.94 728 ALA A N 1
ATOM 5605 C CA . ALA A 1 728 ? -22.295 10.444 33.133 1.00 73.94 728 ALA A CA 1
ATOM 5606 C C . ALA A 1 728 ? -23.085 11.633 33.709 1.00 73.94 728 ALA A C 1
ATOM 5608 O O . ALA A 1 728 ? -22.492 12.640 34.089 1.00 73.94 728 ALA A O 1
ATOM 5609 N N . ASN A 1 729 ? -24.415 11.525 33.781 1.00 71.06 729 ASN A N 1
ATOM 5610 C CA . ASN A 1 729 ? -25.297 12.524 34.392 1.00 71.06 729 ASN A CA 1
ATOM 5611 C C . ASN A 1 729 ? -25.250 12.503 35.933 1.00 71.06 729 ASN A C 1
ATOM 5613 O O . ASN A 1 729 ? -25.926 13.313 36.552 1.00 71.06 729 ASN A O 1
ATOM 5617 N N . GLY A 1 730 ? -24.488 11.592 36.554 1.00 66.25 730 GLY A N 1
ATOM 5618 C CA . GLY A 1 730 ? -24.380 11.466 38.009 1.00 66.25 730 GLY A CA 1
ATOM 5619 C C . GLY A 1 730 ? -25.583 10.802 38.687 1.00 66.25 730 GLY A C 1
ATOM 5620 O O . GLY A 1 730 ? -25.491 10.482 39.868 1.00 66.25 730 GLY A O 1
ATOM 5621 N N . GLU A 1 731 ? -26.673 10.536 37.965 1.00 75.94 731 GLU A N 1
ATOM 5622 C CA . GLU A 1 731 ? -27.818 9.802 38.501 1.00 75.94 731 GLU A CA 1
ATOM 5623 C C . GLU A 1 731 ? -27.526 8.298 38.521 1.00 75.94 731 GLU A C 1
ATOM 5625 O O . GLU A 1 731 ? -26.805 7.759 37.677 1.00 75.94 731 GLU A O 1
ATOM 5630 N N . LEU A 1 732 ? -28.079 7.603 39.512 1.00 79.31 732 LEU A N 1
ATOM 5631 C CA . LEU A 1 732 ? -27.956 6.157 39.613 1.00 79.31 732 LEU A CA 1
ATOM 5632 C C . LEU A 1 732 ? -29.030 5.484 38.754 1.00 79.31 732 LEU A C 1
ATOM 5634 O O . LEU A 1 732 ? -30.224 5.619 39.021 1.00 79.31 732 LEU A O 1
ATOM 5638 N N . ALA A 1 733 ? -28.602 4.713 37.753 1.00 81.50 733 ALA A N 1
ATOM 5639 C CA . ALA A 1 733 ? -29.512 3.908 36.946 1.00 81.50 733 ALA A CA 1
ATOM 5640 C C . ALA A 1 733 ? -30.236 2.845 37.792 1.00 81.50 733 ALA A C 1
ATOM 5642 O O . ALA A 1 733 ? -29.746 2.403 38.838 1.00 81.50 733 ALA A O 1
ATOM 5643 N N . ALA A 1 734 ? -31.394 2.393 37.305 1.00 78.69 734 ALA A N 1
ATOM 5644 C CA . ALA A 1 734 ? -32.125 1.292 37.921 1.00 78.69 734 ALA A CA 1
ATOM 5645 C C . ALA A 1 734 ? -31.261 0.019 37.973 1.00 78.69 734 ALA A C 1
ATOM 5647 O O . ALA A 1 734 ? -30.543 -0.304 37.025 1.00 78.69 734 ALA A O 1
ATOM 5648 N N . ALA A 1 735 ? -31.341 -0.701 39.091 1.00 81.31 735 ALA A N 1
ATOM 5649 C CA . ALA A 1 735 ? -30.576 -1.919 39.311 1.00 81.31 735 ALA A CA 1
ATOM 5650 C C . ALA A 1 735 ? -31.383 -3.176 38.982 1.00 81.31 735 ALA A C 1
ATOM 5652 O O . ALA A 1 735 ? -32.570 -3.263 39.289 1.00 81.31 735 ALA A O 1
ATOM 5653 N N . THR A 1 736 ? -30.703 -4.171 38.422 1.00 82.12 736 THR A N 1
ATOM 5654 C CA . THR A 1 736 ? -31.251 -5.493 38.107 1.00 82.12 736 THR A CA 1
ATOM 5655 C C . THR A 1 736 ? -30.645 -6.526 39.043 1.00 82.12 736 THR A C 1
ATOM 5657 O O . THR A 1 736 ? -29.431 -6.550 39.226 1.00 82.12 736 THR A O 1
ATOM 5660 N N . LYS A 1 737 ? -31.474 -7.380 39.647 1.00 85.12 737 LYS A N 1
ATOM 5661 C CA . LYS A 1 737 ? -31.003 -8.459 40.522 1.00 85.12 737 LYS A CA 1
ATOM 5662 C C . LYS A 1 737 ? -30.466 -9.626 39.691 1.00 85.12 737 LYS A C 1
ATOM 5664 O O . LYS A 1 737 ? -31.123 -10.050 38.748 1.00 85.12 737 LYS A O 1
ATOM 5669 N N . ILE A 1 738 ? -29.305 -10.150 40.068 1.00 82.94 738 ILE A N 1
ATOM 5670 C CA . ILE A 1 738 ? -28.679 -11.319 39.446 1.00 82.94 738 ILE A CA 1
ATOM 5671 C C . ILE A 1 738 ? -29.208 -12.592 40.120 1.00 82.94 738 ILE A C 1
ATOM 5673 O O . ILE A 1 738 ? -29.385 -12.639 41.342 1.00 82.94 738 ILE A O 1
ATOM 5677 N N . GLU A 1 739 ? -29.470 -13.631 39.329 1.00 82.38 739 GLU A N 1
ATOM 5678 C CA . GLU A 1 739 ? -29.844 -14.945 39.851 1.00 82.38 739 GLU A CA 1
ATOM 5679 C C . GLU A 1 739 ? -28.663 -15.632 40.556 1.00 82.38 739 GLU A C 1
ATOM 5681 O O . GLU A 1 739 ? -27.494 -15.453 40.214 1.00 82.38 739 GLU A O 1
ATOM 5686 N N . ARG A 1 740 ? -28.967 -16.464 41.557 1.00 84.12 740 ARG A N 1
ATOM 5687 C CA . ARG A 1 740 ? -27.958 -17.192 42.342 1.00 84.12 740 ARG A CA 1
ATOM 5688 C C . ARG A 1 740 ? -27.445 -18.435 41.608 1.00 84.12 740 ARG A C 1
ATOM 5690 O O . ARG A 1 740 ? -27.689 -19.563 42.028 1.00 84.12 740 ARG A O 1
ATOM 5697 N N . HIS A 1 741 ? -26.735 -18.239 40.503 1.00 78.00 741 HIS A N 1
ATOM 5698 C CA . HIS A 1 741 ? -26.283 -19.323 39.623 1.00 78.00 741 HIS A CA 1
ATOM 5699 C C . HIS A 1 741 ? -25.350 -20.346 40.300 1.00 78.00 741 HIS A C 1
ATOM 5701 O O . HIS A 1 741 ? -25.298 -21.508 39.889 1.00 78.00 741 HIS A O 1
ATOM 5707 N N . GLY A 1 742 ? -24.614 -19.947 41.345 1.00 76.69 742 GLY A N 1
ATOM 5708 C CA . GLY A 1 742 ? -23.601 -20.812 41.956 1.00 76.69 742 GLY A CA 1
ATOM 5709 C C . GLY A 1 742 ? -24.142 -22.008 42.760 1.00 76.69 742 GLY A C 1
ATOM 5710 O O . GLY A 1 742 ? -23.418 -22.989 42.981 1.00 76.69 742 GLY A O 1
ATOM 5711 N N . ASP A 1 743 ? -25.422 -21.972 43.137 1.00 80.62 743 ASP A N 1
ATOM 5712 C CA . ASP A 1 743 ? -26.050 -22.997 43.978 1.00 80.62 743 ASP A CA 1
ATOM 5713 C C . ASP A 1 743 ? -26.342 -24.310 43.210 1.00 80.62 743 ASP A C 1
ATOM 5715 O O . ASP A 1 743 ? -26.390 -25.377 43.822 1.00 80.62 743 ASP A O 1
ATOM 5719 N N . GLU A 1 744 ? -26.428 -24.269 41.872 1.00 80.44 744 GLU A N 1
ATOM 5720 C CA . GLU A 1 744 ? -26.728 -25.431 41.005 1.00 80.44 744 GLU A CA 1
ATOM 5721 C C . GLU A 1 744 ? -25.625 -25.741 39.966 1.00 80.44 744 GLU A C 1
ATOM 5723 O O . GLU A 1 744 ? -25.839 -26.469 38.997 1.00 80.44 744 GLU A O 1
ATOM 5728 N N . THR A 1 745 ? -24.417 -25.198 40.146 1.00 81.69 745 THR A N 1
ATOM 5729 C CA . THR A 1 745 ? -23.316 -25.350 39.178 1.00 81.69 745 THR A CA 1
ATOM 5730 C C . THR A 1 745 ? -22.657 -26.740 39.224 1.00 81.69 745 THR A C 1
ATOM 5732 O O . THR A 1 745 ? -22.487 -27.345 40.281 1.00 81.69 745 THR A O 1
ATOM 5735 N N . SER A 1 746 ? -22.220 -27.247 38.065 1.00 82.94 746 SER A N 1
ATOM 5736 C CA . SER A 1 746 ? -21.440 -28.490 37.951 1.00 82.94 746 SER A CA 1
ATOM 5737 C C . SER A 1 746 ? -19.947 -28.215 37.717 1.00 82.94 746 SER A C 1
ATOM 5739 O O . SER A 1 746 ? -19.578 -27.144 37.234 1.00 82.94 746 SER A O 1
ATOM 5741 N N . LEU A 1 747 ? -19.071 -29.182 38.020 1.00 79.88 747 LEU A N 1
ATOM 5742 C CA . LEU A 1 747 ? -17.629 -29.039 37.761 1.00 79.88 747 LEU A CA 1
ATOM 5743 C C . LEU A 1 747 ? -17.312 -28.854 36.267 1.00 79.88 747 LEU A C 1
ATOM 5745 O O . LEU A 1 747 ? -16.418 -28.082 35.932 1.00 79.88 747 LEU A O 1
ATOM 5749 N N . ASP A 1 748 ? -18.068 -29.510 35.384 1.00 76.94 748 ASP A N 1
ATOM 5750 C CA . ASP A 1 748 ? -17.850 -29.471 33.931 1.00 76.94 748 ASP A CA 1
ATOM 5751 C C . ASP A 1 748 ? -18.226 -28.114 33.307 1.00 76.94 748 ASP A C 1
ATOM 5753 O O . ASP A 1 748 ? -17.781 -27.783 32.210 1.00 76.94 748 ASP A O 1
ATOM 5757 N N . SER A 1 749 ? -19.030 -27.310 34.011 1.00 75.00 749 SER A N 1
ATOM 5758 C CA . SER A 1 749 ? -19.456 -25.967 33.591 1.00 75.00 749 SER A CA 1
ATOM 5759 C C . SER A 1 749 ? -18.558 -24.837 34.113 1.00 75.00 749 SER A C 1
ATOM 5761 O O . SER A 1 749 ? -18.882 -23.666 33.930 1.00 75.00 749 SER A O 1
ATOM 5763 N N . LEU A 1 750 ? -17.448 -25.158 34.789 1.00 76.62 750 LEU A N 1
ATOM 5764 C CA . LEU A 1 750 ? -16.553 -24.150 35.357 1.00 76.62 750 LEU A CA 1
ATOM 5765 C C . LEU A 1 750 ? -15.711 -23.455 34.281 1.00 76.62 750 LEU A C 1
ATOM 5767 O O . LEU A 1 750 ? -14.919 -24.086 33.577 1.00 76.62 750 LEU A O 1
ATOM 5771 N N . ILE A 1 751 ? -15.822 -22.127 34.233 1.00 73.44 751 ILE A N 1
ATOM 5772 C CA . ILE A 1 751 ? -14.958 -21.254 33.438 1.00 73.44 751 ILE A CA 1
ATOM 5773 C C . ILE A 1 751 ? -13.832 -20.753 34.340 1.00 73.44 751 ILE A C 1
ATOM 5775 O O . ILE A 1 751 ? -14.082 -20.066 35.330 1.00 73.44 751 ILE A O 1
ATOM 5779 N N . TRP A 1 752 ? -12.590 -21.102 34.006 1.00 73.75 752 TRP A N 1
ATOM 5780 C CA . TRP A 1 752 ? -11.427 -20.622 34.746 1.00 73.75 752 TRP A CA 1
ATOM 5781 C C . TRP A 1 752 ? -11.107 -19.161 34.386 1.00 73.75 752 TRP A C 1
ATOM 5783 O O . TRP A 1 752 ? -11.198 -18.795 33.217 1.00 73.75 752 TRP A O 1
ATOM 5793 N N . SER A 1 753 ? -10.737 -18.337 35.373 1.00 68.81 753 SER A N 1
ATOM 5794 C CA . SER A 1 753 ? -10.320 -16.933 35.186 1.00 68.81 753 SER A CA 1
ATOM 5795 C C . SER A 1 753 ? -8.992 -16.701 35.900 1.00 68.81 753 SER A C 1
ATOM 5797 O O . SER A 1 753 ? -8.904 -16.922 37.112 1.00 68.81 753 SER A O 1
ATOM 5799 N N . ASP A 1 754 ? -7.967 -16.281 35.157 1.00 68.12 754 ASP A N 1
ATOM 5800 C CA . ASP A 1 754 ? -6.608 -16.051 35.660 1.00 68.12 754 ASP A CA 1
ATOM 5801 C C . ASP A 1 754 ? -5.881 -14.912 34.929 1.00 68.12 754 ASP A C 1
ATOM 5803 O O . ASP A 1 754 ? -6.411 -14.373 33.971 1.00 68.12 754 ASP A O 1
ATOM 5807 N N . CYS A 1 755 ? -4.661 -14.552 35.353 1.00 63.44 755 CYS A N 1
ATOM 5808 C CA . CYS A 1 755 ? -3.814 -13.580 34.648 1.00 63.44 755 CYS A CA 1
ATOM 5809 C C . CYS A 1 755 ? -2.437 -14.157 34.318 1.00 63.44 755 CYS A C 1
ATOM 5811 O O . CYS A 1 755 ? -1.597 -14.322 35.205 1.00 63.44 755 CYS A O 1
ATOM 5813 N N . SER A 1 756 ? -2.140 -14.343 33.032 1.00 60.59 756 SER A N 1
ATOM 5814 C CA . SER A 1 756 ? -0.827 -14.806 32.553 1.00 60.59 756 SER A CA 1
ATOM 5815 C C . SER A 1 756 ? 0.306 -13.782 32.737 1.00 60.59 756 SER A C 1
ATOM 5817 O O . SER A 1 756 ? 1.485 -14.120 32.613 1.00 60.59 756 SER A O 1
ATOM 5819 N N . THR A 1 757 ? -0.041 -12.528 33.047 1.00 52.81 757 THR A N 1
ATOM 5820 C CA . THR A 1 757 ? 0.874 -11.374 33.035 1.00 52.81 757 THR A CA 1
ATOM 5821 C C . THR A 1 757 ? 1.326 -10.923 34.435 1.00 52.81 757 THR A C 1
ATOM 5823 O O . THR A 1 757 ? 2.166 -10.028 34.538 1.00 52.81 757 THR A O 1
ATOM 5826 N N . TYR A 1 758 ? 0.783 -11.497 35.517 1.00 58.00 758 TYR A N 1
ATOM 5827 C CA . TYR A 1 758 ? 1.011 -11.039 36.896 1.00 58.00 758 TYR A CA 1
ATOM 5828 C C . TYR A 1 758 ? 2.056 -11.897 37.630 1.00 58.00 758 TYR A C 1
ATOM 5830 O O . TYR A 1 758 ? 2.046 -13.121 37.539 1.00 58.00 758 TYR A O 1
ATOM 5838 N N . THR A 1 759 ? 2.972 -11.267 38.374 1.00 46.19 759 THR A N 1
ATOM 5839 C CA . THR A 1 759 ? 4.108 -11.952 39.029 1.00 46.19 759 THR A CA 1
ATOM 5840 C C . THR A 1 759 ? 3.826 -12.468 40.440 1.00 46.19 759 THR A C 1
ATOM 5842 O O . THR A 1 759 ? 4.636 -13.230 40.963 1.00 46.19 759 THR A O 1
ATOM 5845 N N . SER A 1 760 ? 2.720 -12.069 41.078 1.00 48.47 760 SER A N 1
ATOM 5846 C CA . SER A 1 760 ? 2.362 -12.520 42.437 1.00 48.47 760 SER A CA 1
ATOM 5847 C C . SER A 1 760 ? 1.432 -13.738 42.458 1.00 48.47 760 SER A C 1
ATOM 5849 O O . SER A 1 760 ? 1.135 -14.269 43.524 1.00 48.47 760 SER A O 1
ATOM 5851 N N . THR A 1 761 ? 1.018 -14.240 41.292 1.00 59.47 761 THR A N 1
ATOM 5852 C CA . THR A 1 761 ? 0.223 -15.467 41.164 1.00 59.47 761 THR A CA 1
ATOM 5853 C C . THR A 1 761 ? 1.127 -16.639 40.779 1.00 59.47 761 THR A C 1
ATOM 5855 O O . THR A 1 761 ? 1.906 -16.558 39.830 1.00 59.47 761 THR A O 1
ATOM 5858 N N . ILE A 1 762 ? 1.035 -17.767 41.492 1.00 69.50 762 ILE A N 1
ATOM 5859 C CA . ILE A 1 762 ? 1.804 -18.978 41.155 1.00 69.50 762 ILE A CA 1
ATOM 5860 C C . ILE A 1 762 ? 1.054 -19.762 40.071 1.00 69.50 762 ILE A C 1
ATOM 5862 O O . ILE A 1 762 ? 0.408 -20.773 40.348 1.00 69.50 762 ILE A O 1
ATOM 5866 N N . LEU A 1 763 ? 1.150 -19.286 38.827 1.00 71.75 763 LEU A N 1
ATOM 5867 C CA . LEU A 1 763 ? 0.458 -19.828 37.646 1.00 71.75 763 LEU A CA 1
ATOM 5868 C C . LEU A 1 763 ? 0.598 -21.352 37.493 1.00 71.75 763 LEU A C 1
ATOM 5870 O O . LEU A 1 763 ? -0.353 -22.029 37.113 1.00 71.75 763 LEU A O 1
ATOM 5874 N N . GLU A 1 764 ? 1.754 -21.918 37.855 1.00 76.94 764 GLU A N 1
ATOM 5875 C CA . GLU A 1 764 ? 1.985 -23.368 37.803 1.00 76.94 764 GLU A CA 1
ATOM 5876 C C . GLU A 1 764 ? 1.012 -24.157 38.703 1.00 76.94 764 GLU A C 1
ATOM 5878 O O . GLU A 1 764 ? 0.557 -25.241 38.334 1.00 76.94 764 GLU A O 1
ATOM 5883 N N . LEU A 1 765 ? 0.673 -23.631 39.887 1.00 76.44 765 LEU A N 1
ATOM 5884 C CA . LEU A 1 765 ? -0.254 -24.293 40.810 1.00 76.44 765 LEU A CA 1
ATOM 5885 C C . LEU A 1 765 ? -1.693 -24.206 40.304 1.00 76.44 765 LEU A C 1
ATOM 5887 O O . LEU A 1 765 ? -2.408 -25.205 40.344 1.00 76.44 765 LEU A O 1
ATOM 5891 N N . HIS A 1 766 ? -2.091 -23.053 39.772 1.00 78.31 766 HIS A N 1
ATOM 5892 C CA . HIS A 1 766 ? -3.413 -22.868 39.178 1.00 78.31 766 HIS A CA 1
ATOM 5893 C C . HIS A 1 766 ? -3.608 -23.786 37.964 1.00 78.31 766 HIS A C 1
ATOM 5895 O O . HIS A 1 766 ? -4.595 -24.517 37.896 1.00 78.31 766 HIS A O 1
ATOM 5901 N N . GLN A 1 767 ? -2.612 -23.862 37.072 1.00 80.19 767 GLN A N 1
ATOM 5902 C CA . GLN A 1 767 ? -2.635 -24.758 35.917 1.00 80.19 767 GLN A CA 1
ATOM 5903 C C . GLN A 1 767 ? -2.778 -26.231 36.331 1.00 80.19 767 GLN A C 1
ATOM 5905 O O . GLN A 1 767 ? -3.496 -26.991 35.683 1.00 80.19 767 GLN A O 1
ATOM 5910 N N . LYS A 1 768 ? -2.129 -26.654 37.427 1.00 82.25 768 LYS A N 1
ATOM 5911 C CA . LYS A 1 768 ? -2.270 -28.019 37.968 1.00 82.25 768 LYS A CA 1
ATOM 5912 C C . LYS A 1 768 ? -3.671 -28.293 38.513 1.00 82.25 768 LYS A C 1
ATOM 5914 O O . LYS A 1 768 ? -4.160 -29.410 38.348 1.00 82.25 768 LYS A O 1
ATOM 5919 N N . VAL A 1 769 ? -4.308 -27.316 39.160 1.00 82.12 769 VAL A N 1
ATOM 5920 C CA . VAL A 1 769 ? -5.696 -27.445 39.636 1.00 82.12 769 VAL A CA 1
ATOM 5921 C C . VAL A 1 769 ? -6.658 -27.510 38.446 1.00 82.12 769 VAL A C 1
ATOM 5923 O O . VAL A 1 769 ? -7.441 -28.454 38.366 1.00 82.12 769 VAL A O 1
ATOM 5926 N N . ALA A 1 770 ? -6.531 -26.601 37.476 1.00 80.81 770 ALA A N 1
ATOM 5927 C CA . ALA A 1 770 ? -7.345 -26.589 36.259 1.00 80.81 770 ALA A CA 1
ATOM 5928 C C . ALA A 1 770 ? -7.205 -27.890 35.446 1.00 80.81 770 ALA A C 1
ATOM 5930 O O . ALA A 1 770 ? -8.203 -28.464 35.012 1.00 80.81 770 ALA A O 1
ATOM 5931 N N . ALA A 1 771 ? -5.983 -28.424 35.326 1.00 82.25 771 ALA A N 1
ATOM 5932 C CA . ALA A 1 771 ? -5.729 -29.701 34.660 1.00 82.25 771 ALA A CA 1
ATOM 5933 C C . ALA A 1 771 ? -6.410 -30.884 35.367 1.00 82.25 771 ALA A C 1
ATOM 5935 O O . ALA A 1 771 ? -6.927 -31.776 34.700 1.00 82.25 771 ALA A O 1
ATOM 5936 N N . LYS A 1 772 ? -6.452 -30.899 36.708 1.00 82.94 772 LYS A N 1
ATOM 5937 C CA . LYS A 1 772 ? -7.193 -31.926 37.465 1.00 82.94 772 LYS A CA 1
ATOM 5938 C C . LYS A 1 772 ? -8.712 -31.795 37.314 1.00 82.94 772 LYS A C 1
ATOM 5940 O O . LYS A 1 772 ? -9.413 -32.785 37.492 1.00 82.94 772 LYS A O 1
ATOM 5945 N N . LEU A 1 773 ? -9.198 -30.598 36.991 1.00 78.12 773 LEU A N 1
ATOM 5946 C CA . LEU A 1 773 ? -10.605 -30.293 36.730 1.00 78.12 773 LEU A CA 1
ATOM 5947 C C . LEU A 1 773 ? -11.008 -30.481 35.257 1.00 78.12 773 LEU A C 1
ATOM 5949 O O . LEU A 1 773 ? -12.168 -30.266 34.933 1.00 78.12 773 LEU A O 1
ATOM 5953 N N . ASN A 1 774 ? -10.081 -30.865 34.366 1.00 78.06 774 ASN A N 1
ATOM 5954 C CA . ASN A 1 774 ? -10.287 -30.888 32.908 1.00 78.06 774 ASN A CA 1
ATOM 5955 C C . ASN A 1 774 ? -10.818 -29.557 32.329 1.00 78.06 774 ASN A C 1
ATOM 5957 O O . ASN A 1 774 ? -11.465 -29.550 31.283 1.00 78.06 774 ASN A O 1
ATOM 5961 N N . SER A 1 775 ? -10.529 -28.429 32.983 1.00 72.94 775 SER A N 1
ATOM 5962 C CA . SER A 1 775 ? -10.968 -27.104 32.535 1.00 72.94 775 SER A CA 1
ATOM 5963 C C . SER A 1 775 ? -9.927 -26.484 31.585 1.00 72.94 775 SER A C 1
ATOM 5965 O O . SER A 1 775 ? -8.720 -26.658 31.804 1.00 72.94 775 SER A O 1
ATOM 5967 N N . PRO A 1 776 ? -10.341 -25.785 30.508 1.00 69.38 776 PRO A N 1
ATOM 5968 C CA . PRO A 1 776 ? -9.419 -25.084 29.618 1.00 69.38 776 PRO A CA 1
ATOM 5969 C C . PRO A 1 776 ? -8.620 -24.013 30.375 1.00 69.38 776 PRO A C 1
ATOM 5971 O O . PRO A 1 776 ? -9.171 -23.244 31.155 1.00 69.38 776 PRO A O 1
ATOM 5974 N N . TRP A 1 777 ? -7.311 -23.943 30.117 1.00 66.75 777 TRP A N 1
ATOM 5975 C CA . TRP A 1 777 ? -6.381 -23.038 30.799 1.00 66.75 777 TRP A CA 1
ATOM 5976 C C . TRP A 1 777 ? -5.713 -22.062 29.815 1.00 66.75 777 TRP A C 1
ATOM 5978 O O . TRP A 1 777 ? -5.201 -22.528 28.791 1.00 66.75 777 TRP A O 1
ATOM 5988 N N . PRO A 1 778 ? -5.649 -20.744 30.115 1.00 57.34 778 PRO A N 1
ATOM 5989 C CA . PRO A 1 778 ? -6.140 -20.064 31.329 1.00 57.34 778 PRO A CA 1
ATOM 5990 C C . PRO A 1 778 ? -7.658 -19.789 31.364 1.00 57.34 778 PRO A C 1
ATOM 5992 O O . PRO A 1 778 ? -8.126 -19.148 32.296 1.00 57.34 778 PRO A O 1
ATOM 5995 N N . GLY A 1 779 ? -8.436 -20.293 30.396 1.00 64.81 779 GLY A N 1
ATOM 5996 C CA . GLY A 1 779 ? -9.886 -20.079 30.319 1.00 64.81 779 GLY A CA 1
ATOM 5997 C C . GLY A 1 779 ? -10.206 -18.651 29.873 1.00 64.81 779 GLY A C 1
ATOM 5998 O O . GLY A 1 779 ? -10.389 -18.409 28.682 1.00 64.81 779 GLY A O 1
ATOM 5999 N N . VAL A 1 780 ? -10.201 -17.715 30.820 1.00 64.75 780 VAL A N 1
ATOM 6000 C CA . VAL A 1 780 ? -10.324 -16.266 30.635 1.00 64.75 780 VAL A CA 1
ATOM 6001 C C . VAL A 1 780 ? -9.070 -15.599 31.216 1.00 64.75 780 VAL A C 1
ATOM 6003 O O . VAL A 1 780 ? -8.787 -15.748 32.400 1.00 64.75 780 VAL A O 1
ATOM 6006 N N . ASP A 1 781 ? -8.303 -14.888 30.381 1.00 59.56 781 ASP A N 1
ATOM 6007 C CA . ASP A 1 781 ? -7.077 -14.180 30.789 1.00 59.56 781 ASP A CA 1
ATOM 6008 C C . ASP A 1 781 ? -7.403 -12.707 31.108 1.00 59.56 781 ASP A C 1
ATOM 6010 O O . ASP A 1 781 ? -7.542 -11.885 30.199 1.00 59.56 781 ASP A O 1
ATOM 6014 N N . LEU A 1 782 ? -7.596 -12.398 32.393 1.00 57.75 782 LEU A N 1
ATOM 6015 C CA . LEU A 1 782 ? -7.982 -11.087 32.925 1.00 57.75 782 LEU A CA 1
ATOM 6016 C C . LEU A 1 782 ? -6.965 -10.596 33.955 1.00 57.75 782 LEU A C 1
ATOM 6018 O O . LEU A 1 782 ? -6.690 -11.247 34.963 1.00 57.75 782 LEU A O 1
ATOM 6022 N N . PHE A 1 783 ? -6.440 -9.394 33.740 1.00 50.00 783 PHE A N 1
ATOM 6023 C CA . PHE A 1 783 ? -5.484 -8.753 34.629 1.00 50.00 783 PHE A CA 1
ATOM 6024 C C . PHE A 1 783 ? -6.136 -8.262 35.920 1.00 50.00 783 PHE A C 1
ATOM 6026 O O . PHE A 1 783 ? -5.536 -8.457 36.983 1.00 50.00 783 PHE A O 1
ATOM 6033 N N . SER A 1 784 ? -7.346 -7.688 35.833 1.00 51.44 784 SER A N 1
ATOM 6034 C CA . SER A 1 784 ? -8.106 -7.184 36.986 1.00 51.44 784 SER A CA 1
ATOM 6035 C C . SER A 1 784 ? -8.260 -8.279 38.048 1.00 51.44 784 SER A C 1
ATOM 6037 O O . SER A 1 784 ? -8.990 -9.255 37.867 1.00 51.44 784 SER A O 1
ATOM 6039 N N . SER A 1 785 ? -7.515 -8.144 39.152 1.00 49.03 785 SER A N 1
ATOM 6040 C CA . SER A 1 785 ? -7.438 -9.116 40.256 1.00 49.03 785 SER A CA 1
ATOM 6041 C C . SER A 1 785 ? -8.801 -9.449 40.855 1.00 49.03 785 SER A C 1
ATOM 6043 O O . SER A 1 785 ? -9.001 -10.572 41.306 1.00 49.03 785 SER A O 1
ATOM 6045 N N . LEU A 1 786 ? -9.729 -8.501 40.766 1.00 47.62 786 LEU A N 1
ATOM 6046 C CA . LEU A 1 786 ? -11.085 -8.503 41.307 1.00 47.62 786 LEU A CA 1
ATOM 6047 C C . LEU A 1 786 ? -12.044 -9.488 40.620 1.00 47.62 786 LEU A C 1
ATOM 6049 O O . LEU A 1 786 ? -13.088 -9.813 41.173 1.00 47.62 786 LEU A O 1
ATOM 6053 N N . MET A 1 787 ? -11.693 -9.969 39.422 1.00 40.31 787 MET A N 1
ATOM 6054 C CA . MET A 1 787 ? -12.510 -10.889 38.613 1.00 40.31 787 MET A CA 1
ATOM 6055 C C . MET A 1 787 ? -11.883 -12.294 38.519 1.00 40.31 787 MET A C 1
ATOM 6057 O O . MET A 1 787 ? -12.154 -13.052 37.581 1.00 40.31 787 MET A O 1
ATOM 6061 N N . LYS A 1 788 ? -10.996 -12.639 39.463 1.00 45.28 788 LYS A N 1
ATOM 6062 C CA . LYS A 1 788 ? -10.265 -13.916 39.496 1.00 45.28 788 LYS A CA 1
ATOM 6063 C C . LYS A 1 788 ? -10.926 -14.896 40.463 1.00 45.28 788 LYS A C 1
ATOM 6065 O O . LYS A 1 788 ? -11.317 -14.529 41.565 1.00 45.28 788 LYS A O 1
ATOM 6070 N N . TYR A 1 789 ? -10.978 -16.172 40.081 1.00 40.16 789 TYR A N 1
ATOM 6071 C CA . TYR A 1 789 ? -11.543 -17.234 40.927 1.00 40.16 789 TYR A CA 1
ATOM 6072 C C . TYR A 1 789 ? -10.565 -17.750 42.001 1.00 40.16 789 TYR A C 1
ATOM 6074 O O . TYR A 1 789 ? -10.970 -18.461 42.916 1.00 40.16 789 TYR A O 1
ATOM 6082 N N . THR A 1 790 ? -9.278 -17.396 41.947 1.00 29.70 790 THR A N 1
ATOM 6083 C CA . THR A 1 790 ? -8.279 -17.854 42.933 1.00 29.70 790 THR A CA 1
ATOM 6084 C C . THR A 1 790 ? -7.110 -16.873 43.043 1.00 29.70 790 THR A C 1
ATOM 6086 O O . THR A 1 790 ? -6.631 -16.388 42.019 1.00 29.70 790 THR A O 1
ATOM 6089 N N . SER A 1 791 ? -6.609 -16.617 44.259 1.00 32.88 791 SER A N 1
ATOM 6090 C CA . SER A 1 791 ? -5.391 -15.821 44.501 1.00 32.88 791 SER A CA 1
ATOM 6091 C C . SER A 1 791 ? -4.515 -16.459 45.589 1.00 32.88 791 SER A C 1
ATOM 6093 O O . SER A 1 791 ? -4.978 -16.772 46.689 1.00 32.88 791 SER A O 1
ATOM 6095 N N . TRP A 1 792 ? -3.220 -16.640 45.306 1.00 40.31 792 TRP A N 1
ATOM 6096 C CA . TRP A 1 792 ? -2.241 -17.149 46.274 1.00 40.31 792 TRP A CA 1
ATOM 6097 C C . TRP A 1 792 ? -1.507 -15.993 46.959 1.00 40.31 792 TRP A C 1
ATOM 6099 O O . TRP A 1 792 ? -0.488 -15.529 46.463 1.00 40.31 792 TRP A O 1
ATOM 6109 N N . ARG A 1 793 ? -2.019 -15.570 48.127 1.00 39.84 793 ARG A N 1
ATOM 6110 C CA . ARG A 1 793 ? -1.440 -14.521 48.995 1.00 39.84 793 ARG A CA 1
ATOM 6111 C C . ARG A 1 793 ? -1.114 -13.212 48.246 1.00 39.84 793 ARG A C 1
ATOM 6113 O O . ARG A 1 793 ? 0.031 -12.774 48.225 1.00 39.84 793 ARG A O 1
ATOM 6120 N N . SER A 1 794 ? -2.142 -12.578 47.680 1.00 42.62 794 SER A N 1
ATOM 6121 C CA . SER A 1 794 ? -2.130 -11.145 47.338 1.00 42.62 794 SER A CA 1
ATOM 6122 C C . SER A 1 794 ? -2.587 -10.294 48.533 1.00 42.62 794 SER A C 1
ATOM 6124 O O . SER A 1 794 ? -3.070 -10.851 49.524 1.00 42.62 794 SER A O 1
ATOM 6126 N N . ASN A 1 795 ? -2.486 -8.963 48.439 1.00 49.94 795 ASN A N 1
ATOM 6127 C CA . ASN A 1 795 ? -3.209 -8.055 49.332 1.00 49.94 795 ASN A CA 1
ATOM 6128 C C . ASN A 1 795 ? -4.696 -8.446 49.290 1.00 49.94 795 ASN A C 1
ATOM 6130 O O . ASN A 1 795 ? -5.339 -8.391 48.245 1.00 49.94 795 ASN A O 1
ATOM 6134 N N . LEU A 1 796 ? -5.223 -8.996 50.390 1.00 53.78 796 LEU A N 1
ATOM 6135 C CA . LEU A 1 796 ? -6.605 -9.489 50.422 1.00 53.78 796 LEU A CA 1
ATOM 6136 C C . LEU A 1 796 ? -7.623 -8.332 50.388 1.00 53.78 796 LEU A C 1
ATOM 6138 O O . LEU A 1 796 ? -8.788 -8.583 50.099 1.00 53.78 796 LEU A O 1
ATOM 6142 N N . TRP A 1 797 ? -7.198 -7.100 50.699 1.00 60.53 797 TRP A N 1
ATOM 6143 C CA . TRP A 1 797 ? -8.062 -5.914 50.712 1.00 60.53 797 TRP A CA 1
ATOM 6144 C C . TRP A 1 797 ? -8.554 -5.538 49.326 1.00 60.53 797 TRP A C 1
ATOM 6146 O O . TRP A 1 797 ? -9.705 -5.134 49.213 1.00 60.53 797 TRP A O 1
ATOM 6156 N N . ASP A 1 798 ? -7.759 -5.790 48.285 1.00 60.66 798 ASP A N 1
ATOM 6157 C CA . ASP A 1 798 ? -8.186 -5.624 46.903 1.00 60.66 798 ASP A CA 1
ATOM 6158 C C . ASP A 1 798 ? -9.478 -6.402 46.677 1.00 60.66 798 ASP A C 1
ATOM 6160 O O . ASP A 1 798 ? -10.370 -5.900 46.032 1.00 60.66 798 ASP A O 1
ATOM 6164 N N . HIS A 1 799 ? -9.656 -7.584 47.274 1.00 68.50 799 HIS A N 1
ATOM 6165 C CA . HIS A 1 799 ? -10.838 -8.432 47.066 1.00 68.50 799 HIS A CA 1
ATOM 6166 C C . HIS A 1 799 ? -12.045 -8.067 47.947 1.00 68.50 799 HIS A C 1
ATOM 6168 O O . HIS A 1 799 ? -13.110 -8.672 47.795 1.00 68.50 799 HIS A O 1
ATOM 6174 N N . ALA A 1 800 ? -11.907 -7.100 48.860 1.00 69.12 800 ALA A N 1
ATOM 6175 C CA . ALA A 1 800 ? -12.953 -6.735 49.814 1.00 69.12 800 ALA A CA 1
ATOM 6176 C C . ALA A 1 800 ? -14.129 -6.047 49.105 1.00 69.12 800 ALA A C 1
ATOM 6178 O O . ALA A 1 800 ? -13.950 -5.004 48.498 1.00 69.12 800 ALA A O 1
ATOM 6179 N N . GLY A 1 801 ? -15.330 -6.617 49.145 1.00 75.94 801 GLY A N 1
ATOM 6180 C CA . GLY A 1 801 ? -16.498 -6.193 48.362 1.00 75.94 801 GLY A CA 1
ATOM 6181 C C . GLY A 1 801 ? -16.780 -7.123 47.181 1.00 75.94 801 GLY A C 1
ATOM 6182 O O . GLY A 1 801 ? -17.935 -7.489 46.955 1.00 75.94 801 GLY A O 1
ATOM 6183 N N . GLY A 1 802 ? -15.733 -7.613 46.507 1.00 79.94 802 GLY A N 1
ATOM 6184 C CA . GLY A 1 802 ? -15.847 -8.684 45.515 1.00 79.94 802 GLY A CA 1
ATOM 6185 C C . GLY A 1 802 ? -16.203 -10.037 46.130 1.00 79.94 802 GLY A C 1
ATOM 6186 O O . GLY A 1 802 ? -16.969 -10.800 45.540 1.00 79.94 802 GLY A O 1
ATOM 6187 N N . ILE A 1 803 ? -15.724 -10.299 47.352 1.00 83.44 803 ILE A N 1
ATOM 6188 C CA . ILE A 1 803 ? -16.079 -11.494 48.130 1.00 83.44 803 ILE A CA 1
ATOM 6189 C C . ILE A 1 803 ? -17.589 -11.538 48.382 1.00 83.44 803 ILE A C 1
ATOM 6191 O O . ILE A 1 803 ? -18.229 -12.513 47.987 1.00 83.44 803 ILE A O 1
ATOM 6195 N N . LEU A 1 804 ? -18.181 -10.483 48.959 1.00 85.75 804 LEU A N 1
ATOM 6196 C CA . LEU A 1 804 ? -19.629 -10.432 49.183 1.00 85.75 804 LEU A CA 1
ATOM 6197 C C . LEU A 1 804 ? -20.436 -10.537 47.881 1.00 85.75 804 LEU A C 1
ATOM 6199 O O . LEU A 1 804 ? -21.406 -11.292 47.830 1.00 85.75 804 LEU A O 1
ATOM 6203 N N . VAL A 1 805 ? -20.030 -9.824 46.822 1.00 86.81 805 VAL A N 1
ATOM 6204 C CA . VAL A 1 805 ? -20.679 -9.895 45.497 1.00 86.81 805 VAL A CA 1
ATOM 6205 C C . VAL A 1 805 ? -20.720 -11.330 44.971 1.00 86.81 805 VAL A C 1
ATOM 6207 O O . VAL A 1 805 ? -21.748 -11.768 44.443 1.00 86.81 805 VAL A O 1
ATOM 6210 N N . PHE A 1 806 ? -19.633 -12.080 45.151 1.00 85.88 806 PHE A N 1
ATOM 6211 C CA . PHE A 1 806 ? -19.557 -13.474 44.742 1.00 85.88 806 PHE A CA 1
ATOM 6212 C C . PHE A 1 806 ? -20.387 -14.399 45.648 1.00 85.88 806 PHE A C 1
ATOM 6214 O O . PHE A 1 806 ? -21.154 -15.213 45.132 1.00 85.88 806 PHE A O 1
ATOM 6221 N N . GLU A 1 807 ? -20.312 -14.259 46.976 1.00 88.38 807 GLU A N 1
ATOM 6222 C CA . GLU A 1 807 ? -21.110 -15.055 47.929 1.00 88.38 807 GLU A CA 1
ATOM 6223 C C . GLU A 1 807 ? -22.625 -14.900 47.702 1.00 88.38 807 GLU A C 1
ATOM 6225 O O . GLU A 1 807 ? -23.381 -15.881 47.687 1.00 88.38 807 GLU A O 1
ATOM 6230 N N . GLU A 1 808 ? -23.080 -13.670 47.466 1.00 88.56 808 GLU A N 1
ATOM 6231 C CA . GLU A 1 808 ? -24.490 -13.359 47.224 1.00 88.56 808 GLU A CA 1
ATOM 6232 C C . GLU A 1 808 ? -24.990 -13.832 45.847 1.00 88.56 808 GLU A C 1
ATOM 6234 O O . GLU A 1 808 ? -26.191 -14.061 45.681 1.00 88.56 808 GLU A O 1
ATOM 6239 N N . SER A 1 809 ? -24.080 -14.097 44.900 1.00 84.31 809 SER A N 1
ATOM 6240 C CA . SER A 1 809 ? -24.374 -14.721 43.596 1.00 84.31 809 SER A CA 1
ATOM 6241 C C . SER A 1 809 ? -24.426 -16.264 43.632 1.00 84.31 809 SER A C 1
ATOM 6243 O O . SER A 1 809 ? -24.624 -16.917 42.604 1.00 84.31 809 SER A O 1
ATOM 6245 N N . GLY A 1 810 ? -24.270 -16.874 44.815 1.00 86.31 810 GLY A N 1
ATOM 6246 C CA . GLY A 1 810 ? -24.211 -18.335 44.991 1.00 86.31 810 GLY A CA 1
ATOM 6247 C C . GLY A 1 810 ? -22.786 -18.902 45.021 1.00 86.31 810 GLY A C 1
ATOM 6248 O O . GLY A 1 810 ? -22.590 -20.116 44.963 1.00 86.31 810 GLY A O 1
ATOM 6249 N N . GLY A 1 811 ? -21.771 -18.044 45.097 1.00 86.12 811 GLY A N 1
ATOM 6250 C CA . GLY A 1 811 ? -20.384 -18.432 45.315 1.00 86.12 811 GLY A CA 1
ATOM 6251 C C . GLY A 1 811 ? -20.083 -18.788 46.772 1.00 86.12 811 GLY A C 1
ATOM 6252 O O . GLY A 1 811 ? -20.861 -18.525 47.688 1.00 86.12 811 GLY A O 1
ATOM 6253 N N . LYS A 1 812 ? -18.919 -19.391 47.001 1.00 88.19 812 LYS A N 1
ATOM 6254 C CA . LYS A 1 812 ? -18.334 -19.581 48.328 1.00 88.19 812 LYS A CA 1
ATOM 6255 C C . LYS A 1 812 ? -16.852 -19.230 48.284 1.00 88.19 812 LYS A C 1
ATOM 6257 O O . LYS A 1 812 ? -16.163 -19.611 47.336 1.00 88.19 812 LYS A O 1
ATOM 6262 N N . VAL A 1 813 ? -16.387 -18.528 49.315 1.00 87.12 813 VAL A N 1
ATOM 6263 C CA . VAL A 1 813 ? -14.988 -18.121 49.470 1.00 87.12 813 VAL A CA 1
ATOM 6264 C C . VAL A 1 813 ? -14.450 -18.640 50.797 1.00 87.12 813 VAL A C 1
ATOM 6266 O O . VAL A 1 813 ? -15.068 -18.451 51.846 1.00 87.12 813 VAL A O 1
ATOM 6269 N N . THR A 1 814 ? -13.295 -19.299 50.768 1.00 87.62 814 THR A N 1
ATOM 6270 C CA . THR A 1 814 ? -12.547 -19.661 51.979 1.00 87.62 814 THR A CA 1
ATOM 6271 C C . THR A 1 814 ? -11.054 -19.446 51.783 1.00 87.62 814 THR A C 1
ATOM 6273 O O . THR A 1 814 ? -10.559 -19.353 50.658 1.00 87.62 814 THR A O 1
ATOM 6276 N N . ASP A 1 815 ? -10.308 -19.442 52.882 1.00 85.38 815 ASP A N 1
ATOM 6277 C CA . ASP A 1 815 ? -8.869 -19.665 52.819 1.00 85.38 815 ASP A CA 1
ATOM 6278 C C . ASP A 1 815 ? -8.545 -21.132 52.447 1.00 85.38 815 ASP A C 1
ATOM 6280 O O . ASP A 1 815 ? -9.432 -21.984 52.295 1.00 85.38 815 ASP A O 1
ATOM 6284 N N . LEU A 1 816 ? -7.258 -21.455 52.305 1.00 81.00 816 LEU A N 1
ATOM 6285 C CA . LEU A 1 816 ? -6.797 -22.820 52.026 1.00 81.00 816 LEU A CA 1
ATOM 6286 C C . LEU A 1 816 ? -7.064 -23.821 53.145 1.00 81.00 816 LEU A C 1
ATOM 6288 O O . LEU A 1 816 ? -7.022 -25.028 52.900 1.00 81.00 816 LEU A O 1
ATOM 6292 N N . GLU A 1 817 ? -7.301 -23.353 54.364 1.00 83.06 817 GLU A N 1
ATOM 6293 C CA . GLU A 1 817 ? -7.662 -24.191 55.504 1.00 83.06 817 GLU A CA 1
ATOM 6294 C C . GLU A 1 817 ? -9.182 -24.425 55.575 1.00 83.06 817 GLU A C 1
ATOM 6296 O O . GLU A 1 817 ? -9.647 -25.194 56.419 1.00 83.06 817 GLU A O 1
ATOM 6301 N N . GLY A 1 818 ? -9.956 -23.819 54.667 1.00 84.06 818 GLY A N 1
ATOM 6302 C CA . GLY A 1 818 ? -11.413 -23.897 54.622 1.00 84.06 818 GLY A CA 1
ATOM 6303 C C . GLY A 1 818 ? -12.114 -22.958 55.606 1.00 84.06 818 GLY A C 1
ATOM 6304 O O . GLY A 1 818 ? -13.315 -23.115 55.841 1.00 84.06 818 GLY A O 1
ATOM 6305 N N . LYS A 1 819 ? -11.391 -22.005 56.203 1.00 86.56 819 LYS A N 1
ATOM 6306 C CA . LYS A 1 819 ? -11.939 -20.997 57.112 1.00 86.56 819 LYS A CA 1
ATOM 6307 C C . LYS A 1 819 ? -12.512 -19.813 56.320 1.00 86.56 819 LYS A C 1
ATOM 6309 O O . LYS A 1 819 ? -11.996 -19.487 55.250 1.00 86.56 819 LYS A O 1
ATOM 6314 N N . PRO A 1 820 ? -13.569 -19.156 56.831 1.00 84.19 820 PRO A N 1
ATOM 6315 C CA . PRO A 1 820 ? -14.022 -17.874 56.300 1.00 84.19 820 PRO A CA 1
ATOM 6316 C C . PRO A 1 820 ? -12.916 -16.818 56.377 1.00 84.19 820 PRO A C 1
ATOM 6318 O O . PRO A 1 820 ? -12.087 -16.863 57.287 1.00 84.19 820 PRO A O 1
ATOM 6321 N N . ILE A 1 821 ? -12.942 -15.861 55.451 1.00 83.25 821 ILE A N 1
ATOM 6322 C CA . ILE A 1 821 ? -11.996 -14.742 55.433 1.00 83.25 821 ILE A CA 1
ATOM 6323 C C . ILE A 1 821 ? -12.247 -13.829 56.639 1.00 83.25 821 ILE A C 1
ATOM 6325 O O . ILE A 1 821 ? -13.373 -13.387 56.869 1.00 83.25 821 ILE A O 1
ATOM 6329 N N . ASP A 1 822 ? -11.195 -13.556 57.414 1.00 79.56 822 ASP A N 1
ATOM 6330 C CA . ASP A 1 822 ? -11.253 -12.707 58.607 1.00 79.56 822 ASP A CA 1
ATOM 6331 C C . ASP A 1 822 ? -10.638 -11.322 58.348 1.00 79.56 822 ASP A C 1
ATOM 6333 O O . ASP A 1 822 ? -9.409 -11.156 58.336 1.00 79.56 822 ASP A O 1
ATOM 6337 N N . PHE A 1 823 ? -11.505 -10.317 58.189 1.00 75.56 823 PHE A N 1
ATOM 6338 C CA . PHE A 1 823 ? -11.135 -8.913 57.979 1.00 75.56 823 PHE A CA 1
ATOM 6339 C C . PHE A 1 823 ? -10.663 -8.197 59.259 1.00 75.56 823 PHE A C 1
ATOM 6341 O O . PHE A 1 823 ? -10.167 -7.074 59.191 1.00 75.56 823 PHE A O 1
ATOM 6348 N N . THR A 1 824 ? -10.765 -8.820 60.441 1.00 74.81 824 THR A N 1
ATOM 6349 C CA . THR A 1 824 ? -10.392 -8.187 61.725 1.00 74.81 824 THR A CA 1
ATOM 6350 C C . THR A 1 824 ? -8.899 -8.277 62.049 1.00 74.81 824 THR A C 1
ATOM 6352 O O . THR A 1 824 ? -8.417 -7.668 63.006 1.00 74.81 824 THR A O 1
ATOM 6355 N N . THR A 1 825 ? -8.122 -8.996 61.236 1.00 69.25 825 THR A N 1
ATOM 6356 C CA . THR A 1 825 ? -6.737 -9.399 61.549 1.00 69.25 825 THR A CA 1
ATOM 6357 C C . THR A 1 825 ? -5.674 -8.362 61.156 1.00 69.25 825 THR A C 1
ATOM 6359 O O . THR A 1 825 ? -4.517 -8.685 60.875 1.00 69.25 825 THR A O 1
ATOM 6362 N N . GLY A 1 826 ? -6.057 -7.084 61.195 1.00 61.66 826 GLY A N 1
ATOM 6363 C CA . GLY A 1 826 ? -5.210 -5.936 60.877 1.00 61.66 826 GLY A CA 1
ATOM 6364 C C . GLY A 1 826 ? -5.012 -5.709 59.374 1.00 61.66 826 GLY A C 1
ATOM 6365 O O . GLY A 1 826 ? -5.443 -6.494 58.533 1.00 61.66 826 GLY A O 1
ATOM 6366 N N . ARG A 1 827 ? -4.306 -4.626 59.022 1.00 56.06 827 ARG A N 1
ATOM 6367 C CA . ARG A 1 827 ? -4.160 -4.154 57.629 1.00 56.06 827 ARG A CA 1
ATOM 6368 C C . ARG A 1 827 ? -3.507 -5.138 56.658 1.00 56.06 827 ARG A C 1
ATOM 6370 O O . ARG A 1 827 ? -3.676 -4.980 55.465 1.00 56.06 827 ARG A O 1
ATOM 6377 N N . LYS A 1 828 ? -2.770 -6.150 57.119 1.00 57.38 828 LYS A N 1
ATOM 6378 C CA . LYS A 1 828 ? -2.161 -7.157 56.225 1.00 57.38 828 LYS A CA 1
ATOM 6379 C C . LYS A 1 828 ? -2.937 -8.470 56.157 1.00 57.38 828 LYS A C 1
ATOM 6381 O O . LYS A 1 828 ? -2.493 -9.375 55.460 1.00 57.38 828 LYS A O 1
ATOM 6386 N N . MET A 1 829 ? -4.039 -8.598 56.907 1.00 67.19 829 MET A N 1
ATOM 6387 C CA . MET A 1 829 ? -4.860 -9.812 56.957 1.00 67.19 829 MET A CA 1
ATOM 6388 C C . MET A 1 829 ? -4.031 -11.104 57.111 1.00 67.19 829 MET A C 1
ATOM 6390 O O . MET A 1 829 ? -4.305 -12.133 56.497 1.00 67.19 829 MET A O 1
ATOM 6394 N N . ALA A 1 830 ? -2.972 -11.043 57.929 1.00 66.19 830 ALA A N 1
ATOM 6395 C CA . ALA A 1 830 ? -1.914 -12.058 57.985 1.00 66.19 830 ALA A CA 1
ATOM 6396 C C . ALA A 1 830 ? -2.400 -13.446 58.454 1.00 66.19 830 ALA A C 1
ATOM 6398 O O . ALA A 1 830 ? -1.686 -14.442 58.309 1.00 66.19 830 ALA A O 1
ATOM 6399 N N . SER A 1 831 ? -3.603 -13.507 59.028 1.00 69.75 831 SER A N 1
ATOM 6400 C CA . SER A 1 831 ? -4.257 -14.740 59.464 1.00 69.75 831 SER A CA 1
ATOM 6401 C C . SER A 1 831 ? -4.935 -15.510 58.327 1.00 69.75 831 SER A C 1
ATOM 6403 O O . SER A 1 831 ? -5.243 -16.682 58.522 1.00 69.75 831 SER A O 1
ATOM 6405 N N . ASN A 1 832 ? -5.153 -14.895 57.158 1.00 73.81 832 ASN A N 1
ATOM 6406 C CA . ASN A 1 832 ? -5.786 -15.540 56.007 1.00 73.81 832 ASN A CA 1
ATOM 6407 C C . ASN A 1 832 ? -4.716 -16.220 55.127 1.00 73.81 832 ASN A C 1
ATOM 6409 O O . ASN A 1 832 ? -3.764 -15.582 54.664 1.00 73.81 832 ASN A O 1
ATOM 6413 N N . TYR A 1 833 ? -4.836 -17.533 54.895 1.00 76.25 833 TYR A N 1
ATOM 6414 C CA . TYR A 1 833 ? -3.861 -18.303 54.109 1.00 76.25 833 TYR A CA 1
ATOM 6415 C C . TYR A 1 833 ? -4.378 -18.643 52.706 1.00 76.25 833 TYR A C 1
ATOM 6417 O O . TYR A 1 833 ? -4.992 -19.684 52.497 1.00 76.25 833 TYR A O 1
ATOM 6425 N N . GLY A 1 834 ? -4.079 -17.784 51.726 1.00 74.31 834 GLY A N 1
ATOM 6426 C CA . GLY A 1 834 ? -4.558 -17.952 50.346 1.00 74.31 834 GLY A CA 1
ATOM 6427 C C . GLY A 1 834 ? -6.068 -17.727 50.211 1.00 74.31 834 GLY A C 1
ATOM 6428 O O . GLY A 1 834 ? -6.751 -17.490 51.203 1.00 74.31 834 GLY A O 1
ATOM 6429 N N . LEU A 1 835 ? -6.577 -17.779 48.981 1.00 77.50 835 LEU A N 1
ATOM 6430 C CA . LEU A 1 835 ? -7.983 -17.528 48.671 1.00 77.50 835 LEU A CA 1
ATOM 6431 C C . LEU A 1 835 ? -8.478 -18.540 47.630 1.00 77.50 835 LEU A C 1
ATOM 6433 O O . LEU A 1 835 ? -7.913 -18.641 46.537 1.00 77.50 835 LEU A O 1
ATOM 6437 N N . VAL A 1 836 ? -9.529 -19.283 47.977 1.00 81.88 836 VAL A N 1
ATOM 6438 C CA . VAL A 1 836 ? -10.217 -20.232 47.095 1.00 81.88 836 VAL A CA 1
ATOM 6439 C C . VAL A 1 836 ? -11.650 -19.749 46.896 1.00 81.88 836 VAL A C 1
ATOM 6441 O O . VAL A 1 836 ? -12.414 -19.702 47.858 1.00 81.88 836 VAL A O 1
ATOM 6444 N N . CYS A 1 837 ? -12.016 -19.419 45.655 1.00 83.50 837 CYS A N 1
ATOM 6445 C CA . CYS A 1 837 ? -13.377 -19.037 45.285 1.00 83.50 837 CYS A CA 1
ATOM 6446 C C . CYS A 1 837 ? -13.933 -20.031 44.265 1.00 83.50 837 CYS A C 1
ATOM 6448 O O . CYS A 1 837 ? -13.300 -20.347 43.260 1.00 83.50 837 CYS A O 1
ATOM 6450 N N . ALA A 1 838 ? -15.137 -20.532 44.513 1.00 85.12 838 ALA A N 1
ATOM 6451 C CA . ALA A 1 838 ? -15.850 -21.400 43.582 1.00 85.12 838 ALA A CA 1
ATOM 6452 C C . ALA A 1 838 ? -17.360 -21.348 43.861 1.00 85.12 838 ALA A C 1
ATOM 6454 O O . ALA A 1 838 ? -17.753 -20.964 44.966 1.00 85.12 838 ALA A O 1
ATOM 6455 N N . PRO A 1 839 ? -18.218 -21.755 42.909 1.00 87.81 839 PRO A N 1
ATOM 6456 C CA . PRO A 1 839 ? -19.645 -21.933 43.170 1.00 87.81 839 PRO A CA 1
ATOM 6457 C C . PRO A 1 839 ? -19.890 -22.822 44.397 1.00 87.81 839 PRO A C 1
ATOM 6459 O O . PRO A 1 839 ? -19.172 -23.807 44.610 1.00 87.81 839 PRO A O 1
ATOM 6462 N N . SER A 1 840 ? -20.886 -22.478 45.218 1.00 88.25 840 SER A N 1
ATOM 6463 C CA . SER A 1 840 ? -21.141 -23.109 46.523 1.00 88.25 840 SER A CA 1
ATOM 6464 C C . SER A 1 840 ? -21.301 -24.636 46.422 1.00 88.25 840 SER A C 1
ATOM 6466 O O . SER A 1 840 ? -20.765 -25.377 47.254 1.00 88.25 840 SER A O 1
ATOM 6468 N N . SER A 1 841 ? -21.949 -25.093 45.349 1.00 87.75 841 SER A N 1
ATOM 6469 C CA . SER A 1 841 ? -22.185 -26.488 44.950 1.00 87.75 841 SER A CA 1
ATOM 6470 C C . SER A 1 841 ? -20.911 -27.327 44.759 1.00 87.75 841 SER A C 1
ATOM 6472 O O . SER A 1 841 ? -20.896 -28.519 45.080 1.00 87.75 841 SER A O 1
ATOM 6474 N N . VAL A 1 842 ? -19.817 -26.723 44.281 1.00 88.44 842 VAL A N 1
ATOM 6475 C CA . VAL A 1 842 ? -18.570 -27.431 43.927 1.00 88.44 842 VAL A CA 1
ATOM 6476 C C . VAL A 1 842 ? -17.347 -26.987 44.727 1.00 88.44 842 VAL A C 1
ATOM 6478 O O . VAL A 1 842 ? -16.297 -27.629 44.652 1.00 88.44 842 VAL A O 1
ATOM 6481 N N . HIS A 1 843 ? -17.476 -25.953 45.559 1.00 89.75 843 HIS A N 1
ATOM 6482 C CA . HIS A 1 843 ? -16.380 -25.378 46.339 1.00 89.75 843 HIS A CA 1
ATOM 6483 C C . HIS A 1 843 ? -15.587 -26.407 47.152 1.00 89.75 843 HIS A C 1
ATOM 6485 O O . HIS A 1 843 ? -14.359 -26.376 47.161 1.00 89.75 843 HIS A O 1
ATOM 6491 N N . GLY A 1 844 ? -16.260 -27.353 47.817 1.00 89.12 844 GLY A N 1
ATOM 6492 C CA . GLY A 1 844 ? -15.573 -28.387 48.602 1.00 89.12 844 GLY A CA 1
ATOM 6493 C C . GLY A 1 844 ? -14.613 -29.244 47.767 1.00 89.12 844 GLY A C 1
ATOM 6494 O O . GLY A 1 844 ? -13.533 -29.593 48.237 1.00 89.12 844 GLY A O 1
ATOM 6495 N N . GLN A 1 845 ? -14.978 -29.526 46.513 1.00 88.75 845 GLN A N 1
ATOM 6496 C CA . GLN A 1 845 ? -14.165 -30.317 45.586 1.00 88.75 845 GLN A CA 1
ATOM 6497 C C . GLN A 1 845 ? -12.968 -29.501 45.078 1.00 88.75 845 GLN A C 1
ATOM 6499 O O . GLN A 1 845 ? -11.842 -29.997 45.067 1.00 88.75 845 GLN A O 1
ATOM 6504 N N . VAL A 1 846 ? -13.189 -28.227 44.731 1.00 87.31 846 VAL A N 1
ATOM 6505 C CA . VAL A 1 846 ? -12.124 -27.304 44.301 1.00 87.31 846 VAL A CA 1
ATOM 6506 C C . VAL A 1 846 ? -11.111 -27.060 45.427 1.00 87.31 846 VAL A C 1
ATOM 6508 O O . VAL A 1 846 ? -9.906 -27.156 45.194 1.00 87.31 846 VAL A O 1
ATOM 6511 N N . LEU A 1 847 ? -11.577 -26.835 46.662 1.00 88.38 847 LEU A N 1
ATOM 6512 C CA . LEU A 1 847 ? -10.720 -26.659 47.839 1.00 88.38 847 LEU A CA 1
ATOM 6513 C C . LEU A 1 847 ? -9.843 -27.891 48.094 1.00 88.38 847 LEU A C 1
ATOM 6515 O O . LEU A 1 847 ? -8.640 -27.759 48.320 1.00 88.38 847 LEU A O 1
ATOM 6519 N N . GLN A 1 848 ? -10.416 -29.094 48.014 1.00 89.06 848 GLN A N 1
ATOM 6520 C CA . GLN A 1 848 ? -9.660 -30.332 48.200 1.00 89.06 848 GLN A CA 1
ATOM 6521 C C . GLN A 1 848 ? -8.565 -30.494 47.133 1.00 89.06 848 GLN A C 1
ATOM 6523 O O . GLN A 1 848 ? -7.424 -30.833 47.454 1.00 89.06 848 GLN A O 1
ATOM 6528 N N . LEU A 1 849 ? -8.881 -30.192 45.871 1.00 87.69 849 LEU A N 1
ATOM 6529 C CA . LEU A 1 849 ? -7.913 -30.233 44.774 1.00 87.69 849 LEU A CA 1
ATOM 6530 C C . LEU A 1 849 ? -6.783 -29.217 44.962 1.00 87.69 849 LEU A C 1
ATOM 6532 O O . LEU A 1 849 ? -5.617 -29.567 44.758 1.00 87.69 849 LEU A O 1
ATOM 6536 N N . ALA A 1 850 ? -7.111 -27.996 45.384 1.00 85.62 850 ALA A N 1
ATOM 6537 C CA . ALA A 1 850 ? -6.138 -26.957 45.703 1.00 85.62 850 ALA A CA 1
ATOM 6538 C C . ALA A 1 850 ? -5.193 -27.387 46.838 1.00 85.62 850 ALA A C 1
ATOM 6540 O O . ALA A 1 850 ? -3.970 -27.318 46.690 1.00 85.62 850 ALA A O 1
ATOM 6541 N N . GLN A 1 851 ? -5.739 -27.918 47.936 1.00 86.38 851 GLN A N 1
ATOM 6542 C CA . GLN A 1 851 ? -4.953 -28.448 49.054 1.00 86.38 851 GLN A CA 1
ATOM 6543 C C . GLN A 1 851 ? -4.017 -29.581 48.611 1.00 86.38 851 GLN A C 1
ATOM 6545 O O . GLN A 1 851 ? -2.851 -29.620 49.009 1.00 86.38 851 GLN A O 1
ATOM 6550 N N . ASP A 1 852 ? -4.492 -30.494 47.763 1.00 86.19 852 ASP A N 1
ATOM 6551 C CA . ASP A 1 852 ? -3.685 -31.610 47.267 1.00 86.19 852 ASP A CA 1
ATOM 6552 C C . ASP A 1 852 ? -2.568 -31.170 46.316 1.00 86.19 852 ASP A C 1
ATOM 6554 O O . ASP A 1 852 ? -1.499 -31.781 46.300 1.00 86.19 852 ASP A O 1
ATOM 6558 N N . VAL A 1 853 ? -2.788 -30.116 45.529 1.00 85.00 853 VAL A N 1
ATOM 6559 C CA . VAL A 1 853 ? -1.744 -29.522 44.682 1.00 85.00 853 VAL A CA 1
ATOM 6560 C C . VAL A 1 853 ? -0.680 -28.820 45.536 1.00 85.00 853 VAL A C 1
ATOM 6562 O O . VAL A 1 853 ? 0.512 -28.967 45.262 1.00 85.00 853 VAL A O 1
ATOM 6565 N N . ILE A 1 854 ? -1.079 -28.134 46.611 1.00 81.69 854 ILE A N 1
ATOM 6566 C CA . ILE A 1 854 ? -0.161 -27.384 47.486 1.00 81.69 854 ILE A CA 1
ATOM 6567 C C . ILE A 1 854 ? 0.699 -28.283 48.374 1.00 81.69 854 ILE A C 1
ATOM 6569 O O . ILE A 1 854 ? 1.859 -27.953 48.605 1.00 81.69 854 ILE A O 1
ATOM 6573 N N . LYS A 1 855 ? 0.200 -29.442 48.826 1.00 81.12 855 LYS A N 1
ATOM 6574 C CA . LYS A 1 855 ? 1.002 -30.407 49.614 1.00 81.12 855 LYS A CA 1
ATOM 6575 C C . LYS A 1 855 ? 2.314 -30.816 48.923 1.00 81.12 855 LYS A C 1
ATOM 6577 O O . LYS A 1 855 ? 3.251 -31.223 49.603 1.00 81.12 855 LYS A O 1
ATOM 6582 N N . GLY A 1 856 ? 2.377 -30.731 47.591 1.00 68.81 856 GLY A N 1
ATOM 6583 C CA . GLY A 1 856 ? 3.564 -31.037 46.788 1.00 68.81 856 GLY A CA 1
ATOM 6584 C C . GLY A 1 856 ? 4.504 -29.854 46.525 1.00 68.81 856 GLY A C 1
ATOM 6585 O O . GLY A 1 856 ? 5.495 -30.037 45.820 1.00 68.81 856 GLY A O 1
ATOM 6586 N N . HIS A 1 857 ? 4.208 -28.657 47.042 1.00 73.62 857 HIS A N 1
ATOM 6587 C CA . HIS A 1 857 ? 4.963 -27.431 46.779 1.00 73.62 857 HIS A CA 1
ATOM 6588 C C . HIS A 1 857 ? 5.683 -26.934 48.050 1.00 73.62 857 HIS A C 1
ATOM 6590 O O . HIS A 1 857 ? 5.121 -27.019 49.144 1.00 73.62 857 HIS A O 1
ATOM 6596 N N . PRO A 1 858 ? 6.922 -26.410 47.954 1.00 69.94 858 PRO A N 1
ATOM 6597 C CA . PRO A 1 858 ? 7.596 -25.789 49.094 1.00 69.94 858 PRO A CA 1
ATOM 6598 C C . PRO A 1 858 ? 6.798 -24.593 49.657 1.00 69.94 858 PRO A C 1
ATOM 6600 O O . PRO A 1 858 ? 6.003 -23.991 48.927 1.00 69.94 858 PRO A O 1
ATOM 6603 N N . PRO A 1 859 ? 7.008 -24.223 50.939 1.00 63.97 859 PRO A N 1
ATOM 6604 C CA . PRO A 1 859 ? 6.277 -23.134 51.583 1.00 63.97 859 PRO A CA 1
ATOM 6605 C C . PRO A 1 859 ? 6.398 -21.835 50.783 1.00 63.97 859 PRO A C 1
ATOM 6607 O O . PRO A 1 859 ? 7.507 -21.410 50.459 1.00 63.97 859 PRO A O 1
ATOM 6610 N N . ILE A 1 860 ? 5.262 -21.207 50.480 1.00 63.28 860 ILE A N 1
ATOM 6611 C CA . ILE A 1 860 ? 5.219 -19.946 49.736 1.00 63.28 860 ILE A CA 1
ATOM 6612 C C . ILE A 1 860 ? 5.684 -18.823 50.683 1.00 63.28 860 ILE A C 1
ATOM 6614 O O . ILE A 1 860 ? 5.033 -18.601 51.714 1.00 63.28 860 ILE A O 1
ATOM 6618 N N . PRO A 1 861 ? 6.805 -18.131 50.397 1.00 52.12 861 PRO A N 1
ATOM 6619 C CA . PRO A 1 861 ? 7.256 -17.011 51.216 1.00 52.12 861 PRO A CA 1
ATOM 6620 C C . PRO A 1 861 ? 6.233 -15.869 51.166 1.00 52.12 861 PRO A C 1
ATOM 6622 O O . PRO A 1 861 ? 5.541 -15.696 50.167 1.00 52.12 861 PRO A O 1
ATOM 6625 N N . TYR A 1 862 ? 6.135 -15.079 52.238 1.00 46.12 862 TYR A N 1
ATOM 6626 C CA . TYR A 1 862 ? 5.402 -13.810 52.192 1.00 46.12 862 TYR A CA 1
ATOM 6627 C C . TYR A 1 862 ? 6.033 -12.922 51.108 1.00 46.12 862 TYR A C 1
ATOM 6629 O O . TYR A 1 862 ? 7.237 -12.652 51.178 1.00 46.12 862 TYR A O 1
ATOM 6637 N N . SER A 1 863 ? 5.257 -12.497 50.105 1.00 42.41 863 SER A N 1
ATOM 6638 C CA . SER A 1 863 ? 5.690 -11.424 49.208 1.00 42.41 863 SER A CA 1
ATOM 6639 C C . SER A 1 863 ? 5.865 -10.148 50.033 1.00 42.41 863 SER A C 1
ATOM 6641 O O . SER A 1 863 ? 5.127 -9.923 50.996 1.00 42.41 863 SER A O 1
ATOM 6643 N N . LYS A 1 864 ? 6.910 -9.380 49.721 1.00 28.80 864 LYS A N 1
ATOM 6644 C CA . LYS A 1 864 ? 7.154 -8.081 50.352 1.00 28.80 864 LYS A CA 1
ATOM 6645 C C . LYS A 1 864 ? 6.111 -7.070 49.932 1.00 28.80 864 LYS A C 1
ATOM 6647 O O . LYS A 1 864 ? 5.770 -7.117 48.732 1.00 28.80 864 LYS A O 1
#

Organism: NCBI:txid357750

=== Feature glossary ===
Reading guide. The protein is described through the following features:

Foldseek 3Di. A 3Di character summarizes, for each residue, the relative orientation of the Cα frame of its nearest spatial neighbor. Because it encodes fold topology rather than chemistry, 3Di alignments detect remote structural similarity that sequence alignment misses.

Contact-map, Ramachandran, and PAE plots. Plot images: a contact map (which residues are close in 3D, as an N×N binary image), a Ramachandran scatter (backbone torsion angles, revealing secondary-structure composition at a glance), and — for AlphaFold structures — a PAE heatmap (pairwise prediction confidence).

Radius of gyration, Cα contacts, bounding box. Radius of gyration (Rg) is the root-mean-square distance of Cα atoms from their centroid — a single number for overall size and compactness. A globular domain of N residues has Rg ≈ 2.2·N^0.38 Å; an extended or disordered chain has a much larger Rg. The Cα contact count is the number of residue pairs whose Cα atoms are within 8 Å and are more than four positions apart in sequence — a standard proxy for tertiary packing density. The bounding box is the smallest axis-aligned box enclosing all Cα atoms.

Secondary structure (8-state, DSSP). Eight-state secondary structure (DSSP): H is the canonical α-helix, G the tighter 3₁₀-helix, I the wider π-helix; E/B are β-structure, T and S are turns and bends, and '-' is everything else. DSSP derives these from the pattern of main-chain N–H···O=C hydrogen bonds, not from the sequence.

B-factor. B-factor (Debye–Waller factor) reflects atomic displacement in the crystal lattice. It is an experimental observable (units Å²), not a prediction; low values mean the atom is pinned down, high values mean it moves or is heterogeneous across the crystal.

pLDDT. pLDDT is the predicted lDDT-Cα score: AlphaFold's confidence that the local environment of each residue (all inter-atomic distances within 15 Å) is correctly placed. It is a per-residue number between 0 and 100, with higher meaning more reliable.

Nearest PDB structures. Nearest PDB neighbors are the top structural matches found by Foldseek when searching this structure against the entire Protein Data Bank. Each hit reports a TM-score (0 to 1; >0.5 almost always implies the same fold) and an E-value. These are *structural* homologs — they may share no detectable sequence similarity.

Solvent-accessible surface area. Accessible surface area quantifies burial. A residue with SASA near zero is packed into the hydrophobic core; one with SASA >100 Å² sits on the surface. Computed here via the Shrake–Rupley numerical algorithm with a 1.4 Å probe.

Rendered structure images. Structure images are PyMOL renders from six orthogonal camera directions. Cartoon representation draws helices as coils and strands as arrows; sticks shows the backbone as bonds; surface shows the solvent-excluded envelope. Rainbow coloring maps sequence position to hue (blue→red, N→C); chain coloring assigns a distinct color per polypeptide.

Backbone torsions (φ/ψ). φ (phi) and ψ (psi) are the two rotatable backbone dihedrals per residue: φ is the C(i-1)–N–Cα–C torsion, ψ is the N–Cα–C–N(i+1) torsion, both in degrees on (−180°, 180°]. α-helical residues cluster near (−60°, −45°); β-strand residues near (−120°, +130°). A Ramachandran plot is simply a scatter of (φ, ψ) for every residue.

Predicted aligned error. Predicted Aligned Error (PAE) is an AlphaFold confidence matrix: entry (i, j) is the expected error in the position of residue j, in ångströms, when the prediction is superimposed on the true structure at residue i. Low PAE within a block of residues means that block is internally rigid and well-predicted; high PAE between two blocks means their relative placement is uncertain even if each block individually is confident.

mmCIF coordinates. Structure coordinates are given as an mmCIF _atom_site loop: one row per atom with element, residue name, chain id, sequence number, and x/y/z position in Å. Only the four main-chain atoms per residue are included here; side chains are omitted to keep the record compact.

InterPro / GO / CATH / organism. Database cross-references. InterPro integrates a dozen domain/family signature databases into unified entries with residue-range hits. GO terms attach function/process/location labels with evidence codes. CATH codes position the fold in a four-level structural taxonomy. Organism is the NCBI-taxonomy species name.

Secondary structure (3-state, P-SEA). SS3 is a coarse helix/strand/coil call (letters a/b/c) made by the P-SEA algorithm from inter-Cα distances and dihedrals. It is less detailed than DSSP but needs only Cα positions.

Sequence. Sequence gives the chain of amino acids in standard one-letter code (A=alanine, C=cysteine, …, Y=tyrosine), read N→C. It is the only feature that is directly encoded by the gene; all structural features are derived fro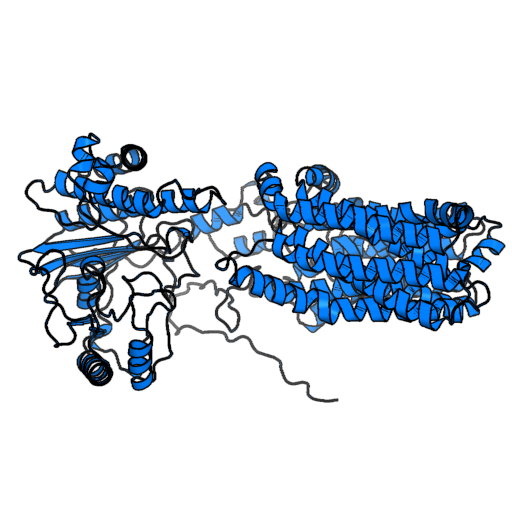m the folded form of this sequence.